Protein AF-0000000086144541 (afdb_homodimer)

Sequence (860 aa):
MRPHLKTFAIASLATLFFLLLTSHSWTAVSEHLERQRQDGILRDSLAKQNQELQAMLQEAEAKVNAAASVQESQRSKFAYAFYATTDEYACGVLVNLRRLKELEARYPVHVLLSPSVSQSYVEAIAGAGAQIHVENPPPLPGGSMGYYADCLLKLLAFKIHRIAPGVERVLAFDSDQLIMRNLDQLFSGLPIGSISAPRAYWIAKDFLASTFMMIDLSDRLWNAVNAAVANAGMDEFDMDIINKLLGGEVTMLSGSYITLNSHWEDWNLPSWYHSDSAQKLNWTTIEKVNALSKVVVQEQRLDATTTLSKPRIRRNQTSTDHPPQPVFSAPRLADTSPDNGPVLQQVLPKPRFPDNHPLSQELYLLQSAAVVIHFSAIGKPWTVSGEVLRMQRPDAHPLLGEQFLTWRKIAGGVCPGFDSDEGFGYGAFDMRPHLKTFAIASLATLFFLLLTSHSWTAVSEHLERQRQDGILRDSLAKQNQELQAMLQEAEAKVNAAASVQESQRSKFAYAFYATTDEYACGVLVNLRRLKELEARYPVHVLLSPSVSQSYVEAIAGAGAQIHVENPPPLPGGSMGYYADCLLKLLAFKIHRIAPGVERVLAFDSDQLIMRNLDQLFSGLPIGSISAPRAYWIAKDFLASTFMMIDLSDRLWNAVNAAVANAGMDEFDMDIINKLLGGEVTMLSGSYITLNSHWEDWNLPSWYHSDSAQKLNWTTIEKVNALSKVVVQEQRLDATTTLSKPRIRRNQTSTDHPPQPVFSAPRLADTSPDNGPVLQQVLPKPRFPDNHPLSQELYLLQSAAVVIHFSAIGKPWTVSGEVLRMQRPDAHPLLGEQFLTWRKIAGGVCPGFDSDEGFGYGAFD

Foldseek 3Di:
DPPPPVVVVVVVVVVVVVVVVVVVVVVVVVVVVVVVVVVVVVVVVVVVVVVVVVVVVVVVVVVVVVVVVVVVLVQLQEEEEEEDEELVQLLLVQLQLVVQVVQVARHAYEYEYEPHYDPQSVVLCVVSPHHYDYDQQDAAPPNDDDPQGSVNSQVCVLVVCVVRPSHFKYKYARSLKHFDHHDNCCSVPPDDDAKAFEDPQVPDRLFGDSRIIIGGHDPVSSVQLVVLRVVDDNPDHDSRSCCVRCSVPYNYDYCLAEAELCCLLQLHDGPRDDDPLVVVDDVVVVVVLSVVVVVVLVVVVVVVVVPPPDPPPPPPDDDDDPDDPPPPDPPDDDPPDDDPPPPPPPPQLAASDDCPPSSLVVVVVSVVSRRMYHHDPPDGLLVDDLVNCCVNRSRGRVVSLVVSLSSLVSSCVRRPPRDSPDPNPPPPPD/DPPPVVVVVVVVVVVVVVVVVVVVVVVVVVVVVVVVVVVVVVVVVVVVVVVVVVVVVVVVVVVVVVVVVVVVLVQLQEEEEEEDEELVQLLLVQLQLVVLVVQPARHAYEYEYEPRYDPQSVVLCVVSPHHYDYDQQDAAPPNDDDPQGSVNSQVCVLVVCVVRPSHFKYKYARSLKHFDHHDNCCSVPPDDDAKAFEDPQVPDRLFGDSRIIIGGHDPVSSVQLVVLRVVPDNPDHDSRSCCVRCSVPYNYDYCLAEAELCCLLQLHDGPRDDDPLVVVDDVVVVVVLSVVVVVVLVVVVVVVVVPPPDPPPDPDDDDDDPDDPPPPDPPDDDPPDDDPPPPPPPPQQAASDDCPPSSLVVVVVSVVSRRMYHHDPPDGLLVDDLVNCCVNRSRGRVVSLVVSLSSLVSSCVRRPPRDSPPPNPPPPPD

InterPro domains:
  IPR029044 Nucleotide-diphospho-sugar transferases [G3DSA:3.90.550.10] (76-305)
  IPR029044 Nucleotide-diphospho-sugar transferases [SSF53448] (76-276)
  IPR050587 GNT1/Glycosyltransferase 8 [PTHR11183] (54-270)

Radius of gyration: 43.81 Å; Cα contacts (8 Å, |Δi|>4): 1141; chains: 2; bounding box: 74×152×173 Å

Nearest PDB structures (foldseek):
  6eql-assembly1_A  TM=7.609E-01  e=1.412E-13  Homo sapiens
  1zcy-assembly1_A-2  TM=8.156E-01  e=1.246E-11  Oryctolagus cuniculus
  3v91-assembly1_A  TM=7.392E-01  e=6.854E-12  Oryctolagus cuniculus
  1zcu-assembly1_A  TM=7.674E-01  e=9.240E-12  Oryctolagus cuniculus
  4ueg-assembly1_B-2  TM=7.214E-01  e=9.808E-12  Homo sapiens

Secondary structure (DSSP, 8-state):
-GGGHHHHHHHHHHHHHHHHHHHHHHHHHHHHHHHHHHHHHHHHHHHHHHHHHHHHHHHHHHHHHHHHHHHHHHHHHEEEEEEESSHHHHHHHHHHHHHHHHTT--S-EEEEE-TTS-HHHHHHHHHTTPEEEE-PPPPPGGG--STTTTGGGGGGGGGHHHHSTT--EEEEE-SSEEE-S--THHHHHSPPSSEEEEB-TTT-TT-B-TTEEEEE--HHHHHHHHHHHHT--TT--HHHHHHHHHTTT-EEEPGGGGEETHHHHHT---TT---TTGGG--HHHHHHHHHHHHHHHHHHHHHHHHS--------------------------------------------SS-TTSHHHHHHHHHHHH-SEEE--SSS-TTT--HHHHHHH-TTS-HHHHHHHHHHHHHHHHHSTT----SS-------/-GGGHHHHHHHHHHHHHHHHHHHHHHHHHHHHHHHHHHHHHHHHHHHHHHHHHHHHHHHHHHHHHHHHHHHHHHHHHEEEEEEESSHHHHHHHHHHHHHHHHTT--S-EEEEE-TTS-HHHHHHHHHTTPEEEE-PPPPPGGG--STTTTGGGGGGGGGHHHHSTT--EEEEE-SSEEE-S--THHHHHSPPSSEEEEB-TTT-TT-B-TTEEEEE--HHHHHHHHHHHHT--TT--HHHHHHHHHTTT-EEEPGGGGEETHHHHHT---TT---TTGGG--HHHHHHHHHHHHHHHHHHHHHHHHS--------------------------------------------SS-TTSHHHHHHHHHHHH-SEEE--SSS-TTT--HHHHHHH-TTS-HHHHHHHHHHHHHHHHHSTT----S--------

Solvent-accessible surface area (backbone atoms only — not comparable to full-atom values): 47631 Å² total; per-residue (Å²): 133,79,78,67,58,63,66,51,52,54,52,50,51,50,51,48,50,50,49,46,52,50,46,53,49,44,51,53,48,48,53,49,51,50,50,48,50,51,50,48,50,50,44,50,50,46,48,48,48,31,49,52,32,46,52,50,33,50,52,44,46,46,51,50,46,47,50,46,45,51,48,50,57,45,40,52,24,35,30,39,33,41,41,28,63,38,57,71,37,39,34,25,42,45,37,39,52,51,39,38,54,76,48,62,52,81,52,48,38,39,34,42,29,27,84,70,37,49,68,66,53,54,51,46,41,44,71,72,63,36,47,79,42,82,45,79,46,52,78,54,42,88,64,62,80,57,96,66,49,52,51,43,41,59,65,54,63,45,45,41,41,77,76,42,74,64,36,41,34,36,41,34,38,53,24,67,41,47,68,65,55,66,62,64,64,49,73,78,20,45,80,90,64,58,38,33,26,21,30,27,71,88,79,35,69,67,33,54,31,68,54,33,31,40,35,44,49,41,68,68,57,28,53,52,51,53,50,48,59,74,66,41,49,70,88,48,51,61,46,52,51,47,38,73,72,40,42,75,47,39,28,29,34,47,31,38,57,54,28,54,44,37,35,34,59,63,71,58,76,62,88,67,64,82,52,80,69,63,73,70,55,62,58,68,62,52,50,51,53,51,53,53,50,53,52,52,51,52,51,49,53,55,56,62,62,62,71,70,70,73,79,78,76,76,84,68,83,84,77,86,78,84,76,74,81,72,81,78,73,80,73,81,80,76,84,75,79,79,76,82,61,81,71,74,71,71,72,69,62,54,44,76,61,55,74,82,38,68,68,48,47,47,54,56,50,45,57,72,63,30,39,17,39,27,60,68,39,103,44,47,63,91,73,48,43,44,60,51,42,49,69,75,43,30,40,24,40,70,63,44,58,49,53,38,47,54,50,34,55,45,26,39,74,61,28,82,91,44,76,48,79,63,66,57,70,71,68,72,86,118,132,77,79,66,58,63,65,52,52,54,52,48,50,51,51,49,52,52,49,47,53,51,44,54,49,44,52,52,47,49,51,49,51,50,50,48,49,50,49,48,50,49,45,51,50,46,48,50,49,30,49,51,33,46,50,50,34,49,50,44,46,46,50,50,46,48,51,46,46,50,49,51,56,45,40,52,25,35,28,38,31,42,41,27,61,36,57,71,36,40,35,27,42,45,37,38,52,52,40,39,55,76,48,62,50,82,52,49,38,39,35,42,29,27,84,71,37,49,68,67,53,53,50,46,42,44,70,72,63,34,45,78,42,82,44,79,46,52,77,56,40,86,64,61,79,58,96,64,50,50,52,46,41,57,63,53,62,44,45,39,40,77,77,42,74,65,36,41,35,36,43,35,38,53,25,66,42,45,69,66,56,63,61,64,64,50,74,77,19,45,79,90,63,59,37,35,24,21,32,29,71,89,79,35,70,68,34,53,33,69,53,34,31,39,36,46,51,42,71,66,57,28,52,50,51,54,50,47,58,74,66,41,49,71,90,48,49,62,46,51,50,47,36,73,73,40,43,74,47,38,29,30,34,47,31,37,57,54,29,53,46,35,34,34,59,62,70,56,77,62,88,65,66,81,50,81,68,64,71,68,55,62,56,69,61,51,51,51,52,48,53,52,50,54,53,51,51,54,52,51,53,55,56,62,63,64,72,71,66,74,77,78,75,76,80,67,81,83,77,82,76,78,72,77,82,74,80,77,72,79,74,80,79,76,86,74,79,80,78,81,65,81,71,73,72,73,73,70,62,54,44,74,61,56,75,82,36,67,67,49,46,48,55,56,51,45,58,73,64,30,40,17,39,28,59,70,40,103,44,47,62,91,74,49,46,50,61,51,44,48,70,76,44,28,41,25,41,69,63,44,57,48,54,37,47,52,51,36,57,45,26,40,72,60,28,82,89,45,77,47,79,65,70,53,68,69,68,73,86,119

pLDDT: mean 78.22, std 23.59, range [20.11, 98.81]

Organism: NCBI:txid717836

Structure (mmCIF, N/CA/C/O backbone):
data_AF-0000000086144541-model_v1
#
loop_
_entity.id
_entity.type
_entity.pdbx_description
1 polymer 'Glycosyltransferase family 8 protein'
#
loop_
_atom_site.group_PDB
_atom_site.id
_atom_site.type_symbol
_atom_site.label_atom_id
_atom_site.label_alt_id
_atom_site.label_comp_id
_atom_site.label_asym_id
_atom_site.label_entity_id
_atom_site.label_seq_id
_atom_site.pdbx_PDB_ins_code
_atom_site.Cartn_x
_atom_site.Cartn_y
_atom_site.Cartn_z
_atom_site.occupancy
_atom_site.B_iso_or_equiv
_atom_site.auth_seq_id
_atom_site.auth_comp_id
_atom_site.auth_asym_id
_atom_site.auth_atom_id
_atom_site.pdbx_PDB_model_num
ATOM 1 N N . MET A 1 1 ? -42.844 53.062 -104.375 1 22.67 1 MET A N 1
ATOM 2 C CA . MET A 1 1 ? -42.156 53.344 -103.125 1 22.67 1 MET A CA 1
ATOM 3 C C . MET A 1 1 ? -41.969 52.062 -102.25 1 22.67 1 MET A C 1
ATOM 5 O O . MET A 1 1 ? -41.031 51.969 -101.5 1 22.67 1 MET A O 1
ATOM 9 N N . ARG A 1 2 ? -42.906 51.188 -102.062 1 34.38 2 ARG A N 1
ATOM 10 C CA . ARG A 1 2 ? -43.094 50.594 -100.75 1 34.38 2 ARG A CA 1
ATOM 11 C C . ARG A 1 2 ? -42.281 49.312 -100.562 1 34.38 2 ARG A C 1
ATOM 13 O O . ARG A 1 2 ? -42.562 48.531 -99.625 1 34.38 2 ARG A O 1
ATOM 20 N N . PRO A 1 3 ? -41.312 48.969 -101.312 1 48.69 3 PRO A N 1
ATOM 21 C CA . PRO A 1 3 ? -40.625 47.688 -101.25 1 48.69 3 PRO A CA 1
ATOM 22 C C . PRO A 1 3 ? -39.75 47.562 -99.938 1 48.69 3 PRO A C 1
ATOM 24 O O . PRO A 1 3 ? -39.281 46.5 -99.625 1 48.69 3 PRO A O 1
ATOM 27 N N . HIS A 1 4 ? -39.469 48.781 -99.188 1 49.19 4 HIS A N 1
ATOM 28 C CA . HIS A 1 4 ? -38.406 48.812 -98.188 1 49.19 4 HIS A CA 1
ATOM 29 C C . HIS A 1 4 ? -38.906 48.281 -96.812 1 49.19 4 HIS A C 1
ATOM 31 O O . HIS A 1 4 ? -38.125 48.188 -95.875 1 49.19 4 HIS A O 1
ATOM 37 N N . LEU A 1 5 ? -40.188 47.938 -96.625 1 48.72 5 LEU A N 1
ATOM 38 C CA . LEU A 1 5 ? -40.688 47.625 -95.25 1 48.72 5 LEU A CA 1
ATOM 39 C C . LEU A 1 5 ? -40.406 46.156 -94.875 1 48.72 5 LEU A C 1
ATOM 41 O O . LEU A 1 5 ? -40.156 45.844 -93.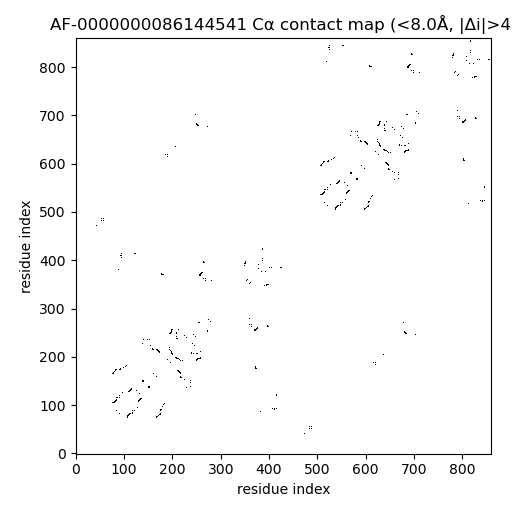75 1 48.72 5 LEU A O 1
ATOM 45 N N . LYS A 1 6 ? -40.312 45.219 -95.75 1 54.5 6 LYS A N 1
ATOM 46 C CA . LYS A 1 6 ? -40.125 43.812 -95.375 1 54.5 6 LYS A CA 1
ATOM 47 C C . LYS A 1 6 ? -38.688 43.531 -94.938 1 54.5 6 LYS A C 1
ATOM 49 O O . LYS A 1 6 ? -38.469 42.781 -93.938 1 54.5 6 LYS A O 1
ATOM 54 N N . THR A 1 7 ? -37.781 44.219 -95.562 1 57.41 7 THR A N 1
ATOM 55 C CA . THR A 1 7 ? -36.375 44 -95.25 1 57.41 7 THR A CA 1
ATOM 56 C C . THR A 1 7 ? -36.062 44.594 -93.875 1 57.41 7 THR A C 1
ATOM 58 O O . THR A 1 7 ? -35.25 44.031 -93.125 1 57.41 7 THR A O 1
ATOM 61 N N . PHE A 1 8 ? -36.844 45.625 -93.438 1 59.94 8 PHE A N 1
ATOM 62 C CA . PHE A 1 8 ? -36.625 46.219 -92.125 1 59.94 8 PHE A CA 1
ATOM 63 C C . PHE A 1 8 ? -37.219 45.344 -91 1 59.94 8 PHE A C 1
ATOM 65 O O . PHE A 1 8 ? -36.656 45.219 -89.938 1 59.94 8 PHE A O 1
ATOM 72 N N . ALA A 1 9 ? -38.25 44.562 -91.312 1 62.03 9 ALA A N 1
ATOM 73 C CA . ALA A 1 9 ? -38.906 43.719 -90.375 1 62.03 9 ALA A CA 1
ATOM 74 C C . ALA A 1 9 ? -38.062 42.469 -90.062 1 62.03 9 ALA A C 1
ATOM 76 O O . ALA A 1 9 ? -37.938 42.062 -88.938 1 62.03 9 ALA A O 1
ATOM 77 N N . ILE A 1 10 ? -37.406 41.969 -91.062 1 61.81 10 ILE A N 1
ATOM 78 C CA . ILE A 1 10 ? -36.594 40.781 -90.875 1 61.81 10 ILE A CA 1
ATOM 79 C C . ILE A 1 10 ? -35.312 41.125 -90.125 1 61.81 10 ILE A C 1
ATOM 81 O O . ILE A 1 10 ? -34.875 40.406 -89.188 1 61.81 10 ILE A O 1
ATOM 85 N N . ALA A 1 11 ? -34.781 42.375 -90.312 1 62.91 11 ALA A N 1
ATOM 86 C CA . ALA A 1 11 ? -33.594 42.844 -89.562 1 62.91 11 ALA A CA 1
ATOM 87 C C . ALA A 1 11 ? -33.906 43.125 -88.125 1 62.91 11 ALA A C 1
ATOM 89 O O . ALA A 1 11 ? -33.094 42.781 -87.25 1 62.91 11 ALA A O 1
ATOM 90 N N . SER A 1 12 ? -35.125 43.531 -87.812 1 64.88 12 SER A N 1
ATOM 91 C CA . SER A 1 12 ? -35.531 43.812 -86.438 1 64.88 12 SER A CA 1
ATOM 92 C C . SER A 1 12 ? -35.812 42.5 -85.688 1 64.88 12 SER A C 1
ATOM 94 O O . SER A 1 12 ? -35.438 42.406 -84.5 1 64.88 12 SER A O 1
ATOM 96 N N . LEU A 1 13 ? -36.344 41.531 -86.375 1 61.94 13 LEU A N 1
ATOM 97 C CA . LEU A 1 13 ? -36.594 40.25 -85.75 1 61.94 13 LEU A CA 1
ATOM 98 C C . LEU A 1 13 ? -35.281 39.5 -85.5 1 61.94 13 LEU A C 1
ATOM 100 O O . LEU A 1 13 ? -35.125 38.844 -84.438 1 61.94 13 LEU A O 1
ATOM 104 N N . ALA A 1 14 ? -34.344 39.688 -86.438 1 62.19 14 ALA A N 1
ATOM 105 C CA . ALA A 1 14 ? -33.031 39.062 -86.25 1 62.19 14 ALA A CA 1
ATOM 106 C C . ALA A 1 14 ? -32.281 39.75 -85.125 1 62.19 14 ALA A C 1
ATOM 108 O O . ALA A 1 14 ? -31.625 39.062 -84.312 1 62.19 14 ALA A O 1
ATOM 109 N N . THR A 1 15 ? -32.406 41.125 -84.938 1 64.69 15 THR A N 1
ATOM 110 C CA . THR A 1 15 ? -31.797 41.875 -83.875 1 64.69 15 THR A CA 1
ATOM 111 C C . THR A 1 15 ? -32.438 41.5 -82.5 1 64.69 15 THR A C 1
ATOM 113 O O . THR A 1 15 ? -31.766 41.344 -81.5 1 64.69 15 THR A O 1
ATOM 116 N N . LEU A 1 16 ? -33.781 41.25 -82.5 1 61.5 16 LEU A N 1
ATOM 117 C CA . LEU A 1 16 ? -34.469 40.875 -81.312 1 61.5 16 LEU A CA 1
ATOM 118 C C . LEU A 1 16 ? -34.125 39.438 -80.938 1 61.5 16 LEU A C 1
ATOM 120 O O . LEU A 1 16 ? -33.938 39.156 -79.75 1 61.5 16 LEU A O 1
ATOM 124 N N . PHE A 1 17 ? -34.031 38.562 -81.938 1 59.12 17 PHE A N 1
ATOM 125 C CA . PHE A 1 17 ? -33.625 37.188 -81.625 1 59.12 17 PHE A CA 1
ATOM 126 C C . PHE A 1 17 ? -32.188 37.125 -81.125 1 59.12 17 PHE A C 1
ATOM 128 O O . PHE A 1 17 ? -31.875 36.375 -80.188 1 59.12 17 PHE A O 1
ATOM 135 N N . PHE A 1 18 ? -31.297 38 -81.688 1 59.03 18 PHE A N 1
ATOM 136 C CA . PHE A 1 18 ? -29.922 38.094 -81.25 1 59.03 18 PHE A CA 1
ATOM 137 C C . PHE A 1 18 ? -29.844 38.656 -79.875 1 59.03 18 PHE A C 1
ATOM 139 O O . PHE A 1 18 ? -29.047 38.219 -79.062 1 59.03 18 PHE A O 1
ATOM 146 N N . LEU A 1 19 ? -30.703 39.594 -79.5 1 61.88 19 LEU A N 1
ATOM 147 C CA . LEU A 1 19 ? -30.734 40.188 -78.188 1 61.88 19 LEU A CA 1
ATOM 148 C C . LEU A 1 19 ? -31.297 39.188 -77.188 1 61.88 19 LEU A C 1
ATOM 150 O O . LEU A 1 19 ? -30.828 39.156 -76 1 61.88 19 LEU A O 1
ATOM 154 N N . LEU A 1 20 ? -32.25 38.375 -77.562 1 59.53 20 LEU A N 1
ATOM 155 C CA . LEU A 1 20 ? -32.812 37.375 -76.688 1 59.53 20 LEU A CA 1
ATOM 156 C C . LEU A 1 20 ? -31.812 36.25 -76.438 1 59.53 20 LEU A C 1
ATOM 158 O O . LEU A 1 20 ? -31.703 35.75 -75.312 1 59.53 20 LEU A O 1
ATOM 162 N N . LEU A 1 21 ? -31.141 35.812 -77.438 1 57.72 21 LEU A N 1
ATOM 163 C CA . LEU A 1 21 ? -30.109 34.812 -77.312 1 57.72 21 LEU A CA 1
ATOM 164 C C . LEU A 1 21 ? -28.969 35.312 -76.438 1 57.72 21 LEU A C 1
ATOM 166 O O . LEU A 1 21 ? -28.438 34.562 -75.625 1 57.72 21 LEU A O 1
ATOM 170 N N . THR A 1 22 ? -28.672 36.625 -76.562 1 61.06 22 THR A N 1
ATOM 171 C CA . THR A 1 22 ? -27.625 37.219 -75.75 1 61.06 22 THR A CA 1
ATOM 172 C C . THR A 1 22 ? -28.094 37.406 -74.312 1 61.06 22 THR A C 1
ATOM 174 O O . THR A 1 22 ? -27.328 37.25 -73.375 1 61.06 22 THR A O 1
ATOM 177 N N . SER A 1 23 ? -29.391 37.688 -74.188 1 60.03 23 SER A N 1
ATOM 178 C CA . SER A 1 23 ? -29.938 37.875 -72.812 1 60.03 23 SER A CA 1
ATOM 179 C C . SER A 1 23 ? -30.047 36.531 -72.125 1 60.03 23 SER A C 1
ATOM 181 O O . SER A 1 23 ? -29.688 36.438 -70.938 1 60.03 23 SER A O 1
ATOM 183 N N . HIS A 1 24 ? -30.578 35.562 -72.75 1 57 24 HIS A N 1
ATOM 184 C CA . HIS A 1 24 ? -30.641 34.219 -72.188 1 57 24 HIS A CA 1
ATOM 185 C C . HIS A 1 24 ? -29.25 33.656 -71.875 1 57 24 HIS A C 1
ATOM 187 O O . HIS A 1 24 ? -29.016 33.031 -70.875 1 57 24 HIS A O 1
ATOM 193 N N . SER A 1 25 ? -28.375 34.031 -72.812 1 58.12 25 SER A N 1
ATOM 194 C CA . SER A 1 25 ? -26.984 33.594 -72.625 1 58.12 25 SER A CA 1
ATOM 195 C C . SER A 1 25 ? -26.328 34.375 -71.438 1 58.12 25 SER A C 1
ATOM 197 O O . SER A 1 25 ? -25.562 33.781 -70.688 1 58.12 25 SER A O 1
ATOM 199 N N . TRP A 1 26 ? -26.828 35.594 -71.312 1 57.81 26 TRP A N 1
ATOM 200 C CA . TRP A 1 26 ? -26.281 36.406 -70.188 1 57.81 26 TRP A CA 1
ATOM 201 C C . TRP A 1 26 ? -26.828 35.938 -68.875 1 57.81 26 TRP A C 1
ATOM 203 O O . TRP A 1 26 ? -26.078 35.875 -67.875 1 57.81 26 TRP A O 1
ATOM 213 N N . THR A 1 27 ? -28.109 35.656 -68.812 1 59.5 27 THR A N 1
ATOM 214 C CA . THR A 1 27 ? -28.703 35.156 -67.562 1 59.5 27 THR A CA 1
ATOM 215 C C . THR A 1 27 ? -28.109 33.812 -67.188 1 59.5 27 THR A C 1
ATOM 217 O O . THR A 1 27 ? -27.859 33.531 -66 1 59.5 27 THR A O 1
ATOM 220 N N . ALA A 1 28 ? -27.953 33 -68.125 1 58.78 28 ALA A N 1
ATOM 221 C CA . ALA A 1 28 ? -27.344 31.688 -67.875 1 58.78 28 ALA A CA 1
ATOM 222 C C . ALA A 1 28 ? -25.891 31.828 -67.438 1 58.78 28 ALA A C 1
ATOM 224 O O . ALA A 1 28 ? -25.453 31.109 -66.562 1 58.78 28 ALA A O 1
ATOM 225 N N . VAL A 1 29 ? -25.25 32.781 -67.938 1 58.09 29 VAL A N 1
ATOM 226 C CA . VAL A 1 29 ? -23.859 33.031 -67.562 1 58.09 29 VAL A CA 1
ATOM 227 C C . VAL A 1 29 ? -23.812 33.656 -66.188 1 58.09 29 VAL A C 1
ATOM 229 O O . VAL A 1 29 ? -22.969 33.25 -65.375 1 58.09 29 VAL A O 1
ATOM 232 N N . SER A 1 30 ? -24.797 34.5 -65.938 1 61.62 30 SER A N 1
ATOM 233 C CA . SER A 1 30 ? -24.844 35.125 -64.625 1 61.62 30 SER A CA 1
ATOM 234 C C . SER A 1 30 ? -25.156 34.094 -63.531 1 61.62 30 SER A C 1
ATOM 236 O O . SER A 1 30 ? -24.547 34.125 -62.469 1 61.62 30 SER A O 1
ATOM 238 N N . GLU A 1 31 ? -26.109 33.344 -63.75 1 62.72 31 GLU A N 1
ATOM 239 C CA . GLU A 1 31 ? -26.469 32.281 -62.812 1 62.72 31 GLU A CA 1
ATOM 240 C C . GLU A 1 31 ? -25.312 31.281 -62.625 1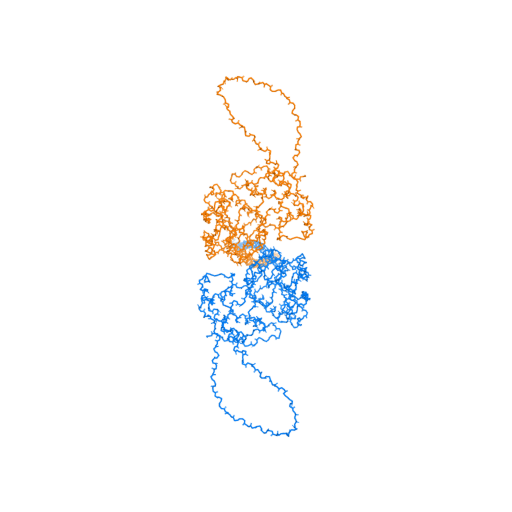 62.72 31 GLU A C 1
ATOM 242 O O . GLU A 1 31 ? -25.062 30.812 -61.531 1 62.72 31 GLU A O 1
ATOM 247 N N . HIS A 1 32 ? -24.719 31.078 -63.688 1 59.78 32 HIS A N 1
ATOM 248 C CA . HIS A 1 32 ? -23.547 30.203 -63.625 1 59.78 32 HIS A CA 1
ATOM 249 C C . HIS A 1 32 ? -22.422 30.812 -62.812 1 59.78 32 HIS A C 1
ATOM 251 O O . HIS A 1 32 ? -21.812 30.141 -61.969 1 59.78 32 HIS A O 1
ATOM 257 N N . LEU A 1 33 ? -22.266 32.062 -62.969 1 61.5 33 LEU A N 1
ATOM 258 C CA . LEU A 1 33 ? -21.234 32.75 -62.219 1 61.5 33 LEU A CA 1
ATOM 259 C C . LEU A 1 33 ? -21.578 32.812 -60.75 1 61.5 33 LEU A C 1
ATOM 261 O O . LEU A 1 33 ? -20.703 32.688 -59.906 1 61.5 33 LEU A O 1
ATOM 265 N N . GLU A 1 34 ? -22.828 33 -60.469 1 66.12 34 GLU A N 1
ATOM 266 C CA . GLU A 1 34 ? -23.266 33.031 -59.062 1 66.12 34 GLU A CA 1
ATOM 267 C C . GLU A 1 34 ? -23.109 31.641 -58.406 1 66.12 34 GLU A C 1
ATOM 269 O O . GLU A 1 34 ? -22.703 31.547 -57.25 1 66.12 34 GLU A O 1
ATOM 274 N N . ARG A 1 35 ? -23.469 30.688 -59.094 1 64.44 35 ARG A N 1
ATOM 275 C CA . ARG A 1 35 ? -23.297 29.328 -58.594 1 64.44 35 ARG A CA 1
ATOM 276 C C . ARG A 1 35 ? -21.812 29.016 -58.375 1 64.44 35 ARG A C 1
ATOM 278 O O . ARG A 1 35 ? -21.453 28.375 -57.375 1 64.44 35 ARG A O 1
ATOM 285 N N . GLN A 1 36 ? -21.062 29.516 -59.188 1 62.31 36 GLN A N 1
ATOM 286 C CA . GLN A 1 36 ? -19.609 29.344 -59.031 1 62.31 36 GLN A CA 1
ATOM 287 C C . GLN A 1 36 ? -19.109 30.062 -57.781 1 62.31 36 GLN A C 1
ATOM 289 O O . GLN A 1 36 ? -18.281 29.531 -57.031 1 62.31 36 GLN A O 1
ATOM 294 N N . ARG A 1 37 ? -19.625 31.156 -57.625 1 66.06 37 ARG A N 1
ATOM 295 C CA . ARG A 1 37 ? -19.25 31.906 -56.438 1 66.06 37 ARG A CA 1
ATOM 296 C C . ARG A 1 37 ? -19.703 31.188 -55.156 1 66.06 37 ARG A C 1
ATOM 298 O O . ARG A 1 37 ? -18.938 31.109 -54.188 1 66.06 37 ARG A O 1
ATOM 305 N N . GLN A 1 38 ? -20.844 30.719 -55.219 1 65.44 38 GLN A N 1
ATOM 306 C CA . GLN A 1 38 ? -21.375 29.984 -54.062 1 65.44 38 GLN A CA 1
ATOM 307 C C . GLN A 1 38 ? -20.578 28.719 -53.812 1 65.44 38 GLN A C 1
ATOM 309 O O . GLN A 1 38 ? -20.281 28.375 -52.688 1 65.44 38 GLN A O 1
ATOM 314 N N . ASP A 1 39 ? -20.344 28.109 -54.875 1 64.56 39 ASP A N 1
ATOM 315 C CA . ASP A 1 39 ? -19.531 26.891 -54.781 1 64.56 39 ASP A CA 1
ATOM 316 C C . ASP A 1 39 ? -18.141 27.219 -54.219 1 64.56 39 ASP A C 1
ATOM 318 O O . ASP A 1 39 ? -17.578 26.453 -53.438 1 64.56 39 ASP A O 1
ATOM 322 N N . GLY A 1 40 ? -17.641 28.344 -54.656 1 65.5 40 GLY A N 1
ATOM 323 C CA . GLY A 1 40 ? -16.359 28.781 -54.125 1 65.5 40 GLY A CA 1
ATOM 324 C C . GLY A 1 40 ? -16.391 29.062 -52.625 1 65.5 40 GLY A C 1
ATOM 325 O O . GLY A 1 40 ? -15.492 28.641 -51.906 1 65.5 40 GLY A O 1
ATOM 326 N N . ILE A 1 41 ? -17.391 29.641 -52.219 1 65.25 41 ILE A N 1
ATOM 327 C CA . ILE A 1 41 ? -17.578 29.953 -50.781 1 65.25 41 ILE A CA 1
ATOM 328 C C . ILE A 1 41 ? -17.734 28.656 -50 1 65.25 41 ILE A C 1
ATOM 330 O O . ILE A 1 41 ? -17.156 28.5 -48.938 1 65.25 41 ILE A O 1
ATOM 334 N N . LEU A 1 42 ? -18.5 27.797 -50.531 1 63.03 42 LEU A N 1
ATOM 335 C CA . LEU A 1 42 ? -18.703 26.5 -49.875 1 63.03 42 LEU A CA 1
ATOM 336 C C . LEU A 1 42 ? -17.406 25.719 -49.781 1 63.03 42 LEU A C 1
ATOM 338 O O . LEU A 1 42 ? -17.109 25.109 -48.75 1 63.03 42 LEU A O 1
ATOM 342 N N . ARG A 1 43 ? -16.688 25.766 -50.844 1 66.31 43 ARG A N 1
ATOM 343 C CA . ARG A 1 43 ? -15.383 25.094 -50.844 1 66.31 43 ARG A CA 1
ATOM 344 C C . ARG A 1 43 ? -14.445 25.688 -49.812 1 66.31 43 ARG A C 1
ATOM 346 O O . ARG A 1 43 ? -13.742 24.969 -49.094 1 66.31 43 ARG A O 1
ATOM 353 N N . ASP A 1 44 ? -14.461 26.953 -49.812 1 69.81 44 ASP A N 1
ATOM 354 C CA . ASP A 1 44 ? -13.602 27.625 -48.844 1 69.81 44 ASP A CA 1
ATOM 355 C C . ASP A 1 44 ? -14.031 27.328 -47.406 1 69.81 44 ASP A C 1
ATOM 357 O O . ASP A 1 44 ? -13.195 27.109 -46.531 1 69.81 44 ASP A O 1
ATOM 361 N N . SER A 1 45 ? -15.273 27.266 -47.219 1 67.81 45 SER A N 1
ATOM 362 C CA . SER A 1 45 ? -15.805 26.938 -45.875 1 67.81 45 SER A CA 1
ATOM 363 C C . SER A 1 45 ? -15.469 25.5 -45.5 1 67.81 45 SER A C 1
ATOM 365 O O . SER A 1 45 ? -15.055 25.25 -44.375 1 67.81 45 SER A O 1
ATOM 367 N N . LEU A 1 46 ? -15.602 24.625 -46.469 1 64.81 46 LEU A N 1
ATOM 368 C CA . LEU A 1 46 ? -15.289 23.219 -46.219 1 64.81 46 LEU A CA 1
ATOM 369 C C . LEU A 1 46 ? -13.789 23.031 -46 1 64.81 46 LEU A C 1
ATOM 371 O O . LEU A 1 46 ? -13.383 22.219 -45.156 1 64.81 46 LEU A O 1
ATOM 375 N N . ALA A 1 47 ? -13.102 23.75 -46.75 1 70.62 47 ALA A N 1
ATOM 376 C CA . ALA A 1 47 ? -11.656 23.688 -46.562 1 70.62 47 ALA A CA 1
ATOM 377 C C . ALA A 1 47 ? -11.234 24.188 -45.188 1 70.62 47 ALA A C 1
ATOM 379 O O . ALA A 1 47 ? -10.375 23.594 -44.531 1 70.62 47 ALA A O 1
ATOM 380 N N . LYS A 1 48 ? -11.82 25.266 -44.844 1 70.88 48 LYS A N 1
ATOM 381 C CA . LYS A 1 48 ? -11.523 25.797 -43.5 1 70.88 48 LYS A CA 1
ATOM 382 C C . LYS A 1 48 ? -11.953 24.812 -42.438 1 70.88 48 LYS A C 1
ATOM 384 O O . LYS A 1 48 ? -11.219 24.594 -41.469 1 70.88 48 LYS A O 1
ATOM 389 N N . GLN A 1 49 ? -13.125 24.375 -42.594 1 66.44 49 GLN A N 1
ATOM 390 C CA . GLN A 1 49 ? -13.602 23.375 -41.656 1 66.44 49 GLN A CA 1
ATOM 391 C C . GLN A 1 49 ? -12.695 22.141 -41.625 1 66.44 49 GLN A C 1
ATOM 393 O O . GLN A 1 49 ? -12.398 21.594 -40.562 1 66.44 49 GLN A O 1
ATOM 398 N N . ASN A 1 50 ? -12.328 21.75 -42.781 1 66.56 50 ASN A N 1
ATOM 399 C CA . ASN A 1 50 ? -11.398 20.625 -42.875 1 66.56 50 ASN A CA 1
ATOM 400 C C . ASN A 1 50 ? -10.07 20.922 -42.188 1 66.56 50 ASN A C 1
ATOM 402 O O . ASN A 1 50 ? -9.508 20.062 -41.531 1 66.56 50 ASN A O 1
ATOM 406 N N . GLN A 1 51 ? -9.648 22.109 -42.375 1 71.56 51 GLN A N 1
ATOM 407 C CA . GLN A 1 51 ? -8.406 22.516 -41.719 1 71.56 51 GLN A CA 1
ATOM 408 C C . GLN A 1 51 ? -8.578 22.516 -40.188 1 71.56 51 GLN A C 1
ATOM 410 O O . GLN A 1 51 ? -7.688 22.062 -39.469 1 71.56 51 GLN A O 1
ATOM 415 N N . GLU A 1 52 ? -9.688 23.047 -39.812 1 72.56 52 GLU A N 1
ATOM 416 C CA . GLU A 1 52 ? -9.969 23.062 -38.375 1 72.56 52 GLU A CA 1
ATOM 417 C C . GLU A 1 52 ? -10.102 21.641 -37.812 1 72.56 52 GLU A C 1
ATOM 419 O O . GLU A 1 52 ? -9.57 21.328 -36.75 1 72.56 52 GLU A O 1
ATOM 424 N N . LEU A 1 53 ? -10.758 20.844 -38.531 1 66.06 53 LEU A N 1
ATOM 425 C CA . LEU A 1 53 ? -10.922 19.453 -38.125 1 66.06 53 LEU A CA 1
ATOM 426 C C . LEU A 1 53 ? -9.586 18.719 -38.156 1 66.06 53 LEU A C 1
ATOM 428 O O . LEU A 1 53 ? -9.305 17.906 -37.281 1 66.06 53 LEU A O 1
ATOM 432 N N . GLN A 1 54 ? -8.859 19.047 -39.156 1 70.25 54 GLN A N 1
ATOM 433 C CA . GLN A 1 54 ? -7.52 18.469 -39.219 1 70.25 54 GLN A CA 1
ATOM 434 C C . GLN A 1 54 ? -6.68 18.906 -38 1 70.25 54 GLN A C 1
ATOM 436 O O . GLN A 1 54 ? -5.953 18.094 -37.438 1 70.25 54 GLN A O 1
ATOM 441 N N . ALA A 1 55 ? -6.762 20.094 -37.656 1 69.44 55 ALA A N 1
ATOM 442 C CA . ALA A 1 55 ? -6.023 20.594 -36.5 1 69.44 55 ALA A CA 1
ATOM 443 C C . ALA A 1 55 ? -6.496 19.922 -35.188 1 69.44 55 ALA A C 1
ATOM 445 O O . ALA A 1 55 ? -5.684 19.531 -34.375 1 69.44 55 ALA A O 1
ATOM 446 N N . MET A 1 56 ? -7.77 19.859 -35.156 1 66.31 56 MET A N 1
ATOM 447 C CA . MET A 1 56 ? -8.344 19.188 -34 1 66.31 56 MET A CA 1
ATOM 448 C C . MET A 1 56 ? -7.938 17.703 -33.969 1 66.31 56 MET A C 1
ATOM 450 O O . MET A 1 56 ? -7.652 17.156 -32.906 1 66.31 56 MET A O 1
ATOM 454 N N . LEU A 1 57 ? -7.992 17.109 -35.094 1 63.78 57 LEU A N 1
ATOM 455 C CA . LEU A 1 57 ? -7.555 15.719 -35.219 1 63.78 57 LEU A CA 1
ATOM 456 C C . LEU A 1 57 ? -6.078 15.578 -34.875 1 63.78 57 LEU A C 1
ATOM 458 O O . LEU A 1 57 ? -5.684 14.625 -34.188 1 63.78 57 LEU A O 1
ATOM 462 N N . GLN A 1 58 ? -5.312 16.453 -35.344 1 65.5 58 GLN A N 1
ATOM 463 C CA . GLN A 1 58 ? -3.891 16.422 -35 1 65.5 58 GLN A CA 1
ATOM 464 C C . GLN A 1 58 ? -3.674 16.562 -33.5 1 65.5 58 GLN A C 1
ATOM 466 O O . GLN A 1 58 ? -2.83 15.875 -32.938 1 65.5 58 GLN A O 1
ATOM 471 N N . GLU A 1 59 ? -4.414 17.453 -33 1 65 59 GLU A N 1
ATOM 472 C CA . GLU A 1 59 ? -4.316 17.625 -31.562 1 65 59 GLU A CA 1
ATOM 473 C C . GLU A 1 59 ? -4.762 16.375 -30.828 1 65 59 GLU A C 1
ATOM 475 O O . GLU A 1 59 ? -4.113 15.945 -29.875 1 65 59 GLU A O 1
ATOM 480 N N . ALA A 1 60 ? -5.863 15.859 -31.281 1 59.97 60 ALA A N 1
ATOM 481 C CA . ALA A 1 60 ? -6.355 14.617 -30.703 1 59.97 60 ALA A CA 1
ATOM 482 C C . ALA A 1 60 ? -5.367 13.477 -30.922 1 59.97 60 ALA A C 1
ATOM 484 O O . ALA A 1 60 ? -5.121 12.68 -30.016 1 59.97 60 ALA A O 1
ATOM 485 N N . GLU A 1 61 ? -4.887 13.43 -32.062 1 61.53 61 GLU A N 1
ATOM 486 C CA . GLU A 1 61 ? -3.865 12.438 -32.375 1 61.53 61 GLU A CA 1
ATOM 487 C C . GLU A 1 61 ? -2.621 12.641 -31.516 1 61.53 61 GLU A C 1
ATOM 489 O O . GLU A 1 61 ? -2.014 11.672 -31.047 1 61.53 61 GLU A O 1
ATOM 494 N N . ALA A 1 62 ? -2.289 13.805 -31.344 1 60.53 62 ALA A N 1
ATOM 495 C CA . ALA A 1 62 ? -1.154 14.117 -30.484 1 60.53 62 ALA A CA 1
ATOM 496 C C . ALA A 1 62 ? -1.398 13.625 -29.047 1 60.53 62 ALA A C 1
ATOM 498 O O . ALA A 1 62 ? -0.499 13.062 -28.422 1 60.53 62 ALA A O 1
ATOM 499 N N . LYS A 1 63 ? -2.494 13.828 -28.562 1 59.03 63 LYS A N 1
ATOM 500 C CA . LYS A 1 63 ? -2.852 13.352 -27.219 1 59.03 63 LYS A CA 1
ATOM 501 C C . LYS A 1 63 ? -2.852 11.828 -27.156 1 59.03 63 LYS A C 1
ATOM 503 O O . LYS A 1 63 ? -2.391 11.242 -26.188 1 59.03 63 LYS A O 1
ATOM 508 N N . VAL A 1 64 ? -3.445 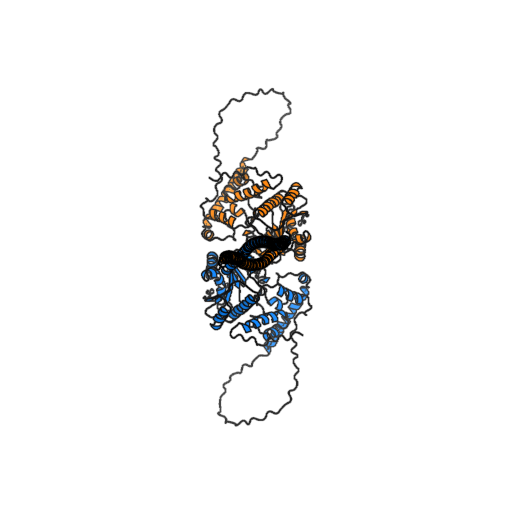11.32 -28.203 1 55.34 64 VAL A N 1
ATOM 509 C CA . VAL A 1 64 ? -3.457 9.867 -28.297 1 55.34 64 VAL A CA 1
ATOM 510 C C . VAL A 1 64 ? -2.025 9.344 -28.422 1 55.34 64 VAL A C 1
ATOM 512 O O . VAL A 1 64 ? -1.655 8.367 -27.766 1 55.34 64 VAL A O 1
ATOM 515 N N . ASN A 1 65 ? -1.349 9.953 -29.203 1 56.41 65 ASN A N 1
ATOM 516 C CA . ASN A 1 65 ? 0.047 9.562 -29.375 1 56.41 65 ASN A CA 1
ATOM 517 C C . ASN A 1 65 ? 0.841 9.758 -28.078 1 56.41 65 ASN A C 1
ATOM 519 O O . ASN A 1 65 ? 1.688 8.93 -27.734 1 56.41 65 ASN A O 1
ATOM 523 N N . ALA A 1 66 ? 0.601 10.82 -27.547 1 55.03 66 ALA A N 1
ATOM 524 C CA . ALA A 1 66 ? 1.257 11.062 -26.266 1 55.03 66 ALA A CA 1
ATOM 525 C C . ALA A 1 66 ? 0.877 10 -25.25 1 55.03 66 ALA A C 1
ATOM 527 O O . ALA A 1 66 ? 1.738 9.484 -24.531 1 55.03 66 ALA A O 1
ATOM 528 N N . ALA A 1 67 ? -0.384 9.805 -25.203 1 55.47 67 ALA A N 1
ATOM 529 C CA . ALA A 1 67 ? -0.837 8.719 -24.328 1 55.47 67 ALA A CA 1
ATOM 530 C C . ALA A 1 67 ? -0.227 7.387 -24.75 1 55.47 67 ALA A C 1
ATOM 532 O O . ALA A 1 67 ? 0.165 6.582 -23.906 1 55.47 67 ALA A O 1
ATOM 533 N N . ALA A 1 68 ? -0.157 7.168 -26 1 54.69 68 ALA A N 1
ATOM 534 C CA . ALA A 1 68 ? 0.459 5.949 -26.516 1 54.69 68 ALA A CA 1
ATOM 535 C C . ALA A 1 68 ? 1.95 5.91 -26.188 1 54.69 68 ALA A C 1
ATOM 537 O O . ALA A 1 68 ? 2.49 4.855 -25.859 1 54.69 68 ALA A O 1
ATOM 538 N N . SER A 1 69 ? 2.545 6.973 -26.312 1 56.22 69 SER A N 1
ATOM 539 C CA . SER A 1 69 ? 3.965 7.055 -25.984 1 56.22 69 SER A CA 1
ATOM 540 C C . SER A 1 69 ? 4.195 6.793 -24.5 1 56.22 69 SER A C 1
ATOM 542 O O . SER A 1 69 ? 5.156 6.113 -24.125 1 56.22 69 SER A O 1
ATOM 544 N N . VAL A 1 70 ? 3.357 7.355 -23.703 1 56.19 70 VAL A N 1
ATOM 545 C CA . VAL A 1 70 ? 3.465 7.086 -22.266 1 56.19 70 VAL A CA 1
ATOM 546 C C . VAL A 1 70 ? 3.26 5.598 -22.016 1 56.19 70 VAL A C 1
ATOM 548 O O . VAL A 1 70 ? 4.008 4.984 -21.25 1 56.19 70 VAL A O 1
ATOM 551 N N . GLN A 1 71 ? 2.33 5.16 -22.766 1 61.47 71 GLN A N 1
ATOM 552 C CA . GLN A 1 71 ? 2.053 3.736 -22.609 1 61.47 71 GLN A CA 1
ATOM 553 C C . GLN A 1 71 ? 3.232 2.895 -23.094 1 61.47 71 GLN A C 1
ATOM 555 O O . GLN A 1 71 ? 3.584 1.895 -22.469 1 61.47 71 GLN A O 1
ATOM 560 N N . GLU A 1 72 ? 3.795 3.277 -24.25 1 62.53 72 GLU A N 1
ATOM 561 C CA . GLU A 1 72 ? 4.945 2.539 -24.766 1 62.53 72 GLU A CA 1
ATOM 562 C C . GLU A 1 72 ? 6.145 2.662 -23.828 1 62.53 72 GLU A C 1
ATOM 564 O O . GLU A 1 72 ? 6.852 1.682 -23.578 1 62.53 72 GLU A O 1
ATOM 569 N N . SER A 1 73 ? 6.359 3.852 -23.422 1 64.12 73 SER A N 1
ATOM 570 C CA . SER A 1 73 ? 7.457 4.051 -22.469 1 64.12 73 SER A CA 1
ATOM 571 C C . SER A 1 73 ? 7.25 3.234 -21.203 1 64.12 73 SER A C 1
ATOM 573 O O . SER A 1 73 ? 8.195 2.623 -20.688 1 64.12 73 SER A O 1
ATOM 575 N N . GLN A 1 74 ? 6.039 3.229 -20.812 1 70.94 74 GLN A N 1
ATOM 576 C CA . GLN A 1 74 ? 5.75 2.438 -19.625 1 70.94 74 GLN A CA 1
ATOM 577 C C . GLN A 1 74 ? 5.898 0.945 -19.906 1 70.94 74 GLN A C 1
ATOM 579 O O . GLN A 1 74 ? 6.332 0.185 -19.031 1 70.94 74 GLN A O 1
ATOM 584 N N . ARG A 1 75 ? 5.668 0.655 -21.078 1 74.38 75 ARG A N 1
ATOM 585 C CA . ARG A 1 75 ? 5.711 -0.757 -21.438 1 74.38 75 ARG A CA 1
ATOM 586 C C . ARG A 1 75 ? 7.133 -1.306 -21.344 1 74.38 75 ARG A C 1
ATOM 588 O O . ARG A 1 75 ? 7.328 -2.475 -21 1 74.38 75 ARG A O 1
ATOM 595 N N . SER A 1 76 ? 8.008 -0.471 -21.547 1 84 76 SER A N 1
ATOM 596 C CA . SER A 1 76 ? 9.383 -0.951 -21.484 1 84 76 SER A CA 1
ATOM 597 C C . SER A 1 76 ? 9.938 -0.877 -20.062 1 84 76 SER A C 1
ATOM 599 O O . SER A 1 76 ? 10.93 -1.539 -19.75 1 84 76 SER A O 1
ATOM 601 N N . LYS A 1 77 ? 9.289 -0.205 -19.266 1 94.56 77 LYS A N 1
ATOM 602 C CA . LYS A 1 77 ? 9.805 0.034 -17.922 1 94.56 77 LYS A CA 1
ATOM 603 C C . LYS A 1 77 ? 9.227 -0.965 -16.922 1 94.56 77 LYS A C 1
ATOM 605 O O . LYS A 1 77 ? 9.766 -1.138 -15.828 1 94.56 77 LYS A O 1
ATOM 610 N N . PHE A 1 78 ? 8.117 -1.629 -17.344 1 97.38 78 PHE A N 1
ATOM 611 C CA . PHE A 1 78 ? 7.406 -2.516 -16.422 1 97.38 78 PHE A CA 1
ATOM 612 C C . PHE A 1 78 ? 7.41 -3.947 -16.953 1 97.38 78 PHE A C 1
ATOM 614 O O . PHE A 1 78 ? 7.414 -4.172 -18.156 1 97.38 78 PHE A O 1
ATOM 621 N N . ALA A 1 79 ? 7.43 -4.887 -15.992 1 98.06 79 ALA A N 1
ATOM 622 C CA . ALA A 1 79 ? 7.387 -6.285 -16.422 1 98.06 79 ALA A CA 1
ATOM 623 C C . ALA A 1 79 ? 6.863 -7.18 -15.297 1 98.06 79 ALA A C 1
ATOM 625 O O . ALA A 1 79 ? 6.969 -6.84 -14.117 1 98.06 79 ALA A O 1
ATOM 626 N N . TYR A 1 80 ? 6.297 -8.234 -15.727 1 98.44 80 TYR A N 1
ATOM 627 C CA . TYR A 1 80 ? 6.062 -9.359 -14.82 1 98.44 80 TYR A CA 1
ATOM 628 C C . TYR A 1 80 ? 7.289 -10.258 -14.742 1 98.44 80 TYR A C 1
ATOM 630 O O . TYR A 1 80 ? 8.086 -10.312 -15.688 1 98.44 80 TYR A O 1
ATOM 638 N N . ALA A 1 81 ? 7.418 -10.961 -13.594 1 98.69 81 ALA A N 1
ATOM 639 C CA . ALA A 1 81 ? 8.547 -11.875 -13.453 1 98.69 81 ALA A CA 1
ATOM 640 C C . ALA A 1 81 ? 8.133 -13.156 -12.742 1 98.69 81 ALA A C 1
ATOM 642 O O . ALA A 1 81 ? 7.355 -13.117 -11.781 1 98.69 81 ALA A O 1
ATOM 643 N N . PHE A 1 82 ? 8.648 -14.281 -13.25 1 98.69 82 PHE A N 1
ATOM 644 C CA . PHE A 1 82 ? 8.508 -15.594 -12.617 1 98.69 82 PHE A CA 1
ATOM 645 C C . PHE A 1 82 ? 9.859 -16.281 -12.492 1 98.69 82 PHE A C 1
ATOM 647 O O . PHE A 1 82 ? 10.859 -15.805 -13.039 1 98.69 82 PHE A O 1
ATOM 654 N N . TYR A 1 83 ? 9.844 -17.375 -11.695 1 98.06 83 TYR A N 1
ATOM 655 C CA . TYR A 1 83 ? 11.016 -18.25 -11.633 1 98.06 83 TYR A CA 1
ATOM 656 C C . TYR A 1 83 ? 10.609 -19.703 -11.523 1 98.06 83 TYR A C 1
ATOM 658 O O . TYR A 1 83 ? 9.484 -20.016 -11.117 1 98.06 83 TYR A O 1
ATOM 666 N N . ALA A 1 84 ? 11.484 -20.562 -11.977 1 97.62 84 ALA A N 1
ATOM 667 C CA . ALA A 1 84 ? 11.258 -22 -11.859 1 97.62 84 ALA A CA 1
ATOM 668 C C . ALA A 1 84 ? 12.578 -22.766 -11.812 1 97.62 84 ALA A C 1
ATOM 670 O O . ALA A 1 84 ? 13.516 -22.438 -12.539 1 97.62 84 ALA A O 1
ATOM 671 N N . THR A 1 85 ? 12.57 -23.781 -10.984 1 95.81 85 THR A N 1
ATOM 672 C CA . THR A 1 85 ? 13.781 -24.594 -10.836 1 95.81 85 THR A CA 1
ATOM 673 C C . THR A 1 85 ? 13.5 -26.047 -11.195 1 95.81 85 THR A C 1
ATOM 675 O O . THR A 1 85 ? 14.414 -26.875 -11.219 1 95.81 85 THR A O 1
ATOM 678 N N . THR A 1 86 ? 12.297 -26.406 -11.422 1 95.38 86 THR A N 1
ATOM 679 C CA . THR A 1 86 ? 11.883 -27.719 -11.883 1 95.38 86 THR A CA 1
ATOM 680 C C . THR A 1 86 ? 10.828 -27.609 -12.984 1 95.38 86 THR A C 1
ATOM 682 O O . THR A 1 86 ? 10.25 -26.531 -13.18 1 95.38 86 THR A O 1
ATOM 685 N N . ASP A 1 87 ? 10.625 -28.672 -13.695 1 96.81 87 ASP A N 1
ATOM 686 C CA . ASP A 1 87 ? 9.617 -28.672 -14.758 1 96.81 87 ASP A CA 1
ATOM 687 C C . ASP A 1 87 ? 8.219 -28.438 -14.188 1 96.81 87 ASP A C 1
ATOM 689 O O . ASP A 1 87 ? 7.387 -27.781 -14.828 1 96.81 87 ASP A O 1
ATOM 693 N N . GLU A 1 88 ? 7.941 -28.953 -13.016 1 95.69 88 GLU A N 1
ATOM 694 C CA . GLU A 1 88 ? 6.641 -28.75 -12.383 1 95.69 88 GLU A CA 1
ATOM 695 C C . GLU A 1 88 ? 6.371 -27.266 -12.141 1 95.69 88 GLU A C 1
ATOM 697 O O . GLU A 1 88 ? 5.285 -26.781 -12.461 1 95.69 88 GLU A O 1
ATOM 702 N N . TYR A 1 89 ? 7.348 -26.594 -11.641 1 96.69 89 TYR A N 1
ATOM 703 C CA . TYR A 1 89 ? 7.199 -25.172 -11.398 1 96.69 89 TYR A CA 1
ATOM 704 C C . TYR A 1 89 ? 7.188 -24.391 -12.703 1 96.69 89 TYR A C 1
ATOM 706 O O . TYR A 1 89 ? 6.508 -23.359 -12.82 1 96.69 89 TYR A O 1
ATOM 714 N N . ALA A 1 90 ? 7.953 -24.859 -13.641 1 98.38 90 ALA A N 1
ATOM 715 C CA . ALA A 1 90 ? 7.895 -24.25 -14.969 1 98.38 90 ALA A CA 1
ATOM 716 C C . ALA A 1 90 ? 6.496 -24.375 -15.57 1 98.38 90 ALA A C 1
ATOM 718 O O . ALA A 1 90 ? 6.031 -23.469 -16.266 1 98.38 90 ALA A O 1
ATOM 719 N N . CYS A 1 91 ? 5.883 -25.516 -15.344 1 98.38 91 CYS A N 1
ATOM 720 C CA . CYS A 1 91 ? 4.496 -25.672 -15.758 1 98.38 91 CYS A CA 1
ATOM 721 C C . CYS A 1 91 ? 3.607 -24.609 -15.117 1 98.38 91 CYS A C 1
ATOM 723 O O . CYS A 1 91 ? 2.76 -24.016 -15.781 1 98.38 91 CYS A O 1
ATOM 725 N N . GLY A 1 92 ? 3.828 -24.344 -13.828 1 98.44 92 GLY A N 1
ATOM 726 C CA . GLY A 1 92 ? 3.109 -23.266 -13.156 1 98.44 92 GLY A CA 1
ATOM 727 C C . GLY A 1 92 ? 3.303 -21.922 -13.82 1 98.44 92 GLY A C 1
ATOM 728 O O . GLY A 1 92 ? 2.365 -21.125 -13.898 1 98.44 92 GLY A O 1
ATOM 729 N N . VAL A 1 93 ? 4.496 -21.656 -14.273 1 98.81 93 VAL A N 1
ATOM 730 C CA . VAL A 1 93 ? 4.777 -20.422 -15 1 98.81 93 VAL A CA 1
ATOM 731 C C . VAL A 1 93 ? 3.914 -20.359 -16.266 1 98.81 93 VAL A C 1
ATOM 733 O O . VAL A 1 93 ? 3.252 -19.359 -16.516 1 98.81 93 VAL A O 1
ATOM 736 N N . LEU A 1 94 ? 3.908 -21.438 -17 1 98.81 94 LEU A N 1
ATOM 737 C CA . LEU A 1 94 ? 3.16 -21.484 -18.25 1 98.81 94 LEU A CA 1
ATOM 738 C C . LEU A 1 94 ? 1.673 -21.25 -18 1 98.81 94 LEU A C 1
ATOM 740 O O . LEU A 1 94 ? 1.019 -20.531 -18.766 1 98.81 94 LEU A O 1
ATOM 744 N N . VAL A 1 95 ? 1.167 -21.859 -16.984 1 98.62 95 VAL A N 1
ATOM 745 C CA . VAL A 1 95 ? -0.24 -21.672 -16.641 1 98.62 95 VAL A CA 1
ATOM 746 C C . VAL A 1 95 ? -0.526 -20.203 -16.375 1 98.62 95 VAL A C 1
ATOM 748 O O . VAL A 1 95 ? -1.506 -19.656 -16.891 1 98.62 95 VAL A O 1
ATOM 751 N N . ASN A 1 96 ? 0.309 -19.562 -15.68 1 98.75 96 ASN A N 1
ATOM 752 C CA . ASN A 1 96 ? 0.056 -18.172 -15.336 1 98.75 96 ASN A CA 1
ATOM 753 C C . ASN A 1 96 ? 0.348 -17.234 -16.516 1 98.75 96 ASN A C 1
ATOM 755 O O . ASN A 1 96 ? -0.257 -16.172 -16.625 1 98.75 96 ASN A O 1
ATOM 759 N N . LEU A 1 97 ? 1.259 -17.641 -17.391 1 98.69 97 LEU A N 1
ATOM 760 C CA . LEU A 1 97 ? 1.396 -16.891 -18.641 1 98.69 97 LEU A CA 1
ATOM 761 C C . LEU A 1 97 ? 0.091 -16.906 -19.422 1 98.69 97 LEU A C 1
ATOM 763 O O . LEU A 1 97 ? -0.323 -15.875 -19.953 1 98.69 97 LEU A O 1
ATOM 767 N N . ARG A 1 98 ? -0.518 -18.062 -19.469 1 98.31 98 ARG A N 1
ATOM 768 C CA . ARG A 1 98 ? -1.817 -18.156 -20.125 1 98.31 98 ARG A CA 1
ATOM 769 C C . ARG A 1 98 ? -2.857 -17.297 -19.422 1 98.31 98 ARG A C 1
ATOM 771 O O . ARG A 1 98 ? -3.652 -16.609 -20.062 1 98.31 98 ARG A O 1
ATOM 778 N N . ARG A 1 99 ? -2.844 -17.344 -18.125 1 97.5 99 ARG A N 1
ATOM 779 C CA . ARG A 1 99 ? -3.764 -16.516 -17.344 1 97.5 99 ARG A CA 1
ATOM 780 C C . ARG A 1 99 ? -3.562 -15.031 -17.641 1 97.5 99 ARG A C 1
ATOM 782 O O . ARG A 1 99 ? -4.531 -14.305 -17.859 1 97.5 99 ARG A O 1
ATOM 789 N N . LEU A 1 100 ? -2.328 -14.602 -17.656 1 98.06 100 LEU A N 1
ATOM 790 C CA . LEU A 1 100 ? -2.023 -13.203 -17.938 1 98.06 100 LEU A CA 1
ATOM 791 C C . LEU A 1 100 ? -2.533 -12.805 -19.328 1 98.06 100 LEU A C 1
ATOM 793 O O . LEU A 1 100 ? -3.084 -11.711 -19.5 1 98.06 100 LEU A O 1
ATOM 797 N N . LYS A 1 101 ? -2.383 -13.695 -20.234 1 97.06 101 LYS A N 1
ATOM 798 C CA . LYS A 1 101 ? -2.883 -13.445 -21.594 1 97.06 101 LYS A CA 1
ATOM 799 C C . LYS A 1 101 ? -4.406 -13.312 -21.594 1 97.06 101 LYS A C 1
ATOM 801 O O . LYS A 1 101 ? -4.953 -12.383 -22.188 1 97.06 101 LYS A O 1
ATOM 806 N N . GLU A 1 102 ? -5.047 -14.188 -20.938 1 96.38 102 GLU A N 1
ATOM 807 C CA . GLU A 1 102 ? -6.504 -14.172 -20.859 1 96.38 102 GLU A CA 1
ATOM 808 C C . GLU A 1 102 ? -7.008 -12.914 -20.172 1 96.38 102 GLU A C 1
ATOM 810 O O . GLU A 1 102 ? -8.078 -12.398 -20.5 1 96.38 102 GLU A O 1
ATOM 815 N N . LEU A 1 103 ? -6.23 -12.453 -19.266 1 96.38 103 LEU A N 1
ATOM 816 C CA . LEU A 1 103 ? -6.598 -11.266 -18.5 1 96.38 103 LEU A CA 1
ATOM 817 C C . LEU A 1 103 ? -6.133 -9.992 -19.188 1 96.38 103 LEU A C 1
ATOM 819 O O . LEU A 1 103 ? -6.246 -8.898 -18.641 1 96.38 103 LEU A O 1
ATOM 823 N N . GLU A 1 104 ? -5.504 -10.117 -20.344 1 96.25 104 GLU A N 1
ATOM 824 C CA . GLU A 1 104 ? -5.102 -9.023 -21.203 1 96.25 104 GLU A CA 1
ATOM 825 C C . GLU A 1 104 ? -4.023 -8.164 -20.547 1 96.25 104 GLU A C 1
ATOM 827 O O . GLU A 1 104 ? -4.094 -6.934 -20.594 1 96.25 104 GLU A O 1
ATOM 832 N N . ALA A 1 105 ? -3.168 -8.867 -19.891 1 95.94 105 ALA A N 1
ATOM 833 C CA . ALA A 1 105 ? -2.012 -8.148 -19.359 1 95.94 105 ALA A CA 1
ATOM 834 C C . ALA A 1 105 ? -1.158 -7.57 -20.484 1 95.94 105 ALA A C 1
ATOM 836 O O . ALA A 1 105 ? -0.945 -8.227 -21.5 1 95.94 105 ALA A O 1
ATOM 837 N N . ARG A 1 106 ? -0.606 -6.328 -20.25 1 94.44 106 ARG A N 1
ATOM 838 C CA . ARG A 1 106 ? 0.018 -5.613 -21.359 1 94.44 106 ARG A CA 1
ATOM 839 C C . ARG A 1 106 ? 1.538 -5.645 -21.234 1 94.44 106 ARG A C 1
ATOM 841 O O . ARG A 1 106 ? 2.246 -5.41 -22.219 1 94.44 106 ARG A O 1
ATOM 848 N N . TYR A 1 107 ? 2.021 -5.918 -20.109 1 96.81 107 TYR A N 1
ATOM 849 C CA . TYR A 1 107 ? 3.461 -5.777 -19.906 1 96.81 107 TYR A CA 1
ATOM 850 C C . TYR A 1 107 ? 4.18 -7.09 -20.188 1 96.81 107 TYR A C 1
ATOM 852 O O . TYR A 1 107 ? 3.6 -8.164 -20.047 1 96.81 107 TYR A O 1
ATOM 860 N N . PRO A 1 108 ? 5.473 -6.992 -20.594 1 97.06 108 PRO A N 1
ATOM 861 C CA . PRO A 1 108 ? 6.234 -8.203 -20.891 1 97.06 108 PRO A CA 1
ATOM 862 C C . PRO A 1 108 ? 6.492 -9.055 -19.656 1 97.06 108 PRO A C 1
ATOM 864 O O . PRO A 1 108 ? 6.316 -8.586 -18.531 1 97.06 108 PRO A O 1
ATOM 867 N N . VAL A 1 109 ? 6.898 -10.336 -19.969 1 98.19 109 VAL A N 1
ATOM 868 C CA . VAL A 1 109 ? 7.172 -11.273 -18.891 1 98.19 109 VAL A CA 1
ATOM 869 C C . VAL A 1 109 ? 8.617 -11.758 -18.984 1 98.19 109 VAL A C 1
ATOM 871 O O . VAL A 1 109 ? 9.078 -12.164 -20.047 1 98.19 109 VAL A O 1
ATOM 874 N N . HIS A 1 110 ? 9.336 -11.625 -17.859 1 98.5 110 HIS A N 1
ATOM 875 C CA . HIS A 1 110 ? 10.664 -12.203 -17.703 1 98.5 110 HIS A CA 1
ATOM 876 C C . HIS A 1 110 ? 10.625 -13.43 -16.797 1 98.5 110 HIS A C 1
ATOM 878 O O . HIS A 1 110 ? 10 -13.406 -15.734 1 98.5 110 HIS A O 1
ATOM 884 N N . VAL A 1 111 ? 11.328 -14.516 -17.234 1 98.81 111 VAL A N 1
ATOM 885 C CA . VAL A 1 111 ? 11.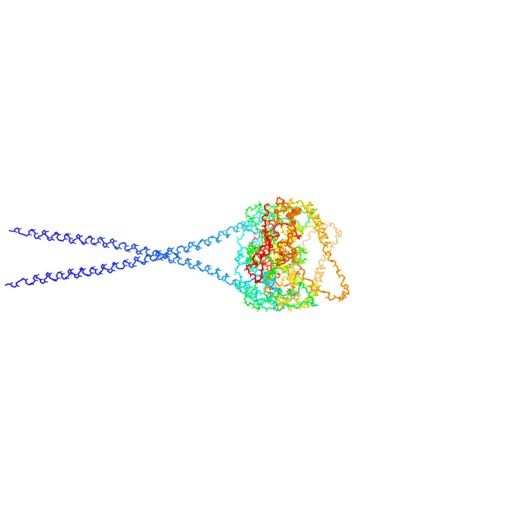32 -15.742 -16.453 1 98.81 111 VAL A CA 1
ATOM 886 C C . VAL A 1 111 ? 12.75 -16.156 -16.125 1 98.81 111 VAL A C 1
ATOM 888 O O . VAL A 1 111 ? 13.578 -16.328 -17.031 1 98.81 111 VAL A O 1
ATOM 891 N N . LEU A 1 112 ? 13.07 -16.281 -14.852 1 98.5 112 LEU A N 1
ATOM 892 C CA . LEU A 1 112 ? 14.328 -16.828 -14.367 1 98.5 112 LEU A CA 1
ATOM 893 C C . LEU A 1 112 ? 14.25 -18.359 -14.242 1 98.5 112 LEU A C 1
ATOM 895 O O . LEU A 1 112 ? 13.484 -18.875 -13.438 1 98.5 112 LEU A O 1
ATOM 899 N N . LEU A 1 113 ? 15.055 -19.047 -15.016 1 97.94 113 LEU A N 1
ATOM 900 C CA . LEU A 1 113 ? 15.047 -20.5 -15 1 97.94 113 LEU A CA 1
ATOM 901 C C . LEU A 1 113 ? 16.391 -21.047 -14.523 1 97.94 113 LEU A C 1
ATOM 903 O O . LEU A 1 113 ? 17.438 -20.531 -14.898 1 97.94 113 LEU A O 1
ATOM 907 N N . SER A 1 114 ? 16.281 -22.031 -13.672 1 96.25 114 SER A N 1
ATOM 908 C CA . SER A 1 114 ? 17.516 -22.781 -13.383 1 96.25 114 SER A CA 1
ATOM 909 C C . SER A 1 114 ? 17.875 -23.719 -14.531 1 96.25 114 SER A C 1
ATOM 911 O O . SER A 1 114 ? 17.016 -24.078 -15.336 1 96.25 114 SER A O 1
ATOM 913 N N . PRO A 1 115 ? 19.156 -24.188 -14.586 1 95.12 115 PRO A N 1
ATOM 914 C CA . PRO A 1 115 ? 19.594 -25.078 -15.664 1 95.12 115 PRO A CA 1
ATOM 915 C C . PRO A 1 115 ? 18.906 -26.453 -15.586 1 95.12 115 PRO A C 1
ATOM 917 O O . PRO A 1 115 ? 18.984 -27.234 -16.547 1 95.12 115 PRO A O 1
ATOM 920 N N . SER A 1 116 ? 18.266 -26.75 -14.516 1 94.25 116 SER A N 1
ATOM 921 C CA . SER A 1 116 ? 17.672 -28.062 -14.32 1 94.25 116 SER A CA 1
ATOM 922 C C . SER A 1 116 ? 16.344 -28.203 -15.078 1 94.25 116 SER A C 1
ATOM 924 O O . SER A 1 116 ? 15.82 -29.297 -15.242 1 94.25 116 SER A O 1
ATOM 926 N N . VAL A 1 117 ? 15.82 -27.109 -15.562 1 97.25 117 VAL A N 1
ATOM 927 C CA . VAL A 1 117 ? 14.562 -27.125 -16.297 1 97.25 117 VAL A CA 1
ATOM 928 C C . VAL A 1 117 ? 14.797 -27.688 -17.703 1 97.25 117 VAL A C 1
ATOM 930 O O . VAL A 1 117 ? 15.766 -27.312 -18.375 1 97.25 117 VAL A O 1
ATOM 933 N N . SER A 1 118 ? 13.945 -28.547 -18.172 1 97.81 118 SER A N 1
ATOM 934 C CA . SER A 1 118 ? 14.125 -29.25 -19.438 1 97.81 118 SER A CA 1
ATOM 935 C C . SER A 1 118 ? 13.984 -28.297 -20.625 1 97.81 118 SER A C 1
ATOM 937 O O . SER A 1 118 ? 13.336 -27.25 -20.516 1 97.81 118 SER A O 1
ATOM 939 N N . GLN A 1 119 ? 14.594 -28.703 -21.688 1 97.94 119 GLN A N 1
ATOM 940 C CA . GLN A 1 119 ? 14.57 -27.906 -22.922 1 97.94 119 GLN A CA 1
ATOM 941 C C . GLN A 1 119 ? 13.141 -27.75 -23.438 1 97.94 119 GLN A C 1
ATOM 943 O O . GLN A 1 119 ? 12.789 -26.703 -23.984 1 97.94 119 GLN A O 1
ATOM 948 N N . SER A 1 120 ? 12.305 -28.75 -23.281 1 98.19 120 SER A N 1
ATOM 949 C CA . SER A 1 120 ? 10.922 -28.656 -23.734 1 98.19 120 SER A CA 1
ATOM 950 C C . SER A 1 120 ? 10.18 -27.531 -23.047 1 98.19 120 SER A C 1
ATOM 952 O O . SER A 1 120 ? 9.406 -26.797 -23.672 1 98.19 120 SER A O 1
ATOM 954 N N . TYR A 1 121 ? 10.414 -27.359 -21.828 1 98.44 121 TYR A N 1
ATOM 955 C CA . TYR A 1 121 ? 9.758 -26.281 -21.078 1 98.44 121 TYR A CA 1
ATOM 956 C C . TYR A 1 121 ? 10.367 -24.938 -21.422 1 98.44 121 TYR A C 1
ATOM 958 O O . TYR A 1 121 ? 9.672 -23.922 -21.469 1 98.44 121 TYR A O 1
ATOM 966 N N . VAL A 1 122 ? 11.641 -24.891 -21.609 1 98.56 122 VAL A N 1
ATOM 967 C CA . VAL A 1 122 ? 12.289 -23.656 -22.047 1 98.56 122 VAL A CA 1
ATOM 968 C C . VAL A 1 122 ? 11.648 -23.172 -23.344 1 98.56 122 VAL A C 1
ATOM 970 O O . VAL A 1 122 ? 11.273 -22 -23.469 1 98.56 122 VAL A O 1
ATOM 973 N N . GLU A 1 123 ? 11.477 -24.062 -24.219 1 98.31 123 GLU A N 1
ATOM 974 C CA . GLU A 1 123 ? 10.898 -23.719 -25.516 1 98.31 123 GLU A CA 1
ATOM 975 C C . GLU A 1 123 ? 9.445 -23.281 -25.375 1 98.31 123 GLU A C 1
ATOM 977 O O . GLU A 1 123 ? 9.008 -22.344 -26.031 1 98.31 123 GLU A O 1
ATOM 982 N N . ALA A 1 124 ? 8.734 -24 -24.578 1 98.56 124 ALA A N 1
ATOM 983 C CA . ALA A 1 124 ? 7.328 -23.672 -24.375 1 98.56 124 ALA A CA 1
ATOM 984 C C . ALA A 1 124 ? 7.172 -22.266 -23.781 1 98.56 124 ALA A C 1
ATOM 986 O O . ALA A 1 124 ? 6.305 -21.5 -24.188 1 98.56 124 ALA A O 1
ATOM 987 N N . ILE A 1 125 ? 7.984 -21.922 -22.828 1 98.75 125 ILE A N 1
ATOM 988 C CA . ILE A 1 125 ? 7.922 -20.625 -22.172 1 98.75 125 ILE A CA 1
ATOM 989 C C . ILE A 1 125 ? 8.305 -19.531 -23.156 1 98.75 125 ILE A C 1
ATOM 991 O O . ILE A 1 125 ? 7.648 -18.484 -23.219 1 98.75 125 ILE A O 1
ATOM 995 N N . ALA A 1 126 ? 9.32 -19.781 -23.906 1 98.44 126 ALA A N 1
ATOM 996 C CA . ALA A 1 126 ? 9.695 -18.844 -24.953 1 98.44 126 ALA A CA 1
ATOM 997 C C . ALA A 1 126 ? 8.562 -18.688 -25.969 1 98.44 126 ALA A C 1
ATOM 999 O O . ALA A 1 126 ? 8.266 -17.562 -26.406 1 98.44 126 ALA A O 1
ATOM 1000 N N . GLY A 1 127 ? 7.977 -19.75 -26.297 1 98.12 127 GLY A N 1
ATOM 1001 C CA . GLY A 1 127 ? 6.871 -19.734 -27.234 1 98.12 127 GLY A CA 1
ATOM 1002 C C . GLY A 1 127 ? 5.664 -18.969 -26.734 1 98.12 127 GLY A C 1
ATOM 1003 O O . GLY A 1 127 ? 4.879 -18.453 -27.531 1 98.12 127 GLY A O 1
ATOM 1004 N N . ALA A 1 128 ? 5.562 -18.922 -25.469 1 98.19 128 ALA A N 1
ATOM 1005 C CA . ALA A 1 128 ? 4.453 -18.203 -24.859 1 98.19 128 ALA A CA 1
ATOM 1006 C C . ALA A 1 128 ? 4.742 -16.703 -24.797 1 98.19 128 ALA A C 1
ATOM 1008 O O . ALA A 1 128 ? 3.92 -15.93 -24.312 1 98.19 128 ALA A O 1
ATOM 1009 N N . GLY A 1 129 ? 5.934 -16.297 -25.203 1 97.19 129 GLY A N 1
ATOM 1010 C CA . GLY A 1 129 ? 6.23 -14.883 -25.359 1 97.19 129 GLY A CA 1
ATOM 1011 C C . GLY A 1 129 ? 7.055 -14.32 -24.219 1 97.19 129 GLY A C 1
ATOM 1012 O O . GLY A 1 129 ? 7.273 -13.109 -24.141 1 97.19 129 GLY A O 1
ATOM 1013 N N . ALA A 1 130 ? 7.504 -15.156 -23.375 1 98.19 130 ALA A N 1
ATOM 1014 C CA . ALA A 1 130 ? 8.281 -14.672 -22.25 1 98.19 130 ALA A CA 1
ATOM 1015 C C . ALA A 1 130 ? 9.766 -14.57 -22.594 1 98.19 130 ALA A C 1
ATOM 1017 O O . ALA A 1 130 ? 10.258 -15.297 -23.469 1 98.19 130 ALA A O 1
ATOM 1018 N N . GLN A 1 131 ? 10.438 -13.617 -22.016 1 97.75 131 GLN A N 1
ATOM 1019 C CA . GLN A 1 131 ? 11.891 -13.547 -22.078 1 97.75 131 GLN A CA 1
ATOM 1020 C C . GLN A 1 131 ? 12.539 -14.414 -21 1 97.75 131 GLN A C 1
ATOM 1022 O O . GLN A 1 131 ? 12.273 -14.234 -19.812 1 97.75 131 GLN A O 1
ATOM 1027 N N . ILE A 1 132 ? 13.422 -15.281 -21.469 1 98.31 132 ILE A N 1
ATOM 1028 C CA . ILE A 1 132 ? 13.984 -16.266 -20.547 1 98.31 132 ILE A CA 1
ATOM 1029 C C . ILE A 1 132 ? 15.391 -15.828 -20.141 1 98.31 132 ILE A C 1
ATOM 1031 O O . ILE A 1 132 ? 16.172 -15.359 -20.969 1 98.31 132 ILE A O 1
ATOM 1035 N N . HIS A 1 133 ? 15.703 -16 -18.859 1 97.88 133 HIS A N 1
ATOM 1036 C CA . HIS A 1 133 ? 17.031 -15.812 -18.297 1 97.88 133 HIS A CA 1
ATOM 1037 C C . HIS A 1 133 ? 17.469 -17.031 -17.484 1 97.88 133 HIS A C 1
ATOM 1039 O O . HIS A 1 133 ? 16.906 -17.297 -16.422 1 97.88 133 HIS A O 1
ATOM 1045 N N . VAL A 1 134 ? 18.5 -17.703 -17.984 1 96.75 134 VAL A N 1
ATOM 1046 C CA . VAL A 1 134 ? 18.984 -18.875 -17.25 1 96.75 134 VAL A CA 1
ATOM 1047 C C . VAL A 1 134 ? 19.984 -18.422 -16.188 1 96.75 134 VAL A C 1
ATOM 1049 O O . VAL A 1 134 ? 20.984 -17.781 -16.5 1 96.75 134 VAL A O 1
ATOM 1052 N N . GLU A 1 135 ? 19.656 -18.688 -14.953 1 94.44 135 GLU A N 1
ATOM 1053 C CA . GLU A 1 135 ? 20.469 -18.281 -13.805 1 94.44 135 GLU A CA 1
ATOM 1054 C C . GLU A 1 135 ? 20.688 -19.453 -12.844 1 94.44 135 GLU A C 1
ATOM 1056 O O . GLU A 1 135 ? 19.797 -20.297 -12.68 1 94.44 135 GLU A O 1
ATOM 1061 N N . ASN A 1 136 ? 21.891 -19.5 -12.203 1 92.12 136 ASN A N 1
ATOM 1062 C CA . ASN A 1 136 ? 22.125 -20.453 -11.141 1 92.12 136 ASN A CA 1
ATOM 1063 C C . ASN A 1 136 ? 21.562 -19.969 -9.805 1 92.12 136 ASN A C 1
ATOM 1065 O O . ASN A 1 136 ? 21.844 -18.859 -9.383 1 92.12 136 ASN A O 1
ATOM 1069 N N . PRO A 1 137 ? 20.75 -20.844 -9.195 1 91.81 137 PRO A N 1
ATOM 1070 C CA . PRO A 1 137 ? 20.266 -20.438 -7.879 1 91.81 137 PRO A CA 1
ATOM 1071 C C . PRO A 1 137 ? 21.391 -20.188 -6.879 1 91.81 137 PRO A C 1
ATOM 1073 O O . PRO A 1 137 ? 22.344 -20.953 -6.816 1 91.81 137 PRO A O 1
ATOM 1076 N N . PRO A 1 138 ? 21.234 -19.062 -6.109 1 89.56 138 PRO A N 1
ATOM 1077 C CA . PRO A 1 138 ? 22.203 -18.906 -5.012 1 89.56 138 PRO A CA 1
ATOM 1078 C C . PRO A 1 138 ? 22.172 -20.078 -4.027 1 89.56 138 PRO A C 1
ATOM 1080 O O . PRO A 1 138 ? 21.094 -20.641 -3.771 1 89.56 138 PRO A O 1
ATOM 1083 N N . PRO A 1 139 ? 23.281 -20.406 -3.557 1 82.5 139 PRO A N 1
ATOM 1084 C CA . PRO A 1 139 ? 23.328 -21.531 -2.623 1 82.5 139 PRO A CA 1
ATOM 1085 C C . PRO A 1 139 ? 22.672 -21.219 -1.28 1 82.5 139 PRO A C 1
ATOM 1087 O O . PRO A 1 139 ? 22.703 -20.062 -0.835 1 82.5 139 PRO A O 1
ATOM 1090 N N . LEU A 1 140 ? 21.922 -22.188 -0.687 1 79.06 140 LEU A N 1
ATOM 1091 C CA . LEU A 1 140 ? 21.438 -22.047 0.682 1 79.06 140 LEU A CA 1
ATOM 1092 C C . LEU A 1 140 ? 22.562 -22.266 1.683 1 79.06 140 LEU A C 1
ATOM 1094 O O . LEU A 1 140 ? 23.469 -23.062 1.442 1 79.06 140 LEU A O 1
ATOM 1098 N N . PRO A 1 141 ? 22.328 -21.438 2.816 1 70.94 141 PRO A N 1
ATOM 1099 C CA . PRO A 1 141 ? 23.328 -21.719 3.842 1 70.94 141 PRO A CA 1
ATOM 1100 C C . PRO A 1 141 ? 23.25 -23.141 4.383 1 70.94 141 PRO A C 1
ATOM 1102 O O . PRO A 1 141 ? 22.156 -23.688 4.535 1 70.94 141 PRO A O 1
ATOM 1105 N N . GLY A 1 142 ? 24.406 -23.672 4.551 1 63.5 142 GLY A N 1
ATOM 1106 C CA . GLY A 1 142 ? 24.547 -24.984 5.152 1 63.5 142 GLY A CA 1
ATOM 1107 C C . GLY A 1 142 ? 24.281 -26.109 4.184 1 63.5 142 GLY A C 1
ATOM 1108 O O . GLY A 1 142 ? 24.312 -27.297 4.562 1 63.5 142 GLY A O 1
ATOM 1109 N N . GLY A 1 143 ? 24.016 -25.766 2.973 1 59.78 143 GLY A N 1
ATOM 1110 C CA . GLY A 1 143 ? 23.828 -26.828 1.991 1 59.78 143 GLY A CA 1
ATOM 1111 C C . GLY A 1 143 ? 22.484 -27.5 2.104 1 59.78 143 GLY A C 1
ATOM 1112 O O . GLY A 1 143 ? 22.344 -28.688 1.784 1 59.78 143 GLY A O 1
ATOM 1113 N N . SER A 1 144 ? 21.484 -26.875 2.814 1 55.12 144 SER A N 1
ATOM 1114 C CA . SER A 1 144 ? 20.203 -27.516 3.08 1 55.12 144 SER A CA 1
ATOM 1115 C C . SER A 1 144 ? 19.531 -27.984 1.787 1 55.12 144 SER A C 1
ATOM 1117 O O . SER A 1 144 ? 19.609 -27.297 0.768 1 55.12 144 SER A O 1
ATOM 1119 N N . MET A 1 145 ? 19.422 -29.312 1.717 1 55.56 145 MET A N 1
ATOM 1120 C CA . MET A 1 145 ? 18.75 -30.062 0.669 1 55.56 145 MET A CA 1
ATOM 1121 C C . MET A 1 145 ? 17.266 -30.234 0.986 1 55.56 145 MET A C 1
ATOM 1123 O O . MET A 1 145 ? 16.875 -30.234 2.154 1 55.56 145 MET A O 1
ATOM 1127 N N . GLY A 1 146 ? 16.219 -29.891 0.103 1 56.69 146 GLY A N 1
ATOM 1128 C CA . GLY A 1 146 ? 14.805 -30.172 0.244 1 56.69 146 GLY A CA 1
ATOM 1129 C C . GLY A 1 146 ? 13.93 -29.203 -0.53 1 56.69 146 GLY A C 1
ATOM 1130 O O . GLY A 1 146 ? 14.328 -28.703 -1.586 1 56.69 146 GLY A O 1
ATOM 1131 N N . TYR A 1 147 ? 12.672 -29.141 -0.044 1 51.53 147 TYR A N 1
ATOM 1132 C CA . TYR A 1 147 ? 11.594 -28.391 -0.655 1 51.53 147 TYR A CA 1
ATOM 1133 C C . TYR A 1 147 ? 12.047 -26.969 -1.018 1 51.53 147 TYR A C 1
ATOM 1135 O O . TYR A 1 147 ? 11.641 -26.422 -2.043 1 51.53 147 TYR A O 1
ATOM 1143 N N . TYR A 1 148 ? 13.008 -26.531 -0.352 1 62 148 TYR A N 1
ATOM 1144 C CA . TYR A 1 148 ? 13.391 -25.125 -0.529 1 62 148 TYR A CA 1
ATOM 1145 C C . TYR A 1 148 ? 14.75 -25.031 -1.217 1 62 148 TYR A C 1
ATOM 1147 O O . TYR A 1 148 ? 15.336 -23.953 -1.281 1 62 148 TYR A O 1
ATOM 1155 N N . ALA A 1 149 ? 15.031 -26.234 -1.847 1 65.31 149 ALA A N 1
ATOM 1156 C CA . ALA A 1 149 ? 16.281 -26.203 -2.619 1 65.31 149 ALA A CA 1
ATOM 1157 C C . ALA A 1 149 ? 16.172 -25.203 -3.773 1 65.31 149 ALA A C 1
ATOM 1159 O O . ALA A 1 149 ? 15.102 -25.047 -4.371 1 65.31 149 ALA A O 1
ATOM 1160 N N . ASP A 1 150 ? 16.969 -24.188 -3.869 1 78.12 150 ASP A N 1
ATOM 1161 C CA . ASP A 1 150 ? 17.141 -23.281 -4.996 1 78.12 150 ASP A CA 1
ATOM 1162 C C . ASP A 1 150 ? 16.125 -22.156 -4.953 1 78.12 150 ASP A C 1
ATOM 1164 O O . ASP A 1 150 ? 15.961 -21.406 -5.926 1 78.12 150 ASP A O 1
ATOM 1168 N N . CYS A 1 151 ? 15.297 -22.141 -3.795 1 81.75 151 CYS A N 1
ATOM 1169 C CA . CYS A 1 151 ? 14.227 -21.156 -3.717 1 81.75 151 CYS A CA 1
ATOM 1170 C C . CYS A 1 151 ? 14.781 -19.734 -3.809 1 81.75 151 CYS A C 1
ATOM 1172 O O . CYS A 1 151 ? 14.047 -18.797 -4.129 1 81.75 151 CYS A O 1
ATOM 1174 N N . LEU A 1 152 ? 16.062 -19.641 -3.688 1 89 152 LEU A N 1
ATOM 1175 C CA . LEU A 1 152 ? 16.625 -18.297 -3.646 1 89 152 LEU A CA 1
ATOM 1176 C C . LEU A 1 152 ? 16.797 -17.734 -5.051 1 89 152 LEU A C 1
ATOM 1178 O O . LEU A 1 152 ? 17.062 -16.547 -5.219 1 89 152 LEU A O 1
ATOM 1182 N N . LEU A 1 153 ? 16.531 -18.594 -6.039 1 93.38 153 LEU A N 1
ATOM 1183 C CA . LEU A 1 153 ? 16.453 -18.078 -7.402 1 93.38 153 LEU A CA 1
ATOM 1184 C C . LEU A 1 153 ? 15.43 -16.953 -7.5 1 93.38 153 LEU A C 1
ATOM 1186 O O . LEU A 1 153 ? 15.617 -16 -8.266 1 93.38 153 LEU A O 1
ATOM 1190 N N . LYS A 1 154 ? 14.383 -17.062 -6.691 1 95.31 154 LYS A N 1
ATOM 1191 C CA . LYS A 1 154 ? 13.328 -16.047 -6.609 1 95.31 154 LYS A CA 1
ATOM 1192 C C . LYS A 1 154 ? 13.922 -14.648 -6.414 1 95.31 154 LYS A C 1
ATOM 1194 O O . LYS A 1 154 ? 13.469 -13.688 -7.031 1 95.31 154 LYS A O 1
ATOM 1199 N N . LEU A 1 155 ? 14.938 -14.516 -5.602 1 96.94 155 LEU A N 1
ATOM 1200 C CA . LEU A 1 155 ? 15.445 -13.219 -5.164 1 96.94 155 LEU A CA 1
ATOM 1201 C C . LEU A 1 155 ? 16.312 -12.586 -6.238 1 96.94 155 LEU A C 1
ATOM 1203 O O . LEU A 1 155 ? 16.625 -11.398 -6.172 1 96.94 155 LEU A O 1
ATOM 1207 N N . LEU A 1 156 ? 16.609 -13.336 -7.277 1 97.19 156 LEU A N 1
ATOM 1208 C CA . LEU A 1 156 ? 17.359 -12.758 -8.398 1 97.19 156 LEU A CA 1
ATOM 1209 C C . LEU A 1 156 ? 16.453 -11.844 -9.227 1 97.19 156 LEU A C 1
ATOM 1211 O O . LEU A 1 156 ? 16.938 -11.07 -10.055 1 97.19 156 LEU A O 1
ATOM 1215 N N . ALA A 1 157 ? 15.188 -11.883 -8.961 1 98.19 157 ALA A N 1
ATOM 1216 C CA . ALA A 1 157 ? 14.281 -10.922 -9.594 1 98.19 157 ALA A CA 1
ATOM 1217 C C . ALA A 1 157 ? 14.703 -9.484 -9.281 1 98.19 157 ALA A C 1
ATOM 1219 O O . ALA A 1 157 ? 14.43 -8.57 -10.062 1 98.19 157 ALA A O 1
ATOM 1220 N N . PHE A 1 158 ? 15.398 -9.242 -8.18 1 98.19 158 PHE A N 1
ATOM 1221 C CA . PHE A 1 158 ? 15.828 -7.918 -7.742 1 98.19 158 PHE A CA 1
ATOM 1222 C C . PHE A 1 158 ? 16.922 -7.371 -8.656 1 98.19 158 PHE A C 1
ATOM 1224 O O . PHE A 1 158 ? 17.25 -6.184 -8.602 1 98.19 158 PHE A O 1
ATOM 1231 N N . LYS A 1 159 ? 17.469 -8.18 -9.547 1 97.5 159 LYS A N 1
ATOM 1232 C CA . LYS A 1 159 ? 18.531 -7.672 -10.406 1 97.5 159 LYS A CA 1
ATOM 1233 C C . LYS A 1 159 ? 18.125 -7.707 -11.875 1 97.5 159 LYS A C 1
ATOM 1235 O O . LYS A 1 159 ? 18.969 -7.691 -12.766 1 97.5 159 LYS A O 1
ATOM 1240 N N . ILE A 1 160 ? 16.906 -7.812 -12.148 1 97.69 160 ILE A N 1
ATOM 1241 C CA . ILE A 1 160 ? 16.422 -7.934 -13.516 1 97.69 160 ILE A CA 1
ATOM 1242 C C . ILE A 1 160 ? 16.844 -6.707 -14.328 1 97.69 160 ILE A C 1
ATOM 1244 O O . ILE A 1 160 ? 17.125 -6.809 -15.523 1 97.69 160 ILE A O 1
ATOM 1248 N N . HIS A 1 161 ? 16.906 -5.531 -13.711 1 96.44 161 HIS A N 1
ATOM 1249 C CA . HIS A 1 161 ? 17.312 -4.336 -14.438 1 96.44 161 HIS A CA 1
ATOM 1250 C C . HIS A 1 161 ? 18.719 -4.488 -15 1 96.44 161 HIS A C 1
ATOM 1252 O O . HIS A 1 161 ? 19.078 -3.85 -15.992 1 96.44 161 HIS A O 1
ATOM 1258 N N . ARG A 1 162 ? 19.516 -5.348 -14.438 1 96.12 162 ARG A N 1
ATOM 1259 C CA . ARG A 1 162 ? 20.859 -5.594 -14.914 1 96.12 162 ARG A CA 1
ATOM 1260 C C . ARG A 1 162 ? 20.859 -6.566 -16.094 1 96.12 162 ARG A C 1
ATOM 1262 O O . ARG A 1 162 ? 21.734 -6.5 -16.969 1 96.12 162 ARG A O 1
ATOM 1269 N N . ILE A 1 163 ? 19.922 -7.426 -16.062 1 94.62 163 ILE A N 1
ATOM 1270 C CA . ILE A 1 163 ? 19.875 -8.461 -17.094 1 94.62 163 ILE A CA 1
ATOM 1271 C C . ILE A 1 163 ? 18.984 -7.992 -18.25 1 94.62 163 ILE A C 1
ATOM 1273 O O . ILE A 1 163 ? 19.188 -8.398 -19.391 1 94.62 163 ILE A O 1
ATOM 1277 N N . ALA A 1 164 ? 18.016 -7.23 -17.953 1 94.12 164 ALA A N 1
ATOM 1278 C CA . ALA A 1 164 ? 17.125 -6.602 -18.922 1 94.12 164 ALA A CA 1
ATOM 1279 C C . ALA A 1 164 ? 17.094 -5.086 -18.734 1 94.12 164 ALA A C 1
ATOM 1281 O O . ALA A 1 164 ? 16.156 -4.547 -18.156 1 94.12 164 ALA A O 1
ATOM 1282 N N . PRO A 1 165 ? 18.047 -4.465 -19.391 1 92.19 165 PRO A N 1
ATOM 1283 C CA . PRO A 1 165 ? 18.141 -3.014 -19.203 1 92.19 165 PRO A CA 1
ATOM 1284 C C . PRO A 1 165 ? 16.875 -2.281 -19.641 1 92.19 165 PRO A C 1
ATOM 1286 O O . PRO A 1 165 ? 16.25 -2.66 -20.641 1 92.19 165 PRO A O 1
ATOM 1289 N N . GLY A 1 166 ? 16.484 -1.332 -18.922 1 92.88 166 GLY A N 1
ATOM 1290 C CA . GLY A 1 166 ? 15.297 -0.551 -19.203 1 92.88 166 GLY A CA 1
ATOM 1291 C C . GLY A 1 166 ? 14.148 -0.843 -18.266 1 92.88 166 GLY A C 1
ATOM 1292 O O . GLY A 1 166 ? 13.258 -0.007 -18.078 1 92.88 166 GLY A O 1
ATOM 1293 N N . VAL A 1 167 ? 14.141 -2.08 -17.766 1 96.38 167 VAL A N 1
ATOM 1294 C CA . VAL A 1 167 ? 13.094 -2.428 -16.812 1 96.38 167 VAL A CA 1
ATOM 1295 C C . VAL A 1 167 ? 13.352 -1.719 -15.484 1 96.38 167 VAL A C 1
ATOM 1297 O O . VAL A 1 167 ? 14.453 -1.783 -14.945 1 96.38 167 VAL A O 1
ATOM 1300 N N . GLU A 1 168 ? 12.383 -1.046 -14.969 1 96.19 168 GLU A N 1
ATOM 1301 C CA . GLU A 1 168 ? 12.547 -0.273 -13.742 1 96.19 168 GLU A CA 1
ATOM 1302 C C . GLU A 1 168 ? 11.742 -0.881 -12.594 1 96.19 168 GLU A C 1
ATOM 1304 O O . GLU A 1 168 ? 12.102 -0.714 -11.43 1 96.19 168 GLU A O 1
ATOM 1309 N N . ARG A 1 169 ? 10.695 -1.499 -12.977 1 97.12 169 ARG A N 1
ATOM 1310 C CA . ARG A 1 169 ? 9.789 -2.076 -11.984 1 97.12 169 ARG A CA 1
ATOM 1311 C C . ARG A 1 169 ? 9.305 -3.455 -12.422 1 97.12 169 ARG A C 1
ATOM 1313 O O . ARG A 1 169 ? 8.953 -3.654 -13.586 1 97.12 169 ARG A O 1
ATOM 1320 N N . VAL A 1 170 ? 9.305 -4.445 -11.445 1 98.25 170 VAL A N 1
ATOM 1321 C CA . VAL A 1 170 ? 8.867 -5.793 -11.797 1 98.25 170 VAL A CA 1
ATOM 1322 C C . VAL A 1 170 ? 7.91 -6.316 -10.734 1 98.25 170 VAL A C 1
ATOM 1324 O O . VAL A 1 170 ? 8.078 -6.043 -9.539 1 98.25 170 VAL A O 1
ATOM 1327 N N . LEU A 1 171 ? 6.91 -6.98 -11.156 1 98.62 171 LEU A N 1
ATOM 1328 C CA . LEU A 1 171 ? 6.043 -7.758 -10.281 1 98.62 171 LEU A CA 1
ATOM 1329 C C . LEU A 1 171 ? 6.414 -9.234 -10.328 1 98.62 171 LEU A C 1
ATOM 1331 O O . LEU A 1 171 ? 6.125 -9.922 -11.312 1 98.62 171 LEU A O 1
ATOM 1335 N N . ALA A 1 172 ? 7.02 -9.734 -9.234 1 98.62 172 ALA A N 1
ATOM 1336 C CA . ALA A 1 172 ? 7.562 -11.094 -9.172 1 98.62 172 ALA A CA 1
ATOM 1337 C C . ALA A 1 172 ? 6.609 -12.023 -8.438 1 98.62 172 ALA A C 1
ATOM 1339 O O . ALA A 1 172 ? 6.066 -11.672 -7.387 1 98.62 172 ALA A O 1
ATOM 1340 N N . PHE A 1 173 ? 6.508 -13.297 -9 1 97.56 173 PHE A N 1
ATOM 1341 C CA . PHE A 1 173 ? 5.543 -14.258 -8.477 1 97.56 173 PHE A CA 1
ATOM 1342 C C . PHE A 1 173 ? 6.219 -15.594 -8.18 1 97.56 173 PHE A C 1
ATOM 1344 O O . PHE A 1 173 ? 7.176 -15.969 -8.859 1 97.56 173 PHE A O 1
ATOM 1351 N N . ASP A 1 174 ? 5.574 -16.266 -7.195 1 96.69 174 ASP A N 1
ATOM 1352 C CA . ASP A 1 174 ? 5.676 -17.719 -7.199 1 96.69 174 ASP A CA 1
ATOM 1353 C C . ASP A 1 174 ? 4.816 -18.328 -8.305 1 96.69 174 ASP A C 1
ATOM 1355 O O . ASP A 1 174 ? 3.836 -17.719 -8.742 1 96.69 174 ASP A O 1
ATOM 1359 N N . SER A 1 175 ? 5.18 -19.5 -8.734 1 95.94 175 SER A N 1
ATOM 1360 C CA . SER A 1 175 ? 4.465 -20.062 -9.875 1 95.94 175 SER A CA 1
ATOM 1361 C C . SER A 1 175 ? 3.348 -21 -9.422 1 95.94 175 SER A C 1
ATOM 1363 O O . SER A 1 175 ? 2.5 -21.406 -10.219 1 95.94 175 SER A O 1
ATOM 1365 N N . ASP A 1 176 ? 3.32 -21.391 -8.156 1 96.38 176 ASP A N 1
ATOM 1366 C CA . ASP A 1 176 ? 2.238 -22.219 -7.637 1 96.38 176 ASP A CA 1
ATOM 1367 C C . ASP A 1 176 ? 1.056 -21.359 -7.191 1 96.38 176 ASP A C 1
ATOM 1369 O O . ASP A 1 176 ? 0.534 -21.547 -6.09 1 96.38 176 ASP A O 1
ATOM 1373 N N . GLN A 1 177 ? 0.707 -20.453 -8.008 1 97.69 177 GLN A N 1
ATOM 1374 C CA . GLN A 1 177 ? -0.407 -19.531 -7.793 1 97.69 177 GLN A CA 1
ATOM 1375 C C . GLN A 1 177 ? -1.293 -19.453 -9.031 1 97.69 177 GLN A C 1
ATOM 1377 O O . GLN A 1 177 ? -0.919 -19.938 -10.102 1 97.69 177 GLN A O 1
ATOM 1382 N N . LEU A 1 178 ? -2.484 -18.969 -8.859 1 97.88 178 LEU A N 1
ATOM 1383 C CA . LEU A 1 178 ? -3.426 -18.656 -9.938 1 97.88 178 LEU A CA 1
ATOM 1384 C C . LEU A 1 178 ? -3.803 -17.188 -9.93 1 97.88 178 LEU A C 1
ATOM 1386 O O . LEU A 1 178 ? -4.461 -16.703 -9 1 97.88 178 LEU A O 1
ATOM 1390 N N . ILE A 1 179 ? -3.4 -16.484 -10.953 1 98.38 179 ILE A N 1
ATOM 1391 C CA . ILE A 1 179 ? -3.727 -15.07 -11.078 1 98.38 179 ILE A CA 1
ATOM 1392 C C . ILE A 1 179 ? -5.184 -14.914 -11.516 1 98.38 179 ILE A C 1
ATOM 1394 O O . ILE A 1 179 ? -5.59 -15.453 -12.547 1 98.38 179 ILE A O 1
ATOM 1398 N N . MET A 1 180 ? -5.926 -14.07 -10.727 1 97.5 180 MET A N 1
ATOM 1399 C CA . MET A 1 180 ? -7.371 -14.031 -10.914 1 97.5 180 MET A CA 1
ATOM 1400 C C . MET A 1 180 ? -7.801 -12.734 -11.594 1 97.5 180 MET A C 1
ATOM 1402 O O . MET A 1 180 ? -8.906 -12.641 -12.117 1 97.5 180 MET A O 1
ATOM 1406 N N . ARG A 1 181 ? -6.91 -11.766 -11.578 1 95.62 181 ARG A N 1
ATOM 1407 C CA . ARG A 1 181 ? -7.242 -10.453 -12.125 1 95.62 181 ARG A CA 1
ATOM 1408 C C . ARG A 1 181 ? -6.051 -9.844 -12.859 1 95.62 181 ARG A C 1
ATOM 1410 O O . ARG A 1 181 ? -4.91 -10.266 -12.648 1 95.62 181 ARG A O 1
ATOM 1417 N N . ASN A 1 182 ? -6.477 -8.891 -13.75 1 96.31 182 ASN A N 1
ATOM 1418 C CA . ASN A 1 182 ? -5.41 -8.094 -14.352 1 96.31 182 ASN A CA 1
ATOM 1419 C C . ASN A 1 182 ? -4.699 -7.23 -13.32 1 96.31 182 ASN A C 1
ATOM 1421 O O . ASN A 1 182 ? -5.348 -6.586 -12.492 1 96.31 182 ASN A O 1
ATOM 1425 N N . LEU A 1 183 ? -3.412 -7.199 -13.383 1 97 183 LEU A N 1
ATOM 1426 C CA . LEU A 1 183 ? -2.629 -6.547 -12.344 1 97 183 LEU A CA 1
ATOM 1427 C C . LEU A 1 183 ? -1.861 -5.355 -12.906 1 97 183 LEU A C 1
ATOM 1429 O O . LEU A 1 183 ? -1.052 -4.742 -12.203 1 97 183 LEU A O 1
ATOM 1433 N N . ASP A 1 184 ? -2.111 -4.957 -14.133 1 95.31 184 ASP A N 1
ATOM 1434 C CA . ASP A 1 184 ? -1.36 -3.908 -14.82 1 95.31 184 ASP A CA 1
ATOM 1435 C C . ASP A 1 184 ? -1.433 -2.59 -14.047 1 95.31 184 ASP A C 1
ATOM 1437 O O . ASP A 1 184 ? -0.446 -1.854 -13.977 1 95.31 184 ASP A O 1
ATOM 1441 N N . GLN A 1 185 ? -2.535 -2.354 -13.461 1 91.19 185 GLN A N 1
ATOM 1442 C CA . GLN A 1 185 ? -2.762 -1.064 -12.812 1 91.19 185 GLN A CA 1
ATOM 1443 C C . GLN A 1 185 ? -1.854 -0.889 -11.602 1 91.19 185 GLN A C 1
ATOM 1445 O O . GLN A 1 185 ? -1.611 0.236 -11.156 1 91.19 185 GLN A O 1
ATOM 1450 N N . LEU A 1 186 ? -1.344 -1.935 -11.062 1 95.12 186 LEU A N 1
ATOM 1451 C CA . LEU A 1 186 ? -0.496 -1.851 -9.883 1 95.12 186 LEU A CA 1
ATOM 1452 C C . LEU A 1 186 ? 0.83 -1.172 -10.211 1 95.12 186 LEU A C 1
ATOM 1454 O O . LEU A 1 186 ? 1.422 -0.511 -9.352 1 95.12 186 LEU A O 1
ATOM 1458 N N . PHE A 1 187 ? 1.286 -1.296 -11.422 1 95.31 187 PHE A N 1
ATOM 1459 C CA . PHE A 1 187 ? 2.59 -0.766 -11.805 1 95.31 187 PHE A CA 1
ATOM 1460 C C . PHE A 1 187 ? 2.607 0.755 -11.695 1 95.31 187 PHE A C 1
ATOM 1462 O O . PHE A 1 187 ? 3.582 1.338 -11.219 1 95.31 187 PHE A O 1
ATOM 1469 N N . SER A 1 188 ? 1.571 1.375 -12.055 1 90.31 188 SER A N 1
ATOM 1470 C CA . SER A 1 188 ? 1.506 2.832 -11.992 1 90.31 188 SER A CA 1
ATOM 1471 C C . SER A 1 188 ? 0.78 3.299 -10.734 1 90.31 188 SER A C 1
ATOM 1473 O O . SER A 1 188 ? 0.904 4.457 -10.336 1 90.31 188 SER A O 1
ATOM 1475 N N . GLY A 1 189 ? 0.032 2.416 -10.156 1 90.81 189 GLY A N 1
ATOM 1476 C CA . GLY A 1 189 ? -0.816 2.816 -9.039 1 90.81 189 GLY A CA 1
ATOM 1477 C C . GLY A 1 189 ? -0.101 2.787 -7.703 1 90.81 189 GLY A C 1
ATOM 1478 O O . GLY A 1 189 ? -0.271 3.689 -6.883 1 90.81 189 GLY A O 1
ATOM 1479 N N . LEU A 1 190 ? 0.679 1.816 -7.453 1 94 190 LEU A N 1
ATOM 1480 C CA . LEU A 1 190 ? 1.38 1.692 -6.18 1 94 190 LEU A CA 1
ATOM 1481 C C . LEU A 1 190 ? 2.484 2.736 -6.062 1 94 190 LEU A C 1
ATOM 1483 O O . LEU A 1 190 ? 3.182 3.021 -7.039 1 94 190 LEU A O 1
ATOM 1487 N N . PRO A 1 191 ? 2.602 3.293 -4.891 1 89.81 191 PRO A N 1
ATOM 1488 C CA . PRO A 1 191 ? 3.689 4.254 -4.711 1 89.81 191 PRO A CA 1
ATOM 1489 C C . PRO A 1 191 ? 5.07 3.631 -4.91 1 89.81 191 PRO A C 1
ATOM 1491 O O . PRO A 1 191 ? 5.254 2.438 -4.656 1 89.81 191 PRO A O 1
ATOM 1494 N N . ILE A 1 192 ? 5.988 4.492 -5.367 1 86.12 192 ILE A N 1
ATOM 1495 C CA . ILE A 1 192 ? 7.363 4.051 -5.582 1 86.12 192 ILE A CA 1
ATOM 1496 C C . ILE A 1 192 ? 8.086 3.939 -4.242 1 86.12 192 ILE A C 1
ATOM 1498 O O . ILE A 1 192 ? 7.969 4.82 -3.391 1 86.12 192 ILE A O 1
ATOM 1502 N N . GLY A 1 193 ? 8.727 2.885 -4.055 1 85.62 193 GLY A N 1
ATOM 1503 C CA . GLY A 1 193 ? 9.562 2.588 -2.9 1 85.62 193 GLY A CA 1
ATOM 1504 C C . GLY A 1 193 ? 10.594 1.507 -3.17 1 85.62 193 GLY A C 1
ATOM 1505 O O . GLY A 1 193 ? 11.273 1.533 -4.195 1 85.62 193 GLY A O 1
ATOM 1506 N N . SER A 1 194 ? 10.766 0.625 -2.209 1 85.69 194 SER A N 1
ATOM 1507 C CA . SER A 1 194 ? 11.625 -0.535 -2.426 1 85.69 194 SER A CA 1
ATOM 1508 C C . SER A 1 194 ? 10.82 -1.739 -2.902 1 85.69 194 SER A C 1
ATOM 1510 O O . SER A 1 194 ? 11.086 -2.285 -3.977 1 85.69 194 SER A O 1
ATOM 1512 N N . ILE A 1 195 ? 9.812 -2.01 -2.08 1 96.5 195 ILE A N 1
ATOM 1513 C CA . ILE A 1 195 ? 9.039 -3.209 -2.383 1 96.5 195 ILE A CA 1
ATOM 1514 C C . ILE A 1 195 ? 7.602 -3.039 -1.884 1 96.5 195 ILE A C 1
ATOM 1516 O O . ILE A 1 195 ? 7.363 -2.352 -0.887 1 96.5 195 ILE A O 1
ATOM 1520 N N . SER A 1 196 ? 6.609 -3.545 -2.592 1 97.81 196 SER A N 1
ATOM 1521 C CA . SER A 1 196 ? 5.25 -3.811 -2.127 1 97.81 196 SER A CA 1
ATOM 1522 C C . SER A 1 196 ? 4.949 -5.305 -2.125 1 97.81 196 SER A C 1
ATOM 1524 O O . SER A 1 196 ? 5.309 -6.02 -3.064 1 97.81 196 SER A O 1
ATOM 1526 N N . ALA A 1 197 ? 4.398 -5.773 -1.085 1 98.44 197 ALA A N 1
ATOM 1527 C CA . ALA A 1 197 ? 4.09 -7.195 -0.947 1 98.44 197 ALA A CA 1
ATOM 1528 C C . ALA A 1 197 ? 2.924 -7.41 0.016 1 98.44 197 ALA A C 1
ATOM 1530 O O . ALA A 1 197 ? 2.699 -6.602 0.919 1 98.44 197 ALA A O 1
ATOM 1531 N N . PRO A 1 198 ? 2.221 -8.492 -0.198 1 98.06 198 PRO A N 1
ATOM 1532 C CA . PRO A 1 198 ? 1.088 -8.734 0.699 1 98.06 198 PRO A CA 1
ATOM 1533 C C . PRO A 1 198 ? 1.521 -9.25 2.07 1 98.06 198 PRO A C 1
ATOM 1535 O O . PRO A 1 198 ? 2.609 -9.812 2.205 1 98.06 198 PRO A O 1
ATOM 1538 N N . ARG A 1 199 ? 0.609 -9.078 2.957 1 97.19 199 ARG A N 1
ATOM 1539 C CA . ARG A 1 199 ? 0.751 -9.641 4.297 1 97.19 199 ARG A CA 1
ATOM 1540 C C . ARG A 1 199 ? 0.589 -11.156 4.277 1 97.19 199 ARG A C 1
ATOM 1542 O O . ARG A 1 199 ? -0.346 -11.672 3.668 1 97.19 199 ARG A O 1
ATOM 1549 N N . ALA A 1 200 ? 1.618 -11.758 4.922 1 97.69 200 ALA A N 1
ATOM 1550 C CA . ALA A 1 200 ? 1.397 -13.164 5.242 1 97.69 200 ALA A CA 1
ATOM 1551 C C . ALA A 1 200 ? 0.462 -13.32 6.438 1 97.69 200 ALA A C 1
ATOM 1553 O O . ALA A 1 200 ? 0.896 -13.695 7.527 1 97.69 200 ALA A O 1
ATOM 1554 N N . TYR A 1 201 ? -0.825 -13.203 6.16 1 96.06 201 TYR A N 1
ATOM 1555 C CA . TYR A 1 201 ? -1.821 -13.031 7.211 1 96.06 201 TYR A CA 1
ATOM 1556 C C . TYR A 1 201 ? -1.961 -14.297 8.047 1 96.06 201 TYR A C 1
ATOM 1558 O O . TYR A 1 201 ? -2.523 -14.266 9.141 1 96.06 201 TYR A O 1
ATOM 1566 N N . TRP A 1 202 ? -1.453 -15.422 7.602 1 95.94 202 TRP A N 1
ATOM 1567 C CA . TRP A 1 202 ? -1.506 -16.672 8.352 1 95.94 202 TRP A CA 1
ATOM 1568 C C . TRP A 1 202 ? -0.344 -16.766 9.336 1 95.94 202 TRP A C 1
ATOM 1570 O O . TRP A 1 202 ? -0.331 -17.625 10.211 1 95.94 202 TRP A O 1
ATOM 1580 N N . ILE A 1 203 ? 0.642 -15.93 9.195 1 96 203 ILE A N 1
ATOM 1581 C CA . ILE A 1 203 ? 1.815 -15.961 10.062 1 96 203 ILE A CA 1
ATOM 1582 C C . ILE A 1 203 ? 1.726 -14.836 11.094 1 96 203 ILE A C 1
ATOM 1584 O O . ILE A 1 203 ? 1.596 -15.094 12.289 1 96 203 ILE A O 1
ATOM 1588 N N . ALA A 1 204 ? 1.744 -13.578 10.594 1 95 204 ALA A N 1
ATOM 1589 C CA . ALA A 1 204 ? 1.706 -12.422 11.477 1 95 204 ALA A CA 1
ATOM 1590 C C . ALA A 1 204 ? 1.321 -11.156 10.711 1 95 204 ALA A C 1
ATOM 1592 O O . ALA A 1 204 ? 1.475 -11.094 9.492 1 95 204 ALA A O 1
ATOM 1593 N N . LYS A 1 205 ? 0.882 -10.156 11.398 1 93 205 LYS A N 1
ATOM 1594 C CA . LYS A 1 205 ? 0.413 -8.938 10.758 1 93 205 LYS A CA 1
ATOM 1595 C C . LYS A 1 205 ? 1.579 -8.133 10.18 1 93 205 LYS A C 1
ATOM 1597 O O . LYS A 1 205 ? 1.388 -7.297 9.297 1 93 205 LYS A O 1
ATOM 1602 N N . ASP A 1 206 ? 2.795 -8.281 10.688 1 94.12 206 ASP A N 1
ATOM 1603 C CA . ASP A 1 206 ? 3.938 -7.508 10.219 1 94.12 206 ASP A CA 1
ATOM 1604 C C . ASP A 1 206 ? 4.902 -8.375 9.414 1 94.12 206 ASP A C 1
ATOM 1606 O O . ASP A 1 206 ? 6.102 -8.102 9.367 1 94.12 206 ASP A O 1
ATOM 1610 N N . PHE A 1 207 ? 4.398 -9.398 8.883 1 97.06 207 PHE A N 1
ATOM 1611 C CA . PHE A 1 207 ? 5.211 -10.32 8.094 1 97.06 207 PHE A CA 1
ATOM 1612 C C . PHE A 1 207 ? 4.746 -10.344 6.641 1 97.06 207 PHE A C 1
ATOM 1614 O O . PHE A 1 207 ? 3.578 -10.625 6.363 1 97.06 207 PHE A O 1
ATOM 1621 N N . LEU A 1 208 ? 5.66 -10.023 5.707 1 97.56 208 LEU A N 1
ATOM 1622 C CA . LEU A 1 208 ? 5.266 -9.984 4.301 1 97.56 208 LEU A CA 1
ATOM 1623 C C . LEU A 1 208 ? 5.445 -11.352 3.652 1 97.56 208 LEU A C 1
ATOM 1625 O O . LEU A 1 208 ? 6.262 -12.156 4.105 1 97.56 208 LEU A O 1
ATOM 1629 N N . ALA A 1 209 ? 4.656 -11.625 2.656 1 98 209 ALA A N 1
ATOM 1630 C CA . ALA A 1 209 ? 4.805 -12.805 1.815 1 98 209 ALA A CA 1
ATOM 1631 C C . ALA A 1 209 ? 5.602 -12.484 0.554 1 98 209 ALA A C 1
ATOM 1633 O O . ALA A 1 209 ? 5.234 -11.594 -0.211 1 98 209 ALA A O 1
ATOM 1634 N N . SER A 1 210 ? 6.66 -13.242 0.308 1 97.44 210 SER A N 1
ATOM 1635 C CA . SER A 1 210 ? 7.512 -12.977 -0.846 1 97.44 210 SER A CA 1
ATOM 1636 C C . SER A 1 210 ? 6.961 -13.633 -2.104 1 97.44 210 SER A C 1
ATOM 1638 O O . SER A 1 210 ? 7.602 -13.602 -3.158 1 97.44 210 SER A O 1
ATOM 1640 N N . THR A 1 211 ? 5.758 -14.242 -2.045 1 97.25 211 THR A N 1
ATOM 1641 C CA . THR A 1 211 ? 5.16 -14.961 -3.168 1 97.25 211 THR A CA 1
ATOM 1642 C C . THR A 1 211 ? 4.641 -13.977 -4.215 1 97.25 211 THR A C 1
ATOM 1644 O O . THR A 1 211 ? 4.293 -14.383 -5.328 1 97.25 211 THR A O 1
ATOM 1647 N N . PHE A 1 212 ? 4.535 -12.805 -3.918 1 98.38 212 PHE A N 1
ATOM 1648 C CA . PHE A 1 212 ? 4.062 -11.672 -4.703 1 98.38 212 PHE A CA 1
ATOM 1649 C C . PHE A 1 212 ? 4.801 -10.398 -4.312 1 98.38 212 PHE A C 1
ATOM 1651 O O . PHE A 1 212 ? 4.602 -9.867 -3.217 1 98.38 212 PHE A O 1
ATOM 1658 N N . MET A 1 213 ? 5.664 -9.844 -5.18 1 98.62 213 MET A N 1
ATOM 1659 C CA . MET A 1 213 ? 6.477 -8.688 -4.816 1 98.62 213 MET A CA 1
ATOM 1660 C C . MET A 1 213 ? 6.551 -7.688 -5.965 1 98.62 213 MET A C 1
ATOM 1662 O O . MET A 1 213 ? 7.031 -8.023 -7.051 1 98.62 213 MET A O 1
ATOM 1666 N N . MET A 1 214 ? 6.02 -6.504 -5.766 1 98.44 214 MET A N 1
ATOM 1667 C CA . MET A 1 214 ? 6.363 -5.379 -6.637 1 98.44 214 MET A CA 1
ATOM 1668 C C . MET A 1 214 ? 7.711 -4.781 -6.25 1 98.44 214 MET A C 1
ATOM 1670 O O . MET A 1 214 ? 7.867 -4.254 -5.145 1 98.44 214 MET A O 1
ATOM 1674 N N . ILE A 1 215 ? 8.672 -4.852 -7.129 1 98.44 215 ILE A N 1
ATOM 1675 C CA . ILE A 1 215 ? 10.039 -4.453 -6.82 1 98.44 215 ILE A CA 1
ATOM 1676 C C . ILE A 1 215 ? 10.422 -3.225 -7.648 1 98.44 215 ILE A C 1
ATOM 1678 O O . ILE A 1 215 ? 10.328 -3.246 -8.875 1 98.44 215 ILE A O 1
ATOM 1682 N N . ASP A 1 216 ? 10.789 -2.182 -6.996 1 96.38 216 ASP A N 1
ATOM 1683 C CA . ASP A 1 216 ? 11.414 -1.042 -7.664 1 96.38 216 ASP A CA 1
ATOM 1684 C C . ASP A 1 216 ? 12.914 -1.246 -7.809 1 96.38 216 ASP A C 1
ATOM 1686 O O . ASP A 1 216 ? 13.68 -0.977 -6.875 1 96.38 216 ASP A O 1
ATOM 1690 N N . LEU A 1 217 ? 13.297 -1.551 -8.977 1 96.81 217 LEU A N 1
ATOM 1691 C CA . LEU A 1 217 ? 14.648 -2.066 -9.203 1 96.81 217 LEU A CA 1
ATOM 1692 C C . LEU A 1 217 ? 15.68 -0.954 -9.086 1 96.81 217 LEU A C 1
ATOM 1694 O O . LEU A 1 217 ? 15.438 0.172 -9.523 1 96.81 217 LEU A O 1
ATOM 1698 N N . SER A 1 218 ? 16.781 -1.274 -8.438 1 93.31 218 SER A N 1
ATOM 1699 C CA . SER A 1 218 ? 17.938 -0.394 -8.336 1 93.31 218 SER A CA 1
ATOM 1700 C C . SER A 1 218 ? 19.188 -1.169 -7.926 1 93.31 218 SER A C 1
ATOM 1702 O O . SER A 1 218 ? 19.078 -2.24 -7.32 1 93.31 218 SER A O 1
ATOM 1704 N N . ASP A 1 219 ? 20.297 -0.599 -8.203 1 93.12 219 ASP A N 1
ATOM 1705 C CA . ASP A 1 219 ? 21.547 -1.22 -7.777 1 93.12 219 ASP A CA 1
ATOM 1706 C C . ASP A 1 219 ? 21.641 -1.275 -6.254 1 93.12 219 ASP A C 1
ATOM 1708 O O . ASP A 1 219 ? 22.094 -2.273 -5.691 1 93.12 219 ASP A O 1
ATOM 1712 N N . ARG A 1 220 ? 21.25 -0.285 -5.656 1 89.69 220 ARG A N 1
ATOM 1713 C CA . ARG A 1 220 ? 21.281 -0.239 -4.195 1 89.69 220 ARG A CA 1
ATOM 1714 C C . ARG A 1 220 ? 20.484 -1.396 -3.6 1 89.69 220 ARG A C 1
ATOM 1716 O O . ARG A 1 220 ? 20.984 -2.098 -2.713 1 89.69 220 ARG A O 1
ATOM 1723 N N . LEU A 1 221 ? 19.266 -1.525 -4.078 1 94.38 221 LEU A N 1
ATOM 1724 C CA . LEU A 1 221 ? 18.391 -2.566 -3.547 1 94.38 221 LEU A CA 1
ATOM 1725 C C . LEU A 1 221 ? 18.953 -3.951 -3.846 1 94.38 221 LEU A C 1
ATOM 1727 O O . LEU A 1 221 ? 18.984 -4.82 -2.969 1 94.38 221 LEU A O 1
ATOM 1731 N N . TRP A 1 222 ? 19.422 -4.164 -5.051 1 96.06 222 TRP A N 1
ATOM 1732 C CA . TRP A 1 222 ? 20.016 -5.457 -5.402 1 96.06 222 TRP A CA 1
ATOM 1733 C C . TRP A 1 222 ? 21.219 -5.766 -4.523 1 96.06 222 TRP A C 1
ATOM 1735 O O . TRP A 1 222 ? 21.359 -6.883 -4.02 1 96.06 222 TRP A O 1
ATOM 1745 N N . ASN A 1 223 ? 22.047 -4.781 -4.383 1 94 223 ASN A N 1
ATOM 1746 C CA . ASN A 1 223 ? 23.234 -4.988 -3.553 1 94 223 ASN A CA 1
ATOM 1747 C C . ASN A 1 223 ? 22.844 -5.371 -2.125 1 94 223 ASN A C 1
ATOM 1749 O O . ASN A 1 223 ? 23.484 -6.242 -1.523 1 94 223 ASN A O 1
ATOM 1753 N N . ALA A 1 224 ? 21.859 -4.766 -1.623 1 93.31 224 ALA A N 1
ATOM 1754 C CA . ALA A 1 224 ? 21.391 -5.082 -0.275 1 93.31 224 ALA A CA 1
ATOM 1755 C C . ALA A 1 224 ? 20.844 -6.504 -0.203 1 93.31 224 ALA A C 1
ATOM 1757 O O . ALA A 1 224 ? 21.156 -7.25 0.725 1 93.31 224 ALA A O 1
ATOM 1758 N N . VAL A 1 225 ? 20.078 -6.883 -1.191 1 96.31 225 VAL A N 1
ATOM 1759 C CA . VAL A 1 225 ? 19.484 -8.211 -1.219 1 96.31 225 VAL A CA 1
ATOM 1760 C C . VAL A 1 225 ? 20.578 -9.266 -1.399 1 96.31 225 VAL A C 1
ATOM 1762 O O . VAL A 1 225 ? 20.594 -10.289 -0.706 1 96.31 225 VAL A O 1
ATOM 1765 N N . ASN A 1 226 ? 21.453 -8.945 -2.293 1 94.88 226 ASN A N 1
ATOM 1766 C CA . ASN A 1 226 ? 22.547 -9.859 -2.545 1 94.88 226 ASN A CA 1
ATOM 1767 C C . ASN A 1 226 ? 23.391 -10.094 -1.288 1 94.88 226 ASN A C 1
ATOM 1769 O O . ASN A 1 226 ? 23.766 -11.227 -0.987 1 94.88 226 ASN A O 1
ATOM 1773 N N . ALA A 1 227 ? 23.641 -9.086 -0.589 1 93.94 227 ALA A N 1
ATOM 1774 C CA . ALA A 1 227 ? 24.375 -9.195 0.667 1 93.94 227 ALA A CA 1
ATOM 1775 C C . ALA A 1 227 ? 23.578 -9.984 1.704 1 93.94 227 ALA A C 1
ATOM 1777 O O . ALA A 1 227 ? 24.141 -10.805 2.43 1 93.94 227 ALA A O 1
ATOM 1778 N N . ALA A 1 228 ? 22.328 -9.727 1.788 1 94.5 228 ALA A N 1
ATOM 1779 C CA . ALA A 1 228 ? 21.469 -10.43 2.738 1 94.5 228 ALA A CA 1
ATOM 1780 C C . ALA A 1 228 ? 21.438 -11.93 2.449 1 94.5 228 ALA A C 1
ATOM 1782 O O . ALA A 1 228 ? 21.453 -12.75 3.371 1 94.5 228 ALA A O 1
ATOM 1783 N N . VAL A 1 229 ? 21.391 -12.258 1.207 1 93.12 229 VAL A N 1
ATOM 1784 C CA . VAL A 1 229 ? 21.406 -13.656 0.793 1 93.12 229 VAL A CA 1
ATOM 1785 C C . VAL A 1 229 ? 22.719 -14.312 1.209 1 93.12 229 VAL A C 1
ATOM 1787 O O . VAL A 1 229 ? 22.734 -15.414 1.754 1 93.12 229 VAL A O 1
ATOM 1790 N N . ALA A 1 230 ? 23.781 -13.617 1.028 1 90.12 230 ALA A N 1
ATOM 1791 C CA . ALA A 1 230 ? 25.109 -14.133 1.354 1 90.12 230 ALA A CA 1
ATOM 1792 C C . ALA A 1 230 ? 25.266 -14.344 2.855 1 90.12 230 ALA A C 1
ATOM 1794 O O . ALA A 1 230 ? 26 -15.242 3.291 1 90.12 230 ALA A O 1
ATOM 1795 N N . ASN A 1 231 ? 24.516 -13.602 3.629 1 91.44 231 ASN A N 1
ATOM 1796 C CA . ASN A 1 231 ? 24.672 -13.641 5.082 1 91.44 231 ASN A CA 1
ATOM 1797 C C . ASN A 1 231 ? 23.5 -14.375 5.742 1 91.44 231 ASN A C 1
ATOM 1799 O O . ASN A 1 231 ? 23.328 -14.305 6.961 1 91.44 231 ASN A O 1
ATOM 1803 N N . ALA A 1 232 ? 22.719 -14.992 4.926 1 89.56 232 ALA A N 1
ATOM 1804 C CA . ALA A 1 232 ? 21.531 -15.656 5.457 1 89.56 232 ALA A CA 1
ATOM 1805 C C . ALA A 1 232 ? 21.922 -16.797 6.398 1 89.56 232 ALA A C 1
ATOM 1807 O O . ALA A 1 232 ? 22.906 -17.5 6.168 1 89.56 232 ALA A O 1
ATOM 1808 N N . GLY A 1 233 ? 21.141 -16.922 7.422 1 87.19 233 GLY A N 1
ATOM 1809 C CA . GLY A 1 233 ? 21.359 -18.016 8.367 1 87.19 233 GLY A CA 1
ATOM 1810 C C . GLY A 1 233 ? 20.891 -19.359 7.836 1 87.19 233 GLY A C 1
ATOM 1811 O O . GLY A 1 233 ? 20.203 -19.422 6.809 1 87.19 233 GLY A O 1
ATOM 1812 N N . MET A 1 234 ? 21.172 -20.484 8.531 1 82.56 234 MET A N 1
ATOM 1813 C CA . MET A 1 234 ? 20.906 -21.844 8.117 1 82.56 234 MET A CA 1
ATOM 1814 C C . MET A 1 234 ? 19.406 -22.094 8 1 82.56 234 MET A C 1
ATOM 1816 O O . MET A 1 234 ? 18.953 -22.859 7.145 1 82.56 234 MET A O 1
ATOM 1820 N N . ASP A 1 235 ? 18.609 -21.469 8.719 1 84.81 235 ASP A N 1
ATOM 1821 C CA . ASP A 1 235 ? 17.172 -21.75 8.703 1 84.81 235 ASP A CA 1
ATOM 1822 C C . ASP A 1 235 ? 16.391 -20.578 8.117 1 84.81 235 ASP A C 1
ATOM 1824 O O . ASP A 1 235 ? 15.195 -20.438 8.367 1 84.81 235 ASP A O 1
ATOM 1828 N N . GLU A 1 236 ? 17.109 -19.844 7.301 1 89.62 236 GLU A N 1
ATOM 1829 C CA . GLU A 1 236 ? 16.438 -18.719 6.676 1 89.62 236 GLU A CA 1
ATOM 1830 C C . GLU A 1 236 ? 16.25 -18.938 5.18 1 89.62 236 GLU A C 1
ATOM 1832 O O . GLU A 1 236 ? 17.188 -19.344 4.484 1 89.62 236 GLU A O 1
ATOM 1837 N N . PHE A 1 237 ? 15.047 -18.75 4.762 1 91.06 237 PHE A N 1
ATOM 1838 C CA . PHE A 1 237 ? 14.711 -18.844 3.346 1 91.06 237 PHE A CA 1
ATOM 1839 C C . PHE A 1 237 ? 14.289 -17.484 2.801 1 91.06 237 PHE A C 1
ATOM 1841 O O . PHE A 1 237 ? 14.555 -16.453 3.418 1 91.06 237 PHE A O 1
ATOM 1848 N N . ASP A 1 238 ? 13.734 -17.484 1.613 1 93 238 ASP A N 1
ATOM 1849 C CA . ASP A 1 238 ? 13.477 -16.234 0.921 1 93 238 ASP A CA 1
ATOM 1850 C C . ASP A 1 238 ? 12.625 -15.297 1.782 1 93 238 ASP A C 1
ATOM 1852 O O . ASP A 1 238 ? 12.953 -14.125 1.951 1 93 238 ASP A O 1
ATOM 1856 N N . MET A 1 239 ? 11.492 -15.812 2.32 1 94.31 239 MET A N 1
ATOM 1857 C CA . MET A 1 239 ? 10.578 -14.961 3.084 1 94.31 239 MET A CA 1
ATOM 1858 C C . MET A 1 239 ? 11.266 -14.414 4.328 1 94.31 239 MET A C 1
ATOM 1860 O O . MET A 1 239 ? 11.07 -13.25 4.688 1 94.31 239 MET A O 1
ATOM 1864 N N . ASP A 1 240 ? 12.062 -15.227 4.973 1 95 240 ASP A N 1
ATOM 1865 C CA . ASP A 1 240 ? 12.805 -14.781 6.148 1 95 240 ASP A CA 1
ATOM 1866 C C . ASP A 1 240 ? 13.789 -13.664 5.785 1 95 240 ASP A C 1
ATOM 1868 O O . ASP A 1 240 ? 13.844 -12.641 6.465 1 95 240 ASP A O 1
ATOM 1872 N N . ILE A 1 241 ? 14.531 -13.883 4.777 1 95.19 241 ILE A N 1
ATOM 1873 C CA . ILE A 1 241 ? 15.586 -12.961 4.355 1 95.19 241 ILE A CA 1
ATOM 1874 C C . ILE A 1 241 ? 14.969 -11.609 4.008 1 95.19 241 ILE A C 1
ATOM 1876 O O . ILE A 1 241 ? 15.445 -10.57 4.469 1 95.19 241 ILE A O 1
ATOM 1880 N N . ILE A 1 242 ? 13.906 -11.633 3.281 1 97.06 242 ILE A N 1
ATOM 1881 C CA . ILE A 1 242 ? 13.305 -10.398 2.799 1 97.06 242 ILE A CA 1
ATOM 1882 C C . ILE A 1 242 ? 12.641 -9.664 3.961 1 97.06 242 ILE A C 1
ATOM 1884 O O . ILE A 1 242 ? 12.664 -8.43 4.02 1 97.06 242 ILE A O 1
ATOM 1888 N N . ASN A 1 243 ? 11.984 -10.352 4.848 1 97.19 243 ASN A N 1
ATOM 1889 C CA . ASN A 1 243 ? 11.375 -9.695 6.004 1 97.19 243 ASN A CA 1
ATOM 1890 C C . ASN A 1 243 ? 12.422 -9.047 6.902 1 97.19 243 ASN A C 1
ATOM 1892 O O . ASN A 1 243 ? 12.211 -7.957 7.43 1 97.19 243 ASN A O 1
ATOM 1896 N N . LYS A 1 244 ? 13.5 -9.734 7.09 1 95.88 244 LYS A N 1
ATOM 1897 C CA . LYS A 1 244 ? 14.586 -9.156 7.875 1 95.88 244 LYS A CA 1
ATOM 1898 C C . LYS A 1 244 ? 15.117 -7.883 7.23 1 95.88 244 LYS A C 1
ATOM 1900 O O . LYS A 1 244 ? 15.391 -6.898 7.922 1 95.88 244 LYS A O 1
ATOM 1905 N N . LEU A 1 245 ? 15.227 -7.922 5.969 1 95.31 245 LEU A N 1
ATOM 1906 C CA . LEU A 1 245 ? 15.867 -6.832 5.242 1 95.31 245 LEU A CA 1
ATOM 1907 C C . LEU A 1 245 ? 14.883 -5.688 5.004 1 95.31 245 LEU A C 1
ATOM 1909 O O . LEU A 1 245 ? 15.234 -4.52 5.156 1 95.31 245 LEU A O 1
ATOM 1913 N N . LEU A 1 246 ? 13.602 -6 4.629 1 95.94 246 LEU A N 1
ATOM 1914 C CA . LEU A 1 246 ? 12.727 -4.984 4.059 1 95.94 246 LEU A CA 1
ATOM 1915 C C . LEU A 1 246 ? 11.406 -4.906 4.828 1 95.94 246 LEU A C 1
ATOM 1917 O O . LEU A 1 246 ? 10.523 -4.121 4.473 1 95.94 246 LEU A O 1
ATOM 1921 N N . GLY A 1 247 ? 11.242 -5.641 5.844 1 94.62 247 GLY A N 1
ATOM 1922 C CA . GLY A 1 247 ? 10 -5.688 6.598 1 94.62 247 GLY A CA 1
ATOM 1923 C C . GLY A 1 247 ? 9.617 -4.352 7.203 1 94.62 247 GLY A C 1
ATOM 1924 O O . GLY A 1 247 ? 8.43 -4.078 7.422 1 94.62 247 GLY A O 1
ATOM 1925 N N . GLY A 1 248 ? 10.547 -3.502 7.438 1 92.44 248 GLY A N 1
ATOM 1926 C CA . GLY A 1 248 ? 10.297 -2.207 8.047 1 92.44 248 GLY A CA 1
ATOM 1927 C C . GLY A 1 248 ? 9.992 -1.118 7.035 1 92.44 248 GLY A C 1
ATOM 1928 O O . GLY A 1 248 ? 9.609 -0.007 7.41 1 92.44 248 GLY A O 1
ATOM 1929 N N . GLU A 1 249 ? 10.07 -1.453 5.758 1 92.12 249 GLU A N 1
ATOM 1930 C CA . GLU A 1 249 ? 9.883 -0.397 4.766 1 92.12 249 GLU A CA 1
ATOM 1931 C C . GLU A 1 249 ? 8.898 -0.826 3.684 1 92.12 249 GLU A C 1
ATOM 1933 O O . GLU A 1 249 ? 8.516 -0.023 2.83 1 92.12 249 GLU A O 1
ATOM 1938 N N . VAL A 1 250 ? 8.43 -2.014 3.707 1 96.25 250 VAL A N 1
ATOM 1939 C CA . VAL A 1 250 ? 7.539 -2.57 2.693 1 96.25 250 VAL A CA 1
ATOM 1940 C C . VAL A 1 250 ? 6.219 -1.806 2.691 1 96.25 250 VAL A C 1
ATOM 1942 O O . VAL A 1 250 ? 5.699 -1.447 3.75 1 96.25 250 VAL A O 1
ATOM 1945 N N . THR A 1 251 ? 5.73 -1.479 1.504 1 96.44 251 THR A N 1
ATOM 1946 C CA . THR A 1 251 ? 4.301 -1.224 1.377 1 96.44 251 THR A CA 1
ATOM 1947 C C . THR A 1 251 ? 3.506 -2.52 1.514 1 96.44 251 THR A C 1
ATOM 1949 O O . THR A 1 251 ? 3.541 -3.371 0.623 1 96.44 251 THR A O 1
ATOM 1952 N N . MET A 1 252 ? 2.871 -2.637 2.635 1 97.12 252 MET A N 1
ATOM 1953 C CA . MET A 1 252 ? 2.186 -3.887 2.947 1 97.12 252 MET A CA 1
ATOM 1954 C C . MET A 1 252 ? 0.797 -3.918 2.314 1 97.12 252 MET A C 1
ATOM 1956 O O . MET A 1 252 ? -0.055 -3.09 2.637 1 97.12 252 MET A O 1
ATOM 1960 N N . LEU A 1 253 ? 0.592 -4.895 1.466 1 97.31 253 LEU A N 1
ATOM 1961 C CA . LEU A 1 253 ? -0.668 -5.027 0.743 1 97.31 253 LEU A CA 1
ATOM 1962 C C . LEU A 1 253 ? -1.595 -6.016 1.439 1 97.31 253 LEU A C 1
ATOM 1964 O O . LEU A 1 253 ? -1.167 -6.746 2.338 1 97.31 253 LEU A O 1
ATOM 1968 N N . SER A 1 254 ? -2.795 -6.055 1.001 1 95.62 254 SER A N 1
ATOM 1969 C CA . SER A 1 254 ? -3.828 -6.953 1.51 1 95.62 254 SER A CA 1
ATOM 1970 C C . SER A 1 254 ? -3.488 -8.406 1.22 1 95.62 254 SER A C 1
ATOM 1972 O O . SER A 1 254 ? -2.818 -8.711 0.229 1 95.62 254 SER A O 1
ATOM 1974 N N . GLY A 1 255 ? -4.059 -9.234 2.033 1 96.75 255 GLY A N 1
ATOM 1975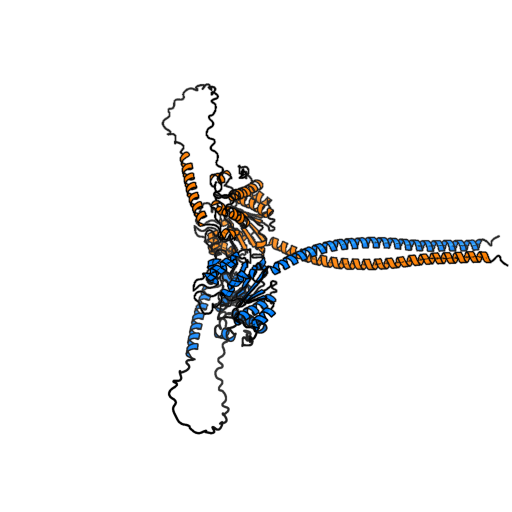 C CA . GLY A 1 255 ? -3.938 -10.664 1.8 1 96.75 255 GLY A CA 1
ATOM 1976 C C . GLY A 1 255 ? -4.676 -11.133 0.559 1 96.75 255 GLY A C 1
ATOM 1977 O O . GLY A 1 255 ? -4.512 -12.273 0.128 1 96.75 255 GLY A O 1
ATOM 1978 N N . SER A 1 256 ? -5.422 -10.32 -0.056 1 96.62 256 SER A N 1
ATOM 1979 C CA . SER A 1 256 ? -6.137 -10.688 -1.273 1 96.62 256 SER A CA 1
ATOM 1980 C C . SER A 1 256 ? -5.172 -11.047 -2.396 1 96.62 256 SER A C 1
ATOM 1982 O O . SER A 1 256 ? -5.547 -11.734 -3.35 1 96.62 256 SER A O 1
ATOM 1984 N N . TYR A 1 257 ? -3.941 -10.562 -2.307 1 97.88 257 TYR A N 1
ATOM 1985 C CA . TYR A 1 257 ? -2.938 -10.828 -3.328 1 97.88 257 TYR A CA 1
ATOM 1986 C C . TYR A 1 257 ? -2.23 -12.148 -3.064 1 97.88 257 TYR A C 1
ATOM 1988 O O . TYR A 1 257 ? -1.325 -12.539 -3.807 1 97.88 257 TYR A O 1
ATOM 1996 N N . ILE A 1 258 ? -2.617 -12.812 -1.97 1 98.12 258 ILE A N 1
ATOM 1997 C CA . ILE A 1 258 ? -2.049 -14.117 -1.646 1 98.12 258 ILE A CA 1
ATOM 1998 C C . ILE A 1 258 ? -3.076 -14.953 -0.881 1 98.12 258 ILE A C 1
ATOM 2000 O O . ILE A 1 258 ? -2.766 -15.523 0.168 1 98.12 258 ILE A O 1
ATOM 2004 N N . THR A 1 259 ? -4.238 -15.023 -1.388 1 98.38 259 THR A N 1
ATOM 2005 C CA . THR A 1 259 ? -5.277 -15.789 -0.71 1 98.38 259 THR A CA 1
ATOM 2006 C C . THR A 1 259 ? -4.953 -17.281 -0.744 1 98.38 259 THR A C 1
ATOM 2008 O O . THR A 1 259 ? -4.812 -17.875 -1.819 1 98.38 259 THR A O 1
ATOM 2011 N N . LEU A 1 260 ? -4.898 -17.875 0.401 1 98.44 260 LEU A N 1
ATOM 2012 C CA . LEU A 1 260 ? -4.598 -19.297 0.488 1 98.44 260 LEU A CA 1
ATOM 2013 C C . LEU A 1 260 ? -5.82 -20.141 0.118 1 98.44 260 LEU A C 1
ATOM 2015 O O . LEU A 1 260 ? -6.922 -19.891 0.609 1 98.44 260 LEU A O 1
ATOM 2019 N N . ASN A 1 261 ? -5.609 -21.109 -0.7 1 97.81 261 ASN A N 1
ATOM 2020 C CA . ASN A 1 261 ? -6.762 -21.938 -1.069 1 97.81 261 ASN A CA 1
ATOM 2021 C C . ASN A 1 261 ? -7.16 -22.875 0.057 1 97.81 261 ASN A C 1
ATOM 2023 O O . ASN A 1 261 ? -8.195 -23.547 -0.021 1 97.81 261 ASN A O 1
ATOM 2027 N N . SER A 1 262 ? -6.43 -22.984 1.163 1 97.31 262 SER A N 1
ATOM 2028 C CA . SER A 1 262 ? -6.773 -23.781 2.334 1 97.31 262 SER A CA 1
ATOM 2029 C C . SER A 1 262 ? -8.062 -23.297 2.982 1 97.31 262 SER A C 1
ATOM 2031 O O . SER A 1 262 ? -8.695 -24.031 3.744 1 97.31 262 SER A O 1
ATOM 2033 N N . HIS A 1 263 ? -8.398 -22.078 2.713 1 97.75 263 HIS A N 1
ATOM 2034 C CA . HIS A 1 263 ? -9.641 -21.562 3.285 1 97.75 263 HIS A CA 1
ATOM 2035 C C . HIS A 1 263 ? -10.844 -22.375 2.82 1 97.75 263 HIS A C 1
ATOM 2037 O O . HIS A 1 263 ? -11.781 -22.594 3.586 1 97.75 263 HIS A O 1
ATOM 2043 N N . TRP A 1 264 ? -10.828 -22.859 1.614 1 96.56 264 TRP A N 1
ATOM 2044 C CA . TRP A 1 264 ? -11.914 -23.656 1.065 1 96.56 264 TRP A CA 1
ATOM 2045 C C . TRP A 1 264 ? -11.836 -25.094 1.573 1 96.56 264 TRP A C 1
ATOM 2047 O O . TRP A 1 264 ? -12.844 -25.812 1.578 1 96.56 264 TRP A O 1
ATOM 2057 N N . GLU A 1 265 ? -10.68 -25.5 1.995 1 94.56 265 GLU A N 1
ATOM 2058 C CA . GLU A 1 265 ? -10.5 -26.797 2.629 1 94.56 265 GLU A CA 1
ATOM 2059 C C . GLU A 1 265 ? -10.992 -26.797 4.07 1 94.56 265 GLU A C 1
ATOM 2061 O O . GLU A 1 265 ? -11.719 -27.688 4.492 1 94.56 265 GLU A O 1
ATOM 2066 N N . ASP A 1 266 ? -10.656 -25.703 4.758 1 94.94 266 ASP A N 1
ATOM 2067 C CA . ASP A 1 266 ? -10.852 -25.625 6.203 1 94.94 266 ASP A CA 1
ATOM 2068 C C . ASP A 1 266 ? -12.18 -24.953 6.543 1 94.94 266 ASP A C 1
ATOM 2070 O O . ASP A 1 266 ? -12.578 -24.906 7.707 1 94.94 266 ASP A O 1
ATOM 2074 N N . TRP A 1 267 ? -12.82 -24.453 5.559 1 96 267 TRP A N 1
ATOM 2075 C CA . TRP A 1 267 ? -14.102 -23.797 5.762 1 96 267 TRP A CA 1
ATOM 2076 C C . TRP A 1 267 ? -13.977 -22.641 6.75 1 96 267 TRP A C 1
ATOM 2078 O O . TRP A 1 267 ? -14.688 -22.594 7.754 1 96 267 TRP A O 1
ATOM 2088 N N . ASN A 1 268 ? -13.195 -21.688 6.379 1 96.31 268 ASN A N 1
ATOM 2089 C CA . ASN A 1 268 ? -13.031 -20.453 7.148 1 96.31 268 ASN A CA 1
ATOM 2090 C C . ASN A 1 268 ? -12.68 -19.281 6.254 1 96.31 268 ASN A C 1
ATOM 2092 O O . ASN A 1 268 ? -12.562 -19.422 5.035 1 96.31 268 ASN A O 1
ATOM 2096 N N . LEU A 1 269 ? -12.664 -18.109 6.852 1 96.25 269 LEU A N 1
ATOM 2097 C CA . LEU A 1 269 ? -12.43 -16.875 6.109 1 96.25 269 LEU A CA 1
ATOM 2098 C C . LEU A 1 269 ? -11.164 -16.172 6.598 1 96.25 269 LEU A C 1
ATOM 2100 O O . LEU A 1 269 ? -10.883 -16.172 7.797 1 96.25 269 LEU A O 1
ATOM 2104 N N . PRO A 1 270 ? -10.414 -15.672 5.621 1 95.69 270 PRO A N 1
ATOM 2105 C CA . PRO A 1 270 ? -9.234 -14.922 6.055 1 95.69 270 PRO A CA 1
ATOM 2106 C C . PRO A 1 270 ? -9.586 -13.602 6.738 1 95.69 270 PRO A C 1
ATOM 2108 O O . PRO A 1 270 ? -10.672 -13.055 6.508 1 95.69 270 PRO A O 1
ATOM 2111 N N . SER A 1 271 ? -8.648 -13.062 7.461 1 90.38 271 SER A N 1
ATOM 2112 C CA . SER A 1 271 ? -8.875 -11.867 8.266 1 90.38 271 SER A CA 1
ATOM 2113 C C . SER A 1 271 ? -9.023 -10.633 7.379 1 90.38 271 SER A C 1
ATOM 2115 O O . SER A 1 271 ? -9.625 -9.633 7.789 1 90.38 271 SER A O 1
ATOM 2117 N N . TRP A 1 272 ? -8.477 -10.617 6.184 1 90.94 272 TRP A N 1
ATOM 2118 C CA . TRP A 1 272 ? -8.516 -9.453 5.309 1 90.94 272 TRP A CA 1
ATOM 2119 C C . TRP A 1 272 ? -9.867 -9.352 4.605 1 90.94 272 TRP A C 1
ATOM 2121 O O . TRP A 1 272 ? -10.172 -8.328 3.988 1 90.94 272 TRP A O 1
ATOM 2131 N N . TYR A 1 273 ? -10.641 -10.383 4.668 1 93.69 273 TYR A N 1
ATOM 2132 C CA . TYR A 1 273 ? -11.922 -10.43 3.973 1 93.69 273 TYR A CA 1
ATOM 2133 C C . TYR A 1 273 ? -13.055 -9.992 4.891 1 93.69 273 TYR A C 1
ATOM 2135 O O . TYR A 1 273 ? -13.25 -10.562 5.969 1 93.69 273 TYR A O 1
ATOM 2143 N N . HIS A 1 274 ? -13.766 -8.953 4.336 1 85.19 274 HIS A N 1
ATOM 2144 C CA . HIS A 1 274 ? -14.906 -8.445 5.086 1 85.19 274 HIS A CA 1
ATOM 2145 C C . HIS A 1 274 ? -16.141 -8.305 4.195 1 85.19 274 HIS A C 1
ATOM 2147 O O . HIS A 1 274 ? -16.031 -7.922 3.029 1 85.19 274 HIS A O 1
ATOM 2153 N N . SER A 1 275 ? -17.172 -8.797 4.727 1 82.25 275 SER A N 1
ATOM 2154 C CA . SER A 1 275 ? -18.469 -8.594 4.117 1 82.25 275 SER A CA 1
ATOM 2155 C C . SER A 1 275 ? -19.547 -8.398 5.176 1 82.25 275 SER A C 1
ATOM 2157 O O . SER A 1 275 ? -19.391 -8.828 6.32 1 82.25 275 SER A O 1
ATOM 2159 N N . ASP A 1 276 ? -20.578 -7.73 4.809 1 75.94 276 ASP A N 1
ATOM 2160 C CA . ASP A 1 276 ? -21.672 -7.516 5.754 1 75.94 276 ASP A CA 1
ATOM 2161 C C . ASP A 1 276 ? -22.25 -8.844 6.23 1 75.94 276 ASP A C 1
ATOM 2163 O O . ASP A 1 276 ? -22.547 -9.016 7.418 1 75.94 276 ASP A O 1
ATOM 2167 N N . SER A 1 277 ? -22.359 -9.758 5.41 1 76.25 277 SER A N 1
ATOM 2168 C CA . SER A 1 277 ? -22.953 -11.047 5.727 1 76.25 277 SER A CA 1
ATOM 2169 C C . SER A 1 277 ? -22.016 -11.898 6.578 1 76.25 277 SER A C 1
ATOM 2171 O O . SER A 1 277 ? -22.469 -12.656 7.438 1 76.25 277 SER A O 1
ATOM 2173 N N . ALA A 1 278 ? -20.781 -11.734 6.406 1 83.25 278 ALA A N 1
ATOM 2174 C CA . ALA A 1 278 ? -19.812 -12.531 7.152 1 83.25 278 ALA A CA 1
ATOM 2175 C C . ALA A 1 278 ? -19.859 -12.203 8.641 1 83.25 278 ALA A C 1
ATOM 2177 O O . ALA A 1 278 ? -19.578 -13.062 9.484 1 83.25 278 ALA A O 1
ATOM 2178 N N . GLN A 1 279 ? -20.266 -10.984 8.891 1 76.44 279 GLN A N 1
ATOM 2179 C CA . GLN A 1 279 ? -20.344 -10.547 10.281 1 76.44 279 GLN A CA 1
ATOM 2180 C C . GLN A 1 279 ? -21.469 -11.242 11.023 1 76.44 279 GLN A C 1
ATOM 2182 O O . GLN A 1 279 ? -21.453 -11.312 12.258 1 76.44 279 GLN A O 1
ATOM 2187 N N . LYS A 1 280 ? -22.375 -11.852 10.359 1 81.31 280 LYS A N 1
ATOM 2188 C CA . LYS A 1 280 ? -23.562 -12.461 10.961 1 81.31 280 LYS A CA 1
ATOM 2189 C C . LYS A 1 280 ? -23.375 -13.969 11.117 1 81.31 280 LYS A C 1
ATOM 2191 O O . LYS A 1 280 ? -24.266 -14.648 11.641 1 81.31 280 LYS A O 1
ATOM 2196 N N . LEU A 1 281 ? -22.281 -14.422 10.719 1 86.75 281 LEU A N 1
ATOM 2197 C CA . LEU A 1 281 ? -22.031 -15.859 10.805 1 86.75 281 LEU A CA 1
ATOM 2198 C C . LEU A 1 281 ? -21.891 -16.297 12.25 1 86.75 281 LEU A C 1
ATOM 2200 O O . LEU A 1 281 ? -21.297 -15.602 13.07 1 86.75 281 LEU A O 1
ATOM 2204 N N . ASN A 1 282 ? -22.422 -17.406 12.531 1 86.94 282 ASN A N 1
ATOM 2205 C CA . ASN A 1 282 ? -22.234 -18.016 13.844 1 86.94 282 ASN A CA 1
ATOM 2206 C C . ASN A 1 282 ? -20.938 -18.797 13.922 1 86.94 282 ASN A C 1
ATOM 2208 O O . ASN A 1 282 ? -20.922 -20.016 13.727 1 86.94 282 ASN A O 1
ATOM 2212 N N . TRP A 1 283 ? -19.922 -18.219 14.336 1 90.06 283 TRP A N 1
ATOM 2213 C CA . TRP A 1 283 ? -18.594 -18.812 14.273 1 90.06 283 TRP A CA 1
ATOM 2214 C C . TRP A 1 283 ? -18.406 -19.875 15.336 1 90.06 283 TRP A C 1
ATOM 2216 O O . TRP A 1 283 ? -17.656 -20.828 15.156 1 90.06 283 TRP A O 1
ATOM 2226 N N . THR A 1 284 ? -19.125 -19.734 16.359 1 90.06 284 THR A N 1
ATOM 2227 C CA . THR A 1 284 ? -19.062 -20.766 17.391 1 90.06 284 THR A CA 1
ATOM 2228 C C . THR A 1 284 ? -19.516 -22.109 16.844 1 90.06 284 THR A C 1
ATOM 2230 O O . THR A 1 284 ? -18.812 -23.125 17 1 90.06 284 THR A O 1
ATOM 2233 N N . THR A 1 285 ? -20.625 -22.094 16.219 1 89.44 285 THR A N 1
ATOM 2234 C CA . THR A 1 285 ? -21.156 -23.312 15.641 1 89.44 285 THR A CA 1
ATOM 2235 C C . THR A 1 285 ? -20.25 -23.812 14.516 1 89.44 285 THR A C 1
ATOM 2237 O O . THR A 1 285 ? -19.984 -25.016 14.422 1 89.44 285 THR A O 1
ATOM 2240 N N . ILE A 1 286 ? -19.828 -22.969 13.703 1 91.75 286 ILE A N 1
ATOM 2241 C CA . ILE A 1 286 ? -18.984 -23.312 12.57 1 91.75 286 ILE A CA 1
ATOM 2242 C C . ILE A 1 286 ? -17.688 -23.953 13.07 1 91.75 286 ILE A C 1
ATOM 2244 O O . ILE A 1 286 ? -17.266 -25 12.562 1 91.75 286 ILE A O 1
ATOM 2248 N N . GLU A 1 287 ? -17.141 -23.375 14.078 1 91.12 287 GLU A N 1
ATOM 2249 C CA . GLU A 1 287 ? -15.891 -23.891 14.633 1 91.12 287 GLU A CA 1
ATOM 2250 C C . GLU A 1 287 ? -16.094 -25.281 15.258 1 91.12 287 GLU A C 1
ATOM 2252 O O . GLU A 1 287 ? -15.219 -26.141 15.164 1 91.12 287 GLU A O 1
ATOM 2257 N N . LYS A 1 288 ? -17.172 -25.469 15.852 1 89.81 288 LYS A N 1
ATOM 2258 C CA . LYS A 1 288 ? -17.484 -26.781 16.422 1 89.81 288 LYS A CA 1
ATOM 2259 C C . LYS A 1 288 ? -17.609 -27.828 15.32 1 89.81 288 LYS A C 1
ATOM 2261 O O . LYS A 1 288 ? -17.094 -28.938 15.453 1 89.81 288 LYS A O 1
ATOM 2266 N N . VAL A 1 289 ? -18.266 -27.453 14.297 1 90.19 289 VAL A N 1
ATOM 2267 C CA . VAL A 1 289 ? -18.453 -28.391 13.188 1 90.19 289 VAL A CA 1
ATOM 2268 C C . VAL A 1 289 ? -17.094 -28.688 12.531 1 90.19 289 VAL A C 1
ATOM 2270 O O . VAL A 1 289 ? -16.812 -29.828 12.195 1 90.19 289 VAL A O 1
ATOM 2273 N N . ASN A 1 290 ? -16.328 -27.703 12.359 1 91.12 290 ASN A N 1
ATOM 2274 C CA . ASN A 1 290 ? -15.008 -27.891 11.781 1 91.12 290 ASN A CA 1
ATOM 2275 C C . ASN A 1 290 ? -14.125 -28.781 12.648 1 91.12 290 ASN A C 1
ATOM 2277 O O . ASN A 1 290 ? -13.367 -29.609 12.133 1 91.12 290 ASN A O 1
ATOM 2281 N N . ALA A 1 291 ? -14.281 -28.641 13.961 1 89.56 291 ALA A N 1
ATOM 2282 C CA . ALA A 1 291 ? -13.508 -29.469 14.891 1 89.56 291 ALA A CA 1
ATOM 2283 C C . ALA A 1 291 ? -13.922 -30.938 14.812 1 89.56 291 ALA A C 1
ATOM 2285 O O . ALA A 1 291 ? -13.078 -31.828 14.859 1 89.56 291 ALA A O 1
ATOM 2286 N N . LEU A 1 292 ? -15.094 -31.156 14.656 1 85.94 292 LEU A N 1
ATOM 2287 C CA . LEU A 1 292 ? -15.633 -32.5 14.57 1 85.94 292 LEU A CA 1
ATOM 2288 C C . LEU A 1 292 ? -15.211 -33.188 13.266 1 85.94 292 LEU A C 1
ATOM 2290 O O . LEU A 1 292 ? -14.938 -34.375 13.242 1 85.94 292 LEU A O 1
ATOM 2294 N N . SER A 1 293 ? -15.211 -32.406 12.32 1 83 293 SER A N 1
ATOM 2295 C CA . SER A 1 293 ? -14.828 -32.938 11.016 1 83 293 SER A CA 1
ATOM 2296 C C . SER A 1 293 ? -13.367 -33.375 10.992 1 83 293 SER A C 1
ATOM 2298 O O . SER A 1 293 ? -13 -34.312 10.312 1 83 293 SER A O 1
ATOM 2300 N N . LYS A 1 294 ? -12.477 -32.719 11.625 1 78.38 294 LYS A N 1
ATOM 2301 C CA . LYS A 1 294 ? -11.055 -33.031 11.68 1 78.38 294 LYS A CA 1
ATOM 2302 C C . LYS A 1 294 ? -10.828 -34.375 12.398 1 78.38 294 LYS A C 1
ATOM 2304 O O . LYS A 1 294 ? -9.969 -35.156 11.992 1 78.38 294 LYS A O 1
ATOM 2309 N N . VAL A 1 295 ? -11.609 -34.625 13.32 1 70.38 295 VAL A N 1
ATOM 2310 C CA . VAL A 1 295 ? -11.508 -35.875 14.094 1 70.38 295 VAL A CA 1
ATOM 2311 C C . VAL A 1 295 ? -11.945 -37.062 13.234 1 70.38 295 VAL A C 1
ATOM 2313 O O . VAL A 1 295 ? -11.289 -38.094 13.227 1 70.38 295 VAL A O 1
ATOM 2316 N N . VAL A 1 296 ? -12.875 -36.844 12.43 1 62.94 296 VAL A N 1
ATOM 2317 C CA . VAL A 1 296 ? -13.438 -37.906 11.609 1 62.94 296 VAL A CA 1
ATOM 2318 C C . VAL A 1 296 ? -12.453 -38.281 10.492 1 62.94 296 VAL A C 1
ATOM 2320 O O . VAL A 1 296 ? -12.227 -39.438 10.227 1 62.94 296 VAL A O 1
ATOM 2323 N N . VAL A 1 297 ? -11.828 -37.25 9.984 1 63.38 297 VAL A N 1
ATOM 2324 C CA . VAL A 1 297 ? -10.891 -37.469 8.883 1 63.38 297 VAL A CA 1
ATOM 2325 C C . VAL A 1 297 ? -9.641 -38.188 9.391 1 63.38 297 VAL A C 1
ATOM 2327 O O . VAL A 1 297 ? -9.102 -39.062 8.734 1 63.38 297 VAL A O 1
ATOM 2330 N N . GLN A 1 298 ? -9.211 -37.781 10.539 1 60.75 298 GLN A N 1
ATOM 2331 C CA . GLN A 1 298 ? -8.055 -38.438 11.148 1 60.75 298 GLN A CA 1
ATOM 2332 C C . GLN A 1 298 ? -8.344 -39.875 11.453 1 60.75 298 GLN A C 1
ATOM 2334 O O . GLN A 1 298 ? -7.496 -40.75 11.242 1 60.75 298 GLN A O 1
ATOM 2339 N N . GLU A 1 299 ? -9.5 -40.156 11.852 1 56.25 299 GLU A N 1
ATOM 2340 C CA . GLU A 1 299 ? -9.906 -41.5 12.172 1 56.25 299 GLU A CA 1
ATOM 2341 C C . GLU A 1 299 ? -10.023 -42.344 10.914 1 56.25 299 GLU A C 1
ATOM 2343 O O . GLU A 1 299 ? -9.625 -43.531 10.898 1 56.25 299 GLU A O 1
ATOM 2348 N N . GLN A 1 300 ? -10.5 -41.688 9.938 1 53.44 300 GLN A N 1
ATOM 2349 C CA . GLN A 1 300 ? -10.648 -42.406 8.672 1 53.44 300 GLN A CA 1
ATOM 2350 C C . GLN A 1 300 ? -9.289 -42.656 8.023 1 53.44 300 GLN A C 1
ATOM 2352 O O . GLN A 1 300 ? -9.078 -43.719 7.398 1 53.44 300 GLN A O 1
ATOM 2357 N N . ARG A 1 301 ? -8.312 -41.781 8.164 1 54.16 301 ARG A N 1
ATOM 2358 C CA . ARG A 1 301 ? -6.949 -41.969 7.688 1 54.16 301 ARG A CA 1
ATOM 2359 C C . ARG A 1 301 ? -6.262 -43.125 8.438 1 54.16 301 ARG A C 1
ATOM 2361 O O . ARG A 1 301 ? -5.523 -43.906 7.84 1 54.16 301 ARG A O 1
ATOM 2368 N N . LEU A 1 302 ? -6.52 -43.219 9.68 1 49.62 302 LEU A N 1
ATOM 2369 C CA . LEU A 1 302 ? -5.965 -44.312 10.477 1 49.62 302 LEU A CA 1
ATOM 2370 C C . LEU A 1 302 ? -6.57 -45.656 10.062 1 49.62 302 LEU A C 1
ATOM 2372 O O . LEU A 1 302 ? -5.875 -46.656 10.039 1 49.62 302 LEU A O 1
ATOM 2376 N N . ASP A 1 303 ? -7.773 -45.656 9.75 1 45.75 303 ASP A N 1
ATOM 2377 C CA . ASP A 1 303 ? -8.43 -46.906 9.359 1 45.75 303 ASP A CA 1
ATOM 2378 C C . ASP A 1 303 ? -7.98 -47.344 7.969 1 45.75 303 ASP A C 1
ATOM 2380 O O . ASP A 1 303 ? -7.883 -48.562 7.695 1 45.75 303 ASP A O 1
ATOM 2384 N N . ALA A 1 304 ? -7.688 -46.406 7.059 1 42.81 304 ALA A N 1
ATOM 2385 C CA . ALA A 1 304 ? -7.211 -46.75 5.715 1 42.81 304 ALA A CA 1
ATOM 2386 C C . ALA A 1 304 ? -5.781 -47.281 5.758 1 42.81 304 ALA A C 1
ATOM 2388 O O . ALA A 1 304 ? -5.414 -48.156 4.961 1 42.81 304 ALA A O 1
ATOM 2389 N N . THR A 1 305 ? -4.965 -46.875 6.68 1 40.03 305 THR A N 1
ATOM 2390 C CA . THR A 1 305 ? -3.607 -47.406 6.82 1 40.03 305 THR A CA 1
ATOM 2391 C C . THR A 1 305 ? -3.619 -48.812 7.387 1 40.03 305 THR A C 1
ATOM 2393 O O . THR A 1 305 ? -2.635 -49.531 7.266 1 40.03 305 THR A O 1
ATOM 2396 N N . THR A 1 306 ? -4.617 -49.25 8.062 1 37.44 306 THR A N 1
ATOM 2397 C CA . THR A 1 306 ? -4.578 -50.594 8.664 1 37.44 306 THR A CA 1
ATOM 2398 C C . THR A 1 306 ? -4.773 -51.656 7.602 1 37.44 306 THR A C 1
ATOM 2400 O O . THR A 1 306 ? -4.41 -52.812 7.809 1 37.44 306 THR A O 1
ATOM 2403 N N . THR A 1 307 ? -5.391 -51.438 6.457 1 34.53 307 THR A N 1
ATOM 2404 C CA . THR A 1 307 ? -5.695 -52.625 5.629 1 34.53 307 THR A CA 1
ATOM 2405 C C . THR A 1 307 ? -4.496 -53 4.766 1 34.53 307 THR A C 1
ATOM 2407 O O . THR A 1 307 ? -4.516 -54.031 4.082 1 34.53 307 THR A O 1
ATOM 2410 N N . LEU A 1 308 ? -3.494 -52.156 4.508 1 31.86 308 LEU A N 1
ATOM 2411 C CA . LEU A 1 308 ? -2.486 -52.531 3.527 1 31.86 308 LEU A CA 1
ATOM 2412 C C . LEU A 1 308 ? -1.303 -53.219 4.207 1 31.86 308 LEU A C 1
ATOM 2414 O O . LEU A 1 308 ? -0.181 -52.688 4.164 1 31.86 308 LEU A O 1
ATOM 2418 N N . SER A 1 309 ? -1.498 -54 5.293 1 29.38 309 SER A N 1
ATOM 2419 C CA . SER A 1 309 ? -0.337 -54.719 5.797 1 29.38 309 SER A CA 1
ATOM 2420 C C . SER A 1 309 ? 0.058 -55.844 4.852 1 29.38 309 SER A C 1
ATOM 2422 O O . SER A 1 309 ? -0.664 -56.844 4.727 1 29.38 309 SER A O 1
ATOM 2424 N N . LYS A 1 310 ? 0.784 -55.531 3.777 1 29.67 310 LYS A N 1
ATOM 2425 C CA . LYS A 1 310 ? 1.36 -56.625 3.014 1 29.67 310 LYS A CA 1
ATOM 2426 C C . LYS A 1 310 ? 2.182 -57.562 3.912 1 29.67 310 LYS A C 1
ATOM 2428 O O . LYS A 1 310 ? 2.99 -57.094 4.715 1 29.67 310 LYS A O 1
ATOM 2433 N N . PRO A 1 311 ? 1.863 -58.812 4.027 1 26.06 311 PRO A N 1
ATOM 2434 C CA . PRO A 1 311 ? 2.633 -59.812 4.789 1 26.06 311 PRO A CA 1
ATOM 2435 C C . PRO A 1 311 ? 4.082 -59.938 4.316 1 26.06 311 PRO A C 1
ATOM 2437 O O . PRO A 1 311 ? 4.352 -59.812 3.117 1 26.06 311 PRO A O 1
ATOM 2440 N N . ARG A 1 312 ? 4.969 -59.562 5.129 1 26.05 312 ARG A N 1
ATOM 2441 C CA . ARG A 1 312 ? 6.398 -59.75 4.906 1 26.05 312 ARG A CA 1
ATOM 2442 C C . ARG A 1 312 ? 6.719 -61.219 4.586 1 26.05 312 ARG A C 1
ATOM 2444 O O . ARG A 1 312 ? 6.473 -62.094 5.402 1 26.05 312 ARG A O 1
ATOM 2451 N N . ILE A 1 313 ? 6.711 -61.594 3.26 1 22.72 313 ILE A N 1
ATOM 2452 C CA . ILE A 1 313 ? 7.105 -62.938 2.832 1 22.72 313 ILE A CA 1
ATOM 2453 C C . ILE A 1 313 ? 8.484 -63.281 3.391 1 22.72 313 ILE A C 1
ATOM 2455 O O . ILE A 1 313 ? 9.445 -62.531 3.18 1 22.72 313 ILE A O 1
ATOM 2459 N N . ARG A 1 314 ? 8.469 -63.969 4.445 1 23.28 314 ARG A N 1
ATOM 2460 C CA . ARG A 1 314 ? 9.672 -64.625 4.961 1 23.28 314 ARG A CA 1
ATOM 2461 C C . ARG A 1 314 ? 10.359 -65.438 3.877 1 23.28 314 ARG A C 1
ATOM 2463 O O . ARG A 1 314 ? 9.766 -66.375 3.342 1 23.28 314 ARG A O 1
ATOM 2470 N N . ARG A 1 315 ? 11.289 -64.812 3.02 1 23.27 315 ARG A N 1
ATOM 2471 C CA . ARG A 1 315 ? 12.094 -65.438 1.983 1 23.27 315 ARG A CA 1
ATOM 2472 C C . ARG A 1 315 ? 12.867 -66.625 2.543 1 23.27 315 ARG A C 1
ATOM 2474 O O . ARG A 1 315 ? 13.938 -66.5 3.133 1 23.27 315 ARG A O 1
ATOM 2481 N N . ASN A 1 316 ? 12.156 -67.562 3.316 1 21.25 316 ASN A N 1
ATOM 2482 C CA . ASN A 1 316 ? 12.961 -68.75 3.65 1 21.25 316 ASN A CA 1
ATOM 2483 C C . ASN A 1 316 ? 13.656 -69.312 2.418 1 21.25 316 ASN A C 1
ATOM 2485 O O . ASN A 1 316 ? 13.258 -69 1.287 1 21.25 316 ASN A O 1
ATOM 2489 N N . GLN A 1 317 ? 14.539 -70.375 2.588 1 22.94 317 GLN A N 1
ATOM 2490 C CA . GLN A 1 317 ? 15.648 -71.125 2.004 1 22.94 317 GLN A CA 1
ATOM 2491 C C . GLN A 1 317 ? 15.18 -72 0.867 1 22.94 317 GLN A C 1
ATOM 2493 O O . GLN A 1 317 ? 15.039 -73.25 1.046 1 22.94 317 GLN A O 1
ATOM 2498 N N . THR A 1 318 ? 14.18 -71.562 0.008 1 20.89 318 THR A N 1
ATOM 2499 C CA . THR A 1 318 ? 13.617 -72.562 -0.839 1 20.89 318 THR A CA 1
ATOM 2500 C C . THR A 1 318 ? 14.703 -73.312 -1.643 1 20.89 318 THR A C 1
ATOM 2502 O O . THR A 1 318 ? 15.469 -72.625 -2.359 1 20.89 318 THR A O 1
ATOM 2505 N N . SER A 1 319 ? 14.93 -74.5 -1.204 1 20.52 319 SER A N 1
ATOM 2506 C CA . SER A 1 319 ? 15.734 -75.625 -1.612 1 20.52 319 SER A CA 1
ATOM 2507 C C . SER A 1 319 ? 15.57 -75.938 -3.102 1 20.52 319 SER A C 1
ATOM 2509 O O . SER A 1 319 ? 16.562 -75.938 -3.846 1 20.52 319 SER A O 1
ATOM 2511 N N . THR A 1 320 ? 14.984 -77.188 -3.422 1 21.2 320 THR A N 1
ATOM 2512 C CA . THR A 1 320 ? 15.445 -78.438 -4.008 1 21.2 320 THR A CA 1
ATOM 2513 C C . THR A 1 320 ? 15.086 -78.5 -5.488 1 21.2 320 THR A C 1
ATOM 2515 O O . THR A 1 320 ? 15.953 -78.75 -6.332 1 21.2 320 THR A O 1
ATOM 2518 N N . ASP A 1 321 ? 14.164 -79.562 -5.898 1 21.38 321 ASP A N 1
ATOM 2519 C CA . ASP A 1 321 ? 14.078 -80.625 -6.887 1 21.38 321 ASP A CA 1
ATOM 2520 C C . ASP A 1 321 ? 13.367 -80.188 -8.156 1 21.38 321 ASP A C 1
ATOM 2522 O O . ASP A 1 321 ? 12.547 -79.25 -8.102 1 21.38 321 ASP A O 1
ATOM 2526 N N . HIS A 1 322 ? 13.836 -80.688 -9.352 1 25.06 322 HIS A N 1
ATOM 2527 C CA . HIS A 1 322 ? 13.805 -80.375 -10.781 1 25.06 322 HIS A CA 1
ATOM 2528 C C . HIS A 1 322 ? 12.406 -80.625 -11.352 1 25.06 322 HIS A C 1
ATOM 2530 O O . HIS A 1 322 ? 12.211 -80.5 -12.562 1 25.06 322 HIS A O 1
ATOM 2536 N N . PRO A 1 323 ? 11.266 -80.625 -10.406 1 24.2 323 PRO A N 1
ATOM 2537 C CA . PRO A 1 323 ? 10.312 -81.562 -10.992 1 24.2 323 PRO A CA 1
ATOM 2538 C C . PRO A 1 323 ? 9.82 -81.125 -12.375 1 24.2 323 PRO A C 1
ATOM 2540 O O . PRO A 1 323 ? 9.891 -79.938 -12.719 1 24.2 323 PRO A O 1
ATOM 2543 N N . PRO A 1 324 ? 9.18 -82.125 -13.055 1 26.08 324 PRO A N 1
ATOM 2544 C CA . PRO A 1 324 ? 8.859 -82.375 -14.461 1 26.08 324 PRO A CA 1
ATOM 2545 C C . PRO A 1 324 ? 7.84 -81.375 -15.008 1 26.08 324 PRO A C 1
ATOM 2547 O O . PRO A 1 324 ? 7.125 -80.75 -14.227 1 26.08 324 PRO A O 1
ATOM 2550 N N . GLN A 1 325 ? 7.824 -81.125 -16.266 1 24.52 325 GLN A N 1
ATOM 2551 C CA . GLN A 1 325 ? 7.312 -80.188 -17.25 1 24.52 325 GLN A CA 1
ATOM 2552 C C . GLN A 1 325 ? 5.789 -80.25 -17.312 1 24.52 325 GLN A C 1
ATOM 2554 O O . GLN A 1 325 ? 5.184 -79.625 -18.203 1 24.52 325 GLN A O 1
ATOM 2559 N N . PRO A 1 326 ? 5.066 -80.438 -15.984 1 23.55 326 PRO A N 1
ATOM 2560 C CA . PRO A 1 326 ? 3.756 -81 -16.359 1 23.55 326 PRO A CA 1
ATOM 2561 C C . PRO A 1 326 ? 2.955 -80 -17.234 1 23.55 326 PRO A C 1
ATOM 2563 O O . PRO A 1 326 ? 3.154 -78.812 -17.172 1 23.55 326 PRO A O 1
ATOM 2566 N N . VAL A 1 327 ? 2.408 -80.5 -18.359 1 26.06 327 VAL A N 1
ATOM 2567 C CA . VAL A 1 327 ? 1.648 -80 -19.5 1 26.06 327 VAL A CA 1
ATOM 2568 C C . VAL A 1 327 ? 0.292 -79.5 -19.031 1 26.06 327 VAL A C 1
ATOM 2570 O O . VAL A 1 327 ? -0.556 -80.25 -18.578 1 26.06 327 VAL A O 1
ATOM 2573 N N . PHE A 1 328 ? 0.29 -78.438 -18 1 20.61 328 PHE A N 1
ATOM 2574 C CA . PHE A 1 328 ? -0.951 -78.125 -17.312 1 20.61 328 PHE A CA 1
ATOM 2575 C C . PHE A 1 328 ? -2.02 -77.688 -18.312 1 20.61 328 PHE A C 1
ATOM 2577 O O . PHE A 1 328 ? -1.77 -76.812 -19.172 1 20.61 328 PHE A O 1
ATOM 2584 N N . SER A 1 329 ? -2.871 -78.625 -18.703 1 23.09 329 SER A N 1
ATOM 2585 C CA . SER A 1 329 ? -4.047 -78.438 -19.547 1 23.09 329 SER A CA 1
ATOM 2586 C C . SER A 1 329 ? -4.984 -77.375 -19 1 23.09 329 SER A C 1
ATOM 2588 O O . SER A 1 329 ? -5.215 -77.312 -17.781 1 23.09 329 SER A O 1
ATOM 2590 N N . ALA A 1 330 ? -5.219 -76.312 -19.766 1 22.48 330 ALA A N 1
ATOM 2591 C CA . ALA A 1 330 ? -5.863 -75 -19.547 1 22.48 330 ALA A CA 1
ATOM 2592 C C . ALA A 1 330 ? -7.336 -75.188 -19.172 1 22.48 330 ALA A C 1
ATOM 2594 O O . ALA A 1 330 ? -8.141 -75.625 -20 1 22.48 330 ALA A O 1
ATOM 2595 N N . PRO A 1 331 ? -7.566 -75.812 -17.891 1 23.17 331 PRO A N 1
ATOM 2596 C CA . PRO A 1 331 ? -9 -76.062 -17.797 1 23.17 331 PRO A CA 1
ATOM 2597 C C . PRO A 1 331 ? -9.867 -74.875 -18 1 23.17 331 PRO A C 1
ATOM 2599 O O . PRO A 1 331 ? -9.422 -73.75 -17.734 1 23.17 331 PRO A O 1
ATOM 2602 N N . ARG A 1 332 ? -10.984 -75 -18.766 1 26.19 332 ARG A N 1
ATOM 2603 C CA . ARG A 1 332 ? -12.031 -74.062 -19.234 1 26.19 332 ARG A CA 1
ATOM 2604 C C . ARG A 1 332 ? -12.82 -73.5 -18.047 1 26.19 332 ARG A C 1
ATOM 2606 O O . ARG A 1 332 ? -13.352 -74.25 -17.234 1 26.19 332 ARG A O 1
ATOM 2613 N N . LEU A 1 333 ? -12.422 -72.312 -17.484 1 21.86 333 LEU A N 1
ATOM 2614 C CA . LEU A 1 333 ? -13.016 -71.688 -16.312 1 21.86 333 LEU A CA 1
ATOM 2615 C C . LEU A 1 333 ? -14.523 -71.5 -16.484 1 21.86 333 LEU A C 1
ATOM 2617 O O . LEU A 1 333 ? -14.992 -71.062 -17.547 1 21.86 333 LEU A O 1
ATOM 2621 N N . ALA A 1 334 ? -15.258 -72.25 -15.766 1 24.53 334 ALA A N 1
ATOM 2622 C CA . ALA A 1 334 ? -16.719 -72.25 -15.688 1 24.53 334 ALA A CA 1
ATOM 2623 C C . ALA A 1 334 ? -17.234 -70.812 -15.367 1 24.53 334 ALA A C 1
ATOM 2625 O O . ALA A 1 334 ? -16.547 -70.062 -14.711 1 24.53 334 ALA A O 1
ATOM 2626 N N . ASP A 1 335 ? -18.312 -70.312 -15.938 1 23.8 335 ASP A N 1
ATOM 2627 C CA . ASP A 1 335 ? -19.078 -69.125 -16.062 1 23.8 335 ASP A CA 1
ATOM 2628 C C . ASP A 1 335 ? -19.688 -68.688 -14.719 1 23.8 335 ASP A C 1
ATOM 2630 O O . ASP A 1 335 ? -20.875 -68.938 -14.469 1 23.8 335 ASP A O 1
ATOM 2634 N N . THR A 1 336 ? -19.094 -68.875 -13.539 1 28.41 336 THR A N 1
ATOM 2635 C CA . THR A 1 336 ? -19.938 -68.625 -12.375 1 28.41 336 THR A CA 1
ATOM 2636 C C . THR A 1 336 ? -20.469 -67.188 -12.375 1 28.41 336 THR A C 1
ATOM 2638 O O . THR A 1 336 ? -19.734 -66.25 -12.672 1 28.41 336 THR A O 1
ATOM 2641 N N . SER A 1 337 ? -21.781 -66.938 -12.211 1 30.89 337 SER A N 1
ATOM 2642 C CA . SER A 1 337 ? -22.656 -65.75 -12.188 1 30.89 337 SER A CA 1
ATOM 2643 C C . SER A 1 337 ? -22.266 -64.812 -11.078 1 30.89 337 SER A C 1
ATOM 2645 O O . SER A 1 337 ? -22.109 -65.188 -9.922 1 30.89 337 SER A O 1
ATOM 2647 N N . PRO A 1 338 ? -21.531 -63.719 -11.289 1 29.39 338 PRO A N 1
ATOM 2648 C CA . PRO A 1 338 ? -20.969 -62.812 -10.273 1 29.39 338 PRO A CA 1
ATOM 2649 C C . PRO A 1 338 ? -22.016 -62.281 -9.297 1 29.39 338 PRO A C 1
ATOM 2651 O O . PRO A 1 338 ? -23.125 -61.969 -9.695 1 29.39 338 PRO A O 1
ATOM 2654 N N . ASP A 1 339 ? -22.188 -62.844 -8.086 1 30.61 339 ASP A N 1
ATOM 2655 C CA . ASP A 1 339 ? -22.953 -62.312 -6.961 1 30.61 339 ASP A CA 1
ATOM 2656 C C . ASP A 1 339 ? -22.75 -60.812 -6.828 1 30.61 339 ASP A C 1
ATOM 2658 O O . ASP A 1 339 ? -21.625 -60.312 -6.953 1 30.61 339 ASP A O 1
ATOM 2662 N N . ASN A 1 340 ? -23.828 -60 -7.016 1 32.12 340 ASN A N 1
ATOM 2663 C CA . ASN A 1 340 ? -23.969 -58.562 -6.93 1 32.12 340 ASN A CA 1
ATOM 2664 C C . ASN A 1 340 ? -23.422 -58 -5.613 1 32.12 340 ASN A C 1
ATOM 2666 O O . ASN A 1 340 ? -24.047 -58.156 -4.562 1 32.12 340 ASN A O 1
ATOM 2670 N N . GLY A 1 341 ? -22.219 -58.156 -5.211 1 33.12 341 GLY A N 1
ATOM 2671 C CA . GLY A 1 341 ? -21.703 -57.5 -4.023 1 33.12 341 GLY A CA 1
ATOM 2672 C C . GLY A 1 341 ? -22.234 -56.094 -3.84 1 33.12 341 GLY A C 1
ATOM 2673 O O . GLY A 1 341 ? -22.781 -55.531 -4.773 1 33.12 341 GLY A O 1
ATOM 2674 N N . PRO A 1 342 ? -22.656 -55.781 -2.562 1 33.66 342 PRO A N 1
ATOM 2675 C CA . PRO A 1 342 ? -23.234 -54.438 -2.355 1 33.66 342 PRO A CA 1
ATOM 2676 C C . PRO A 1 342 ? -22.453 -53.344 -3.076 1 33.66 342 PRO A C 1
ATOM 2678 O O . PRO A 1 342 ? -21.219 -53.406 -3.162 1 33.66 342 PRO A O 1
ATOM 2681 N N . VAL A 1 343 ? -22.969 -52.844 -4.125 1 33.75 343 VAL A N 1
ATOM 2682 C CA . VAL A 1 343 ? -22.484 -51.594 -4.684 1 33.75 343 VAL A CA 1
ATOM 2683 C C . VAL A 1 343 ? -22.062 -50.656 -3.559 1 33.75 343 VAL A C 1
ATOM 2685 O O . VAL A 1 343 ? -22.891 -50.281 -2.725 1 33.75 343 VAL A O 1
ATOM 2688 N N . LEU A 1 344 ? -20.938 -50.781 -2.953 1 33.38 344 LEU A N 1
ATOM 2689 C CA . LEU A 1 344 ? -20.469 -49.594 -2.217 1 33.38 344 LEU A CA 1
ATOM 2690 C C . LEU A 1 344 ? -21.016 -48.312 -2.844 1 33.38 344 LEU A C 1
ATOM 2692 O O . LEU A 1 344 ? -20.656 -47.969 -3.975 1 33.38 344 LEU A O 1
ATOM 2696 N N . GLN A 1 345 ? -22.234 -48 -2.602 1 33.34 345 GLN A N 1
ATOM 2697 C CA . GLN A 1 345 ? -22.656 -46.656 -2.93 1 33.34 345 GLN A CA 1
ATOM 2698 C C . GLN A 1 345 ? -21.531 -45.656 -2.711 1 33.34 345 GLN A C 1
ATOM 2700 O O . GLN A 1 345 ? -21.062 -45.469 -1.584 1 33.34 345 GLN A O 1
ATOM 2705 N N . GLN A 1 346 ? -20.625 -45.5 -3.598 1 37.75 346 GLN A N 1
ATOM 2706 C CA . GLN A 1 346 ? -19.703 -44.375 -3.549 1 37.75 346 GLN A CA 1
ATOM 2707 C C . GLN A 1 346 ? -20.391 -43.125 -3.029 1 37.75 346 GLN A C 1
ATOM 2709 O O . GLN A 1 346 ? -21.156 -42.5 -3.75 1 37.75 346 GLN A O 1
ATOM 2714 N N . VAL A 1 347 ? -20.844 -43.094 -1.813 1 40.81 347 VAL A N 1
ATOM 2715 C CA . VAL A 1 347 ? -21.281 -41.812 -1.25 1 40.81 347 VAL A CA 1
ATOM 2716 C C . VAL A 1 347 ? -20.422 -40.688 -1.796 1 40.81 347 VAL A C 1
ATOM 2718 O O . VAL A 1 347 ? -19.188 -40.719 -1.654 1 40.81 347 VAL A O 1
ATOM 2721 N N . LEU A 1 348 ? -20.891 -40.062 -2.82 1 49 348 LEU A N 1
ATOM 2722 C CA . LEU A 1 348 ? -20.234 -38.875 -3.346 1 49 348 LEU A CA 1
ATOM 2723 C C . LEU A 1 348 ? -19.859 -37.906 -2.219 1 49 348 LEU A C 1
ATOM 2725 O O . LEU A 1 348 ? -20.625 -37.75 -1.27 1 49 348 LEU A O 1
ATOM 2729 N N . PRO A 1 349 ? -18.641 -37.562 -2.039 1 64.06 349 PRO A N 1
ATOM 2730 C CA . PRO A 1 349 ? -18.188 -36.656 -0.99 1 64.06 349 PRO A CA 1
ATOM 2731 C C . PRO A 1 349 ? -19 -35.375 -0.933 1 64.06 349 PRO A C 1
ATOM 2733 O O . PRO A 1 349 ? -19.344 -34.812 -1.975 1 64.06 349 PRO A O 1
ATOM 2736 N N . LYS A 1 350 ? -19.844 -35.281 0.018 1 80.81 350 LYS A N 1
ATOM 2737 C CA . LYS A 1 350 ? -20.609 -34.062 0.253 1 80.81 350 LYS A CA 1
ATOM 2738 C C . LYS A 1 350 ? -19.781 -33.031 1.021 1 80.81 350 LYS A C 1
ATOM 2740 O O . LYS A 1 350 ? -19.031 -33.375 1.935 1 80.81 350 LYS A O 1
ATOM 2745 N N . PRO A 1 351 ? -20.031 -31.766 0.551 1 90.12 351 PRO A N 1
ATOM 2746 C CA . PRO A 1 351 ? -19.359 -30.703 1.307 1 90.12 351 PRO A CA 1
ATOM 2747 C C . PRO A 1 351 ? -19.797 -30.641 2.768 1 90.12 351 PRO A C 1
ATOM 2749 O O . PRO A 1 351 ? -20.922 -31.031 3.092 1 90.12 351 PRO A O 1
ATOM 2752 N N . ARG A 1 352 ? -18.906 -30.25 3.539 1 92.75 352 ARG A N 1
ATOM 2753 C CA . ARG A 1 352 ? -19.141 -30.172 4.977 1 92.75 352 ARG A CA 1
ATOM 2754 C C . ARG A 1 352 ? -20.406 -29.359 5.277 1 92.75 352 ARG A C 1
ATOM 2756 O O . ARG A 1 352 ? -21.188 -29.734 6.148 1 92.75 352 ARG A O 1
ATOM 2763 N N . PHE A 1 353 ? -20.562 -28.234 4.547 1 94.12 353 PHE A N 1
ATOM 2764 C CA . PHE A 1 353 ? -21.75 -27.406 4.637 1 94.12 353 PHE A CA 1
ATOM 2765 C C . PHE A 1 353 ? -22.516 -27.391 3.316 1 94.12 353 PHE A C 1
ATOM 2767 O O . PHE A 1 353 ? -21.906 -27.406 2.244 1 94.12 353 PHE A O 1
ATOM 2774 N N . PRO A 1 354 ? -23.812 -27.391 3.457 1 91.88 354 PRO A N 1
ATOM 2775 C CA . PRO A 1 354 ? -24.594 -27.328 2.219 1 91.88 354 PRO A CA 1
ATOM 2776 C C . PRO A 1 354 ? -24.453 -25.984 1.501 1 91.88 354 PRO A C 1
ATOM 2778 O O . PRO A 1 354 ? -23.984 -25.016 2.094 1 91.88 354 PRO A O 1
ATOM 2781 N N . ASP A 1 355 ? -24.922 -25.922 0.332 1 89.19 355 ASP A N 1
ATOM 2782 C CA . ASP A 1 355 ? -24.734 -24.766 -0.547 1 89.19 355 ASP A CA 1
ATOM 2783 C C . ASP A 1 355 ? -25.453 -23.531 -0.007 1 89.19 355 ASP A C 1
ATOM 2785 O O . ASP A 1 355 ? -25 -22.406 -0.209 1 89.19 355 ASP A O 1
ATOM 2789 N N . ASN A 1 356 ? -26.469 -23.75 0.671 1 90.06 356 ASN A N 1
ATOM 2790 C CA . ASN A 1 356 ? -27.266 -22.625 1.133 1 90.06 356 ASN A CA 1
ATOM 2791 C C . ASN A 1 356 ? -26.781 -22.094 2.479 1 90.06 356 ASN A C 1
ATOM 2793 O O . ASN A 1 356 ? -27.281 -21.094 2.979 1 90.06 356 ASN A O 1
ATOM 2797 N N . HIS A 1 357 ? -25.859 -22.859 2.99 1 92.44 357 HIS A N 1
ATOM 2798 C CA . HIS A 1 357 ? -25.281 -22.344 4.23 1 92.44 357 HIS A CA 1
ATOM 2799 C C . HIS A 1 357 ? -24.578 -21.016 4 1 92.44 357 HIS A C 1
ATOM 2801 O O . HIS A 1 357 ? -23.891 -20.844 2.994 1 92.44 357 HIS A O 1
ATOM 2807 N N . PRO A 1 358 ? -24.672 -20.094 4.867 1 93 358 PRO A N 1
ATOM 2808 C CA . PRO A 1 358 ? -24.094 -18.766 4.684 1 93 358 PRO A CA 1
ATOM 2809 C C . PRO A 1 358 ? -22.578 -18.812 4.48 1 93 358 PRO A C 1
ATOM 2811 O O . PRO A 1 358 ? -22.031 -18.047 3.674 1 93 358 PRO A O 1
ATOM 2814 N N . LEU A 1 359 ? -21.938 -19.688 5.172 1 95 359 LEU A N 1
ATOM 2815 C CA . LEU A 1 359 ? -20.484 -19.797 5 1 95 359 LEU A CA 1
ATOM 2816 C C . LEU A 1 359 ? -20.141 -20.281 3.6 1 95 359 LEU A C 1
ATOM 2818 O O . LEU A 1 359 ? -19.125 -19.859 3.021 1 95 359 LEU A O 1
ATOM 2822 N N . SER A 1 360 ? -20.922 -21.172 3.07 1 94.19 360 SER A N 1
ATOM 2823 C CA . SER A 1 360 ? -20.719 -21.625 1.7 1 94.19 360 SER A CA 1
ATOM 2824 C C . SER A 1 360 ? -20.797 -20.469 0.713 1 94.19 360 SER A C 1
ATOM 2826 O O . SER A 1 360 ? -19.953 -20.359 -0.18 1 94.19 360 SER A O 1
ATOM 2828 N N . GLN A 1 361 ? -21.688 -19.672 0.932 1 93.56 361 GLN A N 1
ATOM 2829 C CA . GLN A 1 361 ? -21.859 -18.516 0.061 1 93.56 361 GLN A CA 1
ATOM 2830 C C . GLN A 1 361 ? -20.703 -17.531 0.208 1 93.56 361 GLN A C 1
ATOM 2832 O O . GLN A 1 361 ? -20.219 -16.984 -0.783 1 93.56 361 GLN A O 1
ATOM 2837 N N . GLU A 1 362 ? -20.25 -17.344 1.413 1 95.12 362 GLU A N 1
ATOM 2838 C CA . GLU A 1 362 ? -19.141 -16.438 1.666 1 95.12 362 GLU A CA 1
ATOM 2839 C C . GLU A 1 362 ? -17.875 -16.906 0.963 1 95.12 362 GLU A C 1
ATOM 2841 O O . GLU A 1 362 ? -17.078 -16.109 0.482 1 95.12 362 GLU A O 1
ATOM 2846 N N . LEU A 1 363 ? -17.734 -18.188 0.928 1 96.56 363 LEU A N 1
ATOM 2847 C CA . LEU A 1 363 ? -16.531 -18.734 0.303 1 96.56 363 LEU A CA 1
ATOM 2848 C C . LEU A 1 363 ? -16.578 -18.547 -1.21 1 96.56 363 LEU A C 1
ATOM 2850 O O . LEU A 1 363 ? -15.531 -18.422 -1.854 1 96.56 363 LEU A O 1
ATOM 2854 N N . TYR A 1 364 ? -17.75 -18.516 -1.819 1 95.25 364 TYR A N 1
ATOM 2855 C CA . TYR A 1 364 ? -17.859 -18.109 -3.219 1 95.25 364 TYR A CA 1
ATOM 2856 C C . TYR A 1 364 ? -17.469 -16.656 -3.408 1 95.25 364 TYR A C 1
ATOM 2858 O O . TYR A 1 364 ? -16.734 -16.312 -4.336 1 95.25 364 TYR A O 1
ATOM 2866 N N . LEU A 1 365 ? -17.922 -15.852 -2.512 1 93.38 365 LEU A N 1
ATOM 2867 C CA . LEU A 1 365 ? -17.609 -14.43 -2.58 1 93.38 365 LEU A CA 1
ATOM 2868 C C . LEU A 1 365 ? -16.141 -14.172 -2.318 1 93.38 365 LEU A C 1
ATOM 2870 O O . LEU A 1 365 ? -15.547 -13.25 -2.891 1 93.38 365 LEU A O 1
ATOM 2874 N N . LEU A 1 366 ? -15.562 -14.992 -1.475 1 95.94 366 LEU A N 1
ATOM 2875 C CA . LEU A 1 366 ? -14.133 -14.883 -1.189 1 95.94 366 LEU A CA 1
ATOM 2876 C C . LEU A 1 366 ? -13.312 -15.055 -2.461 1 95.94 366 LEU A C 1
ATOM 2878 O O . LEU A 1 366 ? -12.344 -14.328 -2.684 1 95.94 366 LEU A O 1
ATOM 2882 N N . GLN A 1 367 ? -13.672 -16 -3.279 1 95.81 367 GLN A N 1
ATOM 2883 C CA . GLN A 1 367 ? -12.93 -16.203 -4.516 1 95.81 367 GLN A CA 1
ATOM 2884 C C . GLN A 1 367 ? -13.031 -14.977 -5.426 1 95.81 367 GLN A C 1
ATOM 2886 O O . GLN A 1 367 ? -12.062 -14.602 -6.09 1 95.81 367 GLN A O 1
ATOM 2891 N N . SER A 1 368 ? -14.172 -14.352 -5.414 1 93.06 368 SER A N 1
ATOM 2892 C CA . SER A 1 368 ? -14.352 -13.148 -6.211 1 93.06 368 SER A CA 1
ATOM 2893 C C . SER A 1 368 ? -13.484 -12 -5.691 1 93.06 368 SER A C 1
ATOM 2895 O O . SER A 1 368 ? -13.07 -11.133 -6.461 1 93.06 368 SER A O 1
ATOM 2897 N N . ALA A 1 369 ? -13.25 -12.016 -4.469 1 92.81 369 ALA A N 1
ATOM 2898 C CA . ALA A 1 369 ? -12.469 -10.953 -3.842 1 92.81 369 ALA A CA 1
ATOM 2899 C C . ALA A 1 369 ? -10.969 -11.219 -3.982 1 92.81 369 ALA A C 1
ATOM 2901 O O . ALA A 1 369 ? -10.164 -10.297 -3.908 1 92.81 369 ALA A O 1
ATOM 2902 N N . ALA A 1 370 ? -10.578 -12.453 -4.203 1 96.44 370 ALA A N 1
ATOM 2903 C CA . ALA A 1 370 ? -9.172 -12.836 -4.297 1 96.44 370 ALA A CA 1
ATOM 2904 C C . ALA A 1 370 ? -8.562 -12.336 -5.605 1 96.44 370 ALA A C 1
ATOM 2906 O O . ALA A 1 370 ? -9.125 -12.547 -6.68 1 96.44 370 ALA A O 1
ATOM 2907 N N . VAL A 1 371 ? -7.41 -11.727 -5.465 1 96.94 371 VAL A N 1
ATOM 2908 C CA . VAL A 1 371 ? -6.676 -11.242 -6.629 1 96.94 371 VAL A CA 1
ATOM 2909 C C . VAL A 1 371 ? -5.738 -12.336 -7.141 1 96.94 371 VAL A C 1
ATOM 2911 O O . VAL A 1 371 ? -5.566 -12.5 -8.352 1 96.94 371 VAL A O 1
ATOM 2914 N N . VAL A 1 372 ? -5.133 -12.977 -6.258 1 98.31 372 VAL A N 1
ATOM 2915 C CA . VAL A 1 372 ? -4.285 -14.133 -6.527 1 98.31 372 VAL A CA 1
ATOM 2916 C C . VAL A 1 372 ? -4.594 -15.25 -5.527 1 98.31 372 VAL A C 1
ATOM 2918 O O . VAL A 1 372 ? -4.73 -14.992 -4.328 1 98.31 372 VAL A O 1
ATOM 2921 N N . ILE A 1 373 ? -4.746 -16.438 -6.031 1 98.38 373 ILE A N 1
ATOM 2922 C CA . ILE A 1 373 ? -4.934 -17.609 -5.172 1 98.38 373 ILE A CA 1
ATOM 2923 C C . ILE A 1 373 ? -3.635 -18.406 -5.098 1 98.38 373 ILE A C 1
ATOM 2925 O O . ILE A 1 373 ? -3.008 -18.672 -6.121 1 98.38 373 ILE A O 1
ATOM 2929 N N . HIS A 1 374 ? -3.188 -18.672 -3.891 1 98.38 374 HIS A N 1
ATOM 2930 C CA . HIS A 1 374 ? -1.973 -19.438 -3.643 1 98.38 374 HIS A CA 1
ATOM 2931 C C . HIS A 1 374 ? -2.301 -20.875 -3.223 1 98.38 374 HIS A C 1
ATOM 2933 O O . HIS A 1 374 ? -3.084 -21.094 -2.295 1 98.38 374 HIS A O 1
ATOM 2939 N N . PHE A 1 375 ? -1.766 -21.844 -3.914 1 97.25 375 PHE A N 1
ATOM 2940 C CA . PHE A 1 375 ? -2.023 -23.25 -3.604 1 97.25 375 PHE A CA 1
ATOM 2941 C C . PHE A 1 375 ? -1.246 -23.688 -2.367 1 97.25 375 PHE A C 1
ATOM 2943 O O . PHE A 1 375 ? -0.037 -23.906 -2.438 1 97.25 375 PHE A O 1
ATOM 2950 N N . SER A 1 376 ? -1.946 -23.797 -1.288 1 94.31 376 SER A N 1
ATOM 2951 C CA . SER A 1 376 ? -1.364 -24.141 0.006 1 94.31 376 SER A CA 1
ATOM 2952 C C . SER A 1 376 ? -2.018 -25.391 0.594 1 94.31 376 SER A C 1
ATOM 2954 O O . SER A 1 376 ? -1.54 -25.938 1.59 1 94.31 376 SER A O 1
ATOM 2956 N N . ALA A 1 377 ? -3.07 -25.812 -0.017 1 86.75 377 ALA A N 1
ATOM 2957 C CA . ALA A 1 377 ? -3.867 -26.922 0.513 1 86.75 377 ALA A CA 1
ATOM 2958 C C . ALA A 1 377 ? -3.543 -28.234 -0.208 1 86.75 377 ALA A C 1
ATOM 2960 O O . ALA A 1 377 ? -3.365 -28.25 -1.428 1 86.75 377 ALA A O 1
ATOM 2961 N N . ILE A 1 378 ? -3.482 -29.312 0.574 1 85.44 378 ILE A N 1
ATOM 2962 C CA . ILE A 1 378 ? -3.398 -30.688 0.083 1 85.44 378 ILE A CA 1
ATOM 2963 C C . ILE A 1 378 ? -2.08 -30.891 -0.66 1 85.44 378 ILE A C 1
ATOM 2965 O O . ILE A 1 378 ? -1.356 -31.859 -0.401 1 85.44 378 ILE A O 1
ATOM 2969 N N . GLY A 1 379 ? -1.726 -29.969 -1.482 1 89.69 379 GLY A N 1
ATOM 2970 C CA . GLY A 1 379 ? -0.535 -30.062 -2.314 1 89.69 379 GLY A CA 1
ATOM 2971 C C . GLY A 1 379 ? -0.504 -29.031 -3.422 1 89.69 379 GLY A C 1
ATOM 2972 O O . GLY A 1 379 ? -1.235 -28.031 -3.375 1 89.69 379 GLY A O 1
ATOM 2973 N N . LYS A 1 380 ? 0.39 -29.359 -4.289 1 93.31 380 LYS A N 1
ATOM 2974 C CA . LYS A 1 380 ? 0.524 -28.469 -5.441 1 93.31 380 LYS A CA 1
ATOM 2975 C C . LYS A 1 380 ? -0.391 -28.906 -6.582 1 93.31 380 LYS A C 1
ATOM 2977 O O . LYS A 1 380 ? -0.803 -30.078 -6.645 1 93.31 380 LYS A O 1
ATOM 2982 N N . PRO A 1 381 ? -0.75 -27.969 -7.445 1 93.19 381 PRO A N 1
ATOM 2983 C CA . PRO A 1 381 ? -1.758 -28.297 -8.461 1 93.19 381 PRO A CA 1
ATOM 2984 C C . PRO A 1 381 ? -1.274 -29.344 -9.453 1 93.19 381 PRO A C 1
ATOM 2986 O O . PRO A 1 381 ? -2.09 -30.016 -10.109 1 93.19 381 PRO A O 1
ATOM 2989 N N . TRP A 1 382 ? 0 -29.578 -9.555 1 92.75 382 TRP A N 1
ATOM 2990 C CA . TRP A 1 382 ? 0.515 -30.578 -10.477 1 92.75 382 TRP A CA 1
ATOM 2991 C C . TRP A 1 382 ? 0.581 -31.953 -9.805 1 92.75 382 TRP A C 1
ATOM 2993 O O . TRP A 1 382 ? 0.829 -32.969 -10.469 1 92.75 382 TRP A O 1
ATOM 3003 N N . THR A 1 383 ? 0.293 -32 -8.523 1 88.94 383 THR A N 1
ATOM 3004 C CA . THR A 1 383 ? 0.365 -33.281 -7.824 1 88.94 383 THR A CA 1
ATOM 3005 C C . THR A 1 383 ? -1.028 -33.781 -7.422 1 88.94 383 THR A C 1
ATOM 3007 O O . THR A 1 383 ? -1.228 -34.938 -7.141 1 88.94 383 THR A O 1
ATOM 3010 N N . VAL A 1 384 ? -1.944 -32.844 -7.336 1 85.38 384 VAL A N 1
ATOM 3011 C CA . VAL A 1 384 ? -3.275 -33.156 -6.836 1 85.38 384 VAL A CA 1
ATOM 3012 C C . VAL A 1 384 ? -4.242 -33.344 -8.008 1 85.38 384 VAL A C 1
ATOM 3014 O O . VAL A 1 384 ? -4.527 -32.375 -8.727 1 85.38 384 VAL A O 1
ATOM 3017 N N . SER A 1 385 ? -4.691 -34.562 -8.109 1 80.94 385 SER A N 1
ATOM 3018 C CA . SER A 1 385 ? -5.727 -34.844 -9.102 1 80.94 385 SER A CA 1
ATOM 3019 C C . SER A 1 385 ? -7.117 -34.781 -8.484 1 80.94 385 SER A C 1
ATOM 3021 O O . SER A 1 385 ? -7.258 -34.625 -7.266 1 80.94 385 SER A O 1
ATOM 3023 N N . GLY A 1 386 ? -8.094 -34.812 -9.32 1 77.94 386 GLY A N 1
ATOM 3024 C CA . GLY A 1 386 ? -9.461 -34.812 -8.82 1 77.94 386 GLY A CA 1
ATOM 3025 C C . GLY A 1 386 ? -9.734 -35.969 -7.883 1 77.94 386 GLY A C 1
ATOM 3026 O O . GLY A 1 386 ? -10.398 -35.812 -6.855 1 77.94 386 GLY A O 1
ATOM 3027 N N . GLU A 1 387 ? -9.234 -37.062 -8.219 1 78.12 387 GLU A N 1
ATOM 3028 C CA . GLU A 1 387 ? -9.406 -38.25 -7.395 1 78.12 387 GLU A CA 1
ATOM 3029 C C . GLU A 1 387 ? -8.75 -38.094 -6.027 1 78.12 387 GLU A C 1
ATOM 3031 O O . GLU A 1 387 ? -9.352 -38.438 -5.004 1 78.12 387 GLU A O 1
ATOM 3036 N N . VAL A 1 388 ? -7.621 -37.5 -6.098 1 78.94 388 VAL A N 1
ATOM 3037 C CA . VAL A 1 388 ? -6.891 -37.281 -4.855 1 78.94 388 VAL A CA 1
ATOM 3038 C C . VAL A 1 388 ? -7.664 -36.312 -3.967 1 78.94 388 VAL A C 1
ATOM 3040 O O . VAL A 1 388 ? -7.777 -36.531 -2.758 1 78.94 388 VAL A O 1
ATOM 3043 N N . LEU A 1 389 ? -8.211 -35.344 -4.602 1 83.38 389 LEU A N 1
ATOM 3044 C CA . LEU A 1 389 ? -8.953 -34.344 -3.85 1 83.38 389 LEU A CA 1
ATOM 3045 C C . LEU A 1 389 ? -10.211 -34.938 -3.229 1 83.38 389 LEU A C 1
ATOM 3047 O O . LEU A 1 389 ? -10.508 -34.688 -2.059 1 83.38 389 LEU A O 1
ATOM 3051 N N . ARG A 1 390 ? -10.859 -35.781 -3.941 1 80.38 390 ARG A N 1
ATOM 3052 C CA . ARG A 1 390 ? -12.078 -36.406 -3.451 1 80.38 390 ARG A CA 1
ATOM 3053 C C . ARG A 1 390 ? -11.766 -37.375 -2.32 1 80.38 390 ARG A C 1
ATOM 3055 O O . ARG A 1 390 ? -12.539 -37.531 -1.372 1 80.38 390 ARG A O 1
ATOM 3062 N N . MET A 1 391 ? -10.719 -38 -2.486 1 80.19 391 MET A N 1
ATOM 3063 C CA . MET A 1 391 ? -10.336 -38.969 -1.493 1 80.19 391 MET A CA 1
ATOM 3064 C C . MET A 1 391 ? -9.805 -38.312 -0.226 1 80.19 391 MET A C 1
ATOM 3066 O O . MET A 1 391 ? -10.172 -38.719 0.884 1 80.19 391 MET A O 1
ATOM 3070 N N . GLN A 1 392 ? -9.078 -37.312 -0.428 1 82.38 392 GLN A N 1
ATOM 3071 C CA . GLN A 1 392 ? -8.383 -36.75 0.721 1 82.38 392 GLN A CA 1
ATOM 3072 C C . GLN A 1 392 ? -9.219 -35.656 1.391 1 82.38 392 GLN A C 1
ATOM 3074 O O . GLN A 1 392 ? -9.086 -35.438 2.592 1 82.38 392 GLN A O 1
ATOM 3079 N N . ARG A 1 393 ? -10.055 -35.031 0.574 1 88 393 ARG A N 1
ATOM 3080 C CA . ARG A 1 393 ? -10.867 -33.969 1.12 1 88 393 ARG A CA 1
ATOM 3081 C C . ARG A 1 393 ? -12.281 -34 0.543 1 88 393 ARG A C 1
ATOM 3083 O O . ARG A 1 393 ? -12.734 -33 -0.049 1 88 393 ARG A O 1
ATOM 3090 N N . PRO A 1 394 ? -12.977 -34.969 0.891 1 86.06 394 PRO A N 1
ATOM 3091 C CA . PRO A 1 394 ? -14.32 -35.125 0.318 1 86.06 394 PRO A CA 1
ATOM 3092 C C . PRO A 1 394 ? -15.281 -34.031 0.823 1 86.06 394 PRO A C 1
ATOM 3094 O O . PRO A 1 394 ? -16.266 -33.719 0.151 1 86.06 394 PRO A O 1
ATOM 3097 N N . ASP A 1 395 ? -15.023 -33.438 1.926 1 91.38 395 ASP A N 1
ATOM 3098 C CA . ASP A 1 395 ? -15.977 -32.531 2.516 1 91.38 395 ASP A CA 1
ATOM 3099 C C . ASP A 1 395 ? -15.57 -31.062 2.252 1 91.38 395 ASP A C 1
ATOM 3101 O O . ASP A 1 395 ? -16.188 -30.141 2.783 1 91.38 395 ASP A O 1
ATOM 3105 N N . ALA A 1 396 ? -14.586 -30.875 1.396 1 93.19 396 ALA A N 1
ATOM 3106 C CA . ALA A 1 396 ? -14.117 -29.516 1.11 1 93.19 396 ALA A CA 1
ATOM 3107 C C . ALA A 1 396 ? -15.156 -28.734 0.304 1 93.19 396 ALA A C 1
ATOM 3109 O O . ALA A 1 396 ? -16.062 -29.328 -0.29 1 93.19 396 ALA A O 1
ATOM 3110 N N . HIS A 1 397 ? -15.039 -27.422 0.418 1 94.06 397 HIS A N 1
ATOM 3111 C CA . HIS A 1 397 ? -15.875 -26.578 -0.429 1 94.06 397 HIS A CA 1
ATOM 3112 C C . HIS A 1 397 ? -15.641 -26.875 -1.906 1 94.06 397 HIS A C 1
ATOM 3114 O O . HIS A 1 397 ? -14.508 -27.078 -2.332 1 94.06 397 HIS A O 1
ATOM 3120 N N . PRO A 1 398 ? -16.609 -26.906 -2.762 1 90.81 398 PRO A N 1
ATOM 3121 C CA . PRO A 1 398 ? -16.484 -27.297 -4.164 1 90.81 398 PRO A CA 1
ATOM 3122 C C . PRO A 1 398 ? -15.484 -26.438 -4.934 1 90.81 398 PRO A C 1
ATOM 3124 O O . PRO A 1 398 ? -14.836 -26.906 -5.867 1 90.81 398 PRO A O 1
ATOM 3127 N N . LEU A 1 399 ? -15.328 -25.25 -4.496 1 94.31 399 LEU A N 1
ATOM 3128 C CA . LEU A 1 399 ? -14.438 -24.344 -5.207 1 94.31 399 LEU A CA 1
ATOM 3129 C C . LEU A 1 399 ? -12.984 -24.797 -5.078 1 94.31 399 LEU A C 1
ATOM 3131 O O . LEU A 1 399 ? -12.148 -24.453 -5.922 1 94.31 399 LEU A O 1
ATOM 3135 N N . LEU A 1 400 ? -12.695 -25.531 -4.023 1 94.94 400 LEU A N 1
ATOM 3136 C CA . LEU A 1 400 ? -11.336 -26.047 -3.918 1 94.94 400 LEU A CA 1
ATOM 3137 C C . LEU A 1 400 ? -10.992 -26.922 -5.121 1 94.94 400 LEU A C 1
ATOM 3139 O O . LEU A 1 400 ? -9.953 -26.719 -5.766 1 94.94 400 LEU A O 1
ATOM 3143 N N . GLY A 1 401 ? -11.852 -27.812 -5.402 1 91.19 401 GLY A N 1
ATOM 3144 C CA . GLY A 1 401 ? -11.656 -28.688 -6.555 1 91.19 401 GLY A CA 1
ATOM 3145 C C . GLY A 1 401 ? -11.625 -27.922 -7.867 1 91.19 401 GLY A C 1
ATOM 3146 O O . GLY A 1 401 ? -10.82 -28.234 -8.75 1 91.19 401 GLY A O 1
ATOM 3147 N N . GLU A 1 402 ? -12.484 -26.938 -7.969 1 90.69 402 GLU A N 1
ATOM 3148 C CA . GLU A 1 402 ? -12.539 -26.141 -9.188 1 90.69 402 GLU A CA 1
ATOM 3149 C C . GLU A 1 402 ? -11.227 -25.406 -9.422 1 90.69 402 GLU A C 1
ATOM 3151 O O . GLU A 1 402 ? -10.82 -25.203 -10.57 1 90.69 402 GLU A O 1
ATOM 3156 N N . GLN A 1 403 ? -10.641 -24.984 -8.414 1 94.75 403 GLN A N 1
ATOM 3157 C CA . GLN A 1 403 ? -9.359 -24.281 -8.523 1 94.75 403 GLN A CA 1
ATOM 3158 C C . GLN A 1 403 ? -8.281 -25.188 -9.094 1 94.75 403 GLN A C 1
ATOM 3160 O O . GLN A 1 403 ? -7.559 -24.812 -10.016 1 94.75 403 GLN A O 1
ATOM 3165 N N . PHE A 1 404 ? -8.242 -26.391 -8.555 1 94.12 404 PHE A N 1
ATOM 3166 C CA . PHE A 1 404 ? -7.297 -27.359 -9.078 1 94.12 404 PHE A CA 1
ATOM 3167 C C . PHE A 1 404 ? -7.621 -27.703 -10.523 1 94.12 404 PHE A C 1
ATOM 3169 O O . PHE A 1 404 ? -6.727 -27.766 -11.367 1 94.12 404 PHE A O 1
ATOM 3176 N N . LEU A 1 405 ? -8.859 -27.844 -10.789 1 90.38 405 LEU A N 1
ATOM 3177 C CA . LEU A 1 405 ? -9.281 -28.203 -12.133 1 90.38 405 LEU A CA 1
ATOM 3178 C C . LEU A 1 405 ? -8.93 -27.109 -13.133 1 90.38 405 LEU A C 1
ATOM 3180 O O . LEU A 1 405 ? -8.477 -27.391 -14.242 1 90.38 405 LEU A O 1
ATOM 3184 N N . THR A 1 406 ? -9.211 -25.938 -12.75 1 93.06 406 THR A N 1
ATOM 3185 C CA . THR A 1 406 ? -8.898 -24.797 -13.617 1 93.06 406 THR A CA 1
ATOM 3186 C C . THR A 1 406 ? -7.41 -24.781 -13.953 1 93.06 406 THR A C 1
ATOM 3188 O O . THR A 1 406 ? -7.035 -24.656 -15.125 1 93.06 406 THR A O 1
ATOM 3191 N N . TRP A 1 407 ? -6.625 -24.953 -12.984 1 95.75 407 TRP A N 1
ATOM 3192 C CA . TRP A 1 407 ? -5.18 -24.969 -13.203 1 95.75 407 TRP A CA 1
ATOM 3193 C C . TRP A 1 407 ? -4.785 -26.109 -14.133 1 95.75 407 TRP A C 1
ATOM 3195 O O . TRP A 1 407 ? -4.051 -25.891 -15.102 1 95.75 407 TRP A O 1
ATOM 3205 N N . ARG A 1 408 ? -5.281 -27.219 -13.922 1 94.19 408 ARG A N 1
ATOM 3206 C CA . ARG A 1 408 ? -4.883 -28.422 -14.648 1 94.19 408 ARG A CA 1
ATOM 3207 C C . ARG A 1 408 ? -5.387 -28.375 -16.094 1 94.19 408 ARG A C 1
ATOM 3209 O O . ARG A 1 408 ? -4.711 -28.859 -17 1 94.19 408 ARG A O 1
ATOM 3216 N N . LYS A 1 409 ? -6.555 -27.859 -16.219 1 91.81 409 LYS A N 1
ATOM 3217 C CA . LYS A 1 409 ? -7.066 -27.688 -17.578 1 91.81 409 LYS A CA 1
ATOM 3218 C C . LYS A 1 409 ? -6.152 -26.781 -18.391 1 91.81 409 LYS A C 1
ATOM 3220 O O . LYS A 1 409 ? -5.828 -27.109 -19.547 1 91.81 409 LYS A O 1
ATOM 3225 N N . ILE A 1 410 ? -5.77 -25.75 -17.812 1 96.06 410 ILE A N 1
ATOM 3226 C CA . ILE A 1 410 ? -4.855 -24.859 -18.516 1 96.06 410 ILE A CA 1
ATOM 3227 C C . ILE A 1 410 ? -3.529 -25.562 -18.766 1 96.06 410 ILE A C 1
ATOM 3229 O O . ILE A 1 410 ? -2.988 -25.5 -19.875 1 96.06 410 ILE A O 1
ATOM 3233 N N . ALA A 1 411 ? -3.031 -26.25 -17.781 1 96.88 411 ALA A N 1
ATOM 3234 C CA . ALA A 1 411 ? -1.766 -26.969 -17.906 1 96.88 411 ALA A CA 1
ATOM 3235 C C . ALA A 1 411 ? -1.805 -27.969 -19.062 1 96.88 411 ALA A C 1
ATOM 3237 O O . ALA A 1 411 ? -0.831 -28.109 -19.797 1 96.88 411 ALA A O 1
ATOM 3238 N N . GLY A 1 412 ? -2.885 -28.656 -19.172 1 94.88 412 GLY A N 1
ATOM 3239 C CA . GLY A 1 412 ? -3.037 -29.625 -20.25 1 94.88 412 GLY A CA 1
ATOM 3240 C C . GLY A 1 412 ? -2.838 -29.016 -21.625 1 94.88 412 GLY A C 1
ATOM 3241 O O . GLY A 1 412 ? -2.387 -29.703 -22.547 1 94.88 412 GLY A O 1
ATOM 3242 N N . GLY A 1 413 ? -3.055 -27.75 -21.719 1 94.69 413 GLY A N 1
ATOM 3243 C CA . GLY A 1 413 ? -2.963 -27.078 -23 1 94.69 413 GLY A CA 1
ATOM 3244 C C . GLY A 1 413 ? -1.616 -26.422 -23.25 1 94.69 413 GLY A C 1
ATOM 3245 O O . GLY A 1 413 ? -1.235 -26.172 -24.391 1 94.69 413 GLY A O 1
ATOM 3246 N N . VAL A 1 414 ? -0.881 -26.219 -22.219 1 97.5 414 VAL A N 1
ATOM 3247 C CA . VAL A 1 414 ? 0.278 -25.359 -22.438 1 97.5 414 VAL A CA 1
ATOM 3248 C C . VAL A 1 414 ? 1.543 -26.062 -21.953 1 97.5 414 VAL A C 1
ATOM 3250 O O . VAL A 1 414 ? 2.654 -25.688 -22.328 1 97.5 414 VAL A O 1
ATOM 3253 N N . CYS A 1 415 ? 1.412 -27.062 -21.094 1 97.94 415 CYS A N 1
ATOM 3254 C CA . CYS A 1 415 ? 2.586 -27.672 -20.484 1 97.94 415 CYS A CA 1
ATOM 3255 C C . CYS A 1 415 ? 3.01 -28.938 -21.234 1 97.94 415 CYS A C 1
ATOM 3257 O O . CYS A 1 415 ? 2.225 -29.859 -21.391 1 97.94 415 CYS A O 1
ATOM 3259 N N . PRO A 1 416 ? 4.262 -28.969 -21.641 1 97.06 416 PRO A N 1
ATOM 3260 C CA . PRO A 1 416 ? 4.758 -30.156 -22.312 1 97.06 416 PRO A CA 1
ATOM 3261 C C . PRO A 1 416 ? 4.66 -31.406 -21.453 1 97.06 416 PRO A C 1
ATOM 3263 O O . PRO A 1 416 ? 5.137 -31.422 -20.312 1 97.06 416 PRO A O 1
ATOM 3266 N N . GLY A 1 417 ? 4.066 -32.438 -22 1 92.94 417 GLY A N 1
ATOM 3267 C CA . GLY A 1 417 ? 4.039 -33.719 -21.359 1 92.94 417 GLY A CA 1
ATOM 3268 C C . GLY A 1 417 ? 3.039 -33.812 -20.219 1 92.94 417 GLY A C 1
ATOM 3269 O O . GLY A 1 417 ? 2.994 -34.812 -19.5 1 92.94 417 GLY A O 1
ATOM 3270 N N . PHE A 1 418 ? 2.311 -32.688 -20.062 1 91.38 418 PHE A N 1
ATOM 3271 C CA . PHE A 1 418 ? 1.345 -32.688 -18.969 1 91.38 418 PHE A CA 1
ATOM 3272 C C . PHE A 1 418 ? 0.069 -33.406 -19.391 1 91.38 418 PHE A C 1
ATOM 3274 O O . PHE A 1 418 ? -0.532 -33.094 -20.422 1 91.38 418 PHE A O 1
ATOM 3281 N N . ASP A 1 419 ? -0.265 -34.562 -18.891 1 77.25 419 ASP A N 1
ATOM 3282 C CA . ASP A 1 419 ? -1.488 -35.312 -19.156 1 77.25 419 ASP A CA 1
ATOM 3283 C C . ASP A 1 419 ? -2.633 -34.844 -18.266 1 77.25 419 ASP A C 1
ATOM 3285 O O . ASP A 1 419 ? -2.607 -35.031 -17.047 1 77.25 419 ASP A O 1
ATOM 3289 N N . SER A 1 420 ? -3.479 -33.938 -18.875 1 63.62 420 SER A N 1
ATOM 3290 C CA . SER A 1 420 ? -4.598 -33.344 -18.125 1 63.62 420 SER A CA 1
ATOM 3291 C C . SER A 1 420 ? -5.605 -34.438 -17.734 1 63.62 420 SER A C 1
ATOM 3293 O O . SER A 1 420 ? -6.344 -34.25 -16.75 1 63.62 420 SER A O 1
ATOM 3295 N N . ASP A 1 421 ? -5.824 -35.438 -18.688 1 54.38 421 ASP A N 1
ATOM 3296 C CA . ASP A 1 421 ? -6.965 -36.344 -18.672 1 54.38 421 ASP A CA 1
ATOM 3297 C C . ASP A 1 421 ? -7.059 -37.094 -17.344 1 54.38 421 ASP A C 1
ATOM 3299 O O . ASP A 1 421 ? -8 -37.844 -17.125 1 54.38 421 ASP A O 1
ATOM 3303 N N . GLU A 1 422 ? -6.117 -37 -16.594 1 46.16 422 GLU A N 1
ATOM 3304 C CA . GLU A 1 422 ? -6.457 -37.906 -15.5 1 46.16 422 GLU A CA 1
ATOM 3305 C C . GLU A 1 422 ? -7.488 -37.25 -14.57 1 46.16 422 GLU A C 1
ATOM 3307 O O . GLU A 1 422 ? -7.273 -36.156 -14.047 1 46.16 422 GLU A O 1
ATOM 3312 N N . GLY A 1 423 ? -8.922 -37.906 -14.391 1 44.84 423 GLY A N 1
ATOM 3313 C CA . GLY A 1 423 ? -10.203 -38.188 -13.758 1 44.84 423 GLY A CA 1
ATOM 3314 C C . GLY A 1 423 ? -10.82 -36.969 -13.117 1 44.84 423 GLY A C 1
ATOM 3315 O O . GLY A 1 423 ? -11.602 -37.062 -12.164 1 44.84 423 GLY A O 1
ATOM 3316 N N . PHE A 1 424 ? -10.375 -35.75 -13.445 1 46.53 424 PHE A N 1
ATOM 3317 C CA . PHE A 1 424 ? -11.188 -34.812 -12.703 1 46.53 424 PHE A CA 1
ATOM 3318 C C . PHE A 1 424 ? -12.586 -34.688 -13.305 1 46.53 424 PHE A C 1
ATOM 3320 O O . PHE A 1 424 ? -12.82 -33.875 -14.195 1 46.53 424 PHE A O 1
ATOM 3327 N N . GLY A 1 425 ? -13.281 -35.688 -13.82 1 35.91 425 GLY A N 1
ATOM 3328 C CA . GLY A 1 425 ? -14.703 -35.625 -14.102 1 35.91 425 GLY A CA 1
ATOM 3329 C C . GLY A 1 425 ? -15.5 -34.969 -12.992 1 35.91 425 GLY A C 1
ATOM 3330 O O . GLY A 1 425 ? -15.539 -35.438 -11.867 1 35.91 425 GLY A O 1
ATOM 3331 N N . TYR A 1 426 ? -15.523 -33.656 -12.992 1 36.59 426 TYR A N 1
ATOM 3332 C CA . TYR A 1 426 ? -16.547 -33.062 -12.141 1 36.59 426 TYR A CA 1
ATOM 3333 C C . TYR A 1 426 ? -17.906 -33.75 -12.383 1 36.59 426 TYR A C 1
ATOM 3335 O O . TYR A 1 426 ? -18.516 -33.562 -13.43 1 36.59 426 TYR A O 1
ATOM 3343 N N . GLY A 1 427 ? -18.234 -34.875 -12.188 1 32 427 GLY A N 1
ATOM 3344 C CA . GLY A 1 427 ? -19.672 -35.031 -12.117 1 32 427 GLY A CA 1
ATOM 3345 C C . GLY A 1 427 ? -20.375 -33.875 -11.453 1 32 427 GLY A C 1
ATOM 3346 O O . GLY A 1 427 ? -19.906 -33.344 -10.438 1 32 427 GLY A O 1
ATOM 3347 N N . ALA A 1 428 ? -20.984 -32.969 -12.32 1 30.69 428 ALA A N 1
ATOM 3348 C CA . ALA A 1 428 ? -21.938 -32 -11.828 1 30.69 428 ALA A CA 1
ATOM 3349 C C . ALA A 1 428 ? -22.547 -32.438 -10.492 1 30.69 428 ALA A C 1
ATOM 3351 O O . ALA A 1 428 ? -23 -33.562 -10.359 1 30.69 428 ALA A O 1
ATOM 3352 N N . PHE A 1 429 ? -22.062 -31.984 -9.422 1 29.77 429 PHE A N 1
ATOM 3353 C CA . PHE A 1 429 ? -22.906 -32.125 -8.242 1 29.77 429 PHE A CA 1
ATOM 3354 C C . PHE A 1 429 ? -24.375 -31.891 -8.602 1 29.77 429 PHE A C 1
ATOM 3356 O O . PHE A 1 429 ? -24.812 -30.734 -8.742 1 29.77 429 PHE A O 1
ATOM 3363 N N . ASP A 1 430 ? -24.984 -32.5 -9.609 1 24.86 430 ASP A N 1
ATOM 3364 C CA . ASP A 1 430 ? -26.453 -32.531 -9.625 1 24.86 430 ASP A CA 1
ATOM 3365 C C . ASP A 1 430 ? -27 -32.938 -8.258 1 24.86 430 ASP A C 1
ATOM 3367 O O . ASP A 1 430 ? -26.453 -33.844 -7.609 1 24.86 430 ASP A O 1
ATOM 3371 N N . MET B 1 1 ? -20.078 40.906 -115.812 1 23.08 1 MET B N 1
ATOM 3372 C CA . MET B 1 1 ? -20.281 39.75 -114.875 1 23.08 1 MET B CA 1
ATOM 3373 C C . MET B 1 1 ? -19.875 40.094 -113.5 1 23.08 1 MET B C 1
ATOM 3375 O O . MET B 1 1 ? -20.375 39.531 -112.5 1 23.08 1 MET B O 1
ATOM 3379 N N . ARG B 1 2 ? -18.812 40.812 -113.125 1 34.38 2 ARG B N 1
ATOM 3380 C CA . ARG B 1 2 ? -17.906 40.406 -112.062 1 34.38 2 ARG B CA 1
ATOM 3381 C C . ARG B 1 2 ? -18.312 41.062 -110.75 1 34.38 2 ARG B C 1
ATOM 3383 O O . ARG B 1 2 ? -17.562 41 -109.75 1 34.38 2 ARG B O 1
ATOM 3390 N N . PRO B 1 3 ? -19.391 41.75 -110.562 1 48.56 3 PRO B N 1
ATOM 3391 C CA . PRO B 1 3 ? -19.625 42.469 -109.312 1 48.56 3 PRO B CA 1
ATOM 3392 C C . PRO B 1 3 ? -19.906 41.562 -108.125 1 48.56 3 PRO B C 1
ATOM 3394 O O . PRO B 1 3 ? -20 42 -107 1 48.56 3 PRO B O 1
ATOM 3397 N N . HIS B 1 4 ? -20.141 40.156 -108.375 1 48.84 4 HIS B N 1
ATOM 3398 C CA . HIS B 1 4 ? -20.688 39.312 -107.375 1 48.84 4 HIS B CA 1
ATOM 3399 C C . HIS B 1 4 ? -19.609 38.812 -106.438 1 48.84 4 HIS B C 1
ATOM 3401 O O . HIS B 1 4 ? -19.891 38.094 -105.438 1 48.84 4 HIS B O 1
ATOM 3407 N N . LEU B 1 5 ? -18.281 39.062 -106.625 1 47.78 5 LEU B N 1
ATOM 3408 C CA . LEU B 1 5 ? -17.219 38.438 -105.875 1 47.78 5 LEU B CA 1
ATOM 3409 C C . LEU B 1 5 ? -17.016 39.125 -104.5 1 47.78 5 LEU B C 1
ATOM 3411 O O . LEU B 1 5 ? -16.703 38.5 -103.5 1 47.78 5 LEU B O 1
ATOM 3415 N N . LYS B 1 6 ? -17.281 40.375 -104.312 1 53.91 6 LYS B N 1
ATOM 3416 C CA . LYS B 1 6 ? -17.016 41.094 -103.062 1 53.91 6 LYS B CA 1
ATOM 3417 C C . LYS B 1 6 ? -18.016 40.688 -102 1 53.91 6 LYS B C 1
ATOM 3419 O O . LYS B 1 6 ? -17.656 40.531 -100.812 1 53.91 6 LYS B O 1
ATOM 3424 N N . THR B 1 7 ? -19.281 40.5 -102.438 1 57.59 7 THR B N 1
ATOM 3425 C CA . THR B 1 7 ? -20.312 40.156 -101.438 1 57.59 7 THR B CA 1
ATOM 3426 C C . THR B 1 7 ? -20.109 38.719 -100.938 1 57.59 7 THR B C 1
ATOM 3428 O O . THR B 1 7 ? -20.344 38.469 -99.75 1 57.59 7 THR B O 1
ATOM 3431 N N . PHE B 1 8 ? -19.438 37.875 -101.688 1 58.69 8 PHE B N 1
ATOM 3432 C CA . PHE B 1 8 ? -19.156 36.5 -101.25 1 58.69 8 PHE B CA 1
ATOM 3433 C C . PHE B 1 8 ? -17.984 36.5 -100.25 1 58.69 8 PHE B C 1
ATOM 3435 O O . PHE B 1 8 ? -18 35.719 -99.312 1 58.69 8 PHE B O 1
ATOM 3442 N N . ALA B 1 9 ? -17.047 37.469 -100.375 1 60.81 9 ALA B N 1
ATOM 3443 C CA . ALA B 1 9 ? -15.898 37.5 -99.5 1 60.81 9 ALA B CA 1
ATOM 3444 C C . ALA B 1 9 ? -16.281 38.031 -98.125 1 60.81 9 ALA B C 1
ATOM 3446 O O . ALA B 1 9 ? -15.828 37.5 -97.125 1 60.81 9 ALA B O 1
ATOM 3447 N N . ILE B 1 10 ? -17.234 38.938 -98.062 1 61.5 10 ILE B N 1
ATOM 3448 C CA . ILE B 1 10 ? -17.656 39.5 -96.812 1 61.5 10 ILE B CA 1
ATOM 3449 C C . ILE B 1 10 ? -18.516 38.469 -96.062 1 61.5 10 ILE B C 1
ATOM 3451 O O . ILE B 1 10 ? -18.359 38.281 -94.812 1 61.5 10 ILE B O 1
ATOM 3455 N N . ALA B 1 11 ? -19.297 37.656 -96.812 1 62.28 11 ALA B N 1
ATOM 3456 C CA . ALA B 1 11 ? -20.109 36.625 -96.125 1 62.28 11 ALA B CA 1
ATOM 3457 C C . ALA B 1 11 ? -19.25 35.469 -95.625 1 62.28 11 ALA B C 1
ATOM 3459 O O . ALA B 1 11 ? -19.516 34.938 -94.562 1 62.28 11 ALA B O 1
ATOM 3460 N N . SER B 1 12 ? -18.141 35.188 -96.312 1 64.12 12 SER B N 1
ATOM 3461 C CA . SER B 1 12 ? -17.234 34.125 -95.875 1 64.12 12 SER B CA 1
ATOM 3462 C C . SER B 1 12 ? -16.422 34.562 -94.625 1 64.12 12 SER B C 1
ATOM 3464 O O . SER B 1 12 ? -16.203 33.781 -93.75 1 64.12 12 SER B O 1
ATOM 3466 N N . LEU B 1 13 ? -16.062 35.875 -94.625 1 61.66 13 LEU B N 1
ATOM 3467 C CA . LEU B 1 13 ? -15.32 36.375 -93.438 1 61.66 13 LEU B CA 1
ATOM 3468 C C . LEU B 1 13 ? -16.219 36.469 -92.25 1 61.66 13 LEU B C 1
ATOM 3470 O O . LEU B 1 13 ? -15.789 36.188 -91.125 1 61.66 13 LEU B O 1
ATOM 3474 N N . ALA B 1 14 ? -17.5 36.781 -92.5 1 61.97 14 ALA B N 1
ATOM 3475 C CA . ALA B 1 14 ? -18.469 36.844 -91.438 1 61.97 14 ALA B CA 1
ATOM 3476 C C . ALA B 1 14 ? -18.766 35.469 -90.875 1 61.97 14 ALA B C 1
ATOM 3478 O O . ALA B 1 14 ? -18.859 35.25 -89.688 1 61.97 14 ALA B O 1
ATOM 3479 N N . THR B 1 15 ? -18.828 34.438 -91.812 1 63.94 15 THR B N 1
ATOM 3480 C CA . THR B 1 15 ? -19.047 33.031 -91.375 1 63.94 15 THR B CA 1
ATOM 3481 C C . THR B 1 15 ? -17.812 32.5 -90.625 1 63.94 15 THR B C 1
ATOM 3483 O O . THR B 1 15 ? -17.938 31.797 -89.625 1 63.94 15 THR B O 1
ATOM 3486 N N . LEU B 1 16 ? -16.609 32.906 -91.062 1 61.38 16 LEU B N 1
ATOM 3487 C CA . LEU B 1 16 ? -15.375 32.5 -90.438 1 61.38 16 LEU B CA 1
ATOM 3488 C C . LEU B 1 16 ? -15.234 33.156 -89.062 1 61.38 16 LEU B C 1
ATOM 3490 O O . LEU B 1 16 ? -14.828 32.531 -88.062 1 61.38 16 LEU B O 1
ATOM 3494 N N . PHE B 1 17 ? -15.602 34.469 -89 1 59.41 17 PHE B N 1
ATOM 3495 C CA . PHE B 1 17 ? -15.578 35.188 -87.688 1 59.41 17 PHE B CA 1
ATOM 3496 C C . PHE B 1 17 ? -16.609 34.594 -86.75 1 59.41 17 PHE B C 1
ATOM 3498 O O . PHE B 1 17 ? -16.328 34.438 -85.562 1 59.41 17 PHE B O 1
ATOM 3505 N N . PHE B 1 18 ? -17.797 34.219 -87.25 1 58.97 18 PHE B N 1
ATOM 3506 C CA . PHE B 1 18 ? -18.828 33.594 -86.438 1 58.97 18 PHE B CA 1
ATOM 3507 C C . PHE B 1 18 ? -18.391 32.188 -86 1 58.97 18 PHE B C 1
ATOM 3509 O O . PHE B 1 18 ? -18.641 31.797 -84.875 1 58.97 18 PHE B O 1
ATOM 3516 N N . LEU B 1 19 ? -17.672 31.469 -86.812 1 61.91 19 LEU B N 1
ATOM 3517 C CA . LEU B 1 19 ? -17.172 30.141 -86.438 1 61.91 19 LEU B CA 1
ATOM 3518 C C . LEU B 1 19 ? -16.031 30.25 -85.438 1 61.91 19 LEU B C 1
ATOM 3520 O O . LEU B 1 19 ? -15.93 29.422 -84.562 1 61.91 19 LEU B O 1
ATOM 3524 N N . LEU B 1 20 ? -15.195 31.281 -85.562 1 59.06 20 LEU B N 1
ATOM 3525 C CA . LEU B 1 20 ? -14.117 31.516 -84.625 1 59.06 20 LEU B CA 1
ATOM 3526 C C . LEU B 1 20 ? -14.664 31.953 -83.25 1 59.06 20 LEU B C 1
ATOM 3528 O O . LEU B 1 20 ? -14.18 31.5 -82.188 1 59.06 20 LEU B O 1
ATOM 3532 N N . LEU B 1 21 ? -15.664 32.812 -83.25 1 57.66 21 LEU B N 1
ATOM 3533 C CA . LEU B 1 21 ? -16.297 33.25 -82 1 57.66 21 LEU B CA 1
ATOM 3534 C C . LEU B 1 21 ? -17.016 32.062 -81.312 1 57.66 21 LEU B C 1
ATOM 3536 O O . LEU B 1 21 ? -16.969 31.922 -80.125 1 57.66 21 LEU B O 1
ATOM 3540 N N . THR B 1 22 ? -17.594 31.219 -82.188 1 61.03 22 THR B N 1
ATOM 3541 C CA . THR B 1 22 ? -18.266 30.047 -81.625 1 61.03 22 THR B CA 1
ATOM 3542 C C . THR B 1 22 ? -17.25 29 -81.188 1 61.03 22 THR B C 1
ATOM 3544 O O . THR B 1 22 ? -17.469 28.328 -80.188 1 61.03 22 THR B O 1
ATOM 3547 N N . SER B 1 23 ? -16.094 28.938 -81.875 1 60.03 23 SER B N 1
ATOM 3548 C CA . SER B 1 23 ? -15.055 28 -81.438 1 60.03 23 SER B CA 1
ATOM 3549 C C . SER B 1 23 ? -14.367 28.469 -80.125 1 60.03 23 SER B C 1
ATOM 3551 O O . SER B 1 23 ? -14.109 27.672 -79.25 1 60.03 23 SER B O 1
ATOM 3553 N N . HIS B 1 24 ? -14.031 29.719 -80.125 1 57 24 HIS B N 1
ATOM 3554 C CA . HIS B 1 24 ? -13.438 30.266 -78.875 1 57 24 HIS B CA 1
ATOM 3555 C C . HIS B 1 24 ? -14.422 30.203 -77.75 1 57 24 HIS B C 1
ATOM 3557 O O . HIS B 1 24 ? -14.031 29.922 -76.625 1 57 24 HIS B O 1
ATOM 3563 N N . SER B 1 25 ? -15.656 30.375 -78.125 1 58.25 25 SER B N 1
ATOM 3564 C CA . SER B 1 25 ? -16.703 30.281 -77.062 1 58.25 25 SER B CA 1
ATOM 3565 C C . SER B 1 25 ? -16.891 28.844 -76.625 1 58.25 25 SER B C 1
ATOM 3567 O O . SER B 1 25 ? -17.109 28.578 -75.438 1 58.25 25 SER B O 1
ATOM 3569 N N . TRP B 1 26 ? -16.656 27.969 -77.562 1 57.88 26 TRP B N 1
ATOM 3570 C CA . TRP B 1 26 ? -16.797 26.547 -77.25 1 57.88 26 TRP B CA 1
ATOM 3571 C C . TRP B 1 26 ? -15.617 26.062 -76.438 1 57.88 26 TRP B C 1
ATOM 3573 O O . TRP B 1 26 ? -15.797 25.297 -75.5 1 57.88 26 TRP B O 1
ATOM 3583 N N . THR B 1 27 ? -14.422 26.453 -76.75 1 59.88 27 THR B N 1
ATOM 3584 C CA . THR B 1 27 ? -13.25 26.094 -76 1 59.88 27 THR B CA 1
ATOM 3585 C C . THR B 1 27 ? -13.32 26.703 -74.562 1 59.88 27 THR B C 1
ATOM 3587 O O . THR B 1 27 ? -12.945 26.047 -73.625 1 59.88 27 THR B O 1
ATOM 3590 N N . ALA B 1 28 ? -13.742 27.875 -74.5 1 58.75 28 ALA B N 1
ATOM 3591 C CA . ALA B 1 28 ? -13.898 28.531 -73.25 1 58.75 28 ALA B CA 1
ATOM 3592 C C . ALA B 1 28 ? -14.969 27.844 -72.375 1 58.75 28 ALA B C 1
ATOM 3594 O O . ALA B 1 28 ? -14.797 27.641 -71.188 1 58.75 28 ALA B O 1
ATOM 3595 N N . VAL B 1 29 ? -15.969 27.391 -73.062 1 58.03 29 VAL B N 1
ATOM 3596 C CA . VAL B 1 29 ? -17.047 26.688 -72.375 1 58.03 29 VAL B CA 1
ATOM 3597 C C . VAL B 1 29 ? -16.562 25.297 -71.938 1 58.03 29 VAL B C 1
ATOM 3599 O O . VAL B 1 29 ? -16.844 24.859 -70.812 1 58.03 29 VAL B O 1
ATOM 3602 N N . SER B 1 30 ? -15.766 24.688 -72.812 1 61.69 30 SER B N 1
ATOM 3603 C CA . SER B 1 30 ? -15.242 23.375 -72.5 1 61.69 30 SER B CA 1
ATOM 3604 C C . SER B 1 30 ? -14.266 23.422 -71.312 1 61.69 30 SER B C 1
ATOM 3606 O O . SER B 1 30 ? -14.305 22.578 -70.438 1 61.69 30 SER B O 1
ATOM 3608 N N . GLU B 1 31 ? -13.414 24.328 -71.375 1 63.03 31 GLU B N 1
ATOM 3609 C CA . GLU B 1 31 ? -12.469 24.516 -70.25 1 63.03 31 GLU B CA 1
ATOM 3610 C C . GLU B 1 31 ? -13.188 24.859 -69 1 63.03 31 GLU B C 1
ATOM 3612 O O . GLU B 1 31 ? -12.805 24.406 -67.875 1 63.03 31 GLU B O 1
ATOM 3617 N N . HIS B 1 32 ? -14.141 25.578 -69.188 1 59.56 32 HIS B N 1
ATOM 3618 C CA . HIS B 1 32 ? -14.953 25.953 -68 1 59.56 32 HIS B CA 1
ATOM 3619 C C . HIS B 1 32 ? -15.672 24.75 -67.438 1 59.56 32 HIS B C 1
ATOM 3621 O O . HIS B 1 32 ? -15.711 24.562 -66.188 1 59.56 32 HIS B O 1
ATOM 3627 N N . LEU B 1 33 ? -16.141 23.969 -68.312 1 61.28 33 LEU B N 1
ATOM 3628 C CA . LEU B 1 33 ? -16.828 22.75 -67.875 1 61.28 33 LEU B CA 1
ATOM 3629 C C . LEU B 1 33 ? -15.859 21.781 -67.188 1 61.28 33 LEU B C 1
ATOM 3631 O O . LEU B 1 33 ? -16.203 21.141 -66.188 1 61.28 33 LEU B O 1
ATOM 3635 N N . GLU B 1 34 ? -14.68 21.703 -67.688 1 66.5 34 GLU B N 1
ATOM 3636 C CA . GLU B 1 34 ? -13.648 20.844 -67.125 1 66.5 34 GLU B CA 1
ATOM 3637 C C . GLU B 1 34 ? -13.219 21.359 -65.75 1 66.5 34 GLU B C 1
ATOM 3639 O O . GLU B 1 34 ? -13.023 20.578 -64.812 1 66.5 34 GLU B O 1
ATOM 3644 N N . ARG B 1 35 ? -13.062 22.578 -65.688 1 64.5 35 ARG B N 1
ATOM 3645 C CA . ARG B 1 35 ? -12.711 23.172 -64.375 1 64.5 35 ARG B CA 1
ATOM 3646 C C . ARG B 1 35 ? -13.82 22.953 -63.344 1 64.5 35 ARG B C 1
ATOM 3648 O O . ARG B 1 35 ? -13.547 22.672 -62.188 1 64.5 35 ARG B O 1
ATOM 3655 N N . GLN B 1 36 ? -14.961 23 -63.812 1 62.12 36 GLN B N 1
ATOM 3656 C CA . GLN B 1 36 ? -16.094 22.734 -62.938 1 62.12 36 GLN B CA 1
ATOM 3657 C C . GLN B 1 36 ? -16.094 21.281 -62.469 1 62.12 36 GLN B C 1
ATOM 3659 O O . GLN B 1 36 ? -16.375 21 -61.312 1 62.12 36 GLN B O 1
ATOM 3664 N N . ARG B 1 37 ? -15.797 20.5 -63.344 1 65.75 37 ARG B N 1
ATOM 3665 C CA . ARG B 1 37 ? -15.711 19.094 -63 1 65.75 37 ARG B CA 1
ATOM 3666 C C . ARG B 1 37 ? -14.602 18.844 -62 1 65.75 37 ARG B C 1
ATOM 3668 O O . ARG B 1 37 ? -14.789 18.094 -61.031 1 65.75 37 ARG B O 1
ATOM 3675 N N . GLN B 1 38 ? -13.547 19.453 -62.219 1 65.38 38 GLN B N 1
ATOM 3676 C CA . GLN B 1 38 ? -12.422 19.297 -61.312 1 65.38 38 GLN B CA 1
ATOM 3677 C C . GLN B 1 38 ? -12.734 19.891 -59.938 1 65.38 38 GLN B C 1
ATOM 3679 O O . GLN B 1 38 ? -12.398 19.297 -58.906 1 65.38 38 GLN B O 1
ATOM 3684 N N . ASP B 1 39 ? -13.328 20.984 -60.031 1 64.88 39 ASP B N 1
ATOM 3685 C CA . ASP B 1 39 ? -13.742 21.609 -58.781 1 64.88 39 ASP B CA 1
ATOM 3686 C C . ASP B 1 39 ? -14.758 20.734 -58.031 1 64.88 39 ASP B C 1
ATOM 3688 O O . ASP B 1 39 ? -14.711 20.641 -56.812 1 64.88 39 ASP B O 1
ATOM 3692 N N . GLY B 1 40 ? -15.609 20.125 -58.812 1 65.5 40 GLY B N 1
ATOM 3693 C CA . GLY B 1 40 ? -16.562 19.203 -58.219 1 65.5 40 GLY B CA 1
ATOM 3694 C C . GLY B 1 40 ? -15.891 18.016 -57.562 1 65.5 40 GLY B C 1
ATOM 3695 O O . GLY B 1 40 ? -16.25 17.625 -56.438 1 65.5 40 GLY B O 1
ATOM 3696 N N . ILE B 1 41 ? -14.945 17.516 -58.156 1 65.5 41 ILE B N 1
ATOM 3697 C CA . ILE B 1 41 ? -14.188 16.375 -57.625 1 65.5 41 ILE B CA 1
ATOM 3698 C C . ILE B 1 41 ? -13.43 16.797 -56.375 1 65.5 41 ILE B C 1
ATOM 3700 O O . ILE B 1 41 ? -13.406 16.062 -55.375 1 65.5 41 ILE B O 1
ATOM 3704 N N . LEU B 1 42 ? -12.852 17.906 -56.438 1 63.09 42 LEU B N 1
ATOM 3705 C CA . LEU B 1 42 ? -12.117 18.438 -55.281 1 63.09 42 LEU B CA 1
ATOM 3706 C C . LEU B 1 42 ? -13.047 18.672 -54.125 1 63.09 42 LEU B C 1
ATOM 3708 O O . LEU B 1 42 ? -12.711 18.359 -52.969 1 63.09 42 LEU B O 1
ATOM 3712 N N . ARG B 1 43 ? -14.18 19.203 -54.406 1 66.38 43 ARG B N 1
ATOM 3713 C CA . ARG B 1 43 ? -15.172 19.422 -53.375 1 66.38 43 ARG B CA 1
ATOM 3714 C C . ARG B 1 43 ? -15.625 18.109 -52.75 1 66.38 43 ARG B C 1
ATOM 3716 O O . ARG B 1 43 ? -15.758 18.016 -51.5 1 66.38 43 ARG B O 1
ATOM 3723 N N . ASP B 1 44 ? -15.852 17.25 -53.594 1 69.81 44 ASP B N 1
ATOM 3724 C CA . ASP B 1 44 ? -16.281 15.938 -53.094 1 69.81 44 ASP B CA 1
ATOM 3725 C C . ASP B 1 44 ? -15.18 15.281 -52.281 1 69.81 44 ASP B C 1
ATOM 3727 O O . ASP B 1 44 ? -15.453 14.672 -51.219 1 69.81 44 ASP B O 1
ATOM 3731 N N . SER B 1 45 ? -14.016 15.43 -52.688 1 67.62 45 SER B N 1
ATOM 3732 C CA . SER B 1 45 ? -12.875 14.883 -51.938 1 67.62 45 SER B CA 1
ATOM 3733 C C . SER B 1 45 ? -12.703 15.578 -50.594 1 67.62 45 SER B C 1
ATOM 3735 O O . SER B 1 45 ? -12.492 14.922 -49.594 1 67.62 45 SER B O 1
ATOM 3737 N N . LEU B 1 46 ? -12.875 16.859 -50.625 1 64.69 46 LEU B N 1
ATOM 3738 C CA . LEU B 1 46 ? -12.758 17.641 -49.375 1 64.69 46 LEU B CA 1
ATOM 3739 C C . LEU B 1 46 ? -13.906 17.328 -48.438 1 64.69 46 LEU B C 1
ATOM 3741 O O . LEU B 1 46 ? -13.711 17.25 -47.219 1 64.69 46 LEU B O 1
ATOM 3745 N N . ALA B 1 47 ? -14.992 17.156 -49.031 1 70.94 47 ALA B N 1
ATOM 3746 C CA . ALA B 1 47 ? -16.156 16.797 -48.219 1 70.94 47 ALA B CA 1
ATOM 3747 C C . ALA B 1 47 ? -15.977 15.43 -47.562 1 70.94 47 ALA B C 1
ATOM 3749 O O . ALA B 1 47 ? -16.281 15.242 -46.406 1 70.94 47 ALA B O 1
ATOM 3750 N N . LYS B 1 48 ? -15.523 14.547 -48.375 1 72.19 48 LYS B N 1
ATOM 3751 C CA . LYS B 1 48 ? -15.266 13.211 -47.844 1 72.19 48 LYS B CA 1
ATOM 3752 C C . LYS B 1 48 ? -14.195 13.258 -46.75 1 72.19 48 LYS B C 1
ATOM 3754 O O . LYS B 1 48 ? -14.336 12.617 -45.719 1 72.19 48 LYS B O 1
ATOM 3759 N N . GLN B 1 49 ? -13.188 13.961 -47.062 1 66.62 49 GLN B N 1
ATOM 3760 C CA . GLN B 1 49 ? -12.133 14.125 -46.062 1 66.62 49 GLN B CA 1
ATOM 3761 C C . GLN B 1 49 ? -12.672 14.805 -44.812 1 66.62 49 GLN B C 1
ATOM 3763 O O . GLN B 1 49 ? -12.32 14.414 -43.688 1 66.62 49 GLN B O 1
ATOM 3768 N N . ASN B 1 50 ? -13.43 15.789 -45.031 1 67.06 50 ASN B N 1
ATOM 3769 C CA . ASN B 1 50 ? -14.07 16.469 -43.906 1 67.06 50 ASN B CA 1
ATOM 3770 C C . ASN B 1 50 ? -14.945 15.523 -43.094 1 67.06 50 ASN B C 1
ATOM 3772 O O . ASN B 1 50 ? -14.945 15.57 -41.844 1 67.06 50 ASN B O 1
ATOM 3776 N N . GLN B 1 51 ? -15.633 14.719 -43.781 1 71.69 51 GLN B N 1
ATOM 3777 C CA . GLN B 1 51 ? -16.469 13.742 -43.094 1 71.69 51 GLN B CA 1
ATOM 3778 C C . GLN B 1 51 ? -15.625 12.75 -42.312 1 71.69 51 GLN B C 1
ATOM 3780 O O . GLN B 1 51 ? -15.961 12.398 -41.188 1 71.69 51 GLN B O 1
ATOM 3785 N N . GLU B 1 52 ? -14.602 12.344 -42.969 1 72.75 52 GLU B N 1
ATOM 3786 C CA . GLU B 1 52 ? -13.695 11.422 -42.281 1 72.75 52 GLU B CA 1
ATOM 3787 C C . GLU B 1 52 ? -13.047 12.086 -41.062 1 72.75 52 GLU B C 1
ATOM 3789 O O . GLU B 1 52 ? -12.945 11.484 -40 1 72.75 52 GLU B O 1
ATOM 3794 N N . LEU B 1 53 ? -12.656 13.258 -41.25 1 66.38 53 LEU B N 1
ATOM 3795 C CA . LEU B 1 53 ? -12.055 14.016 -40.156 1 66.38 53 LEU B CA 1
ATOM 3796 C C . LEU B 1 53 ? -13.07 14.273 -39.031 1 66.38 53 LEU B C 1
ATOM 3798 O O . LEU B 1 53 ? -12.734 14.203 -37.844 1 66.38 53 LEU B O 1
ATOM 3802 N N . GLN B 1 54 ? -14.227 14.562 -39.469 1 70.56 54 GLN B N 1
ATOM 3803 C CA . GLN B 1 54 ? -15.289 14.742 -38.5 1 70.56 54 GLN B CA 1
ATOM 3804 C C . GLN B 1 54 ? -15.539 13.461 -37.719 1 70.56 54 GLN B C 1
ATOM 3806 O O . GLN B 1 54 ? -15.734 13.492 -36.5 1 70.56 54 GLN B O 1
ATOM 3811 N N . ALA B 1 55 ? -15.547 12.398 -38.344 1 70.06 55 ALA B N 1
ATOM 3812 C CA . ALA B 1 55 ? -15.742 11.117 -37.688 1 70.06 55 ALA B CA 1
ATOM 3813 C C . ALA B 1 55 ? -14.602 10.812 -36.719 1 70.06 55 ALA B C 1
ATOM 3815 O O . ALA B 1 55 ? -14.836 10.359 -35.594 1 70.06 55 ALA B O 1
ATOM 3816 N N . MET B 1 56 ? -13.477 11.094 -37.25 1 66.94 56 MET B N 1
ATOM 3817 C CA . MET B 1 56 ? -12.305 10.898 -36.375 1 66.94 56 MET B CA 1
ATOM 3818 C C . MET B 1 56 ? -12.352 11.844 -35.188 1 66.94 56 MET B C 1
ATOM 3820 O O . MET B 1 56 ? -11.992 11.453 -34.062 1 66.94 56 MET B O 1
ATOM 3824 N N . LEU B 1 57 ? -12.711 13.031 -35.438 1 64.56 57 LEU B N 1
ATOM 3825 C CA . LEU B 1 57 ? -12.867 14.008 -34.375 1 64.56 57 LEU B CA 1
ATOM 3826 C C . LEU B 1 57 ? -13.945 13.57 -33.406 1 64.56 57 LEU B C 1
ATOM 3828 O O . LEU B 1 57 ? -13.773 13.711 -32.188 1 64.56 57 LEU B O 1
ATOM 3832 N N . GLN B 1 58 ? -15 13.117 -33.875 1 65.62 58 GLN B N 1
ATOM 3833 C CA . GLN B 1 58 ? -16.062 12.625 -33 1 65.62 58 GLN B CA 1
ATOM 3834 C C . GLN B 1 58 ? -15.578 11.461 -32.125 1 65.62 58 GLN B C 1
ATOM 3836 O O . GLN B 1 58 ? -15.898 11.391 -30.953 1 65.62 58 GLN B O 1
ATOM 3841 N N . GLU B 1 59 ? -14.875 10.656 -32.781 1 65.31 59 GLU B N 1
ATOM 3842 C CA . GLU B 1 59 ? -14.312 9.531 -32.031 1 65.31 59 GLU B CA 1
ATOM 3843 C C . GLU B 1 59 ? -13.336 10.016 -30.984 1 65.31 59 GLU B C 1
ATOM 3845 O O . GLU B 1 59 ? -13.367 9.531 -29.844 1 65.31 59 GLU B O 1
ATOM 3850 N N . ALA B 1 60 ? -12.516 10.922 -31.406 1 60.16 60 ALA B N 1
ATOM 3851 C CA . ALA B 1 60 ? -11.57 11.508 -30.453 1 60.16 60 ALA B CA 1
ATOM 3852 C C . ALA B 1 60 ? -12.297 12.258 -29.344 1 60.16 60 ALA B C 1
ATOM 3854 O O . ALA B 1 60 ? -11.93 12.156 -28.172 1 60.16 60 ALA B O 1
ATOM 3855 N N . GLU B 1 61 ? -13.25 12.961 -29.719 1 61.94 61 GLU B N 1
ATOM 3856 C CA . GLU B 1 61 ? -14.078 13.664 -28.734 1 61.94 61 GLU B CA 1
ATOM 3857 C C . GLU B 1 61 ? -14.789 12.68 -27.812 1 61.94 61 GLU B C 1
ATOM 3859 O O . GLU B 1 61 ? -14.898 12.922 -26.609 1 61.94 61 GLU B O 1
ATOM 3864 N N . ALA B 1 62 ? -15.203 11.68 -28.312 1 61.59 62 ALA B N 1
ATOM 3865 C CA . ALA B 1 62 ? -15.844 10.648 -27.5 1 61.59 62 ALA B CA 1
ATOM 3866 C C . ALA B 1 62 ? -14.859 10.07 -26.484 1 61.59 62 ALA B C 1
ATOM 3868 O O . ALA B 1 62 ? -15.219 9.852 -25.328 1 61.59 62 ALA B O 1
ATOM 3869 N N . LYS B 1 63 ? -13.766 9.875 -26.922 1 58.72 63 LYS B N 1
ATOM 3870 C CA . LYS B 1 63 ? -12.742 9.375 -26.016 1 58.72 63 LYS B CA 1
ATOM 3871 C C . LYS B 1 63 ? -12.398 10.406 -24.953 1 58.72 63 LYS B C 1
ATOM 3873 O O . LYS B 1 63 ? -12.227 10.062 -23.781 1 58.72 63 LYS B O 1
ATOM 3878 N N . VAL B 1 64 ? -12.266 11.57 -25.422 1 55.34 64 VAL B N 1
ATOM 3879 C CA . VAL B 1 64 ? -12 12.656 -24.484 1 55.34 64 VAL B CA 1
ATOM 3880 C C . VAL B 1 64 ? -13.18 12.82 -23.531 1 55.34 64 VAL B C 1
ATOM 3882 O O . VAL B 1 64 ? -13 12.992 -22.328 1 55.34 64 VAL B O 1
ATOM 3885 N N . ASN B 1 65 ? -14.258 12.773 -24.078 1 56.5 65 ASN B N 1
ATOM 3886 C CA . ASN B 1 65 ? -15.453 12.875 -23.25 1 56.5 65 ASN B CA 1
ATOM 3887 C C . ASN B 1 65 ? -15.57 11.703 -22.281 1 56.5 65 ASN B C 1
ATOM 3889 O O . ASN B 1 65 ? -15.961 11.883 -21.125 1 56.5 65 ASN B O 1
ATOM 3893 N N . ALA B 1 66 ? -15.328 10.648 -22.812 1 55.25 66 ALA B N 1
ATOM 3894 C CA . ALA B 1 66 ? -15.344 9.477 -21.938 1 55.25 66 ALA B CA 1
ATOM 3895 C C . ALA B 1 66 ? -14.32 9.617 -20.812 1 55.25 66 ALA B C 1
ATOM 3897 O O . ALA B 1 66 ? -14.617 9.328 -19.656 1 55.25 66 ALA B O 1
ATOM 3898 N N . ALA B 1 67 ? -13.18 9.984 -21.234 1 55.97 67 ALA B N 1
ATOM 3899 C CA . ALA B 1 67 ? -12.156 10.258 -20.219 1 55.97 67 ALA B CA 1
ATOM 3900 C C . ALA B 1 67 ? -12.609 11.359 -19.266 1 55.97 67 ALA B C 1
ATOM 3902 O O . ALA B 1 67 ? -12.375 11.281 -18.062 1 55.97 67 ALA B O 1
ATOM 3903 N N . ALA B 1 68 ? -13.195 12.336 -19.781 1 55.34 68 ALA B N 1
ATOM 3904 C CA . ALA B 1 68 ? -13.719 13.422 -18.969 1 55.34 68 ALA B CA 1
ATOM 3905 C C . ALA B 1 68 ? -14.836 12.93 -18.047 1 55.34 68 ALA B C 1
ATOM 3907 O O . ALA B 1 68 ? -14.922 13.344 -16.891 1 55.34 68 ALA B O 1
ATOM 3908 N N . SER B 1 69 ? -15.641 12.148 -18.547 1 56.41 69 SER B N 1
ATOM 3909 C CA . SER B 1 69 ? -16.719 11.578 -17.75 1 56.41 69 SER B CA 1
ATOM 3910 C C . SER B 1 69 ? -16.156 10.711 -16.625 1 56.41 69 SER B C 1
ATOM 3912 O O . SER B 1 69 ? -16.656 10.742 -15.5 1 56.41 69 SER B O 1
ATOM 3914 N N . VAL B 1 70 ? -15.203 9.953 -16.953 1 56.69 70 VAL B N 1
ATOM 3915 C CA . VAL B 1 70 ? -14.562 9.148 -15.922 1 56.69 70 VAL B CA 1
ATOM 3916 C C . VAL B 1 70 ? -13.953 10.062 -14.859 1 56.69 70 VAL B C 1
ATOM 3918 O O . VAL B 1 70 ? -14.102 9.82 -13.656 1 56.69 70 VAL B O 1
ATOM 3921 N N . GLN B 1 71 ? -13.422 11.062 -15.414 1 61.53 71 GLN B N 1
ATOM 3922 C CA . GLN B 1 71 ? -12.82 12.023 -14.5 1 61.53 71 GLN B CA 1
ATOM 3923 C C . GLN B 1 71 ? -13.883 12.703 -13.641 1 61.53 71 GLN B C 1
ATOM 3925 O O . GLN B 1 71 ? -13.68 12.906 -12.445 1 61.53 71 GLN B O 1
ATOM 3930 N N . GLU B 1 72 ? -15 13.102 -14.266 1 62.56 72 GLU B N 1
ATOM 3931 C CA . GLU B 1 72 ? -16.062 13.734 -13.508 1 62.56 72 GLU B CA 1
ATOM 3932 C C . GLU B 1 72 ? -16.672 12.766 -12.492 1 62.56 72 GLU B C 1
ATOM 3934 O O . GLU B 1 72 ? -16.969 13.148 -11.359 1 62.56 72 GLU B O 1
ATOM 3939 N N . SER B 1 73 ? -16.922 11.602 -12.969 1 64.19 73 SER B N 1
ATOM 3940 C CA . SER B 1 73 ? -17.453 10.602 -12.055 1 64.19 73 SER B CA 1
ATOM 3941 C C . SER B 1 73 ? -16.5 10.352 -10.891 1 64.19 73 SER B C 1
ATOM 3943 O O . SER B 1 73 ? -16.922 10.234 -9.742 1 64.19 73 SER B O 1
ATOM 3945 N N . GLN B 1 74 ? -15.273 10.328 -11.242 1 71.06 74 GLN B N 1
ATOM 3946 C CA . GLN B 1 74 ? -14.289 10.133 -10.18 1 71.06 74 GLN B CA 1
ATOM 3947 C C . GLN B 1 74 ? -14.242 11.344 -9.258 1 71.06 74 GLN B C 1
ATOM 3949 O O . GLN B 1 74 ? -14.047 11.203 -8.047 1 71.06 74 GLN B O 1
ATOM 3954 N N . ARG B 1 75 ? -14.539 12.406 -9.828 1 74.38 75 ARG B N 1
ATOM 3955 C CA . ARG B 1 75 ? -14.453 13.641 -9.055 1 74.38 75 ARG B CA 1
ATOM 3956 C C . ARG B 1 75 ? -15.5 13.664 -7.953 1 74.38 75 ARG B C 1
ATOM 3958 O O . ARG B 1 75 ? -15.266 14.219 -6.879 1 74.38 75 ARG B O 1
ATOM 3965 N N . SER B 1 76 ? -16.531 13.031 -8.203 1 84.12 76 SER B N 1
ATOM 3966 C CA . SER B 1 76 ? -17.578 13.055 -7.191 1 84.12 76 SER B CA 1
ATOM 3967 C C . SER B 1 76 ? -17.391 11.922 -6.188 1 84.12 76 SER B C 1
ATOM 3969 O O . SER B 1 76 ? -17.953 11.969 -5.086 1 84.12 76 SER B O 1
ATOM 3971 N N . LYS B 1 77 ? -16.609 11.031 -6.504 1 94.62 77 LYS B N 1
ATOM 3972 C CA . LYS B 1 77 ? -16.453 9.844 -5.664 1 94.62 77 LYS B CA 1
ATOM 3973 C C . LYS B 1 77 ? -15.281 9.992 -4.707 1 94.62 77 LYS B C 1
ATOM 3975 O O . LYS B 1 77 ? -15.18 9.258 -3.721 1 94.62 77 LYS B O 1
ATOM 3980 N N . PHE B 1 78 ? -14.398 10.969 -5.004 1 97.38 78 PHE B N 1
ATOM 3981 C CA . PHE B 1 78 ? -13.172 11.125 -4.234 1 97.38 78 PHE B CA 1
ATOM 3982 C C . PHE B 1 78 ? -13.125 12.484 -3.555 1 97.38 78 PHE B C 1
ATOM 3984 O O . PHE B 1 78 ? -13.664 13.461 -4.078 1 97.38 78 PHE B O 1
ATOM 3991 N N . ALA B 1 79 ? -12.508 12.5 -2.373 1 98.06 79 ALA B N 1
ATOM 3992 C CA . ALA B 1 79 ? -12.383 13.789 -1.685 1 98.06 79 ALA B CA 1
ATOM 3993 C C . ALA B 1 79 ? -11.211 13.773 -0.701 1 98.06 79 ALA B C 1
ATOM 3995 O O . ALA B 1 79 ? -10.82 12.711 -0.215 1 98.06 79 ALA B O 1
ATOM 3996 N N . TYR B 1 80 ? -10.703 14.914 -0.5 1 98.44 80 TYR B N 1
ATOM 3997 C CA . TYR B 1 80 ? -9.844 15.141 0.658 1 98.44 80 TYR B CA 1
ATOM 3998 C C . TYR B 1 80 ? -10.672 15.477 1.894 1 98.44 80 TYR B C 1
ATOM 4000 O O . TYR B 1 80 ? -11.789 15.984 1.781 1 98.44 80 TYR B O 1
ATOM 4008 N N . ALA B 1 81 ? -10.094 15.18 3.084 1 98.69 81 ALA B N 1
ATOM 4009 C CA . ALA B 1 81 ? -10.805 15.5 4.316 1 98.69 81 ALA B CA 1
ATOM 4010 C C . ALA B 1 81 ? -9.844 16 5.391 1 98.69 81 ALA B C 1
ATOM 4012 O O . ALA B 1 81 ? -8.734 15.492 5.527 1 98.69 81 ALA B O 1
ATOM 4013 N N . PHE B 1 82 ? -10.305 17.031 6.113 1 98.69 82 PHE B N 1
ATOM 4014 C CA . PHE B 1 82 ? -9.617 17.547 7.289 1 98.69 82 PHE B CA 1
ATOM 4015 C C . PHE B 1 82 ? -10.57 17.672 8.469 1 98.69 82 PHE B C 1
ATOM 4017 O O . PHE B 1 82 ? -11.781 17.5 8.312 1 98.69 82 PHE B O 1
ATOM 4024 N N . TYR B 1 83 ? -9.953 17.922 9.648 1 98.06 83 TYR B N 1
ATOM 4025 C CA . TYR B 1 83 ? -10.75 18.25 10.828 1 98.06 83 TYR B CA 1
ATOM 4026 C C . TYR B 1 83 ? -10.047 19.297 11.695 1 98.06 83 TYR B C 1
ATOM 4028 O O . TYR B 1 83 ? -8.828 19.469 11.602 1 98.06 83 TYR B O 1
ATOM 4036 N N . ALA B 1 84 ? -10.836 20.016 12.422 1 97.56 84 ALA B N 1
ATOM 4037 C CA . ALA B 1 84 ? -10.289 21 13.352 1 97.56 84 ALA B CA 1
ATOM 4038 C C . ALA B 1 84 ? -11.242 21.234 14.523 1 97.56 84 ALA B C 1
ATOM 4040 O O . ALA B 1 84 ? -12.461 21.297 14.344 1 97.56 84 ALA B O 1
ATOM 4041 N N . THR B 1 85 ? -10.633 21.406 15.688 1 95.81 85 THR B N 1
ATOM 4042 C CA . THR B 1 85 ? -11.43 21.625 16.891 1 95.81 85 THR B CA 1
ATOM 4043 C C . THR B 1 85 ? -11.07 22.953 17.547 1 95.81 85 THR B C 1
ATOM 4045 O O . THR B 1 85 ? -11.695 23.359 18.531 1 95.81 85 THR B O 1
ATOM 4048 N N . THR B 1 86 ? -10.07 23.594 17.094 1 95.31 86 THR B N 1
ATOM 4049 C CA . THR B 1 86 ? -9.672 24.922 17.516 1 95.31 86 THR B CA 1
ATOM 4050 C C . THR B 1 86 ? -9.312 25.797 16.328 1 95.31 86 THR B C 1
ATOM 4052 O O . THR B 1 86 ? -9.133 25.297 15.211 1 95.31 86 THR B O 1
ATOM 4055 N N . ASP B 1 87 ? -9.266 27.078 16.547 1 96.81 87 ASP B N 1
ATOM 4056 C CA . ASP B 1 87 ? -8.906 28 15.477 1 96.81 87 ASP B CA 1
ATOM 4057 C C . ASP B 1 87 ? -7.488 27.734 14.977 1 96.81 87 ASP B C 1
ATOM 4059 O O . ASP B 1 87 ? -7.203 27.891 13.789 1 96.81 87 ASP B O 1
ATOM 4063 N N . GLU B 1 88 ? -6.578 27.375 15.852 1 95.62 88 GLU B N 1
ATOM 4064 C CA . GLU B 1 88 ? -5.207 27.062 15.461 1 95.62 88 GLU B CA 1
ATOM 4065 C C . GLU B 1 88 ? -5.164 25.906 14.453 1 95.62 88 GLU B C 1
ATOM 4067 O O . GLU B 1 88 ? -4.492 26 13.43 1 95.62 88 GLU B O 1
ATOM 4072 N N . TYR B 1 89 ? -5.902 24.891 14.75 1 96.62 89 TYR B N 1
ATOM 4073 C CA . TYR B 1 89 ? -5.953 23.734 13.844 1 96.62 89 TYR B CA 1
ATOM 4074 C C . TYR B 1 89 ? -6.723 24.078 12.57 1 96.62 89 TYR B C 1
ATOM 4076 O O . TYR B 1 89 ? -6.406 23.578 11.492 1 96.62 89 TYR B O 1
ATOM 4084 N N . ALA B 1 90 ? -7.727 24.906 12.734 1 98.38 90 ALA B N 1
ATOM 4085 C CA . ALA B 1 90 ? -8.43 25.391 11.547 1 98.38 90 ALA B CA 1
ATOM 4086 C C . ALA B 1 90 ? -7.496 26.172 10.633 1 98.38 90 ALA B C 1
ATOM 4088 O O . ALA B 1 90 ? -7.613 26.094 9.406 1 98.38 90 ALA B O 1
ATOM 4089 N N . CYS B 1 91 ? -6.625 26.938 11.234 1 98.31 91 CYS B N 1
ATOM 4090 C CA . CYS B 1 91 ? -5.605 27.609 10.445 1 98.31 91 CYS B CA 1
ATOM 4091 C C . CYS B 1 91 ? -4.758 26.609 9.672 1 98.31 91 CYS B C 1
ATOM 4093 O O . CYS B 1 91 ? -4.465 26.828 8.492 1 98.31 91 CYS B O 1
ATOM 4095 N N . GLY B 1 92 ? -4.391 25.5 10.32 1 98.44 92 GLY B N 1
ATOM 4096 C CA . GLY B 1 92 ? -3.678 24.438 9.625 1 98.44 92 GLY B CA 1
ATOM 4097 C C . GLY B 1 92 ? -4.434 23.891 8.43 1 98.44 92 GLY B C 1
ATOM 4098 O O . GLY B 1 92 ? -3.836 23.578 7.398 1 98.44 92 GLY B O 1
ATOM 4099 N N . VAL B 1 93 ? -5.727 23.781 8.562 1 98.81 93 VAL B N 1
ATOM 4100 C CA . VAL B 1 93 ? -6.57 23.344 7.457 1 98.81 93 VAL B CA 1
ATOM 4101 C C . VAL B 1 93 ? -6.441 24.328 6.297 1 98.81 93 VAL B C 1
ATOM 4103 O O . VAL B 1 93 ? -6.199 23.922 5.156 1 98.81 93 VAL B O 1
ATOM 4106 N N . LEU B 1 94 ? -6.566 25.594 6.613 1 98.81 94 LEU B N 1
ATOM 4107 C CA . LEU B 1 94 ? -6.516 26.625 5.582 1 98.81 94 LEU B CA 1
ATOM 4108 C C . LEU B 1 94 ? -5.172 26.609 4.859 1 98.81 94 LEU B C 1
ATOM 4110 O O . LEU B 1 94 ? -5.121 26.75 3.637 1 98.81 94 LEU B O 1
ATOM 4114 N N . VAL B 1 95 ? -4.125 26.453 5.602 1 98.62 95 VAL B N 1
ATOM 4115 C CA . VAL B 1 95 ? -2.793 26.391 5.004 1 98.62 95 VAL B CA 1
ATOM 4116 C C . VAL B 1 95 ? -2.73 25.234 4.012 1 98.62 95 VAL B C 1
ATOM 4118 O O . VAL B 1 95 ? -2.248 25.391 2.887 1 98.62 95 VAL B O 1
ATOM 4121 N N . ASN B 1 96 ? -3.246 24.125 4.367 1 98.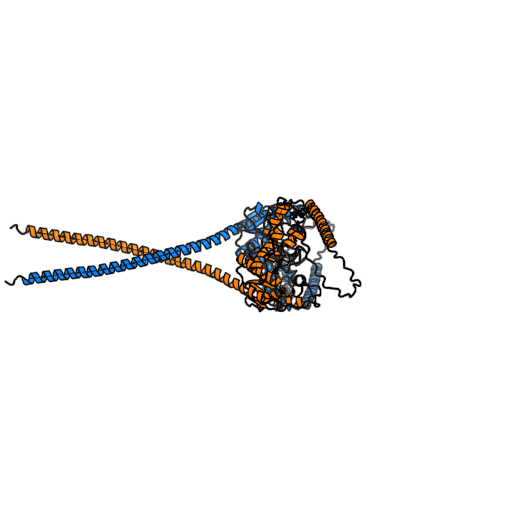75 96 ASN B N 1
ATOM 4122 C CA . ASN B 1 96 ? -3.152 22.953 3.496 1 98.75 96 ASN B CA 1
ATOM 4123 C C . ASN B 1 96 ? -4.152 23.031 2.346 1 98.75 96 ASN B C 1
ATOM 4125 O O . ASN B 1 96 ? -3.91 22.484 1.271 1 98.75 96 ASN B O 1
ATOM 4129 N N . LEU B 1 97 ? -5.262 23.734 2.557 1 98.69 97 LEU B N 1
ATOM 4130 C CA . LEU B 1 97 ? -6.125 24.031 1.415 1 98.69 97 LEU B CA 1
ATOM 4131 C C . LEU B 1 97 ? -5.379 24.828 0.36 1 98.69 97 LEU B C 1
ATOM 4133 O O . LEU B 1 97 ? -5.492 24.562 -0.836 1 98.69 97 LEU B O 1
ATOM 4137 N N . ARG B 1 98 ? -4.645 25.812 0.833 1 98.31 98 ARG B N 1
ATOM 4138 C CA . ARG B 1 98 ? -3.824 26.594 -0.083 1 98.31 98 ARG B CA 1
ATOM 4139 C C . ARG B 1 98 ? -2.77 25.719 -0.759 1 98.31 98 ARG B C 1
ATOM 4141 O O . ARG B 1 98 ? -2.539 25.844 -1.964 1 98.31 98 ARG B O 1
ATOM 4148 N N . ARG B 1 99 ? -2.154 24.859 -0.004 1 97.5 99 ARG B N 1
ATOM 4149 C CA . ARG B 1 99 ? -1.167 23.938 -0.562 1 97.5 99 ARG B CA 1
ATOM 4150 C C . ARG B 1 99 ? -1.788 23.062 -1.643 1 97.5 99 ARG B C 1
ATOM 4152 O O . ARG B 1 99 ? -1.209 22.875 -2.717 1 97.5 99 ARG B O 1
ATOM 4159 N N . LEU B 1 100 ? -2.949 22.5 -1.36 1 98 100 LEU B N 1
ATOM 4160 C CA . LEU B 1 100 ? -3.631 21.641 -2.324 1 98 100 LEU B CA 1
ATOM 4161 C C . LEU B 1 100 ? -3.932 22.406 -3.611 1 98 100 LEU B C 1
ATOM 4163 O O . LEU B 1 100 ? -3.77 21.859 -4.707 1 98 100 LEU B O 1
ATOM 4167 N N . LYS B 1 101 ? -4.312 23.641 -3.449 1 97.06 101 LYS B N 1
ATOM 4168 C CA . LYS B 1 101 ? -4.574 24.469 -4.613 1 97.06 101 LYS B CA 1
ATOM 4169 C C . LYS B 1 101 ? -3.303 24.703 -5.426 1 97.06 101 LYS B C 1
ATOM 4171 O O . LYS B 1 101 ? -3.305 24.547 -6.648 1 97.06 101 LYS B O 1
ATOM 4176 N N . GLU B 1 102 ? -2.25 25 -4.773 1 96.38 102 GLU B N 1
ATOM 4177 C CA . GLU B 1 102 ? -0.971 25.25 -5.434 1 96.38 102 GLU B CA 1
ATOM 4178 C C . GLU B 1 102 ? -0.472 23.984 -6.145 1 96.38 102 GLU B C 1
ATOM 4180 O O . GLU B 1 102 ? 0.183 24.078 -7.184 1 96.38 102 GLU B O 1
ATOM 4185 N N . LEU B 1 103 ? -0.807 22.875 -5.574 1 96.5 103 LEU B N 1
ATOM 4186 C CA . LEU B 1 103 ? -0.367 21.594 -6.113 1 96.5 103 LEU B CA 1
ATOM 4187 C C . LEU B 1 103 ? -1.357 21.078 -7.148 1 96.5 103 LEU B C 1
ATOM 4189 O O . LEU B 1 103 ? -1.222 19.953 -7.629 1 96.5 103 LEU B O 1
ATOM 4193 N N . GLU B 1 104 ? -2.412 21.812 -7.41 1 96.31 104 GLU B N 1
ATOM 4194 C CA . GLU B 1 104 ? -3.395 21.531 -8.453 1 96.31 104 GLU B CA 1
ATOM 4195 C C . GLU B 1 104 ? -4.184 20.266 -8.156 1 96.31 104 GLU B C 1
ATOM 4197 O O . GLU B 1 104 ? -4.391 19.438 -9.047 1 96.31 104 GLU B O 1
ATOM 4202 N N . ALA B 1 105 ? -4.469 20.141 -6.902 1 95.94 105 ALA B N 1
ATOM 4203 C CA . ALA B 1 105 ? -5.355 19.047 -6.539 1 95.94 105 ALA B CA 1
ATOM 4204 C C . ALA B 1 105 ? -6.734 19.219 -7.16 1 95.94 105 ALA B C 1
ATOM 4206 O O . ALA B 1 105 ? -7.27 20.328 -7.191 1 95.94 105 ALA B O 1
ATOM 4207 N N . ARG B 1 106 ? -7.352 18.062 -7.605 1 94.5 106 ARG B N 1
ATOM 4208 C CA . ARG B 1 106 ? -8.555 18.188 -8.414 1 94.5 106 ARG B CA 1
ATOM 4209 C C . ARG B 1 106 ? -9.797 17.812 -7.609 1 94.5 106 ARG B C 1
ATOM 4211 O O . ARG B 1 106 ? -10.914 18.172 -7.98 1 94.5 106 ARG B O 1
ATOM 4218 N N . TYR B 1 107 ? -9.625 17.141 -6.562 1 96.81 107 TYR B N 1
ATOM 4219 C CA . TYR B 1 107 ? -10.781 16.594 -5.863 1 96.81 107 TYR B CA 1
ATOM 4220 C C . TYR B 1 107 ? -11.266 17.562 -4.789 1 96.81 107 TYR B C 1
ATOM 4222 O O . TYR B 1 107 ? -10.484 18.359 -4.258 1 96.81 107 TYR B O 1
ATOM 4230 N N . PRO B 1 108 ? -12.578 17.516 -4.457 1 97.06 108 PRO B N 1
ATOM 4231 C CA . PRO B 1 108 ? -13.117 18.406 -3.438 1 97.06 108 PRO B CA 1
ATOM 4232 C C . PRO B 1 108 ? -12.57 18.109 -2.043 1 97.06 108 PRO B C 1
ATOM 4234 O O . PRO B 1 108 ? -11.984 17.062 -1.816 1 97.06 108 PRO B O 1
ATOM 4237 N N . VAL B 1 109 ? -12.812 19.156 -1.17 1 98.19 109 VAL B N 1
ATOM 4238 C CA . VAL B 1 109 ? -12.336 19.031 0.205 1 98.19 109 VAL B CA 1
ATOM 4239 C C . VAL B 1 109 ? -13.516 19.125 1.169 1 98.19 109 VAL B C 1
ATOM 4241 O O . VAL B 1 109 ? -14.328 20.047 1.071 1 98.19 109 VAL B O 1
ATOM 4244 N N . HIS B 1 110 ? -13.625 18.125 2.047 1 98.44 110 HIS B N 1
ATOM 4245 C CA . HIS B 1 110 ? -14.57 18.156 3.158 1 98.44 110 HIS B CA 1
ATOM 4246 C C . HIS B 1 110 ? -13.859 18.422 4.48 1 98.44 110 HIS B C 1
ATOM 4248 O O . HIS B 1 110 ? -12.828 17.812 4.77 1 98.44 110 HIS B O 1
ATOM 4254 N N . VAL B 1 111 ? -14.445 19.344 5.297 1 98.81 111 VAL B N 1
ATOM 4255 C CA . VAL B 1 111 ? -13.812 19.672 6.57 1 98.81 111 VAL B CA 1
ATOM 4256 C C . VAL B 1 111 ? -14.805 19.453 7.711 1 98.81 111 VAL B C 1
ATOM 4258 O O . VAL B 1 111 ? -15.898 20.016 7.711 1 98.81 111 VAL B O 1
ATOM 4261 N N . LEU B 1 112 ? -14.438 18.609 8.672 1 98.44 112 LEU B N 1
ATOM 4262 C CA . LEU B 1 112 ? -15.18 18.406 9.906 1 98.44 112 LEU B CA 1
ATOM 4263 C C . LEU B 1 112 ? -14.742 19.406 10.969 1 98.44 112 LEU B C 1
ATOM 4265 O O . LEU B 1 112 ? -13.594 19.391 11.414 1 98.44 112 LEU B O 1
ATOM 4269 N N . LEU B 1 113 ? -15.648 20.266 11.367 1 97.94 113 LEU B N 1
ATOM 4270 C CA . LEU B 1 113 ? -15.328 21.281 12.367 1 97.94 113 LEU B CA 1
ATOM 4271 C C . LEU B 1 113 ? -16.141 21.062 13.641 1 97.94 113 LEU B C 1
ATOM 4273 O O . LEU B 1 113 ? -17.328 20.734 13.578 1 97.94 113 LEU B O 1
ATOM 4277 N N . SER B 1 114 ? -15.445 21.203 14.742 1 96.19 114 SER B N 1
ATOM 4278 C CA . SER B 1 114 ? -16.203 21.266 15.984 1 96.19 114 SER B CA 1
ATOM 4279 C C . SER B 1 114 ? -16.859 22.641 16.156 1 96.19 114 SER B C 1
ATOM 4281 O O . SER B 1 114 ? -16.438 23.625 15.539 1 96.19 114 SER B O 1
ATOM 4283 N N . PRO B 1 115 ? -17.891 22.734 17.047 1 95 115 PRO B N 1
ATOM 4284 C CA . PRO B 1 115 ? -18.594 24.016 17.266 1 95 115 PRO B CA 1
ATOM 4285 C C . PRO B 1 115 ? -17.703 25.078 17.906 1 95 115 PRO B C 1
ATOM 4287 O O . PRO B 1 115 ? -18.047 26.25 17.938 1 95 115 PRO B O 1
ATOM 4290 N N . SER B 1 116 ? -16.562 24.688 18.422 1 94.25 116 SER B N 1
ATOM 4291 C CA . SER B 1 116 ? -15.695 25.609 19.141 1 94.25 116 SER B CA 1
ATOM 4292 C C . SER B 1 116 ? -14.898 26.484 18.172 1 94.25 116 SER B C 1
ATOM 4294 O O . SER B 1 116 ? -14.305 27.484 18.578 1 94.25 116 SER B O 1
ATOM 4296 N N . VAL B 1 117 ? -14.898 26.141 16.906 1 97.25 117 VAL B N 1
ATOM 4297 C CA . VAL B 1 117 ? -14.172 26.938 15.906 1 97.25 117 VAL B CA 1
ATOM 4298 C C . VAL B 1 117 ? -14.93 28.219 15.609 1 97.25 117 VAL B C 1
ATOM 4300 O O . VAL B 1 117 ? -16.156 28.203 15.445 1 97.25 117 VAL B O 1
ATOM 4303 N N . SER B 1 118 ? -14.234 29.328 15.523 1 97.81 118 SER B N 1
ATOM 4304 C CA . SER B 1 118 ? -14.852 30.641 15.375 1 97.81 118 SER B CA 1
ATOM 4305 C C . SER B 1 118 ? -15.492 30.812 14 1 97.81 118 SER B C 1
ATOM 4307 O O . SER B 1 118 ? -15.102 30.125 13.047 1 97.81 118 SER B O 1
ATOM 4309 N N . GLN B 1 119 ? -16.4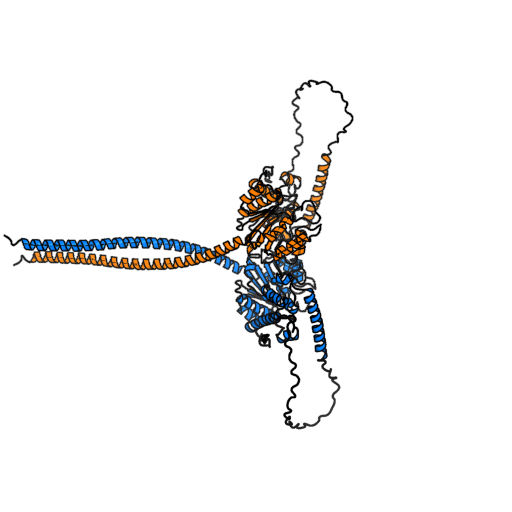38 31.688 13.969 1 97.88 119 GLN B N 1
ATOM 4310 C CA . GLN B 1 119 ? -17.156 31.953 12.727 1 97.88 119 GLN B CA 1
ATOM 4311 C C . GLN B 1 119 ? -16.219 32.5 11.648 1 97.88 119 GLN B C 1
ATOM 4313 O O . GLN B 1 119 ? -16.391 32.188 10.469 1 97.88 119 GLN B O 1
ATOM 4318 N N . SER B 1 120 ? -15.227 33.281 12.031 1 98.19 120 SER B N 1
ATOM 4319 C CA . SER B 1 120 ? -14.273 33.812 11.062 1 98.19 120 SER B CA 1
ATOM 4320 C C . SER B 1 120 ? -13.547 32.688 10.32 1 98.19 120 SER B C 1
ATOM 4322 O O . SER B 1 120 ? -13.336 32.781 9.109 1 98.19 120 SER B O 1
ATOM 4324 N N . TYR B 1 121 ? -13.203 31.703 10.992 1 98.44 121 TYR B N 1
ATOM 4325 C CA . TYR B 1 121 ? -12.508 30.578 10.367 1 98.44 121 TYR B CA 1
ATOM 4326 C C . TYR B 1 121 ? -13.477 29.719 9.555 1 98.44 121 TYR B C 1
ATOM 4328 O O . TYR B 1 121 ? -13.109 29.188 8.508 1 98.44 121 TYR B O 1
ATOM 4336 N N . VAL B 1 122 ? -14.664 29.562 10.031 1 98.56 122 VAL B N 1
ATOM 4337 C CA . VAL B 1 122 ? -15.68 28.859 9.258 1 98.56 122 VAL B CA 1
ATOM 4338 C C . VAL B 1 122 ? -15.852 29.516 7.898 1 98.56 122 VAL B C 1
ATOM 4340 O O . VAL B 1 122 ? -15.82 28.844 6.863 1 98.56 122 VAL B O 1
ATOM 4343 N N . GLU B 1 123 ? -15.938 30.781 7.934 1 98.31 123 GLU B N 1
ATOM 4344 C CA . GLU B 1 123 ? -16.125 31.531 6.699 1 98.31 123 GLU B CA 1
ATOM 4345 C C . GLU B 1 123 ? -14.906 31.438 5.797 1 98.31 123 GLU B C 1
ATOM 4347 O O . GLU B 1 123 ? -15.031 31.312 4.574 1 98.31 123 GLU B O 1
ATOM 4352 N N . ALA B 1 124 ? -13.766 31.547 6.375 1 98.56 124 ALA B N 1
ATOM 4353 C CA . ALA B 1 124 ? -12.531 31.469 5.598 1 98.56 124 ALA B CA 1
ATOM 4354 C C . ALA B 1 124 ? -12.398 30.109 4.918 1 98.56 124 ALA B C 1
ATOM 4356 O O . ALA B 1 124 ? -12.016 30.031 3.748 1 98.56 124 ALA B O 1
ATOM 4357 N N . ILE B 1 125 ? -12.719 29.047 5.605 1 98.75 125 ILE B N 1
ATOM 4358 C CA . ILE B 1 125 ? -12.617 27.688 5.066 1 98.75 125 ILE B CA 1
ATOM 4359 C C . ILE B 1 125 ? -13.641 27.5 3.947 1 98.75 125 ILE B C 1
ATOM 4361 O O . ILE B 1 125 ? -13.32 26.953 2.893 1 98.75 125 ILE B O 1
ATOM 4365 N N . ALA B 1 126 ? -14.805 27.984 4.188 1 98.44 126 ALA B N 1
ATOM 4366 C CA . ALA B 1 126 ? -15.82 27.969 3.133 1 98.44 126 ALA B CA 1
ATOM 4367 C C . ALA B 1 126 ? -15.367 28.766 1.918 1 98.44 126 ALA B C 1
ATOM 4369 O O . ALA B 1 126 ? -15.547 28.328 0.777 1 98.44 126 ALA B O 1
ATOM 4370 N N . GLY B 1 127 ? -14.812 29.875 2.182 1 98.12 127 GLY B N 1
ATOM 4371 C CA . GLY B 1 127 ? -14.32 30.734 1.118 1 98.12 127 GLY B CA 1
ATOM 4372 C C . GLY B 1 127 ? -13.203 30.094 0.309 1 98.12 127 GLY B C 1
ATOM 4373 O O . GLY B 1 127 ? -13.023 30.422 -0.868 1 98.12 127 GLY B O 1
ATOM 4374 N N . ALA B 1 128 ? -12.516 29.234 0.926 1 98.19 128 ALA B N 1
ATOM 4375 C CA . ALA B 1 128 ? -11.422 28.547 0.252 1 98.19 128 ALA B CA 1
ATOM 4376 C C . ALA B 1 128 ? -11.945 27.375 -0.586 1 98.19 128 ALA B C 1
ATOM 4378 O O . ALA B 1 128 ? -11.172 26.672 -1.231 1 98.19 128 ALA B O 1
ATOM 4379 N N . GLY B 1 129 ? -13.242 27.125 -0.521 1 97.19 129 GLY B N 1
ATOM 4380 C CA . GLY B 1 129 ? -13.867 26.172 -1.426 1 97.19 129 GLY B CA 1
ATOM 4381 C C . GLY B 1 129 ? -14.148 24.828 -0.776 1 97.19 129 GLY B C 1
ATOM 4382 O O . GLY B 1 129 ? -14.539 23.875 -1.451 1 97.19 129 GLY B O 1
ATOM 4383 N N . ALA B 1 130 ? -13.953 24.75 0.469 1 98.19 130 ALA B N 1
ATOM 4384 C CA . ALA B 1 130 ? -14.18 23.469 1.148 1 98.19 130 ALA B CA 1
ATOM 4385 C C . ALA B 1 130 ? -15.641 23.328 1.581 1 98.19 130 ALA B C 1
ATOM 4387 O O . ALA B 1 130 ? -16.312 24.328 1.819 1 98.19 130 ALA B O 1
ATOM 4388 N N . GLN B 1 131 ? -16.125 22.125 1.595 1 97.75 131 GLN B N 1
ATOM 4389 C CA . GLN B 1 131 ? -17.422 21.828 2.193 1 97.75 131 GLN B CA 1
ATOM 4390 C C . GLN B 1 131 ? -17.281 21.578 3.693 1 97.75 131 GLN B C 1
ATOM 4392 O O . GLN B 1 131 ? -16.531 20.703 4.117 1 97.75 131 GLN B O 1
ATOM 4397 N N . ILE B 1 132 ? -18.078 22.312 4.441 1 98.31 132 ILE B N 1
ATOM 4398 C CA . ILE B 1 132 ? -17.922 22.266 5.891 1 98.31 132 ILE B CA 1
ATOM 4399 C C . ILE B 1 132 ? -19.031 21.391 6.496 1 98.31 132 ILE B C 1
ATOM 4401 O O . ILE B 1 132 ? -20.188 21.469 6.082 1 98.31 132 ILE B O 1
ATOM 4405 N N . HIS B 1 133 ? -18.656 20.578 7.469 1 97.81 133 HIS B N 1
ATOM 4406 C CA . HIS B 1 133 ? -19.562 19.797 8.289 1 97.81 133 HIS B CA 1
ATOM 4407 C C . HIS B 1 133 ? -19.297 20.016 9.773 1 97.81 133 HIS B C 1
ATOM 4409 O O . HIS B 1 133 ? -18.25 19.578 10.297 1 97.81 133 HIS B O 1
ATOM 4415 N N . VAL B 1 134 ? -20.281 20.625 10.445 1 96.69 134 VAL B N 1
ATOM 4416 C CA . VAL B 1 134 ? -20.109 20.844 11.875 1 96.69 134 VAL B CA 1
ATOM 4417 C C . VAL B 1 134 ? -20.547 19.594 12.648 1 96.69 134 VAL B C 1
ATOM 4419 O O . VAL B 1 134 ? -21.688 19.141 12.508 1 96.69 134 VAL B O 1
ATOM 4422 N N . GLU B 1 135 ? -19.625 19.016 13.375 1 94.38 135 GLU B N 1
ATOM 4423 C CA . GLU B 1 135 ? -19.859 17.781 14.125 1 94.38 135 GLU B CA 1
ATOM 4424 C C . GLU B 1 135 ? -19.344 17.906 15.562 1 94.38 135 GLU B C 1
ATOM 4426 O O . GLU B 1 135 ? -18.344 18.578 15.812 1 94.38 135 GLU B O 1
ATOM 4431 N N . ASN B 1 136 ? -20.062 17.266 16.516 1 92 136 ASN B N 1
ATOM 4432 C CA . ASN B 1 136 ? -19.562 17.172 17.875 1 92 136 ASN B CA 1
ATOM 4433 C C . ASN B 1 136 ? -18.547 16.047 18.031 1 92 136 ASN B C 1
ATOM 4435 O O . ASN B 1 136 ? -18.812 14.906 17.641 1 92 136 ASN B O 1
ATOM 4439 N N . PRO B 1 137 ? -17.375 16.422 18.578 1 91.69 137 PRO B N 1
ATOM 4440 C CA . PRO B 1 137 ? -16.422 15.336 18.797 1 91.69 137 PRO B CA 1
ATOM 4441 C C . PRO B 1 137 ? -16.953 14.25 19.719 1 91.69 137 PRO B C 1
ATOM 4443 O O . PRO B 1 137 ? -17.594 14.547 20.734 1 91.69 137 PRO B O 1
ATOM 4446 N N . PRO B 1 138 ? -16.703 12.977 19.344 1 89.38 138 PRO B N 1
ATOM 4447 C CA . PRO B 1 138 ? -17.031 11.922 20.297 1 89.38 138 PRO B CA 1
ATOM 4448 C C . PRO B 1 138 ? -16.297 12.086 21.625 1 89.38 138 PRO B C 1
ATOM 4450 O O . PRO B 1 138 ? -15.148 12.523 21.656 1 89.38 138 PRO B O 1
ATOM 4453 N N . PRO B 1 139 ? -16.969 11.773 22.656 1 82.25 139 PRO B N 1
ATOM 4454 C CA . PRO B 1 139 ? -16.328 11.93 23.969 1 82.25 139 PRO B CA 1
ATOM 4455 C C . PRO B 1 139 ? -15.203 10.922 24.188 1 82.25 139 PRO B C 1
ATOM 4457 O O . PRO B 1 139 ? -15.25 9.805 23.672 1 82.25 139 PRO B O 1
ATOM 4460 N N . LEU B 1 140 ? -14.07 11.367 24.812 1 78.56 140 LEU B N 1
ATOM 4461 C CA . LEU B 1 140 ? -13.039 10.438 25.266 1 78.56 140 LEU B CA 1
ATOM 4462 C C . LEU B 1 140 ? -13.492 9.672 26.5 1 78.56 140 LEU B C 1
ATOM 4464 O O . LEU B 1 140 ? -14.211 10.219 27.344 1 78.56 140 LEU B O 1
ATOM 4468 N N . PRO B 1 141 ? -12.906 8.375 26.453 1 70.56 141 PRO B N 1
ATOM 4469 C CA . PRO B 1 141 ? -13.227 7.66 27.703 1 70.56 141 PRO B CA 1
ATOM 4470 C C . PRO B 1 141 ? -12.602 8.305 28.938 1 70.56 141 PRO B C 1
ATOM 4472 O O . PRO B 1 141 ? -11.477 8.805 28.859 1 70.56 141 PRO B O 1
ATOM 4475 N N . GLY B 1 142 ? -13.422 8.344 29.922 1 63.38 142 GLY B N 1
ATOM 4476 C CA . GLY B 1 142 ? -12.984 8.828 31.219 1 63.38 142 GLY B CA 1
ATOM 4477 C C . GLY B 1 142 ? -12.977 10.336 31.312 1 63.38 142 GLY B C 1
ATOM 4478 O O . GLY B 1 142 ? -12.586 10.898 32.344 1 63.38 142 GLY B O 1
ATOM 4479 N N . GLY B 1 143 ? -13.391 10.969 30.281 1 59.69 143 GLY B N 1
ATOM 4480 C CA . GLY B 1 143 ? -13.484 12.414 30.375 1 59.69 143 GLY B CA 1
ATOM 4481 C C . GLY B 1 143 ? -12.141 13.109 30.266 1 59.69 143 GLY B C 1
ATOM 4482 O O . GLY B 1 143 ? -11.938 14.188 30.828 1 59.69 143 GLY B O 1
ATOM 4483 N N . SER B 1 144 ? -11.07 12.398 29.75 1 54.88 144 SER B N 1
ATOM 4484 C CA . SER B 1 144 ? -9.719 12.945 29.734 1 54.88 144 SER B CA 1
ATOM 4485 C C . SER B 1 144 ? -9.68 14.281 29.016 1 54.88 144 SER B C 1
ATOM 4487 O O . SER B 1 144 ? -10.375 14.477 28.016 1 54.88 144 SER B O 1
ATOM 4489 N N . MET B 1 145 ? -9.352 15.289 29.812 1 55.41 145 MET B N 1
ATOM 4490 C CA . MET B 1 145 ? -9.109 16.672 29.422 1 55.41 145 MET B CA 1
ATOM 4491 C C . MET B 1 145 ? -7.66 16.875 29 1 55.41 145 MET B C 1
ATOM 4493 O O . MET B 1 145 ? -6.77 16.172 29.469 1 55.41 145 MET B O 1
ATOM 4497 N N . GLY B 1 146 ? -7.246 17.453 27.766 1 56.31 146 GLY B N 1
ATOM 4498 C CA . GLY B 1 146 ? -5.906 17.844 27.359 1 56.31 146 GLY B CA 1
ATOM 4499 C C . GLY B 1 146 ? -5.727 17.859 25.859 1 56.31 146 GLY B C 1
ATOM 4500 O O . GLY B 1 146 ? -6.668 18.156 25.109 1 56.31 146 GLY B O 1
ATOM 4501 N N . TYR B 1 147 ? -4.453 17.766 25.5 1 51.12 147 TYR B N 1
ATOM 4502 C CA . TYR B 1 147 ? -3.973 17.859 24.125 1 51.12 147 TYR B CA 1
ATOM 4503 C C . TYR B 1 147 ? -4.824 17.016 23.188 1 51.12 147 TYR B C 1
ATOM 4505 O O . TYR B 1 147 ? -5.07 17.406 22.031 1 51.12 147 TYR B O 1
ATOM 4513 N N . TYR B 1 148 ? -5.418 16.062 23.719 1 61.5 148 TYR B N 1
ATOM 4514 C CA . TYR B 1 148 ? -6.125 15.125 22.859 1 61.5 148 TYR B CA 1
ATOM 4515 C C . TYR B 1 148 ? -7.633 15.234 23.047 1 61.5 148 TYR B C 1
ATOM 4517 O O . TYR B 1 148 ? -8.391 14.391 22.562 1 61.5 148 TYR B O 1
ATOM 4525 N N . ALA B 1 149 ? -7.922 16.469 23.625 1 65.06 149 ALA B N 1
ATOM 4526 C CA . ALA B 1 149 ? -9.352 16.719 23.766 1 65.06 149 ALA B CA 1
ATOM 4527 C C . ALA B 1 149 ? -10.031 16.828 22.406 1 65.06 149 ALA B C 1
ATOM 4529 O O . ALA B 1 149 ? -9.461 17.375 21.469 1 65.06 149 ALA B O 1
ATOM 4530 N N . ASP B 1 150 ? -10.906 15.93 22.031 1 78 150 ASP B N 1
ATOM 4531 C CA . ASP B 1 150 ? -11.789 16 20.859 1 78 150 ASP B CA 1
ATOM 4532 C C . ASP B 1 150 ? -11.117 15.398 19.641 1 78 150 ASP B C 1
ATOM 4534 O O . ASP B 1 150 ? -11.609 15.562 18.516 1 78 150 ASP B O 1
ATOM 4538 N N . CYS B 1 151 ? -9.883 14.789 19.875 1 81.44 151 CYS B N 1
ATOM 4539 C CA . CYS B 1 151 ? -9.133 14.258 18.75 1 81.44 151 CYS B CA 1
ATOM 4540 C C . CYS B 1 151 ? -9.945 13.211 18 1 81.44 151 CYS B C 1
ATOM 4542 O O . CYS B 1 151 ? -9.672 12.914 16.828 1 81.44 151 CYS B O 1
ATOM 4544 N N . LEU B 1 152 ? -11.008 12.805 18.609 1 89 152 LEU B N 1
ATOM 4545 C CA . LEU B 1 152 ? -11.75 11.711 18 1 89 152 LEU B CA 1
ATOM 4546 C C . LEU B 1 152 ? -12.672 12.234 16.906 1 89 152 LEU B C 1
ATOM 4548 O O . LEU B 1 152 ? -13.234 11.445 16.141 1 89 152 LEU B O 1
ATOM 4552 N N . LEU B 1 153 ? -12.742 13.562 16.812 1 93.25 153 LEU B N 1
ATOM 4553 C CA . LEU B 1 153 ? -13.43 14.133 15.656 1 93.25 153 LEU B CA 1
ATOM 4554 C C . LEU B 1 153 ? -12.828 13.617 14.352 1 93.25 153 LEU B C 1
ATOM 4556 O O . LEU B 1 153 ? -13.547 13.43 13.367 1 93.25 153 LEU B O 1
ATOM 4560 N N . LYS B 1 154 ? -11.531 13.359 14.383 1 95.19 154 LYS B N 1
ATOM 4561 C CA . LYS B 1 154 ? -10.797 12.812 13.242 1 95.19 154 LYS B CA 1
ATOM 4562 C C . LYS B 1 154 ? -11.492 11.57 12.688 1 95.19 154 LYS B C 1
ATOM 4564 O O . LYS B 1 154 ? -11.586 11.398 11.477 1 95.19 154 LYS B O 1
ATOM 4569 N N . LEU B 1 155 ? -12 10.719 13.539 1 96.88 155 LEU B N 1
ATOM 4570 C CA . LEU B 1 155 ? -12.492 9.398 13.141 1 96.88 155 LEU B CA 1
ATOM 4571 C C . LEU B 1 155 ? -13.883 9.5 12.523 1 96.88 155 LEU B C 1
ATOM 4573 O O . LEU B 1 155 ? -14.359 8.547 11.898 1 96.88 155 LEU B O 1
ATOM 4577 N N . LEU B 1 156 ? -14.477 10.672 12.594 1 97.12 156 LEU B N 1
ATOM 4578 C CA . LEU B 1 156 ? -15.758 10.867 11.922 1 97.12 156 LEU B CA 1
ATOM 4579 C C . LEU B 1 156 ? -15.562 10.969 10.414 1 97.12 156 LEU B C 1
ATOM 4581 O O . LEU B 1 156 ? -16.531 10.883 9.648 1 97.12 156 LEU B O 1
ATOM 4585 N N . ALA B 1 157 ? -14.352 11.078 9.992 1 98.19 157 ALA B N 1
ATOM 4586 C CA . ALA B 1 157 ? -14.07 11.016 8.562 1 98.19 157 ALA B CA 1
ATOM 4587 C C . ALA B 1 157 ? -14.578 9.711 7.961 1 98.19 157 ALA B C 1
ATOM 4589 O O . ALA B 1 157 ? -14.898 9.648 6.773 1 98.19 157 ALA B O 1
ATOM 4590 N N . PHE B 1 158 ? -14.703 8.641 8.742 1 98.19 158 PHE B N 1
ATOM 4591 C CA . PHE B 1 158 ? -15.133 7.328 8.289 1 98.19 158 PHE B CA 1
ATOM 4592 C C . PHE B 1 158 ? -16.609 7.336 7.926 1 98.19 158 PHE B C 1
ATOM 4594 O O . PHE B 1 158 ? -17.109 6.395 7.309 1 98.19 158 PHE B O 1
ATOM 4601 N N . LYS B 1 159 ? -17.344 8.398 8.242 1 97.5 159 LYS B N 1
ATOM 4602 C CA . LYS B 1 159 ? -18.766 8.406 7.922 1 97.5 159 LYS B CA 1
ATOM 4603 C C . LYS B 1 159 ? -19.094 9.508 6.926 1 97.5 159 LYS B C 1
ATOM 4605 O O . LYS B 1 159 ? -20.25 9.93 6.828 1 97.5 159 LYS B O 1
ATOM 4610 N N . ILE B 1 160 ? -18.172 10.016 6.266 1 97.69 160 ILE B N 1
ATOM 4611 C CA . ILE B 1 160 ? -18.391 11.133 5.352 1 97.69 160 ILE B CA 1
ATOM 4612 C C . ILE B 1 160 ? -19.375 10.727 4.266 1 97.69 160 ILE B C 1
ATOM 4614 O O . ILE B 1 160 ? -20.172 11.555 3.803 1 97.69 160 ILE B O 1
ATOM 4618 N N . HIS B 1 161 ? -19.375 9.469 3.846 1 96.38 161 HIS B N 1
ATOM 4619 C CA . HIS B 1 161 ? -20.312 9.039 2.822 1 96.38 161 HIS B CA 1
ATOM 4620 C C . HIS B 1 161 ? -21.766 9.227 3.285 1 96.38 161 HIS B C 1
ATOM 4622 O O . HIS B 1 161 ? -22.672 9.383 2.461 1 96.38 161 HIS B O 1
ATOM 4628 N N . ARG B 1 162 ? -21.984 9.289 4.547 1 96.06 162 ARG B N 1
ATOM 4629 C CA . ARG B 1 162 ? -23.328 9.508 5.094 1 96.06 162 ARG B CA 1
ATOM 4630 C C . ARG B 1 162 ? -23.672 10.992 5.094 1 96.06 162 ARG B C 1
ATOM 4632 O O . ARG B 1 162 ? -24.859 11.352 4.977 1 96.06 162 ARG B O 1
ATOM 4639 N N . ILE B 1 163 ? -22.703 11.766 5.242 1 94.5 163 ILE B N 1
ATOM 4640 C CA . ILE B 1 163 ? -22.922 13.203 5.344 1 94.5 163 ILE B CA 1
ATOM 4641 C C . ILE B 1 163 ? -22.828 13.836 3.959 1 94.5 163 ILE B C 1
ATOM 4643 O O . ILE B 1 163 ? -23.453 14.859 3.691 1 94.5 163 ILE B O 1
ATOM 4647 N N . ALA B 1 164 ? -22 13.305 3.146 1 94 164 ALA B N 1
ATOM 4648 C CA . ALA B 1 164 ? -21.844 13.703 1.751 1 94 164 ALA B CA 1
ATOM 4649 C C . ALA B 1 164 ? -22.031 12.516 0.814 1 94 164 ALA B C 1
ATOM 4651 O O . ALA B 1 164 ? -21.062 11.938 0.328 1 94 164 ALA B O 1
ATOM 4652 N N . PRO B 1 165 ? -23.281 12.328 0.478 1 92.06 165 PRO B N 1
ATOM 4653 C CA . PRO B 1 165 ? -23.562 11.156 -0.356 1 92.06 165 PRO B CA 1
ATOM 4654 C C . PRO B 1 165 ? -22.844 11.203 -1.7 1 92.06 165 PRO B C 1
ATOM 4656 O O . PRO B 1 165 ? -22.703 12.273 -2.295 1 92.06 165 PRO B O 1
ATOM 4659 N N . GLY B 1 166 ? -22.359 10.117 -2.125 1 92.88 166 GLY B N 1
ATOM 4660 C CA . GLY B 1 166 ? -21.641 10.008 -3.383 1 92.88 166 GLY B CA 1
ATOM 4661 C C . GLY B 1 166 ? -20.156 9.805 -3.199 1 92.88 166 GLY B C 1
ATOM 4662 O O . GLY B 1 166 ? -19.484 9.273 -4.082 1 92.88 166 GLY B O 1
ATOM 4663 N N . VAL B 1 167 ? -19.656 10.344 -2.088 1 96.38 167 VAL B N 1
ATOM 4664 C CA . VAL B 1 167 ? -18.234 10.156 -1.813 1 96.38 167 VAL B CA 1
ATOM 4665 C C . VAL B 1 167 ? -17.969 8.703 -1.427 1 96.38 167 VAL B C 1
ATOM 4667 O O . VAL B 1 167 ? -18.656 8.148 -0.554 1 96.38 167 VAL B O 1
ATOM 4670 N N . GLU B 1 168 ? -17.047 8.078 -2.049 1 96.25 168 GLU B N 1
ATOM 4671 C CA . GLU B 1 168 ? -16.75 6.664 -1.807 1 96.25 168 GLU B CA 1
ATOM 4672 C C . GLU B 1 168 ? -15.398 6.48 -1.133 1 96.25 168 GLU B C 1
ATOM 4674 O O . GLU B 1 168 ? -15.18 5.5 -0.422 1 96.25 168 GLU B O 1
ATOM 4679 N N . ARG B 1 169 ? -14.547 7.391 -1.429 1 97.19 169 ARG B N 1
ATOM 4680 C CA . ARG B 1 169 ? -13.188 7.309 -0.912 1 97.19 169 ARG B CA 1
ATOM 4681 C C . ARG B 1 169 ? -12.695 8.68 -0.455 1 97.19 169 ARG B C 1
ATOM 4683 O O . ARG B 1 169 ? -12.898 9.68 -1.145 1 97.19 169 ARG B O 1
ATOM 4690 N N . VAL B 1 170 ? -12.031 8.727 0.769 1 98.19 170 VAL B N 1
ATOM 4691 C CA . VAL B 1 170 ? -11.555 10 1.28 1 98.19 170 VAL B CA 1
ATOM 4692 C C . VAL B 1 170 ? -10.117 9.852 1.778 1 98.19 170 VAL B C 1
ATOM 4694 O O . VAL B 1 170 ? -9.75 8.812 2.34 1 98.19 170 VAL B O 1
ATOM 4697 N N . LEU B 1 171 ? -9.328 10.812 1.516 1 98.62 171 LEU B N 1
ATOM 4698 C CA . LEU B 1 171 ? -8.008 10.945 2.121 1 98.62 171 LEU B CA 1
ATOM 4699 C C . LEU B 1 171 ? -8.039 11.945 3.273 1 98.62 171 LEU B C 1
ATOM 4701 O O . LEU B 1 171 ? -8.125 13.156 3.051 1 98.62 171 LEU B O 1
ATOM 4705 N N . ALA B 1 172 ? -7.941 11.438 4.512 1 98.62 172 ALA B N 1
ATOM 4706 C CA . ALA B 1 172 ? -8.094 12.234 5.723 1 98.62 172 ALA B CA 1
ATOM 4707 C C . ALA B 1 172 ? -6.738 12.594 6.32 1 98.62 172 ALA B C 1
ATOM 4709 O O . ALA B 1 172 ? -5.852 11.742 6.41 1 98.62 172 ALA B O 1
ATOM 4710 N N . PHE B 1 173 ? -6.66 13.898 6.82 1 97.56 173 PHE B N 1
ATOM 4711 C CA . PHE B 1 173 ? -5.387 14.414 7.312 1 97.56 173 PHE B CA 1
ATOM 4712 C C . PHE B 1 173 ? -5.547 15.023 8.703 1 97.56 173 PHE B C 1
ATOM 4714 O O . PHE B 1 173 ? -6.609 15.547 9.031 1 97.56 173 PHE B O 1
ATOM 4721 N N . ASP B 1 174 ? -4.395 14.953 9.391 1 96.62 174 ASP B N 1
ATOM 4722 C CA . ASP B 1 174 ? -4.184 15.961 10.43 1 96.62 174 ASP B CA 1
ATOM 4723 C C . ASP B 1 174 ? -3.844 17.312 9.812 1 96.62 174 ASP B C 1
ATOM 4725 O O . ASP B 1 174 ? -3.336 17.391 8.688 1 96.62 174 ASP B O 1
ATOM 4729 N N . SER B 1 175 ? -4.121 18.375 10.547 1 95.81 175 SER B N 1
ATOM 4730 C CA . SER B 1 175 ? -3.934 19.688 9.953 1 95.81 175 SER B CA 1
ATOM 4731 C C . SER B 1 175 ? -2.57 20.266 10.312 1 95.81 175 SER B C 1
ATOM 4733 O O . SER B 1 175 ? -2.143 21.266 9.742 1 95.81 175 SER B O 1
ATOM 4735 N N . ASP B 1 176 ? -1.865 19.688 11.273 1 96.38 176 ASP B N 1
ATOM 4736 C CA . ASP B 1 176 ? -0.52 20.141 11.617 1 96.38 176 ASP B CA 1
ATOM 4737 C C . ASP B 1 176 ? 0.525 19.484 10.719 1 96.38 176 ASP B C 1
ATOM 4739 O O . ASP B 1 176 ? 1.533 18.969 11.211 1 96.38 176 ASP B O 1
ATOM 4743 N N . GLN B 1 177 ? 0.238 19.453 9.477 1 97.69 177 GLN B N 1
ATOM 4744 C CA . GLN B 1 177 ? 1.103 18.891 8.445 1 97.69 177 GLN B CA 1
ATOM 4745 C C . GLN B 1 177 ? 1.253 19.859 7.27 1 97.69 177 GLN B C 1
ATOM 4747 O O . GLN B 1 177 ? 0.518 20.844 7.168 1 97.69 177 GLN B O 1
ATOM 4752 N N . LEU B 1 178 ? 2.26 19.656 6.469 1 97.88 178 LEU B N 1
ATOM 4753 C CA . LEU B 1 178 ? 2.496 20.359 5.223 1 97.88 178 LEU B CA 1
ATOM 4754 C C . LEU B 1 178 ? 2.52 19.406 4.039 1 97.88 178 LEU B C 1
ATOM 4756 O O . LEU B 1 178 ? 3.428 18.578 3.926 1 97.88 178 LEU B O 1
ATOM 4760 N N . ILE B 1 179 ? 1.543 19.516 3.186 1 98.38 179 ILE B N 1
ATOM 4761 C CA . ILE B 1 179 ? 1.473 18.672 1.997 1 98.38 179 ILE B CA 1
ATOM 4762 C C . ILE B 1 179 ? 2.48 19.156 0.959 1 98.38 179 ILE B C 1
ATOM 4764 O O . ILE B 1 179 ? 2.455 20.328 0.559 1 98.38 179 ILE B O 1
ATOM 4768 N N . MET B 1 180 ? 3.32 18.172 0.468 1 97.5 180 MET B N 1
ATOM 4769 C CA . MET B 1 180 ? 4.461 18.578 -0.35 1 97.5 180 MET B CA 1
ATOM 4770 C C . MET B 1 180 ? 4.238 18.203 -1.813 1 97.5 180 MET B C 1
ATOM 4772 O O . MET B 1 180 ? 4.918 18.734 -2.699 1 97.5 180 MET B O 1
ATOM 4776 N N . ARG B 1 181 ? 3.285 17.328 -2.041 1 95.62 181 ARG B N 1
ATOM 4777 C CA . ARG B 1 181 ? 3.041 16.844 -3.395 1 95.62 181 ARG B CA 1
ATOM 4778 C C . ARG B 1 181 ? 1.548 16.672 -3.648 1 95.62 181 ARG B C 1
ATOM 4780 O O . ARG B 1 181 ? 0.757 16.578 -2.705 1 95.62 181 ARG B O 1
ATOM 4787 N N . ASN B 1 182 ? 1.285 16.688 -5.012 1 96.38 182 ASN B N 1
ATOM 4788 C CA . ASN B 1 182 ? -0.076 16.312 -5.383 1 96.38 182 ASN B CA 1
ATOM 4789 C C . ASN B 1 182 ? -0.371 14.859 -5.047 1 96.38 182 ASN B C 1
ATOM 4791 O O . ASN B 1 182 ? 0.448 13.977 -5.32 1 96.38 182 ASN B O 1
ATOM 4795 N N . LEU B 1 183 ? -1.503 14.609 -4.492 1 97.06 183 LEU B N 1
ATOM 4796 C CA . LEU B 1 183 ? -1.814 13.281 -3.979 1 97.06 183 LEU B CA 1
ATOM 4797 C C . LEU B 1 183 ? -2.984 12.664 -4.738 1 97.06 183 LEU B C 1
ATOM 4799 O O . LEU B 1 183 ? -3.469 11.586 -4.375 1 97.06 183 LEU B O 1
ATOM 4803 N N . ASP B 1 184 ? -3.432 13.266 -5.816 1 95.31 184 ASP B N 1
ATOM 4804 C CA . ASP B 1 184 ? -4.613 12.828 -6.555 1 95.31 184 ASP B CA 1
ATOM 4805 C C . ASP B 1 184 ? -4.457 11.398 -7.047 1 95.31 184 ASP B C 1
ATOM 4807 O O . ASP B 1 184 ? -5.414 10.617 -7.035 1 95.31 184 ASP B O 1
ATOM 4811 N N . GLN B 1 185 ? -3.281 11.062 -7.402 1 91.31 185 GLN B N 1
ATOM 4812 C CA . GLN B 1 185 ? -3.045 9.766 -8.023 1 91.31 185 GLN B CA 1
ATOM 4813 C C . GLN B 1 185 ? -3.283 8.625 -7.027 1 91.31 185 GLN B C 1
ATOM 4815 O O . GLN B 1 185 ? -3.51 7.484 -7.43 1 91.31 185 GLN B O 1
ATOM 4820 N N . LEU B 1 186 ? -3.256 8.891 -5.781 1 95.19 186 LEU B N 1
ATOM 4821 C CA . LEU B 1 186 ? -3.438 7.855 -4.773 1 95.19 186 LEU B CA 1
ATOM 4822 C C . LEU B 1 186 ? -4.867 7.324 -4.789 1 95.19 186 LEU B C 1
ATOM 4824 O O . LEU B 1 186 ? -5.105 6.152 -4.477 1 95.19 186 LEU B O 1
ATOM 4828 N N . PHE B 1 187 ? -5.812 8.148 -5.168 1 95.31 187 PHE B N 1
ATOM 4829 C CA . PHE B 1 187 ? -7.219 7.758 -5.129 1 95.31 187 PHE B CA 1
ATOM 4830 C C . PHE B 1 187 ? -7.492 6.609 -6.09 1 95.31 187 PHE B C 1
ATOM 4832 O O . PHE B 1 187 ? -8.219 5.672 -5.758 1 95.31 187 PHE B O 1
ATOM 4839 N N . SER B 1 188 ? -6.895 6.629 -7.195 1 90.38 188 SER B N 1
ATOM 4840 C CA . SER B 1 188 ? -7.105 5.57 -8.18 1 90.38 188 SER B CA 1
ATOM 4841 C C . SER B 1 188 ? -5.98 4.543 -8.133 1 90.38 188 SER B C 1
ATOM 4843 O O . SER B 1 188 ? -6.129 3.43 -8.641 1 90.38 188 SER B O 1
ATOM 4845 N N . GLY B 1 189 ? -4.895 4.922 -7.566 1 90.94 189 GLY B N 1
ATOM 4846 C CA . GLY B 1 189 ? -3.723 4.062 -7.609 1 90.94 189 GLY B CA 1
ATOM 4847 C C . GLY B 1 189 ? -3.697 3.027 -6.504 1 90.94 189 GLY B C 1
ATOM 4848 O O . GLY B 1 189 ? -3.35 1.868 -6.738 1 90.94 189 GLY B O 1
ATOM 4849 N N . LEU B 1 190 ? -4.043 3.385 -5.34 1 94 190 LEU B N 1
ATOM 4850 C CA . LEU B 1 190 ? -4.016 2.465 -4.207 1 94 190 LEU B CA 1
ATOM 4851 C C . LEU B 1 190 ? -5.121 1.422 -4.328 1 94 190 LEU B C 1
ATOM 4853 O O . LEU B 1 190 ? -6.238 1.742 -4.738 1 94 190 LEU B O 1
ATOM 4857 N N . PRO B 1 191 ? -4.781 0.214 -3.99 1 89.88 191 PRO B N 1
ATOM 4858 C CA . PRO B 1 191 ? -5.824 -0.811 -4.023 1 89.88 191 PRO B CA 1
ATOM 4859 C C . PRO B 1 191 ? -6.969 -0.521 -3.057 1 89.88 191 PRO B C 1
ATOM 4861 O O . PRO B 1 191 ? -6.762 0.115 -2.021 1 89.88 191 PRO B O 1
ATOM 4864 N N . ILE B 1 192 ? -8.148 -1.015 -3.455 1 86.31 192 ILE B N 1
ATOM 4865 C CA . ILE B 1 192 ? -9.336 -0.839 -2.623 1 86.31 192 ILE B CA 1
ATOM 4866 C C . ILE B 1 192 ? -9.297 -1.818 -1.452 1 86.31 192 ILE B C 1
ATOM 4868 O O . ILE B 1 192 ? -8.977 -2.996 -1.63 1 86.31 192 ILE B O 1
ATOM 4872 N N . GLY B 1 193 ? -9.531 -1.341 -0.324 1 85.75 193 GLY B N 1
ATOM 4873 C CA . GLY B 1 193 ? -9.633 -2.086 0.921 1 85.75 193 GLY B CA 1
ATOM 4874 C C . GLY B 1 193 ? -10.422 -1.354 1.989 1 85.75 193 GLY B C 1
ATOM 4875 O O . GLY B 1 193 ? -11.5 -0.817 1.715 1 85.75 193 GLY B O 1
ATOM 4876 N N . SER B 1 194 ? -9.945 -1.408 3.213 1 85.75 194 SER B N 1
ATOM 4877 C CA . SER B 1 194 ? -10.547 -0.619 4.281 1 85.75 194 SER B CA 1
ATOM 4878 C C . SER B 1 194 ? -9.836 0.72 4.449 1 85.75 194 SER B C 1
ATOM 4880 O O . SER B 1 194 ? -10.461 1.777 4.344 1 85.75 194 SER B O 1
ATOM 4882 N N . ILE B 1 195 ? -8.523 0.562 4.609 1 96.56 195 ILE B N 1
ATOM 4883 C CA . ILE B 1 195 ? -7.758 1.771 4.887 1 96.56 195 ILE B CA 1
ATOM 4884 C C . ILE B 1 195 ? -6.328 1.607 4.371 1 96.56 195 ILE B C 1
ATOM 4886 O O . ILE B 1 195 ? -5.793 0.497 4.348 1 96.56 195 ILE B O 1
ATOM 4890 N N . SER B 1 196 ? -5.711 2.645 3.838 1 97.88 196 SER B N 1
ATOM 4891 C CA . SER B 1 196 ? -4.273 2.797 3.635 1 97.88 196 SER B CA 1
ATOM 4892 C C . SER B 1 196 ? -3.707 3.912 4.508 1 97.88 196 SER B C 1
ATOM 4894 O O . SER B 1 196 ? -4.312 4.977 4.633 1 97.88 196 SER B O 1
ATOM 4896 N N . ALA B 1 197 ? -2.637 3.654 5.152 1 98.44 197 ALA B N 1
ATOM 4897 C CA . ALA B 1 197 ? -2.014 4.625 6.051 1 98.44 197 ALA B CA 1
ATOM 4898 C C . ALA B 1 197 ? -0.515 4.367 6.184 1 98.44 197 ALA B C 1
ATOM 4900 O O . ALA B 1 197 ? -0.061 3.229 6.039 1 98.44 197 ALA B O 1
ATOM 4901 N N . PRO B 1 198 ? 0.199 5.418 6.457 1 98.06 198 PRO B N 1
ATOM 4902 C CA . PRO B 1 198 ? 1.645 5.215 6.586 1 98.06 198 PRO B CA 1
ATOM 4903 C C . PRO B 1 198 ? 2.031 4.559 7.91 1 98.06 198 PRO B C 1
ATOM 4905 O O . PRO B 1 198 ? 1.28 4.637 8.883 1 98.06 198 PRO B O 1
ATOM 4908 N N . ARG B 1 199 ? 3.205 4.02 7.863 1 97.12 199 ARG B N 1
ATOM 4909 C CA . ARG B 1 199 ? 3.836 3.477 9.062 1 97.12 199 ARG B CA 1
ATOM 4910 C C . ARG B 1 199 ? 4.277 4.594 10 1 97.12 199 ARG B C 1
ATOM 4912 O O . ARG B 1 199 ? 4.898 5.566 9.57 1 97.12 199 ARG B O 1
ATOM 4919 N N . ALA B 1 200 ? 3.83 4.379 11.266 1 97.69 200 ALA B N 1
ATOM 4920 C CA . ALA B 1 200 ? 4.461 5.203 12.297 1 97.69 200 ALA B CA 1
ATOM 4921 C C . ALA B 1 200 ? 5.859 4.691 12.625 1 97.69 200 ALA B C 1
ATOM 4923 O O . ALA B 1 200 ? 6.082 4.121 13.695 1 97.69 200 ALA B O 1
ATOM 4924 N N . TYR B 1 201 ? 6.801 5.066 11.773 1 96 201 TYR B N 1
ATOM 4925 C CA . TYR B 1 201 ? 8.117 4.438 11.773 1 96 201 TYR B CA 1
ATOM 4926 C C . TYR B 1 201 ? 8.891 4.789 13.039 1 96 201 TYR B C 1
ATOM 4928 O O . TYR B 1 201 ? 9.891 4.141 13.367 1 96 201 TYR B O 1
ATOM 4936 N N . TRP B 1 202 ? 8.484 5.785 13.797 1 95.81 202 TRP B N 1
ATOM 4937 C CA . TRP B 1 202 ? 9.141 6.168 15.039 1 95.81 202 TRP B CA 1
ATOM 4938 C C . TRP B 1 202 ? 8.633 5.324 16.203 1 95.81 202 TRP B C 1
ATOM 4940 O O . TRP B 1 202 ? 9.211 5.34 17.297 1 95.81 202 TRP B O 1
ATOM 4950 N N . ILE B 1 203 ? 7.551 4.629 16.016 1 95.88 203 ILE B N 1
ATOM 4951 C CA . ILE B 1 203 ? 6.961 3.822 17.078 1 95.88 203 ILE B CA 1
ATOM 4952 C C . ILE B 1 203 ? 7.301 2.35 16.859 1 95.88 203 ILE B C 1
ATOM 4954 O O . ILE B 1 203 ? 8.031 1.749 17.656 1 95.88 203 ILE B O 1
ATOM 4958 N N . ALA B 1 204 ? 6.785 1.794 15.742 1 94.88 204 ALA B N 1
ATOM 4959 C CA . ALA B 1 204 ? 7 0.383 15.43 1 94.88 204 ALA B CA 1
ATOM 4960 C C . ALA B 1 204 ? 6.703 0.091 13.961 1 94.88 204 ALA B C 1
ATOM 4962 O O . ALA B 1 204 ? 5.973 0.842 13.312 1 94.88 204 ALA B O 1
ATOM 4963 N N . LYS B 1 205 ? 7.203 -0.997 13.461 1 92.94 205 LYS B N 1
ATOM 4964 C CA . LYS B 1 205 ? 7.047 -1.326 12.047 1 92.94 205 LYS B CA 1
ATOM 4965 C C . LYS B 1 205 ? 5.613 -1.74 11.734 1 92.94 205 LYS B C 1
ATOM 4967 O O . LYS B 1 205 ? 5.184 -1.688 10.578 1 92.94 205 LYS B O 1
ATOM 4972 N N . ASP B 1 206 ? 4.852 -2.232 12.695 1 94.06 206 ASP B N 1
ATOM 4973 C CA . ASP B 1 206 ? 3.49 -2.695 12.445 1 94.06 206 ASP B CA 1
ATOM 4974 C C . ASP B 1 206 ? 2.463 -1.734 13.039 1 94.06 206 ASP B C 1
ATOM 4976 O O . ASP B 1 206 ? 1.354 -2.143 13.391 1 94.06 206 ASP B O 1
ATOM 4980 N N . PHE B 1 207 ? 2.846 -0.547 13.219 1 97 207 PHE B N 1
ATOM 4981 C CA . PHE B 1 207 ? 1.965 0.469 13.781 1 97 207 PHE B CA 1
ATOM 4982 C C . PHE B 1 207 ? 1.677 1.562 12.758 1 97 207 PHE B C 1
ATOM 4984 O O . PHE B 1 207 ? 2.6 2.195 12.242 1 97 207 PHE B O 1
ATOM 4991 N N . LEU B 1 208 ? 0.385 1.785 12.445 1 97.56 208 LEU B N 1
ATOM 4992 C CA . LEU B 1 208 ? 0.045 2.791 11.445 1 97.56 208 LEU B CA 1
ATOM 4993 C C . LEU B 1 208 ? -0.138 4.16 12.094 1 97.56 208 LEU B C 1
ATOM 4995 O O . LEU B 1 208 ? -0.453 4.254 13.281 1 97.56 208 LEU B O 1
ATOM 4999 N N . ALA B 1 209 ? 0.117 5.195 11.336 1 97.94 209 ALA B N 1
ATOM 5000 C CA . ALA B 1 209 ? -0.165 6.57 11.734 1 97.94 209 ALA B CA 1
ATOM 5001 C C . ALA B 1 209 ? -1.511 7.039 11.188 1 97.94 209 ALA B C 1
ATOM 5003 O O . ALA B 1 209 ? -1.738 7.008 9.977 1 97.94 209 ALA B O 1
ATOM 5004 N N . SER B 1 210 ? -2.385 7.508 12.062 1 97.44 210 SER B N 1
ATOM 5005 C CA . SER B 1 210 ? -3.717 7.93 11.641 1 97.44 210 SER B CA 1
ATOM 5006 C C . SER B 1 210 ? -3.707 9.367 11.133 1 97.44 210 SER B C 1
ATOM 5008 O O . SER B 1 210 ? -4.758 9.922 10.82 1 97.44 210 SER B O 1
ATOM 5010 N N . THR B 1 211 ? -2.525 10.008 11 1 97.19 211 THR B N 1
ATOM 5011 C CA . THR B 1 211 ? -2.402 11.391 10.57 1 97.19 211 THR B CA 1
ATOM 5012 C C . THR B 1 211 ? -2.65 11.523 9.07 1 97.19 211 THR B C 1
ATOM 5014 O O . THR B 1 211 ? -2.801 12.633 8.555 1 97.19 211 THR B O 1
ATOM 5017 N N . PHE B 1 212 ? -2.648 10.508 8.398 1 98.38 212 PHE B N 1
ATOM 5018 C CA . PHE B 1 212 ? -2.852 10.336 6.961 1 98.38 212 PHE B CA 1
ATOM 5019 C C . PHE B 1 212 ? -3.561 9.023 6.668 1 98.38 212 PHE B C 1
ATOM 5021 O O . PHE B 1 212 ? -2.975 7.945 6.82 1 98.38 212 PHE B O 1
ATOM 5028 N N . MET B 1 213 ? -4.836 9.047 6.215 1 98.62 213 MET B N 1
ATOM 5029 C CA . MET B 1 213 ? -5.598 7.82 6.02 1 98.62 213 MET B CA 1
ATOM 5030 C C . MET B 1 213 ? -6.41 7.879 4.73 1 98.62 213 MET B C 1
ATOM 5032 O O . MET B 1 213 ? -7.27 8.75 4.574 1 98.62 213 MET B O 1
ATOM 5036 N N . MET B 1 214 ? -6.102 7.008 3.791 1 98.44 214 MET B N 1
ATOM 5037 C CA . MET B 1 214 ? -7.035 6.73 2.701 1 98.44 214 MET B CA 1
ATOM 5038 C C . MET B 1 214 ? -8.125 5.77 3.152 1 98.44 214 MET B C 1
ATOM 5040 O O . MET B 1 214 ? -7.848 4.617 3.49 1 98.44 214 MET B O 1
ATOM 5044 N N . ILE B 1 215 ? -9.352 6.219 3.162 1 98.44 215 ILE B N 1
ATOM 5045 C CA . ILE B 1 215 ? -10.461 5.445 3.715 1 98.44 215 ILE B CA 1
ATOM 5046 C C . ILE B 1 215 ? -11.43 5.062 2.598 1 98.44 215 ILE B C 1
ATOM 5048 O O . ILE B 1 215 ? -11.938 5.93 1.884 1 98.44 215 ILE B O 1
ATOM 5052 N N . ASP B 1 216 ? -11.656 3.809 2.428 1 96.44 216 ASP B N 1
ATOM 5053 C CA . ASP B 1 216 ? -12.734 3.33 1.576 1 96.44 216 ASP B CA 1
ATOM 5054 C C . ASP B 1 216 ? -14.055 3.26 2.352 1 96.44 216 ASP B C 1
ATOM 5056 O O . ASP B 1 216 ? -14.312 2.279 3.053 1 96.44 216 ASP B O 1
ATOM 5060 N N . LEU B 1 217 ? -14.875 4.18 2.088 1 96.81 217 LEU B N 1
ATOM 5061 C CA . LEU B 1 217 ? -16.016 4.422 2.953 1 96.81 217 LEU B CA 1
ATOM 5062 C C . LEU B 1 217 ? -17.078 3.342 2.758 1 96.81 217 LEU B C 1
ATOM 5064 O O . LEU B 1 217 ? -17.312 2.896 1.633 1 96.81 217 LEU B O 1
ATOM 5068 N N . SER B 1 218 ? -17.656 2.904 3.859 1 93.31 218 SER B N 1
ATOM 5069 C CA . SER B 1 218 ? -18.781 1.975 3.875 1 93.31 218 SER B CA 1
ATOM 5070 C C . SER B 1 218 ? -19.484 1.99 5.223 1 93.31 218 SER B C 1
ATOM 5072 O O . SER B 1 218 ? -18.891 2.359 6.238 1 93.31 218 SER B O 1
ATOM 5074 N N . ASP B 1 219 ? -20.688 1.546 5.207 1 93.12 219 ASP B N 1
ATOM 5075 C CA . ASP B 1 219 ? -21.438 1.438 6.465 1 93.12 219 ASP B CA 1
ATOM 5076 C C . ASP B 1 219 ? -20.781 0.427 7.402 1 93.12 219 ASP B C 1
ATOM 5078 O O . ASP B 1 219 ? -20.688 0.657 8.609 1 93.12 219 ASP B O 1
ATOM 5082 N N . ARG B 1 220 ? -20.359 -0.598 6.883 1 89.69 220 ARG B N 1
ATOM 5083 C CA . ARG B 1 220 ? -19.703 -1.622 7.684 1 89.69 220 ARG B CA 1
ATOM 5084 C C . ARG B 1 220 ? -18.5 -1.044 8.422 1 89.69 220 ARG B C 1
ATOM 5086 O O . ARG B 1 220 ? -18.344 -1.247 9.633 1 89.69 220 ARG B O 1
ATOM 5093 N N . LEU B 1 221 ? -17.656 -0.383 7.66 1 94.44 221 LEU B N 1
ATOM 5094 C CA . LEU B 1 221 ? -16.438 0.175 8.242 1 94.44 221 LEU B CA 1
ATOM 5095 C C . LEU B 1 221 ? -16.781 1.24 9.281 1 94.44 221 LEU B C 1
ATOM 5097 O O . LEU B 1 221 ? -16.203 1.251 10.375 1 94.44 221 LEU B O 1
ATOM 5101 N N . TRP B 1 222 ? -17.703 2.111 8.977 1 96 222 TRP B N 1
ATOM 5102 C CA . TRP B 1 222 ? -18.109 3.141 9.938 1 96 222 TRP B CA 1
ATOM 5103 C C . TRP B 1 222 ? -18.656 2.514 11.211 1 96 222 TRP B C 1
ATOM 5105 O O . TRP B 1 222 ? -18.312 2.934 12.32 1 96 222 TRP B O 1
ATOM 5115 N N . ASN B 1 223 ? -19.5 1.554 11.016 1 94 223 ASN B N 1
ATOM 5116 C CA . ASN B 1 223 ? -20.078 0.896 12.188 1 94 223 ASN B CA 1
ATOM 5117 C C . ASN B 1 223 ? -19 0.277 13.07 1 94 223 ASN B C 1
ATOM 5119 O O . ASN B 1 223 ? -19.062 0.354 14.297 1 94 223 ASN B O 1
ATOM 5123 N N . ALA B 1 224 ? -18.047 -0.291 12.461 1 93.38 224 ALA B N 1
ATOM 5124 C CA . ALA B 1 224 ? -16.938 -0.887 13.211 1 93.38 224 ALA B CA 1
ATOM 5125 C C . ALA B 1 224 ? -16.141 0.181 13.953 1 93.38 224 ALA B C 1
ATOM 5127 O O . ALA B 1 224 ? -15.812 0.015 15.125 1 93.38 224 ALA B O 1
ATOM 5128 N N . VAL B 1 225 ? -15.875 1.274 13.297 1 96.25 225 VAL B N 1
ATOM 5129 C CA . VAL B 1 225 ? -15.102 2.355 13.898 1 96.25 225 VAL B CA 1
ATOM 5130 C C . VAL B 1 225 ? -15.906 2.996 15.023 1 96.25 225 VAL B C 1
ATOM 5132 O O . VAL B 1 225 ? -15.375 3.244 16.109 1 96.25 225 VAL B O 1
ATOM 5135 N N . ASN B 1 226 ? -17.141 3.207 14.727 1 94.81 226 ASN B N 1
ATOM 5136 C CA . ASN B 1 226 ? -18.016 3.797 15.734 1 94.81 226 ASN B CA 1
ATOM 5137 C C . ASN B 1 226 ? -18.078 2.934 16.984 1 94.81 226 ASN B C 1
ATOM 5139 O O . ASN B 1 226 ? -18.031 3.451 18.109 1 94.81 226 ASN B O 1
ATOM 5143 N N . ALA B 1 227 ? -18.188 1.697 16.828 1 93.88 227 ALA B N 1
ATOM 5144 C CA . ALA B 1 227 ? -18.188 0.77 17.953 1 93.88 227 ALA B CA 1
ATOM 5145 C C . ALA B 1 227 ? -16.859 0.786 18.688 1 93.88 227 ALA B C 1
ATOM 5147 O O . ALA B 1 227 ? -16.828 0.761 19.922 1 93.88 227 ALA B O 1
ATOM 5148 N N . ALA B 1 228 ? -15.797 0.805 17.953 1 94.44 228 ALA B N 1
ATOM 5149 C CA . ALA B 1 228 ? -14.461 0.832 18.562 1 94.44 228 ALA B CA 1
ATOM 5150 C C . ALA B 1 228 ? -14.266 2.092 19.391 1 94.44 228 ALA B C 1
ATOM 5152 O O . ALA B 1 228 ? -13.664 2.041 20.469 1 94.44 228 ALA B O 1
ATOM 5153 N N . VAL B 1 229 ? -14.742 3.18 18.906 1 93.06 229 VAL B N 1
ATOM 5154 C CA . VAL B 1 229 ? -14.664 4.445 19.625 1 93.06 229 VAL B CA 1
ATOM 5155 C C . VAL B 1 229 ? -15.461 4.352 20.922 1 93.06 229 VAL B C 1
ATOM 5157 O O . VAL B 1 229 ? -14.977 4.758 21.984 1 93.06 229 VAL B O 1
ATOM 5160 N N . ALA B 1 230 ? -16.594 3.768 20.875 1 90.06 230 ALA B N 1
ATOM 5161 C CA . ALA B 1 230 ? -17.484 3.637 22.031 1 90.06 230 ALA B CA 1
ATOM 5162 C C . ALA B 1 230 ? -16.844 2.738 23.094 1 90.06 230 ALA B C 1
ATOM 5164 O O . ALA B 1 230 ? -17.078 2.926 24.281 1 90.06 230 ALA B O 1
ATOM 5165 N N . ASN B 1 231 ? -15.992 1.845 22.656 1 91.38 231 ASN B N 1
ATOM 5166 C CA . ASN B 1 231 ? -15.422 0.859 23.578 1 91.38 231 ASN B CA 1
ATOM 5167 C C . ASN B 1 231 ? -13.961 1.167 23.891 1 91.38 231 ASN B C 1
ATOM 5169 O O . ASN B 1 231 ? -13.258 0.328 24.453 1 91.38 231 ASN B O 1
ATOM 5173 N N . ALA B 1 232 ? -13.555 2.316 23.469 1 89.56 232 ALA B N 1
ATOM 5174 C CA . ALA B 1 232 ? -12.148 2.666 23.656 1 89.56 232 ALA B CA 1
ATOM 5175 C C . ALA B 1 232 ? -11.797 2.754 25.141 1 89.56 232 ALA B C 1
ATOM 5177 O O . ALA B 1 232 ? -12.609 3.201 25.953 1 89.56 232 ALA B O 1
ATOM 5178 N N . GLY B 1 233 ? -10.625 2.311 25.453 1 87.06 233 GLY B N 1
ATOM 5179 C CA . GLY B 1 233 ? -10.133 2.4 26.812 1 87.06 233 GLY B CA 1
ATOM 5180 C C . GLY B 1 233 ? -9.711 3.803 27.203 1 87.06 233 GLY B C 1
ATOM 5181 O O . GLY B 1 233 ? -9.609 4.688 26.344 1 87.06 233 GLY B O 1
ATOM 5182 N N . MET B 1 234 ? -9.406 4.055 28.484 1 82.31 234 MET B N 1
ATOM 5183 C CA . MET B 1 234 ? -9.102 5.367 29.062 1 82.31 234 MET B CA 1
ATOM 5184 C C . MET B 1 234 ? -7.816 5.93 28.453 1 82.31 234 MET B C 1
ATOM 5186 O O . MET B 1 234 ? -7.684 7.145 28.297 1 82.31 234 MET B O 1
ATOM 5190 N N . ASP B 1 235 ? -6.918 5.168 28.047 1 84.69 235 ASP B N 1
ATOM 5191 C CA . ASP B 1 235 ? -5.645 5.676 27.547 1 84.69 235 ASP B CA 1
ATOM 5192 C C . ASP B 1 235 ? -5.492 5.414 26.062 1 84.69 235 ASP B C 1
ATOM 5194 O O . ASP B 1 235 ? -4.375 5.398 25.531 1 84.69 235 ASP B O 1
ATOM 5198 N N . GLU B 1 236 ? -6.656 5.285 25.438 1 89.38 236 GLU B N 1
ATOM 5199 C CA . GLU B 1 236 ? -6.602 5.051 24 1 89.38 236 GLU B CA 1
ATOM 5200 C C . GLU B 1 236 ? -7.102 6.27 23.234 1 89.38 236 GLU B C 1
ATOM 5202 O O . GLU B 1 236 ? -8.148 6.836 23.562 1 89.38 236 GLU B O 1
ATOM 5207 N N . PHE B 1 237 ? -6.309 6.656 22.281 1 90.88 237 PHE B N 1
ATOM 5208 C CA . PHE B 1 237 ? -6.664 7.75 21.391 1 90.88 237 PHE B CA 1
ATOM 5209 C C . PHE B 1 237 ? -6.848 7.246 19.969 1 90.88 237 PHE B C 1
ATOM 5211 O O . PHE B 1 237 ? -6.996 6.043 19.734 1 90.88 237 PHE B O 1
ATOM 5218 N N . ASP B 1 238 ? -6.93 8.164 19.031 1 92.81 238 ASP B N 1
ATOM 5219 C CA . ASP B 1 238 ? -7.289 7.805 17.672 1 92.81 238 ASP B CA 1
ATOM 5220 C C . ASP B 1 238 ? -6.348 6.738 17.109 1 92.81 238 ASP B C 1
ATOM 5222 O O . ASP B 1 238 ? -6.793 5.727 16.578 1 92.81 238 ASP B O 1
ATOM 5226 N N . MET B 1 239 ? -5.023 6.953 17.234 1 94.25 239 MET B N 1
ATOM 5227 C CA . MET B 1 239 ? -4.059 6.023 16.656 1 94.25 239 MET B CA 1
ATOM 5228 C C . MET B 1 239 ? -4.168 4.648 17.297 1 94.25 239 MET B C 1
ATOM 5230 O O . MET B 1 239 ? -4.074 3.627 16.625 1 94.25 239 MET B O 1
ATOM 5234 N N . ASP B 1 240 ? -4.375 4.641 18.594 1 94.94 240 ASP B N 1
ATOM 5235 C CA . ASP B 1 240 ? -4.547 3.375 19.297 1 94.94 240 ASP B CA 1
ATOM 5236 C C . ASP B 1 240 ? -5.785 2.631 18.812 1 94.94 240 ASP B C 1
ATOM 5238 O O . ASP B 1 240 ? -5.723 1.436 18.516 1 94.94 240 ASP B O 1
ATOM 5242 N N . ILE B 1 241 ? -6.859 3.312 18.75 1 95.06 241 ILE B N 1
ATOM 5243 C CA . ILE B 1 241 ? -8.148 2.734 18.391 1 95.06 241 ILE B CA 1
ATOM 5244 C C . ILE B 1 241 ? -8.062 2.143 16.984 1 95.06 241 ILE B C 1
ATOM 5246 O O . ILE B 1 241 ? -8.461 0.996 16.75 1 95.06 241 ILE B O 1
ATOM 5250 N N . ILE B 1 242 ? -7.488 2.871 16.078 1 97 242 ILE B N 1
ATOM 5251 C CA . ILE B 1 242 ? -7.457 2.445 14.688 1 97 242 ILE B CA 1
ATOM 5252 C C . ILE B 1 242 ? -6.488 1.276 14.523 1 97 242 ILE B C 1
ATOM 5254 O O . ILE B 1 242 ? -6.734 0.362 13.734 1 97 242 ILE B O 1
ATOM 5258 N N . ASN B 1 243 ? -5.367 1.298 15.18 1 97.25 243 ASN B N 1
ATOM 5259 C CA . ASN B 1 243 ? -4.434 0.181 15.094 1 97.25 243 ASN B CA 1
ATOM 5260 C C . ASN B 1 243 ? -5.039 -1.103 15.656 1 97.25 243 ASN B C 1
ATOM 5262 O O . ASN B 1 243 ? -4.828 -2.186 15.109 1 97.25 243 ASN B O 1
ATOM 5266 N N . LYS B 1 244 ? -5.73 -0.966 16.75 1 95.88 244 LYS B N 1
ATOM 5267 C CA . LYS B 1 244 ? -6.406 -2.129 17.312 1 95.88 244 LYS B CA 1
ATOM 5268 C C . LYS B 1 244 ? -7.43 -2.701 16.328 1 95.88 244 LYS B C 1
ATOM 5270 O O . LYS B 1 244 ? -7.531 -3.92 16.172 1 95.88 244 LYS B O 1
ATOM 5275 N N . LEU B 1 245 ? -8.117 -1.842 15.703 1 95.38 245 LEU B N 1
ATOM 5276 C CA . LEU B 1 245 ? -9.227 -2.252 14.859 1 95.38 245 LEU B CA 1
ATOM 5277 C C . LEU B 1 245 ? -8.734 -2.693 13.484 1 95.38 245 LEU B C 1
ATOM 5279 O O . LEU B 1 245 ? -9.203 -3.697 12.945 1 95.38 245 LEU B O 1
ATOM 5283 N N . LEU B 1 246 ? -7.758 -1.958 12.867 1 96.06 246 LEU B N 1
ATOM 5284 C CA . LEU B 1 246 ? -7.484 -2.107 11.445 1 96.06 246 LEU B CA 1
ATOM 5285 C C . LEU B 1 246 ? -6.012 -2.412 11.203 1 96.06 246 LEU B C 1
ATOM 5287 O O . LEU B 1 246 ? -5.582 -2.543 10.055 1 96.06 246 LEU B O 1
ATOM 5291 N N . GLY B 1 247 ? -5.23 -2.557 12.195 1 94.69 247 GLY B N 1
ATOM 5292 C CA . GLY B 1 247 ? -3.799 -2.775 12.062 1 94.69 247 GLY B CA 1
ATOM 5293 C C . GLY B 1 247 ? -3.459 -4.047 11.305 1 94.69 247 GLY B C 1
ATOM 5294 O O . GLY B 1 247 ? -2.4 -4.141 10.68 1 94.69 247 GLY B O 1
ATOM 5295 N N . GLY B 1 248 ? -4.324 -4.992 11.305 1 92.5 248 GLY B N 1
ATOM 5296 C CA . GLY B 1 248 ? -4.082 -6.266 10.641 1 92.5 248 GLY B CA 1
ATOM 5297 C C . GLY B 1 248 ? -4.527 -6.281 9.195 1 92.5 248 GLY B C 1
ATOM 5298 O O . GLY B 1 248 ? -4.254 -7.234 8.461 1 92.5 248 GLY B O 1
ATOM 5299 N N . GLU B 1 249 ? -5.133 -5.203 8.75 1 92.31 249 GLU B N 1
ATOM 5300 C CA . GLU B 1 249 ? -5.664 -5.238 7.391 1 92.31 249 GLU B CA 1
ATOM 5301 C C . GLU B 1 249 ? -5.25 -3.996 6.605 1 92.31 249 GLU B C 1
ATOM 5303 O O . GLU B 1 249 ? -5.492 -3.908 5.398 1 92.31 249 GLU B O 1
ATOM 5308 N N . VAL B 1 250 ? -4.598 -3.084 7.199 1 96.31 250 VAL B N 1
ATOM 5309 C CA . VAL B 1 250 ? -4.203 -1.82 6.582 1 96.31 250 VAL B CA 1
ATOM 5310 C C . VAL B 1 250 ? -3.227 -2.086 5.438 1 96.31 250 VAL B C 1
ATOM 5312 O O . VAL B 1 250 ? -2.354 -2.951 5.547 1 96.31 250 VAL B O 1
ATOM 5315 N N . THR B 1 251 ? -3.438 -1.412 4.32 1 96.5 251 THR B N 1
ATOM 5316 C CA . THR B 1 251 ? -2.324 -1.213 3.398 1 96.5 251 THR B CA 1
ATOM 5317 C C . THR B 1 251 ? -1.312 -0.229 3.979 1 96.5 251 THR B C 1
ATOM 5319 O O . THR B 1 251 ? -1.587 0.969 4.074 1 96.5 251 THR B O 1
ATOM 5322 N N . MET B 1 252 ? -0.216 -0.769 4.387 1 97.12 252 MET B N 1
ATOM 5323 C CA . MET B 1 252 ? 0.777 0.043 5.086 1 97.12 252 MET B CA 1
ATOM 5324 C C . MET B 1 252 ? 1.672 0.78 4.094 1 97.12 252 MET B C 1
ATOM 5326 O O . MET B 1 252 ? 2.383 0.151 3.305 1 97.12 252 MET B O 1
ATOM 5330 N N . LEU B 1 253 ? 1.648 2.084 4.176 1 97.31 253 LEU B N 1
ATOM 5331 C CA . LEU B 1 253 ? 2.412 2.924 3.26 1 97.31 253 LEU B CA 1
ATOM 5332 C C . LEU B 1 253 ? 3.74 3.342 3.885 1 97.31 253 LEU B C 1
ATOM 5334 O O . LEU B 1 253 ? 3.951 3.158 5.086 1 97.31 253 LEU B O 1
ATOM 5338 N N . SER B 1 254 ? 4.562 3.926 3.1 1 95.62 254 SER B N 1
ATOM 5339 C CA . SER B 1 254 ? 5.871 4.426 3.504 1 95.62 254 SER B CA 1
ATOM 5340 C C . SER B 1 254 ? 5.742 5.578 4.492 1 95.62 254 SER B C 1
ATOM 5342 O O . SER B 1 254 ? 4.758 6.32 4.461 1 95.62 254 SER B O 1
ATOM 5344 N N . GLY B 1 255 ? 6.797 5.73 5.234 1 96.75 255 GLY B N 1
ATOM 5345 C CA . GLY B 1 255 ? 6.875 6.875 6.133 1 96.75 255 GLY B CA 1
ATOM 5346 C C . GLY B 1 255 ? 7.012 8.195 5.402 1 96.75 255 GLY B C 1
ATOM 5347 O O . GLY B 1 255 ? 6.906 9.266 6.016 1 96.75 255 GLY B O 1
ATOM 5348 N N . SER B 1 256 ? 7.191 8.195 4.152 1 96.69 256 SER B N 1
ATOM 5349 C CA . SER B 1 256 ? 7.301 9.43 3.377 1 96.69 256 SER B CA 1
ATOM 5350 C C . SER B 1 256 ? 6.016 10.242 3.447 1 96.69 256 SER B C 1
ATOM 5352 O O . SER B 1 256 ? 6.027 11.453 3.201 1 96.69 256 SER B O 1
ATOM 5354 N N . TYR B 1 257 ? 4.906 9.586 3.75 1 97.88 257 TYR B N 1
ATOM 5355 C CA . TYR B 1 257 ? 3.615 10.258 3.836 1 97.88 257 TYR B CA 1
ATOM 5356 C C . TYR B 1 257 ? 3.408 10.867 5.219 1 97.88 257 TYR B C 1
ATOM 5358 O O . TYR B 1 257 ? 2.359 11.453 5.492 1 97.88 257 TYR B O 1
ATOM 5366 N N . ILE B 1 258 ? 4.391 10.68 6.098 1 98.06 258 ILE B N 1
ATOM 5367 C CA . ILE B 1 258 ? 4.328 11.258 7.434 1 98.06 258 ILE B CA 1
ATOM 5368 C C . ILE B 1 258 ? 5.738 11.547 7.941 1 98.06 258 ILE B C 1
ATOM 5370 O O . ILE B 1 258 ? 6.09 11.172 9.062 1 98.06 258 ILE B O 1
ATOM 5374 N N . THR B 1 259 ? 6.508 12.18 7.156 1 98.38 259 THR B N 1
ATOM 5375 C CA . THR B 1 259 ? 7.879 12.477 7.566 1 98.38 259 THR B CA 1
ATOM 5376 C C . THR B 1 259 ? 7.895 13.484 8.711 1 98.38 259 THR B C 1
ATOM 5378 O O . THR B 1 259 ? 7.383 14.594 8.578 1 98.38 259 THR B O 1
ATOM 5381 N N . LEU B 1 260 ? 8.5 13.109 9.781 1 98.44 260 LEU B N 1
ATOM 5382 C CA . LEU B 1 260 ? 8.586 13.992 10.938 1 98.44 260 LEU B CA 1
ATOM 5383 C C . LEU B 1 260 ? 9.625 15.086 10.719 1 98.44 260 LEU B C 1
ATOM 5385 O O . LEU B 1 260 ? 10.75 14.805 10.297 1 98.44 260 LEU B O 1
ATOM 5389 N N . ASN B 1 261 ? 9.258 16.297 11.031 1 97.81 261 ASN B N 1
ATOM 5390 C CA . ASN B 1 261 ? 10.234 17.359 10.836 1 97.81 261 ASN B CA 1
ATOM 5391 C C . ASN B 1 261 ? 11.305 17.344 11.922 1 97.81 261 ASN B C 1
ATOM 5393 O O . ASN B 1 261 ? 12.289 18.078 11.828 1 97.81 261 ASN B O 1
ATOM 5397 N N . SER B 1 262 ? 11.227 16.516 12.953 1 97.25 262 SER B N 1
ATOM 5398 C CA . SER B 1 262 ? 12.242 16.359 13.992 1 97.25 262 SER B CA 1
ATOM 5399 C C . SER B 1 262 ? 13.547 15.836 13.414 1 97.25 262 SER B C 1
ATOM 5401 O O . SER B 1 262 ? 14.609 15.969 14.031 1 97.25 262 SER B O 1
ATOM 5403 N N . HIS B 1 263 ? 13.461 15.242 12.273 1 97.69 263 HIS B N 1
ATOM 5404 C CA . HIS B 1 263 ? 14.688 14.742 11.656 1 97.69 263 HIS B CA 1
ATOM 5405 C C . HIS B 1 263 ? 15.656 15.883 11.375 1 97.69 263 HIS B C 1
ATOM 5407 O O . HIS B 1 263 ? 16.875 15.711 11.5 1 97.69 263 HIS B O 1
ATOM 5413 N N . TRP B 1 264 ? 15.172 17.031 11.039 1 96.44 264 TRP B N 1
ATOM 5414 C CA . TRP B 1 264 ? 16.016 18.203 10.758 1 96.44 264 TRP B CA 1
ATOM 5415 C C . TRP B 1 264 ? 16.484 18.859 12.055 1 96.44 264 TRP B C 1
ATOM 5417 O O . TRP B 1 264 ? 17.5 19.562 12.062 1 96.44 264 TRP B O 1
ATOM 5427 N N . GLU B 1 265 ? 15.781 18.609 13.109 1 94.44 265 GLU B N 1
ATOM 5428 C CA . GLU B 1 265 ? 16.188 19.062 14.438 1 94.44 265 GLU B CA 1
ATOM 5429 C C . GLU B 1 265 ? 17.297 18.172 15 1 94.44 265 GLU B C 1
ATOM 5431 O O . GLU B 1 265 ? 18.312 18.688 15.5 1 94.44 265 GLU B O 1
ATOM 5436 N N . ASP B 1 266 ? 17.125 16.875 14.812 1 94.81 266 ASP B N 1
ATOM 5437 C CA . ASP B 1 266 ? 17.953 15.883 15.477 1 94.81 266 ASP B CA 1
ATOM 5438 C C . ASP B 1 266 ? 19.109 15.453 14.578 1 94.81 266 ASP B C 1
ATOM 5440 O O . ASP B 1 266 ? 20 14.711 15.008 1 94.81 266 ASP B O 1
ATOM 5444 N N . TRP B 1 267 ? 19.094 15.898 13.383 1 95.94 267 TRP B N 1
ATOM 5445 C CA . TRP B 1 267 ? 20.141 15.562 12.445 1 95.94 267 TRP B CA 1
ATOM 5446 C C . TRP B 1 267 ? 20.266 14.055 12.273 1 95.94 267 TRP B C 1
ATOM 5448 O O . TRP B 1 267 ? 21.344 13.484 12.453 1 95.94 267 TRP B O 1
ATOM 5458 N N . ASN B 1 268 ? 19.234 13.469 11.781 1 96.25 268 ASN B N 1
ATOM 5459 C CA . ASN B 1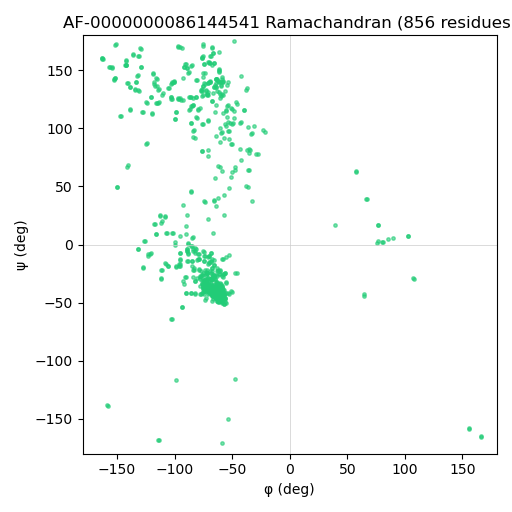 268 ? 19.203 12.047 11.461 1 96.25 268 ASN B CA 1
ATOM 5460 C C . ASN B 1 268 ? 18.219 11.742 10.32 1 96.25 268 ASN B C 1
ATOM 5462 O O . ASN B 1 268 ? 17.578 12.656 9.797 1 96.25 268 ASN B O 1
ATOM 5466 N N . LEU B 1 269 ? 18.266 10.508 9.875 1 96.25 269 LEU B N 1
ATOM 5467 C CA . LEU B 1 269 ? 17.453 10.094 8.734 1 96.25 269 LEU B CA 1
ATOM 5468 C C . LEU B 1 269 ? 16.453 9.008 9.141 1 96.25 269 LEU B C 1
ATOM 5470 O O . LEU B 1 269 ? 16.781 8.133 9.945 1 96.25 269 LEU B O 1
ATOM 5474 N N . PRO B 1 270 ? 15.25 9.156 8.594 1 95.69 270 PRO B N 1
ATOM 5475 C CA . PRO B 1 270 ? 14.289 8.086 8.891 1 95.69 270 PRO B CA 1
ATOM 5476 C C . PRO B 1 270 ? 14.656 6.762 8.219 1 95.69 270 PRO B C 1
ATOM 5478 O O . PRO B 1 270 ? 15.367 6.754 7.207 1 95.69 270 PRO B O 1
ATOM 5481 N N . SER B 1 271 ? 14.078 5.711 8.703 1 90.31 271 SER B N 1
ATOM 5482 C CA . SER B 1 271 ? 14.406 4.367 8.234 1 90.31 271 SER B CA 1
ATOM 5483 C C . SER B 1 271 ? 13.859 4.121 6.832 1 90.31 271 SER B C 1
ATOM 5485 O O . SER B 1 271 ? 14.367 3.262 6.109 1 90.31 271 SER B O 1
ATOM 5487 N N . TRP B 1 272 ? 12.836 4.805 6.402 1 90.88 272 TRP B N 1
ATOM 5488 C CA . TRP B 1 272 ? 12.219 4.582 5.102 1 90.88 272 TRP B CA 1
ATOM 5489 C C . TRP B 1 272 ? 13.016 5.266 3.994 1 90.88 272 TRP B C 1
ATOM 5491 O O . TRP B 1 272 ? 12.781 5.02 2.809 1 90.88 272 TRP B O 1
ATOM 5501 N N . TYR B 1 273 ? 13.906 6.129 4.371 1 93.44 273 TYR B N 1
ATOM 5502 C CA . TYR B 1 273 ? 14.68 6.895 3.4 1 93.44 273 TYR B CA 1
ATOM 5503 C C . TYR B 1 273 ? 16 6.199 3.082 1 93.44 273 TYR B C 1
ATOM 5505 O O . TYR B 1 273 ? 16.797 5.914 3.982 1 93.44 273 TYR B O 1
ATOM 5513 N N . HIS B 1 274 ? 16.125 5.973 1.732 1 85 274 HIS B N 1
ATOM 5514 C CA . HIS B 1 274 ? 17.359 5.336 1.27 1 85 274 HIS B CA 1
ATOM 5515 C C . HIS B 1 274 ? 17.969 6.098 0.096 1 85 274 HIS B C 1
ATOM 5517 O O . HIS B 1 274 ? 17.234 6.59 -0.771 1 85 274 HIS B O 1
ATOM 5523 N N . SER B 1 275 ? 19.188 6.305 0.252 1 82.31 275 SER B N 1
ATOM 5524 C CA . SER B 1 275 ? 19.969 6.852 -0.848 1 82.31 275 SER B CA 1
ATOM 5525 C C . SER B 1 275 ? 21.359 6.219 -0.897 1 82.31 275 SER B C 1
ATOM 5527 O O . SER B 1 275 ? 21.859 5.707 0.112 1 82.31 275 SER B O 1
ATOM 5529 N N . ASP B 1 276 ? 21.938 6.207 -2.061 1 75.75 276 ASP B N 1
ATOM 5530 C CA . ASP B 1 276 ? 23.281 5.641 -2.193 1 75.75 276 ASP B CA 1
ATOM 5531 C C . ASP B 1 276 ? 24.266 6.379 -1.299 1 75.75 276 ASP B C 1
ATOM 5533 O O . ASP B 1 276 ? 25.109 5.75 -0.654 1 75.75 276 ASP B O 1
ATOM 5537 N N . SER B 1 277 ? 24.156 7.594 -1.19 1 76.12 277 SER B N 1
ATOM 5538 C CA . SER B 1 277 ? 25.094 8.414 -0.423 1 76.12 277 SER B CA 1
ATOM 5539 C C . SER B 1 277 ? 24.875 8.25 1.076 1 76.12 277 SER B C 1
ATOM 5541 O O . SER B 1 277 ? 25.812 8.297 1.86 1 76.12 277 SER B O 1
ATOM 5543 N N . ALA B 1 278 ? 23.672 7.992 1.456 1 83 278 ALA B N 1
ATOM 5544 C CA . ALA B 1 278 ? 23.359 7.855 2.875 1 83 278 ALA B CA 1
ATOM 5545 C C . ALA B 1 278 ? 24.047 6.625 3.469 1 83 278 ALA B C 1
ATOM 5547 O O . ALA B 1 278 ? 24.375 6.605 4.656 1 83 278 ALA B O 1
ATOM 5548 N N . GLN B 1 279 ? 24.266 5.688 2.58 1 76.69 279 GLN B N 1
ATOM 5549 C CA . GLN B 1 279 ? 24.891 4.449 3.033 1 76.69 279 GLN B CA 1
ATOM 5550 C C . GLN B 1 279 ? 26.359 4.676 3.387 1 76.69 279 GLN B C 1
ATOM 5552 O O . GLN B 1 279 ? 26.953 3.898 4.141 1 76.69 279 GLN B O 1
ATOM 5557 N N . LYS B 1 280 ? 26.891 5.727 2.961 1 81.75 280 LYS B N 1
ATOM 5558 C CA . LYS B 1 280 ? 28.328 5.988 3.148 1 81.75 280 LYS B CA 1
ATOM 5559 C C . LYS B 1 280 ? 28.562 6.926 4.328 1 81.75 280 LYS B C 1
ATOM 5561 O O . LYS B 1 280 ? 29.703 7.242 4.66 1 81.75 280 LYS B O 1
ATOM 5566 N N . LEU B 1 281 ? 27.562 7.301 4.973 1 87.06 281 LEU B N 1
ATOM 5567 C CA . LEU B 1 281 ? 27.688 8.211 6.102 1 87.06 281 LEU B CA 1
ATOM 5568 C C . LEU B 1 281 ? 28.359 7.527 7.289 1 87.06 281 LEU B C 1
ATOM 5570 O O . LEU B 1 281 ? 28.094 6.355 7.566 1 87.06 281 LEU B O 1
ATOM 5574 N N . ASN B 1 282 ? 29.188 8.219 7.93 1 86 282 ASN B N 1
ATOM 5575 C CA . ASN B 1 282 ? 29.781 7.723 9.172 1 86 282 ASN B CA 1
ATOM 5576 C C . ASN B 1 282 ? 28.859 7.945 10.359 1 86 282 ASN B C 1
ATOM 5578 O O . ASN B 1 282 ? 29 8.93 11.086 1 86 282 ASN B O 1
ATOM 5582 N N . TRP B 1 283 ? 28.062 7.047 10.68 1 89.69 283 TRP B N 1
ATOM 5583 C CA . TRP B 1 283 ? 27.016 7.227 11.672 1 89.69 283 TRP B CA 1
ATOM 5584 C C . TRP B 1 283 ? 27.578 7.223 13.078 1 89.69 283 TRP B C 1
ATOM 5586 O O . TRP B 1 283 ? 27.047 7.871 13.977 1 89.69 283 TRP B O 1
ATOM 5596 N N . THR B 1 284 ? 28.656 6.582 13.234 1 89.94 284 THR B N 1
ATOM 5597 C CA . THR B 1 284 ? 29.281 6.59 14.547 1 89.94 284 THR B CA 1
ATOM 5598 C C . THR B 1 284 ? 29.688 8.008 14.945 1 89.94 284 THR B C 1
ATOM 5600 O O . THR B 1 284 ? 29.375 8.469 16.047 1 89.94 284 THR B O 1
ATOM 5603 N N . THR B 1 285 ? 30.344 8.648 14.062 1 89.31 285 THR B N 1
ATOM 5604 C CA . THR B 1 285 ? 30.766 10.023 14.312 1 89.31 285 THR B CA 1
ATOM 5605 C C . THR B 1 285 ? 29.562 10.953 14.445 1 89.31 285 THR B C 1
ATOM 5607 O O . THR B 1 285 ? 29.531 11.797 15.336 1 89.31 285 THR B O 1
ATOM 5610 N N . ILE B 1 286 ? 28.656 10.797 13.602 1 91.56 286 ILE B N 1
ATOM 5611 C CA . ILE B 1 286 ? 27.453 11.641 13.602 1 91.56 286 ILE B CA 1
ATOM 5612 C C . ILE B 1 286 ? 26.719 11.477 14.93 1 91.56 286 ILE B C 1
ATOM 5614 O O . ILE B 1 286 ? 26.328 12.469 15.555 1 91.56 286 ILE B O 1
ATOM 5618 N N . GLU B 1 287 ? 26.609 10.273 15.375 1 91.12 287 GLU B N 1
ATOM 5619 C CA . GLU B 1 287 ? 25.906 10.008 16.625 1 91.12 287 GLU B CA 1
ATOM 5620 C C . GLU B 1 287 ? 26.656 10.602 17.812 1 91.12 287 GLU B C 1
ATOM 5622 O O . GLU B 1 287 ? 26.031 11.086 18.766 1 91.12 287 GLU B O 1
ATOM 5627 N N . LYS B 1 288 ? 27.891 10.562 17.797 1 89.81 288 LYS B N 1
ATOM 5628 C CA . LYS B 1 288 ? 28.703 11.164 18.844 1 89.81 288 LYS B CA 1
ATOM 5629 C C . LYS B 1 288 ? 28.5 12.68 18.891 1 89.81 288 LYS B C 1
ATOM 5631 O O . LYS B 1 288 ? 28.344 13.266 19.953 1 89.81 288 LYS B O 1
ATOM 5636 N N . VAL B 1 289 ? 28.5 13.25 17.75 1 90.19 289 VAL B N 1
ATOM 5637 C CA . VAL B 1 289 ? 28.328 14.695 17.656 1 90.19 289 VAL B CA 1
ATOM 5638 C C . VAL B 1 289 ? 26.922 15.07 18.125 1 90.19 289 VAL B C 1
ATOM 5640 O O . VAL B 1 289 ? 26.75 16.047 18.859 1 90.19 289 VAL B O 1
ATOM 5643 N N . ASN B 1 290 ? 25.984 14.336 17.734 1 90.94 290 ASN B N 1
ATOM 5644 C CA . ASN B 1 290 ? 24.609 14.578 18.156 1 90.94 290 ASN B CA 1
ATOM 5645 C C . ASN B 1 290 ? 24.438 14.445 19.672 1 90.94 290 ASN B C 1
ATOM 5647 O O . ASN B 1 290 ? 23.719 15.219 20.297 1 90.94 290 ASN B O 1
ATOM 5651 N N . ALA B 1 291 ? 25.172 13.492 20.234 1 89.44 291 ALA B N 1
ATOM 5652 C CA . ALA B 1 291 ? 25.125 13.281 21.688 1 89.44 291 ALA B CA 1
ATOM 5653 C C . ALA B 1 291 ? 25.75 14.453 22.438 1 89.44 291 ALA B C 1
ATOM 5655 O O . ALA B 1 291 ? 25.219 14.883 23.469 1 89.44 291 ALA B O 1
ATOM 5656 N N . LEU B 1 292 ? 26.734 14.961 21.953 1 85.81 292 LEU B N 1
ATOM 5657 C CA . LEU B 1 292 ? 27.438 16.078 22.562 1 85.81 292 LEU B CA 1
ATOM 5658 C C . LEU B 1 292 ? 26.594 17.359 22.484 1 85.81 292 LEU B C 1
ATOM 5660 O O . LEU B 1 292 ? 26.594 18.156 23.422 1 85.81 292 LEU B O 1
ATOM 5664 N N . SER B 1 293 ? 25.969 17.453 21.422 1 83.31 293 SER B N 1
ATOM 5665 C CA . SER B 1 293 ? 25.141 18.641 21.234 1 83.31 293 SER B CA 1
ATOM 5666 C C . SER B 1 293 ? 23.953 18.656 22.203 1 83.31 293 SER B C 1
ATOM 5668 O O . SER B 1 293 ? 23.531 19.719 22.641 1 83.31 293 SER B O 1
ATOM 5670 N N . LYS B 1 294 ? 23.359 17.578 22.5 1 78.25 294 LYS B N 1
ATOM 5671 C CA . LYS B 1 294 ? 22.25 17.484 23.422 1 78.25 294 LYS B CA 1
ATOM 5672 C C . LYS B 1 294 ? 22.656 17.891 24.844 1 78.25 294 LYS B C 1
ATOM 5674 O O . LYS B 1 294 ? 21.906 18.547 25.547 1 78.25 294 LYS B O 1
ATOM 5679 N N . VAL B 1 295 ? 23.828 17.625 25.203 1 70.62 295 VAL B N 1
ATOM 5680 C CA . VAL B 1 295 ? 24.359 17.953 26.516 1 70.62 295 VAL B CA 1
ATOM 5681 C C . VAL B 1 295 ? 24.578 19.453 26.625 1 70.62 295 VAL B C 1
ATOM 5683 O O . VAL B 1 295 ? 24.234 20.062 27.641 1 70.62 295 VAL B O 1
ATOM 5686 N N . VAL B 1 296 ? 24.953 20.031 25.594 1 63.25 296 VAL B N 1
ATOM 5687 C CA . VAL B 1 296 ? 25.266 21.453 25.594 1 63.25 296 VAL B CA 1
ATOM 5688 C C . VAL B 1 296 ? 23.984 22.281 25.672 1 63.25 296 VAL B C 1
ATOM 5690 O O . VAL B 1 296 ? 23.906 23.25 26.422 1 63.25 296 VAL B O 1
ATOM 5693 N N . VAL B 1 297 ? 22.984 21.797 24.984 1 63.66 297 VAL B N 1
ATOM 5694 C CA . VAL B 1 297 ? 21.703 22.5 24.953 1 63.66 297 VAL B CA 1
ATOM 5695 C C . VAL B 1 297 ? 21.016 22.406 26.297 1 63.66 297 VAL B C 1
ATOM 5697 O O . VAL B 1 297 ? 20.422 23.375 26.781 1 63.66 297 VAL B O 1
ATOM 5700 N N . GLN B 1 298 ? 21.109 21.266 26.875 1 61.16 298 GLN B N 1
ATOM 5701 C CA . GLN B 1 298 ? 20.531 21.078 28.203 1 61.16 298 GLN B CA 1
ATOM 5702 C C . GLN B 1 298 ? 21.234 21.969 29.234 1 61.16 298 GLN B C 1
ATOM 5704 O O . GLN B 1 298 ? 20.594 22.562 30.094 1 61.16 298 GLN B O 1
ATOM 5709 N N . GLU B 1 299 ? 22.469 22.125 29.094 1 56.62 299 GLU B N 1
ATOM 5710 C CA . GLU B 1 299 ? 23.266 22.953 30.016 1 56.62 299 GLU B CA 1
ATOM 5711 C C . GLU B 1 299 ? 22.953 24.438 29.812 1 56.62 299 GLU B C 1
ATOM 5713 O O . GLU B 1 299 ? 22.844 25.188 30.781 1 56.62 299 GLU B O 1
ATOM 5718 N N . GLN B 1 300 ? 22.766 24.734 28.609 1 53.78 300 GLN B N 1
ATOM 5719 C CA . GLN B 1 300 ? 22.453 26.125 28.297 1 53.78 300 GLN B CA 1
ATOM 5720 C C . GLN B 1 300 ? 21.031 26.484 28.75 1 53.78 300 GLN B C 1
ATOM 5722 O O . GLN B 1 300 ? 20.781 27.609 29.203 1 53.78 300 GLN B O 1
ATOM 5727 N N . ARG B 1 301 ? 20.094 25.594 28.688 1 54.03 301 ARG B N 1
ATOM 5728 C CA . ARG B 1 301 ? 18.734 25.781 29.188 1 54.03 301 ARG B CA 1
ATOM 5729 C C . ARG B 1 301 ? 18.734 25.938 30.703 1 54.03 301 ARG B C 1
ATOM 5731 O O . ARG B 1 301 ? 17.984 26.75 31.25 1 54.03 301 ARG B O 1
ATOM 5738 N N . LEU B 1 302 ? 19.531 25.25 31.375 1 49.66 302 LEU B N 1
ATOM 5739 C CA . LEU B 1 302 ? 19.656 25.359 32.812 1 49.66 302 LEU B CA 1
ATOM 5740 C C . LEU B 1 302 ? 20.266 26.703 33.219 1 49.66 302 LEU B C 1
ATOM 5742 O O . LEU B 1 302 ? 19.859 27.312 34.188 1 49.66 302 LEU B O 1
ATOM 5746 N N . ASP B 1 303 ? 21.156 27.172 32.5 1 45.75 303 ASP B N 1
ATOM 5747 C CA . ASP B 1 303 ? 21.812 28.438 32.812 1 45.75 303 ASP B CA 1
ATOM 5748 C C . ASP B 1 303 ? 20.875 29.609 32.531 1 45.75 303 ASP B C 1
ATOM 5750 O O . ASP B 1 303 ? 20.906 30.625 33.25 1 45.75 303 ASP B O 1
ATOM 5754 N N . ALA B 1 304 ? 20 29.547 31.547 1 42.78 304 ALA B N 1
ATOM 5755 C CA . ALA B 1 304 ? 19.031 30.594 31.234 1 42.78 304 ALA B CA 1
ATOM 5756 C C . ALA B 1 304 ? 17.938 30.672 32.312 1 42.78 304 ALA B C 1
ATOM 5758 O O . ALA B 1 304 ? 17.453 31.766 32.625 1 42.78 304 ALA B O 1
ATOM 5759 N N . THR B 1 305 ? 17.562 29.641 32.938 1 40.16 305 THR B N 1
ATOM 5760 C CA . THR B 1 305 ? 16.578 29.641 34.031 1 40.16 305 THR B CA 1
ATOM 5761 C C . THR B 1 305 ? 17.156 30.234 35.312 1 40.16 305 THR B C 1
ATOM 5763 O O . THR B 1 305 ? 16.406 30.672 36.188 1 40.16 305 THR B O 1
ATOM 5766 N N . THR B 1 306 ? 18.406 30.234 35.5 1 38.59 306 THR B N 1
ATOM 5767 C CA . THR B 1 306 ? 18.969 30.734 36.781 1 38.59 306 THR B CA 1
ATOM 5768 C C . THR B 1 306 ? 18.953 32.25 36.812 1 38.59 306 THR B C 1
ATOM 5770 O O . THR B 1 306 ? 19.031 32.844 37.875 1 38.59 306 THR B O 1
ATOM 5773 N N . THR B 1 307 ? 18.922 33 35.719 1 35 307 THR B N 1
ATOM 5774 C CA . THR B 1 307 ? 19.109 34.438 35.844 1 35 307 THR B CA 1
ATOM 5775 C C . THR B 1 307 ? 17.797 35.125 36.219 1 35 307 THR B C 1
ATOM 5777 O O . THR B 1 307 ? 17.766 36.344 36.469 1 35 307 THR B O 1
ATOM 5780 N N . LEU B 1 308 ? 16.625 34.531 36 1 32.94 308 LEU B N 1
ATOM 5781 C CA . LEU B 1 308 ? 15.398 35.312 36.219 1 32.94 308 LEU B CA 1
ATOM 5782 C C . LEU B 1 308 ? 14.93 35.188 37.656 1 32.94 308 LEU B C 1
ATOM 5784 O O . LEU B 1 308 ? 13.852 34.656 37.938 1 32.94 308 LEU B O 1
ATOM 5788 N N . SER B 1 309 ? 15.797 34.906 38.656 1 29.64 309 SER B N 1
ATOM 5789 C CA . SER B 1 309 ? 15.273 34.906 40.031 1 29.64 309 SER B CA 1
ATOM 5790 C C . SER B 1 309 ? 14.953 36.312 40.5 1 29.64 309 SER B C 1
ATOM 5792 O O . SER B 1 309 ? 15.867 37.094 40.75 1 29.64 309 SER B O 1
ATOM 5794 N N . LYS B 1 310 ? 13.852 36.906 40.062 1 30.41 310 LYS B N 1
ATOM 5795 C CA . LYS B 1 310 ? 13.414 38.156 40.656 1 30.41 310 LYS B CA 1
ATOM 5796 C C . LYS B 1 310 ? 13.406 38.094 42.156 1 30.41 310 LYS B C 1
ATOM 5798 O O . LYS B 1 310 ? 12.844 37.156 42.75 1 30.41 310 LYS B O 1
ATOM 5803 N N . PRO B 1 311 ? 14.25 38.875 42.906 1 28.08 311 PRO B N 1
ATOM 5804 C CA . PRO B 1 311 ? 14.281 38.938 44.344 1 28.08 311 PRO B CA 1
ATOM 5805 C C . PRO B 1 311 ? 12.93 39.312 44.969 1 28.08 311 PRO B C 1
ATOM 5807 O O . PRO B 1 311 ? 12.266 40.219 44.469 1 28.08 311 PRO B O 1
ATOM 5810 N N . ARG B 1 312 ? 12.234 38.406 45.5 1 25.67 312 ARG B N 1
ATOM 5811 C CA . ARG B 1 312 ? 10.977 38.594 46.219 1 25.67 312 ARG B CA 1
ATOM 5812 C C . ARG B 1 312 ? 11.117 39.688 47.281 1 25.67 312 ARG B C 1
ATOM 5814 O O . ARG B 1 312 ? 11.906 39.562 48.219 1 25.67 312 ARG B O 1
ATOM 5821 N N . ILE B 1 313 ? 10.906 40.938 46.875 1 25.52 313 ILE B N 1
ATOM 5822 C CA . ILE B 1 313 ? 10.93 42.062 47.781 1 25.52 313 ILE B CA 1
ATOM 5823 C C . ILE B 1 313 ? 10.086 41.75 49 1 25.52 313 ILE B C 1
ATOM 5825 O O . ILE B 1 313 ? 8.93 41.344 48.875 1 25.52 313 ILE B O 1
ATOM 5829 N N . ARG B 1 314 ? 10.781 41.562 50.062 1 22.98 314 ARG B N 1
ATOM 5830 C CA . ARG B 1 314 ? 10.242 41.406 51.406 1 22.98 314 ARG B CA 1
ATOM 5831 C C . ARG B 1 314 ? 9.289 42.531 51.75 1 22.98 314 ARG B C 1
ATOM 5833 O O . ARG B 1 314 ? 9.656 43.719 51.688 1 22.98 314 ARG B O 1
ATOM 5840 N N . ARG B 1 315 ? 8.016 42.281 51.75 1 24.8 315 ARG B N 1
ATOM 5841 C CA . ARG B 1 315 ? 6.832 43.094 52.031 1 24.8 315 ARG B CA 1
ATOM 5842 C C . ARG B 1 315 ? 6.906 43.688 53.438 1 24.8 315 ARG B C 1
ATOM 5844 O O . ARG B 1 315 ? 5.879 43.906 54.094 1 24.8 315 ARG B O 1
ATOM 5851 N N . ASN B 1 316 ? 8.227 43.844 53.938 1 20.56 316 ASN B N 1
ATOM 5852 C CA . ASN B 1 316 ? 7.957 44.219 55.344 1 20.56 316 ASN B CA 1
ATOM 5853 C C . ASN B 1 316 ? 7.012 45.406 55.438 1 20.56 316 ASN B C 1
ATOM 5855 O O . ASN B 1 316 ? 6.785 46.094 54.438 1 20.56 316 ASN B O 1
ATOM 5859 N N . GLN B 1 317 ? 7.156 46.281 56.594 1 21.33 317 GLN B N 1
ATOM 5860 C CA . GLN B 1 317 ? 6.297 47 57.562 1 21.33 317 GLN B CA 1
ATOM 5861 C C . GLN B 1 317 ? 5.965 48.406 57.062 1 21.33 317 GLN B C 1
ATOM 5863 O O . GLN B 1 317 ? 5.367 49.188 57.781 1 21.33 317 GLN B O 1
ATOM 5868 N N . THR B 1 318 ? 6.293 48.75 55.812 1 20.11 318 THR B N 1
ATOM 5869 C CA . THR B 1 318 ? 6.469 50.188 55.75 1 20.11 318 THR B CA 1
ATOM 5870 C C . THR B 1 318 ? 5.195 50.906 56.188 1 20.11 318 THR B C 1
ATOM 5872 O O . THR B 1 318 ? 4.086 50.438 55.938 1 20.11 318 THR B O 1
ATOM 5875 N N . SER B 1 319 ? 5.395 51.906 57.188 1 20.83 319 SER B N 1
ATOM 5876 C CA . SER B 1 319 ? 4.855 53.031 57.938 1 20.83 319 SER B CA 1
ATOM 5877 C C . SER B 1 319 ? 4.055 54 57.062 1 20.83 319 SER B C 1
ATOM 5879 O O . SER B 1 319 ? 4.289 54.062 55.844 1 20.83 319 SER B O 1
ATOM 5881 N N . THR B 1 320 ? 2.963 54.562 57.75 1 21.81 320 THR B N 1
ATOM 5882 C CA . THR B 1 320 ? 1.722 55.188 57.312 1 21.81 320 THR B CA 1
ATOM 5883 C C . THR B 1 320 ? 2.008 56.5 56.594 1 21.81 320 THR B C 1
ATOM 5885 O O . THR B 1 320 ? 1.105 57.125 56.031 1 21.81 320 THR B O 1
ATOM 5888 N N . ASP B 1 321 ? 3.229 57.062 57.031 1 21.28 321 ASP B N 1
ATOM 5889 C CA . ASP B 1 321 ? 3.086 58.531 57.125 1 21.28 321 ASP B CA 1
ATOM 5890 C C . ASP B 1 321 ? 2.988 59.125 55.719 1 21.28 321 ASP B C 1
ATOM 5892 O O . ASP B 1 321 ? 3.602 58.625 54.781 1 21.28 321 ASP B O 1
ATOM 5896 N N . HIS B 1 322 ? 1.971 59.969 55.625 1 22.72 322 HIS B N 1
ATOM 5897 C CA . HIS B 1 322 ? 1.314 60.562 54.438 1 22.72 322 HIS B CA 1
ATOM 5898 C C . HIS B 1 322 ? 2.248 61.5 53.719 1 22.72 322 HIS B C 1
ATOM 5900 O O . HIS B 1 322 ? 1.854 62.125 52.719 1 22.72 322 HIS B O 1
ATOM 5906 N N . PRO B 1 323 ? 3.658 61.438 54.219 1 23.47 323 PRO B N 1
ATOM 5907 C CA . PRO B 1 323 ? 4.055 62.844 54.156 1 23.47 323 PRO B CA 1
ATOM 5908 C C . PRO B 1 323 ? 3.947 63.438 52.75 1 23.47 323 PRO B C 1
ATOM 5910 O O . PRO B 1 323 ? 3.85 62.688 51.781 1 23.47 323 PRO B O 1
ATOM 5913 N N . PRO B 1 324 ? 4.516 64.688 52.688 1 24.69 324 PRO B N 1
ATOM 5914 C CA . PRO B 1 324 ? 4.285 65.938 51.875 1 24.69 324 PRO B CA 1
ATOM 5915 C C . PRO B 1 324 ? 4.805 65.812 50.469 1 24.69 324 PRO B C 1
ATOM 5917 O O . PRO B 1 324 ? 5.656 64.938 50.188 1 24.69 324 PRO B O 1
ATOM 5920 N N . GLN B 1 325 ? 4.137 66.375 49.594 1 22.92 325 GLN B N 1
ATOM 5921 C CA . GLN B 1 325 ? 4.059 66.438 48.125 1 22.92 325 GLN B CA 1
ATOM 5922 C C . GLN B 1 325 ? 5.395 66.875 47.531 1 22.92 325 GLN B C 1
ATOM 5924 O O . GLN B 1 325 ? 5.48 67.938 46.875 1 22.92 325 GLN B O 1
ATOM 5929 N N . PRO B 1 326 ? 6.59 66.25 48.156 1 22.55 326 PRO B N 1
ATOM 5930 C CA . PRO B 1 326 ? 7.691 67.188 47.781 1 22.55 326 PRO B CA 1
ATOM 5931 C C . PRO B 1 326 ? 7.863 67.312 46.281 1 22.55 326 PRO B C 1
ATOM 5933 O O . PRO B 1 326 ? 7.523 66.375 45.531 1 22.55 326 PRO B O 1
ATOM 5936 N N . VAL B 1 327 ? 7.828 68.562 45.781 1 24.02 327 VAL B N 1
ATOM 5937 C CA . VAL B 1 327 ? 7.941 69.125 44.469 1 24.02 327 VAL B CA 1
ATOM 5938 C C . VAL B 1 327 ? 9.289 68.75 43.844 1 24.02 327 VAL B C 1
ATOM 5940 O O . VAL B 1 327 ? 10.344 69.125 44.344 1 24.02 327 VAL B O 1
ATOM 5943 N N . PHE B 1 328 ? 9.508 67.375 43.625 1 20.59 328 PHE B N 1
ATOM 5944 C CA . PHE B 1 328 ? 10.828 66.875 43.219 1 20.59 328 PHE B CA 1
ATOM 5945 C C . PHE B 1 328 ? 11.266 67.562 41.938 1 20.59 328 PHE B C 1
ATOM 5947 O O . PHE B 1 328 ? 10.508 67.688 40.969 1 20.59 328 PHE B O 1
ATOM 5954 N N . SER B 1 329 ? 12.008 68.688 42.125 1 22.12 329 SER B N 1
ATOM 5955 C CA . SER B 1 329 ? 12.68 69.438 41.062 1 22.12 329 SER B CA 1
ATOM 5956 C C . SER B 1 329 ? 13.531 68.5 40.188 1 22.12 329 SER B C 1
ATOM 5958 O O . SER B 1 329 ? 14.234 67.625 40.719 1 22.12 329 SER B O 1
ATOM 5960 N N . ALA B 1 330 ? 13.164 68.438 38.938 1 21.56 330 ALA B N 1
ATOM 5961 C CA . ALA B 1 330 ? 13.594 67.562 37.812 1 21.56 330 ALA B CA 1
ATOM 5962 C C . ALA B 1 330 ? 15.086 67.75 37.531 1 21.56 330 ALA B C 1
ATOM 5964 O O . ALA B 1 330 ? 15.5 68.812 37.094 1 21.56 330 ALA B O 1
ATOM 5965 N N . PRO B 1 331 ? 15.961 67.312 38.531 1 22.73 331 PRO B N 1
ATOM 5966 C CA . PRO B 1 331 ? 17.297 67.75 38.125 1 22.73 331 PRO B CA 1
ATOM 5967 C C . PRO B 1 331 ? 17.688 67.25 36.75 1 22.73 331 PRO B C 1
ATOM 5969 O O . PRO B 1 331 ? 17.219 66.188 36.344 1 22.73 331 PRO B O 1
ATOM 5972 N N . ARG B 1 332 ? 18.203 68.125 35.906 1 24.61 332 ARG B N 1
ATOM 5973 C CA . ARG B 1 332 ? 18.672 68 34.531 1 24.61 332 ARG B CA 1
ATOM 5974 C C . ARG B 1 332 ? 19.812 67 34.438 1 24.61 332 ARG B C 1
ATOM 5976 O O . ARG B 1 332 ? 20.844 67.188 35.094 1 24.61 332 ARG B O 1
ATOM 5983 N N . LEU B 1 333 ? 19.469 65.688 34.25 1 21.38 333 LEU B N 1
ATOM 5984 C CA . LEU B 1 333 ? 20.469 64.625 34.125 1 21.38 333 LEU B CA 1
ATOM 5985 C C . LEU B 1 333 ? 21.531 65 33.094 1 21.38 333 LEU B C 1
ATOM 5987 O O . LEU B 1 333 ? 21.219 65.5 32.031 1 21.38 333 LEU B O 1
ATOM 5991 N N . ALA B 1 334 ? 22.734 65.125 33.594 1 23.64 334 ALA B N 1
ATOM 5992 C CA . ALA B 1 334 ? 23.969 65.375 32.844 1 23.64 334 ALA B CA 1
ATOM 5993 C C . ALA B 1 334 ? 24.188 64.25 31.812 1 23.64 334 ALA B C 1
ATOM 5995 O O . ALA B 1 334 ? 23.734 63.125 32 1 23.64 334 ALA B O 1
ATOM 5996 N N . ASP B 1 335 ? 24.641 64.5 30.594 1 23.17 335 ASP B N 1
ATOM 5997 C CA . ASP B 1 335 ? 24.875 63.812 29.312 1 23.17 335 ASP B CA 1
ATOM 5998 C C . ASP B 1 335 ? 25.922 62.688 29.469 1 23.17 335 ASP B C 1
ATOM 6000 O O . ASP B 1 335 ? 27.094 62.906 29.172 1 23.17 335 ASP B O 1
ATOM 6004 N N . THR B 1 336 ? 26.016 61.844 30.516 1 27.77 336 THR B N 1
ATOM 6005 C CA . THR B 1 336 ? 27.203 61 30.547 1 27.77 336 THR B CA 1
ATOM 6006 C C . THR B 1 336 ? 27.25 60.094 29.312 1 27.77 336 THR B C 1
ATOM 6008 O O . THR B 1 336 ? 26.234 59.562 28.891 1 27.77 336 THR B O 1
ATOM 6011 N N . SER B 1 337 ? 28.391 60 28.562 1 30.42 337 SER B N 1
ATOM 6012 C CA . SER B 1 337 ? 28.844 59.312 27.359 1 30.42 337 SER B CA 1
ATOM 6013 C C . SER B 1 337 ? 28.734 57.781 27.516 1 30.42 337 SER B C 1
ATOM 6015 O O . SER B 1 337 ? 29.25 57.219 28.484 1 30.42 337 SER B O 1
ATOM 6017 N N . PRO B 1 338 ? 27.688 57.062 27.078 1 29.31 338 PRO B N 1
ATOM 6018 C CA . PRO B 1 338 ? 27.438 55.656 27.344 1 29.31 338 PRO B CA 1
ATOM 6019 C C . PRO B 1 338 ? 28.609 54.75 26.938 1 29.31 338 PRO B C 1
ATOM 6021 O O . PRO B 1 338 ? 29.234 54.969 25.891 1 29.31 338 PRO B O 1
ATOM 6024 N N . ASP B 1 339 ? 29.469 54.25 27.844 1 30.62 339 ASP B N 1
ATOM 6025 C CA . ASP B 1 339 ? 30.453 53.188 27.703 1 30.62 339 ASP B CA 1
ATOM 6026 C C . ASP B 1 339 ? 29.906 52.031 26.844 1 30.62 339 ASP B C 1
ATOM 6028 O O . ASP B 1 339 ? 28.766 51.625 27.016 1 30.62 339 ASP B O 1
ATOM 6032 N N . ASN B 1 340 ? 30.531 51.781 25.641 1 32.28 340 ASN B N 1
ATOM 6033 C CA . ASN B 1 340 ? 30.297 50.75 24.625 1 32.28 340 ASN B CA 1
ATOM 6034 C C . ASN B 1 340 ? 30.25 49.344 25.25 1 32.28 340 ASN B C 1
ATOM 6036 O O . ASN B 1 340 ? 31.281 48.812 25.609 1 32.28 340 ASN B O 1
ATOM 6040 N N . GLY B 1 341 ? 29.391 48.969 26.109 1 33.25 341 GLY B N 1
ATOM 6041 C CA . GLY B 1 341 ? 29.266 47.594 26.562 1 33.25 341 GLY B CA 1
ATOM 6042 C C . GLY B 1 341 ? 29.484 46.594 25.453 1 33.25 341 GLY B C 1
ATOM 6043 O O . GLY B 1 341 ? 29.406 46.938 24.266 1 33.25 341 GLY B O 1
ATOM 6044 N N . PRO B 1 342 ? 30.328 45.531 25.734 1 33.72 342 PRO B N 1
ATOM 6045 C CA . PRO B 1 342 ? 30.609 44.531 24.688 1 33.72 342 PRO B CA 1
ATOM 6046 C C . PRO B 1 342 ? 29.359 44.125 23.906 1 33.72 342 PRO B C 1
ATOM 6048 O O . PRO B 1 342 ? 28.281 44 24.484 1 33.72 342 PRO B O 1
ATOM 6051 N N . VAL B 1 343 ? 29.203 44.594 22.719 1 34.34 343 VAL B N 1
ATOM 6052 C CA . VAL B 1 343 ? 28.25 44.031 21.797 1 34.34 343 VAL B CA 1
ATOM 6053 C C . VAL B 1 343 ? 28.203 42.5 21.953 1 34.34 343 VAL B C 1
ATOM 6055 O O . VAL B 1 343 ? 29.203 41.812 21.766 1 34.34 343 VAL B O 1
ATOM 6058 N N . LEU B 1 344 ? 27.531 41.906 22.859 1 33.38 344 LEU B N 1
ATOM 6059 C CA . LEU B 1 344 ? 27.203 40.5 22.688 1 33.38 344 LEU B CA 1
ATOM 6060 C C . LEU B 1 344 ? 27.094 40.156 21.219 1 33.38 344 LEU B C 1
ATOM 6062 O O . LEU B 1 344 ? 26.188 40.625 20.531 1 33.38 344 LEU B O 1
ATOM 6066 N N . GLN B 1 345 ? 28.172 40 20.547 1 33.72 345 GLN B N 1
ATOM 6067 C CA . GLN B 1 345 ? 28.094 39.375 19.234 1 33.72 345 GLN B CA 1
ATOM 6068 C C . GLN B 1 345 ? 27.031 38.281 19.203 1 33.72 345 GLN B C 1
ATOM 6070 O O . GLN B 1 345 ? 27.125 37.281 19.922 1 33.72 345 GLN B O 1
ATOM 6075 N N . GLN B 1 346 ? 25.797 38.594 19.031 1 37.94 346 GLN B N 1
ATOM 6076 C CA . GLN B 1 346 ? 24.781 37.594 18.734 1 37.94 346 GLN B CA 1
ATOM 6077 C C . GLN B 1 346 ? 25.344 36.5 17.828 1 37.94 346 GLN B C 1
ATOM 6079 O O . GLN B 1 346 ? 25.516 36.719 16.625 1 37.94 346 GLN B O 1
ATOM 6084 N N . VAL B 1 347 ? 26.297 35.719 18.219 1 41.03 347 VAL B N 1
ATOM 6085 C CA . VAL B 1 347 ? 26.672 34.531 17.453 1 41.03 347 VAL B CA 1
ATOM 6086 C C . VAL B 1 347 ? 25.438 33.938 16.781 1 41.03 347 VAL B C 1
ATOM 6088 O O . VAL B 1 347 ? 24.469 33.594 17.453 1 41.03 347 VAL B O 1
ATOM 6091 N N . LEU B 1 348 ? 25.219 34.281 15.562 1 49.31 348 LEU B N 1
ATOM 6092 C CA . LEU B 1 348 ? 24.156 33.688 14.758 1 49.31 348 LEU B CA 1
ATOM 6093 C C . LEU B 1 348 ? 24.172 32.156 14.891 1 49.31 348 LEU B C 1
ATOM 6095 O O . LEU B 1 348 ? 25.25 31.562 14.945 1 49.31 348 LEU B O 1
ATOM 6099 N N . PRO B 1 349 ? 23.141 31.531 15.305 1 63.69 349 PRO B N 1
ATOM 6100 C CA . PRO B 1 349 ? 23.047 30.078 15.477 1 63.69 349 PRO B CA 1
ATOM 6101 C C . PRO B 1 349 ? 23.516 29.312 14.242 1 63.69 349 PRO B C 1
ATOM 6103 O O . PRO B 1 349 ? 23.203 29.703 13.117 1 63.69 349 PRO B O 1
ATOM 6106 N N . LYS B 1 350 ? 24.672 28.766 14.312 1 80.62 350 LYS B N 1
ATOM 6107 C CA . LYS B 1 350 ? 25.188 27.906 13.25 1 80.62 350 LYS B CA 1
ATOM 6108 C C . LYS B 1 350 ? 24.641 26.484 13.367 1 80.62 350 LYS B C 1
ATOM 6110 O O . LYS B 1 350 ? 24.5 25.953 14.477 1 80.62 350 LYS B O 1
ATOM 6115 N N . PRO B 1 351 ? 24.359 25.953 12.117 1 90 351 PRO B N 1
ATOM 6116 C CA . PRO B 1 351 ? 23.922 24.547 12.133 1 90 351 PRO B CA 1
ATOM 6117 C C . PRO B 1 351 ? 24.984 23.625 12.703 1 90 351 PRO B C 1
ATOM 6119 O O . PRO B 1 351 ? 26.188 23.922 12.625 1 90 351 PRO B O 1
ATOM 6122 N N . ARG B 1 352 ? 24.516 22.625 13.297 1 92.62 352 ARG B N 1
ATOM 6123 C CA . ARG B 1 352 ? 25.391 21.656 13.93 1 92.62 352 ARG B CA 1
ATOM 6124 C C . ARG B 1 352 ? 26.438 21.141 12.953 1 92.62 352 ARG B C 1
ATOM 6126 O O . ARG B 1 352 ? 27.609 20.969 13.312 1 92.62 352 ARG B O 1
ATOM 6133 N N . PHE B 1 353 ? 25.984 20.875 11.695 1 94.06 353 PHE B N 1
ATOM 6134 C CA . PHE B 1 353 ? 26.891 20.469 10.617 1 94.06 353 PHE B CA 1
ATOM 6135 C C . PHE B 1 353 ? 26.906 21.516 9.516 1 94.06 353 PHE B C 1
ATOM 6137 O O . PHE B 1 353 ? 25.875 22.125 9.203 1 94.06 353 PHE B O 1
ATOM 6144 N N . PRO B 1 354 ? 28.094 21.688 8.969 1 91.88 354 PRO B N 1
ATOM 6145 C CA . PRO B 1 354 ? 28.156 22.641 7.855 1 91.88 354 PRO B CA 1
ATOM 6146 C C . PRO B 1 354 ? 27.406 22.156 6.613 1 91.88 354 PRO B C 1
ATOM 6148 O O . PRO B 1 354 ? 27.094 20.969 6.508 1 91.88 354 PRO B O 1
ATOM 6151 N N . ASP B 1 355 ? 27.25 23 5.691 1 89.19 355 ASP B N 1
ATOM 6152 C CA . ASP B 1 355 ? 26.422 22.75 4.508 1 89.19 355 ASP B CA 1
ATOM 6153 C C . ASP B 1 355 ? 27.047 21.656 3.633 1 89.19 355 ASP B C 1
ATOM 6155 O O . ASP B 1 355 ? 26.328 20.906 2.967 1 89.19 355 ASP B O 1
ATOM 6159 N N . ASN B 1 356 ? 28.281 21.562 3.67 1 90.12 356 ASN B N 1
ATOM 6160 C CA . ASN B 1 356 ? 28.953 20.625 2.781 1 90.12 356 ASN B CA 1
ATOM 6161 C C . ASN B 1 356 ? 29.062 19.234 3.414 1 90.12 356 ASN B C 1
ATOM 6163 O O . ASN B 1 356 ? 29.531 18.297 2.771 1 90.12 356 ASN B O 1
ATOM 6167 N N . HIS B 1 357 ? 28.688 19.234 4.656 1 92.5 357 HIS B N 1
ATOM 6168 C CA . HIS B 1 357 ? 28.688 17.922 5.281 1 92.5 357 HIS B CA 1
ATOM 6169 C C . HIS B 1 357 ? 27.688 16.984 4.59 1 92.5 357 HIS B C 1
ATOM 6171 O O . HIS B 1 357 ? 26.594 17.391 4.234 1 92.5 357 HIS B O 1
ATOM 6177 N N . PRO B 1 358 ? 28 15.75 4.402 1 92.88 358 PRO B N 1
ATOM 6178 C CA . PRO B 1 358 ? 27.141 14.812 3.684 1 92.88 358 PRO B CA 1
ATOM 6179 C C . PRO B 1 358 ? 25.766 14.672 4.324 1 92.88 358 PRO B C 1
ATOM 6181 O O . PRO B 1 358 ? 24.75 14.555 3.615 1 92.88 358 PRO B O 1
ATOM 6184 N N . LEU B 1 359 ? 25.719 14.688 5.602 1 95 359 LEU B N 1
ATOM 6185 C CA . LEU B 1 359 ? 24.422 14.578 6.266 1 95 359 LEU B CA 1
ATOM 6186 C C . LEU B 1 359 ? 23.562 15.805 5.973 1 95 359 LEU B C 1
ATOM 6188 O O . LEU B 1 359 ? 22.344 15.688 5.844 1 95 359 LEU B O 1
ATOM 6192 N N . SER B 1 360 ? 24.172 16.953 5.914 1 94.12 360 SER B N 1
ATOM 6193 C CA . SER B 1 360 ? 23.438 18.172 5.551 1 94.12 360 SER B CA 1
ATOM 6194 C C . SER B 1 360 ? 22.797 18.031 4.176 1 94.12 360 SER B C 1
ATOM 6196 O O . SER B 1 360 ? 21.625 18.375 3.994 1 94.12 360 SER B O 1
ATOM 6198 N N . GLN B 1 361 ? 23.5 17.5 3.336 1 93.56 361 GLN B N 1
ATOM 6199 C CA . GLN B 1 361 ? 23 17.312 1.979 1 93.56 361 GLN B CA 1
ATOM 6200 C C . GLN B 1 361 ? 21.875 16.281 1.948 1 93.56 361 GLN B C 1
ATOM 6202 O O . GLN B 1 361 ? 20.875 16.453 1.246 1 93.56 361 GLN B O 1
ATOM 6207 N N . GLU B 1 362 ? 22.016 15.227 2.691 1 95.19 362 GLU B N 1
ATOM 6208 C CA . GLU B 1 362 ? 21 14.188 2.75 1 95.19 362 GLU B CA 1
ATOM 6209 C C . GLU B 1 362 ? 19.688 14.734 3.283 1 95.19 362 GLU B C 1
ATOM 6211 O O . GLU B 1 362 ? 18.609 14.328 2.842 1 95.19 362 GLU B O 1
ATOM 6216 N N . LEU B 1 363 ? 19.797 15.625 4.195 1 96.56 363 LEU B N 1
ATOM 6217 C CA . LEU B 1 363 ? 18.594 16.188 4.785 1 96.56 363 LEU B CA 1
ATOM 6218 C C . LEU B 1 363 ? 17.875 17.094 3.793 1 96.56 363 LEU B C 1
ATOM 6220 O O . LEU B 1 363 ? 16.641 17.219 3.836 1 96.56 363 LEU B O 1
ATOM 6224 N N . TYR B 1 364 ? 18.578 17.719 2.859 1 95.31 364 TYR B N 1
ATOM 6225 C CA . TYR B 1 364 ? 17.938 18.422 1.753 1 95.31 364 TYR B CA 1
ATOM 6226 C C . TYR B 1 364 ? 17.203 17.438 0.844 1 95.31 364 TYR B C 1
ATOM 6228 O O . TYR B 1 364 ? 16.062 17.672 0.447 1 95.31 364 TYR B O 1
ATOM 6236 N N . LEU B 1 365 ? 17.859 16.344 0.587 1 93.38 365 LEU B N 1
ATOM 6237 C CA . LEU B 1 365 ? 17.281 15.32 -0.273 1 93.38 365 LEU B CA 1
ATOM 6238 C C . LEU B 1 365 ? 16.078 14.664 0.406 1 93.38 365 LEU B C 1
ATOM 6240 O O . LEU B 1 365 ? 15.117 14.281 -0.26 1 93.38 365 LEU B O 1
ATOM 6244 N N . LEU B 1 366 ? 16.156 14.547 1.7 1 96 366 LEU B N 1
ATOM 6245 C CA . LEU B 1 366 ? 15.047 13.977 2.463 1 96 366 LEU B CA 1
ATOM 6246 C C . LEU B 1 366 ? 13.773 14.797 2.258 1 96 366 LEU B C 1
ATOM 6248 O O . LEU B 1 366 ? 12.688 14.227 2.096 1 96 366 LEU B O 1
ATOM 6252 N N . GLN B 1 367 ? 13.891 16.094 2.275 1 95.81 367 GLN B N 1
ATOM 6253 C CA . GLN B 1 367 ? 12.703 16.906 2.072 1 95.81 367 GLN B CA 1
ATOM 6254 C C . GLN B 1 367 ? 12.109 16.688 0.683 1 95.81 367 GLN B C 1
ATOM 6256 O O . GLN B 1 367 ? 10.891 16.672 0.518 1 95.81 367 GLN B O 1
ATOM 6261 N N . SER B 1 368 ? 12.961 16.469 -0.272 1 93.12 368 SER B N 1
ATOM 6262 C CA . SER B 1 368 ? 12.492 16.203 -1.626 1 93.12 368 SER B CA 1
ATOM 6263 C C . SER B 1 368 ? 11.766 14.867 -1.7 1 93.12 368 SER B C 1
ATOM 6265 O O . SER B 1 368 ? 10.859 14.688 -2.521 1 93.12 368 SER B O 1
ATOM 6267 N N . ALA B 1 369 ? 12.141 13.992 -0.898 1 93 369 ALA B N 1
ATOM 6268 C CA . ALA B 1 369 ? 11.555 12.656 -0.895 1 93 369 ALA B CA 1
ATOM 6269 C C . ALA B 1 369 ? 10.258 12.633 -0.083 1 93 369 ALA B C 1
ATOM 6271 O O . ALA B 1 369 ? 9.414 11.758 -0.282 1 93 369 ALA B O 1
ATOM 6272 N N . ALA B 1 370 ? 10.078 13.57 0.815 1 96.5 370 ALA B N 1
ATOM 6273 C CA . ALA B 1 370 ? 8.906 13.609 1.687 1 96.5 370 ALA B CA 1
ATOM 6274 C C . ALA B 1 370 ? 7.66 14.023 0.909 1 96.5 370 ALA B C 1
ATOM 6276 O O . ALA B 1 370 ? 7.676 15.016 0.179 1 96.5 370 ALA B O 1
ATOM 6277 N N . VAL B 1 371 ? 6.613 13.266 1.122 1 97 371 VAL B N 1
ATOM 6278 C CA . VAL B 1 371 ? 5.336 13.562 0.485 1 97 371 VAL B CA 1
ATOM 6279 C C . VAL B 1 371 ? 4.512 14.484 1.383 1 97 371 VAL B C 1
ATOM 6281 O O . VAL B 1 371 ? 3.824 15.383 0.896 1 97 371 VAL B O 1
ATOM 6284 N N . VAL B 1 372 ? 4.539 14.211 2.607 1 98.25 372 VAL B N 1
ATOM 6285 C CA . VAL B 1 372 ? 3.922 15.031 3.643 1 98.25 372 VAL B CA 1
ATOM 6286 C C . VAL B 1 372 ? 4.891 15.203 4.809 1 98.25 372 VAL B C 1
ATOM 6288 O O . VAL B 1 372 ? 5.527 14.242 5.246 1 98.25 372 VAL B O 1
ATOM 6291 N N . ILE B 1 373 ? 5.023 16.422 5.27 1 98.38 373 ILE B N 1
ATOM 6292 C CA . ILE B 1 373 ? 5.832 16.703 6.449 1 98.38 373 ILE B CA 1
ATOM 6293 C C . ILE B 1 373 ? 4.922 16.938 7.652 1 98.38 373 ILE B C 1
ATOM 6295 O O . ILE B 1 373 ? 3.955 17.703 7.566 1 98.38 373 ILE B O 1
ATOM 6299 N N . HIS B 1 374 ? 5.176 16.219 8.719 1 98.31 374 HIS B N 1
ATOM 6300 C CA . HIS B 1 374 ? 4.414 16.344 9.961 1 98.31 374 HIS B CA 1
ATOM 6301 C C . HIS B 1 374 ? 5.188 17.141 11.008 1 98.31 374 HIS B C 1
ATOM 6303 O O . HIS B 1 374 ? 6.344 16.828 11.297 1 98.31 374 HIS B O 1
ATOM 6309 N N . PHE B 1 375 ? 4.59 18.172 11.531 1 97.19 375 PHE B N 1
ATOM 6310 C CA . PHE B 1 375 ? 5.25 19.016 12.531 1 97.19 375 PHE B CA 1
ATOM 6311 C C . PHE B 1 375 ? 5.258 18.328 13.891 1 97.19 375 PHE B C 1
ATOM 6313 O O . PHE B 1 375 ? 4.242 18.297 14.586 1 97.19 375 PHE B O 1
ATOM 6320 N N . SER B 1 376 ? 6.395 17.812 14.242 1 94.25 376 SER B N 1
ATOM 6321 C CA . SER B 1 376 ? 6.582 17.062 15.477 1 94.25 376 SER B CA 1
ATOM 6322 C C . SER B 1 376 ? 7.676 17.672 16.344 1 94.25 376 SER B C 1
ATOM 6324 O O . SER B 1 376 ? 7.859 17.281 17.5 1 94.25 376 SER B O 1
ATOM 6326 N N . ALA B 1 377 ? 8.375 18.625 15.797 1 86.62 377 ALA B N 1
ATOM 6327 C CA . ALA B 1 377 ? 9.531 19.203 16.469 1 86.62 377 ALA B CA 1
ATOM 6328 C C . ALA B 1 377 ? 9.18 20.562 17.094 1 86.62 377 ALA B C 1
ATOM 6330 O O . ALA B 1 377 ? 8.461 21.359 16.5 1 86.62 377 ALA B O 1
ATOM 6331 N N . ILE B 1 378 ? 9.719 20.781 18.297 1 85.25 378 ILE B N 1
ATOM 6332 C CA . ILE B 1 378 ? 9.711 22.062 19 1 85.25 378 ILE B CA 1
ATOM 6333 C C . ILE B 1 378 ? 8.273 22.453 19.328 1 85.25 378 ILE B C 1
ATOM 6335 O O . ILE B 1 378 ? 7.977 22.812 20.469 1 85.25 378 ILE B O 1
ATOM 6339 N N . GLY B 1 379 ? 7.383 22.281 18.438 1 89.31 379 GLY B N 1
ATOM 6340 C CA . GLY B 1 379 ? 5.992 22.672 18.594 1 89.31 379 GLY B CA 1
ATOM 6341 C C . GLY B 1 379 ? 5.227 22.672 17.281 1 89.31 379 GLY B C 1
ATOM 6342 O O . GLY B 1 379 ? 5.672 22.094 16.281 1 89.31 379 GLY B O 1
ATOM 6343 N N . LYS B 1 380 ? 4.117 23.312 17.438 1 93.12 380 LYS B N 1
ATOM 6344 C CA . LYS B 1 380 ? 3.273 23.438 16.25 1 93.12 380 LYS B CA 1
ATOM 6345 C C . LYS B 1 380 ? 3.602 24.719 15.477 1 93.12 380 LYS B C 1
ATOM 6347 O O . LYS B 1 380 ? 4.16 25.656 16.031 1 93.12 380 LYS B O 1
ATOM 6352 N N . PRO B 1 381 ? 3.301 24.703 14.188 1 93 381 PRO B N 1
ATOM 6353 C CA . PRO B 1 381 ? 3.742 25.828 13.359 1 93 381 PRO B CA 1
ATOM 6354 C C . PRO B 1 381 ? 3.062 27.141 13.742 1 93 381 PRO B C 1
ATOM 6356 O O . PRO B 1 381 ? 3.578 28.219 13.438 1 93 381 PRO B O 1
ATOM 6359 N N . TRP B 1 382 ? 1.984 27.109 14.445 1 92.44 382 TRP B N 1
ATOM 6360 C CA . TRP B 1 382 ? 1.306 28.328 14.859 1 92.44 382 TRP B CA 1
ATOM 6361 C C . TRP B 1 382 ? 1.844 28.828 16.203 1 92.44 382 TRP B C 1
ATOM 6363 O O . TRP B 1 382 ? 1.521 29.938 16.625 1 92.44 382 TRP B O 1
ATOM 6373 N N . THR B 1 383 ? 2.711 28.047 16.812 1 88.56 383 THR B N 1
ATOM 6374 C CA . THR B 1 383 ? 3.244 28.469 18.094 1 88.56 383 THR B CA 1
ATOM 6375 C C . THR B 1 383 ? 4.727 28.812 17.984 1 88.56 383 THR B C 1
ATOM 6377 O O . THR B 1 383 ? 5.273 29.516 18.844 1 88.56 383 THR B O 1
ATOM 6380 N N . VAL B 1 384 ? 5.359 28.281 16.969 1 85.06 384 VAL B N 1
ATOM 6381 C CA . VAL B 1 384 ? 6.801 28.453 16.844 1 85.06 384 VAL B CA 1
ATOM 6382 C C . VAL B 1 384 ? 7.102 29.578 15.859 1 85.06 384 VAL B C 1
ATOM 6384 O O . VAL B 1 384 ? 6.805 29.469 14.664 1 85.06 384 VAL B O 1
ATOM 6387 N N . SER B 1 385 ? 7.68 30.625 16.453 1 80.12 385 SER B N 1
ATOM 6388 C CA . SER B 1 385 ? 8.148 31.719 15.617 1 80.12 385 SER B CA 1
ATOM 6389 C C . SER B 1 385 ? 9.617 31.547 15.25 1 80.12 385 SER B C 1
ATOM 6391 O O . SER B 1 385 ? 10.289 30.641 15.766 1 80.12 385 SER B O 1
ATOM 6393 N N . GLY B 1 386 ? 10.062 32.344 14.336 1 77.12 386 GLY B N 1
ATOM 6394 C CA . GLY B 1 386 ? 11.477 32.312 13.984 1 77.12 386 GLY B CA 1
ATOM 6395 C C . GLY B 1 386 ? 12.391 32.531 15.172 1 77.12 386 GLY B C 1
ATOM 6396 O O . GLY B 1 386 ? 13.414 31.844 15.305 1 77.12 386 GLY B O 1
ATOM 6397 N N . GLU B 1 387 ? 12.031 33.406 15.969 1 77.44 387 GLU B N 1
ATOM 6398 C CA . GLU B 1 387 ? 12.82 33.719 17.156 1 77.44 387 GLU B CA 1
ATOM 6399 C C . GLU B 1 387 ? 12.875 32.531 18.109 1 77.44 387 GLU B C 1
ATOM 6401 O O . GLU B 1 387 ? 13.945 32.188 18.625 1 77.44 387 GLU B O 1
ATOM 6406 N N . VAL B 1 388 ? 11.758 31.922 18.203 1 78.75 388 VAL B N 1
ATOM 6407 C CA . VAL B 1 388 ? 11.672 30.766 19.078 1 78.75 388 VAL B CA 1
ATOM 6408 C C . VAL B 1 388 ? 12.562 29.641 18.531 1 78.75 388 VAL B C 1
ATOM 6410 O O . VAL B 1 388 ? 13.281 28.984 19.297 1 78.75 388 VAL B O 1
ATOM 6413 N N . LEU B 1 389 ? 12.516 29.516 17.266 1 83.19 389 LEU B N 1
ATOM 6414 C CA . LEU B 1 389 ? 13.305 28.453 16.625 1 83.19 389 LEU B CA 1
ATOM 6415 C C . LEU B 1 389 ? 14.797 28.719 16.797 1 83.19 389 LEU B C 1
ATOM 6417 O O . LEU B 1 389 ? 15.562 27.812 17.141 1 83.19 389 LEU B O 1
ATOM 6421 N N . ARG B 1 390 ? 15.18 29.938 16.672 1 79.62 390 ARG B N 1
ATOM 6422 C CA . ARG B 1 390 ? 16.594 30.312 16.797 1 79.62 390 ARG B CA 1
ATOM 6423 C C . ARG B 1 390 ? 17.062 30.156 18.25 1 79.62 390 ARG B C 1
ATOM 6425 O O . ARG B 1 390 ? 18.203 29.75 18.484 1 79.62 390 ARG B O 1
ATOM 6432 N N . MET B 1 391 ? 16.219 30.469 19.062 1 79.88 391 MET B N 1
ATOM 6433 C CA . MET B 1 391 ? 16.562 30.406 20.484 1 79.88 391 MET B CA 1
ATOM 6434 C C . MET B 1 391 ? 16.578 28.969 20.969 1 79.88 391 MET B C 1
ATOM 6436 O O . MET B 1 391 ? 17.5 28.562 21.688 1 79.88 391 MET B O 1
ATOM 6440 N N . GLN B 1 392 ? 15.664 28.25 20.531 1 82.12 392 GLN B N 1
ATOM 6441 C CA . GLN B 1 392 ? 15.492 26.922 21.109 1 82.12 392 GLN B CA 1
ATOM 6442 C C . GLN B 1 392 ? 16.297 25.875 20.359 1 82.12 392 GLN B C 1
ATOM 6444 O O . GLN B 1 392 ? 16.703 24.859 20.922 1 82.12 392 GLN B O 1
ATOM 6449 N N . ARG B 1 393 ? 16.5 26.172 19.078 1 87.69 393 ARG B N 1
ATOM 6450 C CA . ARG B 1 393 ? 17.234 25.203 18.266 1 87.69 393 ARG B CA 1
ATOM 6451 C C . ARG B 1 393 ? 18.172 25.906 17.281 1 87.69 393 ARG B C 1
ATOM 6453 O O . ARG B 1 393 ? 18.078 25.703 16.078 1 87.69 393 ARG B O 1
ATOM 6460 N N . PRO B 1 394 ? 19.141 26.531 17.828 1 85.56 394 PRO B N 1
ATOM 6461 C CA . PRO B 1 394 ? 20.047 27.281 16.969 1 85.56 394 PRO B CA 1
ATOM 6462 C C . PRO B 1 394 ? 20.891 26.391 16.062 1 85.56 394 PRO B C 1
ATOM 6464 O O . PRO B 1 394 ? 21.344 26.812 15.008 1 85.56 394 PRO B O 1
ATOM 6467 N N . ASP B 1 395 ? 21.078 25.156 16.406 1 91.25 395 ASP B N 1
ATOM 6468 C CA . ASP B 1 395 ? 21.984 24.297 15.648 1 91.25 395 ASP B CA 1
ATOM 6469 C C . ASP B 1 395 ? 21.219 23.375 14.711 1 91.25 395 ASP B C 1
ATOM 6471 O O . ASP B 1 395 ? 21.797 22.484 14.086 1 91.25 395 ASP B O 1
ATOM 6475 N N . ALA B 1 396 ? 19.922 23.609 14.562 1 92.88 396 ALA B N 1
ATOM 6476 C CA . ALA B 1 396 ? 19.109 22.75 13.703 1 92.88 396 ALA B CA 1
ATOM 6477 C C . ALA B 1 396 ? 19.453 22.969 12.234 1 92.88 396 ALA B C 1
ATOM 6479 O O . ALA B 1 396 ? 20.078 23.969 11.875 1 92.88 396 ALA B O 1
ATOM 6480 N N . HIS B 1 397 ? 19.141 21.938 11.469 1 94 397 HIS B N 1
ATOM 6481 C CA . HIS B 1 397 ? 19.281 22.094 10.023 1 94 397 HIS B CA 1
ATOM 6482 C C . HIS B 1 397 ? 18.438 23.25 9.508 1 94 397 HIS B C 1
ATOM 6484 O O . HIS B 1 397 ? 17.312 23.453 9.953 1 94 397 HIS B O 1
ATOM 6490 N N . PRO B 1 398 ? 18.891 24.062 8.578 1 90.69 398 PRO B N 1
ATOM 6491 C CA . PRO B 1 398 ? 18.188 25.266 8.125 1 90.69 398 PRO B CA 1
ATOM 6492 C C . PRO B 1 398 ? 16.797 24.969 7.578 1 90.69 398 PRO B C 1
ATOM 6494 O O . PRO B 1 398 ? 15.891 25.797 7.688 1 90.69 398 PRO B O 1
ATOM 6497 N N . LEU B 1 399 ? 16.625 23.797 7.082 1 94.06 399 LEU B N 1
ATOM 6498 C CA . LEU B 1 399 ? 15.336 23.453 6.488 1 94.06 399 LEU B CA 1
ATOM 6499 C C . LEU B 1 399 ? 14.242 23.391 7.555 1 94.06 399 LEU B C 1
ATOM 6501 O O . LEU B 1 399 ? 13.062 23.562 7.25 1 94.06 399 LEU B O 1
ATOM 6505 N N . LEU B 1 400 ? 14.641 23.125 8.789 1 94.75 400 LEU B N 1
ATOM 6506 C CA . LEU B 1 400 ? 13.633 23.141 9.836 1 94.75 400 LEU B CA 1
ATOM 6507 C C . LEU B 1 400 ? 12.945 24.5 9.914 1 94.75 400 LEU B C 1
ATOM 6509 O O . LEU B 1 400 ? 11.711 24.578 9.906 1 94.75 400 LEU B O 1
ATOM 6513 N N . GLY B 1 401 ? 13.742 25.5 9.977 1 91.12 401 GLY B N 1
ATOM 6514 C CA . GLY B 1 401 ? 13.203 26.844 10 1 91.12 401 GLY B CA 1
ATOM 6515 C C . GLY B 1 401 ? 12.398 27.188 8.766 1 91.12 401 GLY B C 1
ATOM 6516 O O . GLY B 1 401 ? 11.352 27.828 8.859 1 91.12 401 GLY B O 1
ATOM 6517 N N . GLU B 1 402 ? 12.883 26.75 7.625 1 90.62 402 GLU B N 1
ATOM 6518 C CA . GLU B 1 402 ? 12.188 27.016 6.367 1 90.62 402 GLU B CA 1
ATOM 6519 C C . GLU B 1 402 ? 10.797 26.391 6.355 1 90.62 402 GLU B C 1
ATOM 6521 O O . GLU B 1 402 ? 9.867 26.938 5.773 1 90.62 402 GLU B O 1
ATOM 6526 N N . GLN B 1 403 ? 10.688 25.281 6.914 1 94.56 403 GLN B N 1
ATOM 6527 C CA . GLN B 1 403 ? 9.406 24.594 6.984 1 94.56 403 GLN B CA 1
ATOM 6528 C C . GLN B 1 403 ? 8.398 25.406 7.801 1 94.56 403 GLN B C 1
ATOM 6530 O O . GLN B 1 403 ? 7.258 25.594 7.367 1 94.56 403 GLN B O 1
ATOM 6535 N N . PHE B 1 404 ? 8.859 25.875 8.93 1 94 404 PHE B N 1
ATOM 6536 C CA . PHE B 1 404 ? 8.008 26.719 9.75 1 94 404 PHE B CA 1
ATOM 6537 C C . PHE B 1 404 ? 7.668 28.016 9.016 1 94 404 PHE B C 1
ATOM 6539 O O . PHE B 1 404 ? 6.508 28.438 9.008 1 94 404 PHE B O 1
ATOM 6546 N N . LEU B 1 405 ? 8.633 28.547 8.375 1 90.19 405 LEU B N 1
ATOM 6547 C CA . LEU B 1 405 ? 8.43 29.797 7.664 1 90.19 405 LEU B CA 1
ATOM 6548 C C . LEU B 1 405 ? 7.43 29.625 6.527 1 90.19 405 LEU B C 1
ATOM 6550 O O . LEU B 1 405 ? 6.574 30.5 6.312 1 90.19 405 LEU B O 1
ATOM 6554 N N . THR B 1 406 ? 7.609 28.609 5.816 1 92.94 406 THR B N 1
ATOM 6555 C CA . THR B 1 406 ? 6.691 28.328 4.715 1 92.94 406 THR B CA 1
ATOM 6556 C C . THR B 1 406 ? 5.254 28.234 5.219 1 92.94 406 THR B C 1
ATOM 6558 O O . THR B 1 406 ? 4.355 28.859 4.652 1 92.94 406 THR B O 1
ATOM 6561 N N . TRP B 1 407 ? 5.078 27.531 6.238 1 95.69 407 TRP B N 1
ATOM 6562 C CA . TRP B 1 407 ? 3.744 27.391 6.816 1 95.69 407 TRP B CA 1
ATOM 6563 C C . TRP B 1 407 ? 3.195 28.75 7.25 1 95.69 407 TRP B C 1
ATOM 6565 O O . TRP B 1 407 ? 2.062 29.109 6.914 1 95.69 407 TRP B O 1
ATOM 6575 N N . ARG B 1 408 ? 3.961 29.484 7.891 1 94.06 408 ARG B N 1
ATOM 6576 C CA . ARG B 1 408 ? 3.518 30.75 8.484 1 94.06 408 ARG B CA 1
ATOM 6577 C C . ARG B 1 408 ? 3.258 31.797 7.406 1 94.06 408 ARG B C 1
ATOM 6579 O O . ARG B 1 408 ? 2.346 32.625 7.539 1 94.06 408 ARG B O 1
ATOM 6586 N N . LYS B 1 409 ? 4.082 31.766 6.422 1 91.62 409 LYS B N 1
ATOM 6587 C CA . LYS B 1 409 ? 3.842 32.656 5.301 1 91.62 409 LYS B CA 1
ATOM 6588 C C . LYS B 1 409 ? 2.48 32.406 4.664 1 91.62 409 LYS B C 1
ATOM 6590 O O . LYS B 1 409 ? 1.726 33.344 4.387 1 91.62 409 LYS B O 1
ATOM 6595 N N . ILE B 1 410 ? 2.219 31.188 4.473 1 96.06 410 ILE B N 1
ATOM 6596 C CA . ILE B 1 410 ? 0.92 30.844 3.91 1 96.06 410 ILE B CA 1
ATOM 6597 C C . ILE B 1 410 ? -0.189 31.25 4.879 1 96.06 410 ILE B C 1
ATOM 6599 O O . ILE B 1 410 ? -1.188 31.844 4.477 1 96.06 410 ILE B O 1
ATOM 6603 N N . ALA B 1 411 ? -0.005 30.969 6.133 1 96.81 411 ALA B N 1
ATOM 6604 C CA . ALA B 1 411 ? -0.999 31.281 7.156 1 96.81 411 ALA B CA 1
ATOM 6605 C C . ALA B 1 411 ? -1.311 32.781 7.16 1 96.81 411 ALA B C 1
ATOM 6607 O O . ALA B 1 411 ? -2.471 33.188 7.293 1 96.81 411 ALA B O 1
ATOM 6608 N N . GLY B 1 412 ? -0.291 33.562 7.055 1 94.75 412 GLY B N 1
ATOM 6609 C CA . GLY B 1 412 ? -0.476 35 7.035 1 94.75 412 GLY B CA 1
ATOM 6610 C C . GLY B 1 412 ? -1.423 35.469 5.945 1 94.75 412 GLY B C 1
ATOM 6611 O O . GLY B 1 412 ? -2.107 36.5 6.102 1 94.75 412 GLY B O 1
ATOM 6612 N N . GLY B 1 413 ? -1.547 34.688 4.926 1 94.75 413 GLY B N 1
ATOM 6613 C CA . GLY B 1 413 ? -2.373 35.062 3.793 1 94.75 413 GLY B CA 1
ATOM 6614 C C . GLY B 1 413 ? -3.775 34.5 3.854 1 94.75 413 GLY B C 1
ATOM 6615 O O . GLY B 1 413 ? -4.695 35.031 3.225 1 94.75 413 GLY B O 1
ATOM 6616 N N . VAL B 1 414 ? -3.951 33.5 4.652 1 97.5 414 VAL B N 1
ATOM 6617 C CA . VAL B 1 414 ? -5.227 32.812 4.492 1 97.5 414 VAL B CA 1
ATOM 6618 C C . VAL B 1 414 ? -5.93 32.719 5.844 1 97.5 414 VAL B C 1
ATOM 6620 O O . VAL B 1 414 ? -7.145 32.5 5.906 1 97.5 414 VAL B O 1
ATOM 6623 N N . CYS B 1 415 ? -5.215 32.875 6.941 1 97.94 415 CYS B N 1
ATOM 6624 C CA . CYS B 1 415 ? -5.805 32.625 8.258 1 97.94 415 CYS B CA 1
ATOM 6625 C C . CYS B 1 415 ? -6.27 33.938 8.883 1 97.94 415 CYS B C 1
ATOM 6627 O O . CYS B 1 415 ? -5.473 34.844 9.07 1 97.94 415 CYS B O 1
ATOM 6629 N N . PRO B 1 416 ? -7.516 33.969 9.266 1 97 416 PRO B N 1
ATOM 6630 C CA . PRO B 1 416 ? -8.016 35.188 9.938 1 97 416 PRO B CA 1
ATOM 6631 C C . PRO B 1 416 ? -7.262 35.5 11.227 1 97 416 PRO B C 1
ATOM 6633 O O . PRO B 1 416 ? -7.129 34.625 12.094 1 97 416 PRO B O 1
ATOM 6636 N N . GLY B 1 417 ? -6.824 36.719 11.336 1 92.94 417 GLY B N 1
ATOM 6637 C CA . GLY B 1 417 ? -6.227 37.188 12.57 1 92.94 417 GLY B CA 1
ATOM 6638 C C . GLY B 1 417 ? -4.812 36.688 12.789 1 92.94 417 GLY B C 1
ATOM 6639 O O . GLY B 1 417 ? -4.219 36.906 13.844 1 92.94 417 GLY B O 1
ATOM 6640 N N . PHE B 1 418 ? -4.363 35.906 11.758 1 91.5 418 PHE B N 1
ATOM 6641 C CA . PHE B 1 418 ? -3.012 35.406 11.922 1 91.5 418 PHE B CA 1
ATOM 6642 C C . PHE B 1 418 ? -1.974 36.438 11.562 1 91.5 418 PHE B C 1
ATOM 6644 O O . PHE B 1 418 ? -2.018 37.031 10.469 1 91.5 418 PHE B O 1
ATOM 6651 N N . ASP B 1 419 ? -1.219 37.031 12.453 1 77.19 419 ASP B N 1
ATOM 6652 C CA . ASP B 1 419 ? -0.155 38 12.219 1 77.19 419 ASP B CA 1
ATOM 6653 C C . ASP B 1 419 ? 1.154 37.281 11.859 1 77.19 419 ASP B C 1
ATOM 6655 O O . ASP B 1 419 ? 1.756 36.625 12.695 1 77.19 419 ASP B O 1
ATOM 6659 N N . SER B 1 420 ? 1.375 37.25 10.484 1 63.62 420 SER B N 1
ATOM 6660 C CA . SER B 1 420 ? 2.57 36.594 9.984 1 63.62 420 SER B CA 1
ATOM 6661 C C . SER B 1 420 ? 3.838 37.312 10.445 1 63.62 420 SER B C 1
ATOM 6663 O O . SER B 1 420 ? 4.914 36.688 10.477 1 63.62 420 SER B O 1
ATOM 6665 N N . ASP B 1 421 ? 3.76 38.75 10.484 1 53.97 421 ASP B N 1
ATOM 6666 C CA . ASP B 1 421 ? 4.918 39.656 10.562 1 53.97 421 ASP B CA 1
ATOM 6667 C C . ASP B 1 421 ? 5.82 39.25 11.734 1 53.97 421 ASP B C 1
ATOM 6669 O O . ASP B 1 421 ? 6.848 39.906 11.969 1 53.97 421 ASP B O 1
ATOM 6673 N N . GLU B 1 422 ? 5.441 38.438 12.477 1 48.91 422 GLU B N 1
ATOM 6674 C CA . GLU B 1 422 ? 6.57 38.375 13.398 1 48.91 422 GLU B CA 1
ATOM 6675 C C . GLU B 1 422 ? 7.812 37.812 12.719 1 48.91 422 GLU B C 1
ATOM 6677 O O . GLU B 1 422 ? 7.703 36.969 11.812 1 48.91 422 GLU B O 1
ATOM 6682 N N . GLY B 1 423 ? 9.141 38.438 12.766 1 43.44 423 GLY B N 1
ATOM 6683 C CA . GLY B 1 423 ? 10.516 38.594 12.328 1 43.44 423 GLY B CA 1
ATOM 6684 C C . GLY B 1 423 ? 11.148 37.281 11.867 1 43.44 423 GLY B C 1
ATOM 6685 O O . GLY B 1 423 ? 12.078 36.781 12.492 1 43.44 423 GLY B O 1
ATOM 6686 N N . PHE B 1 424 ? 10.43 36.469 11.242 1 45.09 424 PHE B N 1
ATOM 6687 C CA . PHE B 1 424 ? 11.312 35.406 10.758 1 45.09 424 PHE B CA 1
ATOM 6688 C C . PHE B 1 424 ? 12.289 35.938 9.727 1 45.09 424 PHE B C 1
ATOM 6690 O O . PHE B 1 424 ? 11.984 35.969 8.531 1 45.09 424 PHE B O 1
ATOM 6697 N N . GLY B 1 425 ? 12.852 37.125 9.773 1 35.81 425 GLY B N 1
ATOM 6698 C CA . GLY B 1 425 ? 14.008 37.469 8.961 1 35.81 425 GLY B CA 1
ATOM 6699 C C . GLY B 1 425 ? 15.055 36.375 8.898 1 35.81 425 GLY B C 1
ATOM 6700 O O . GLY B 1 425 ? 15.711 36.094 9.898 1 35.81 425 GLY B O 1
ATOM 6701 N N . TYR B 1 426 ? 14.75 35.344 8.18 1 36.53 426 TYR B N 1
ATOM 6702 C CA . TYR B 1 426 ? 15.93 34.531 7.883 1 36.53 426 TYR B CA 1
ATOM 6703 C C . TYR B 1 426 ? 17.078 35.406 7.402 1 36.53 426 TYR B C 1
ATOM 6705 O O . TYR B 1 426 ? 17.016 36 6.312 1 36.53 426 TYR B O 1
ATOM 6713 N N . GLY B 1 427 ? 17.719 36.25 8.008 1 31.72 427 GLY B N 1
ATOM 6714 C CA . GLY B 1 427 ? 19 36.594 7.41 1 31.72 427 GLY B CA 1
ATOM 6715 C C . GLY B 1 427 ? 19.656 35.469 6.664 1 31.72 427 GLY B C 1
ATOM 6716 O O . GLY B 1 427 ? 19.641 34.312 7.133 1 31.72 427 GLY B O 1
ATOM 6717 N N . ALA B 1 428 ? 19.531 35.531 5.273 1 30.59 428 ALA B N 1
ATOM 6718 C CA . ALA B 1 428 ? 20.359 34.656 4.434 1 30.59 428 ALA B CA 1
ATOM 6719 C C . ALA B 1 428 ? 21.625 34.219 5.18 1 30.59 428 ALA B C 1
ATOM 6721 O O . ALA B 1 428 ? 22.312 35.031 5.777 1 30.59 428 ALA B O 1
ATOM 6722 N N . PHE B 1 429 ? 21.672 33.125 5.73 1 29.52 429 PHE B N 1
ATOM 6723 C CA . PHE B 1 429 ? 23 32.594 6.066 1 29.52 429 PHE B CA 1
ATOM 6724 C C . PHE B 1 429 ? 24.016 32.969 4.996 1 29.52 429 PHE B C 1
ATOM 6726 O O . PHE B 1 429 ? 24.094 32.344 3.947 1 29.52 429 PHE B O 1
ATOM 6733 N N . ASP B 1 430 ? 24.172 34.219 4.531 1 24.55 430 ASP B N 1
ATOM 6734 C CA . ASP B 1 430 ? 25.422 34.562 3.85 1 24.55 430 ASP B CA 1
ATOM 6735 C C . ASP B 1 430 ? 26.625 34.094 4.648 1 24.55 430 ASP B C 1
ATOM 6737 O O . ASP B 1 430 ? 26.672 34.219 5.871 1 24.55 430 ASP B O 1
#